Protein AF-0000000080182209 (afdb_homodimer)

Organism: NCBI:txid722731

Structure (mmCIF, N/CA/C/O backbone):
data_AF-0000000080182209-model_v1
#
loop_
_entity.id
_entity.type
_entity.pdbx_description
1 polymer 'Diacylglycerol O-acyltransferase'
#
loop_
_atom_site.group_PDB
_atom_site.id
_atom_site.type_symbol
_atom_site.label_atom_id
_atom_site.label_alt_id
_atom_site.label_comp_id
_atom_site.label_asym_id
_atom_site.label_entity_id
_atom_site.label_seq_id
_atom_site.pdbx_PDB_ins_code
_atom_site.Cartn_x
_atom_site.Cartn_y
_atom_site.Cartn_z
_atom_site.occupancy
_atom_site.B_iso_or_equiv
_atom_site.auth_seq_id
_atom_site.auth_comp_id
_atom_site.auth_asym_id
_atom_site.auth_atom_id
_atom_site.pdbx_PDB_model_num
ATOM 1 N N . MET A 1 1 ? 25.125 -2.615 15.914 1 66.31 1 MET A N 1
ATOM 2 C CA . MET A 1 1 ? 23.703 -2.389 16.188 1 66.31 1 MET A CA 1
ATOM 3 C C . MET A 1 1 ? 23.516 -1.229 17.156 1 66.31 1 MET A C 1
ATOM 5 O O . MET A 1 1 ? 24.297 -1.068 18.094 1 66.31 1 MET A O 1
ATOM 9 N N . LYS A 1 2 ? 22.812 -0.223 16.797 1 83.38 2 LYS A N 1
ATOM 10 C CA . LYS A 1 2 ? 22.5 0.915 17.672 1 83.38 2 LYS A CA 1
ATOM 11 C C . LYS A 1 2 ? 21.141 0.753 18.328 1 83.38 2 LYS A C 1
ATOM 13 O O . LYS A 1 2 ? 20.188 0.312 17.703 1 83.38 2 LYS A O 1
ATOM 18 N N . PRO A 1 3 ? 21.156 1.028 19.609 1 89.5 3 PRO A N 1
ATOM 19 C CA . PRO A 1 3 ? 19.891 0.916 20.312 1 89.5 3 PRO A CA 1
ATOM 20 C C . PRO A 1 3 ? 18.844 1.921 19.812 1 89.5 3 PRO A C 1
ATOM 22 O O . PRO A 1 3 ? 19.203 3.037 19.422 1 89.5 3 PRO A O 1
ATOM 25 N N . ILE A 1 4 ? 17.641 1.468 19.828 1 88.69 4 ILE A N 1
ATOM 26 C CA . ILE A 1 4 ? 16.531 2.346 19.484 1 88.69 4 ILE A CA 1
ATOM 27 C C . ILE A 1 4 ? 16.109 3.16 20.719 1 88.69 4 ILE A C 1
ATOM 29 O O . ILE A 1 4 ? 15.922 2.607 21.797 1 88.69 4 ILE A O 1
ATOM 33 N N . SER A 1 5 ? 16.047 4.492 20.531 1 86.12 5 SER A N 1
ATOM 34 C CA . SER A 1 5 ? 15.625 5.344 21.641 1 86.12 5 SER A CA 1
ATOM 35 C C . SER A 1 5 ? 14.203 5.02 22.078 1 86.12 5 SER A C 1
ATOM 37 O O . SER A 1 5 ? 13.398 4.523 21.281 1 86.12 5 SER A O 1
ATOM 39 N N . PRO A 1 6 ? 13.922 5.27 23.281 1 81.19 6 PRO A N 1
ATOM 40 C CA . PRO A 1 6 ? 12.57 5 23.766 1 81.19 6 PRO A CA 1
ATOM 41 C C . PRO A 1 6 ? 11.492 5.73 22.969 1 81.19 6 PRO A C 1
ATOM 43 O O . PRO A 1 6 ? 10.43 5.168 22.703 1 81.19 6 PRO A O 1
ATOM 46 N N . THR A 1 7 ? 11.734 6.945 22.562 1 78.81 7 THR A N 1
ATOM 47 C CA . THR A 1 7 ? 10.766 7.707 21.781 1 78.81 7 THR A CA 1
ATOM 48 C C . THR A 1 7 ? 10.562 7.059 20.406 1 78.81 7 THR A C 1
ATOM 50 O O . THR A 1 7 ? 9.422 6.926 19.953 1 78.81 7 THR A O 1
ATOM 53 N N . ASP A 1 8 ? 11.656 6.676 19.875 1 85.19 8 ASP A N 1
ATOM 54 C CA . ASP A 1 8 ? 11.562 6.004 18.578 1 85.19 8 ASP A CA 1
ATOM 55 C C . ASP A 1 8 ? 10.797 4.688 18.703 1 85.19 8 ASP A C 1
ATOM 57 O O . ASP A 1 8 ? 10.008 4.34 17.828 1 85.19 8 ASP A O 1
ATOM 61 N N . ALA A 1 9 ? 11.023 4.086 19.781 1 86.5 9 ALA A N 1
ATOM 62 C CA . ALA A 1 9 ? 10.383 2.797 20.031 1 86.5 9 ALA A CA 1
ATOM 63 C C . ALA A 1 9 ? 8.867 2.953 20.156 1 86.5 9 ALA A C 1
ATOM 65 O O . ALA A 1 9 ? 8.109 2.064 19.75 1 86.5 9 ALA A O 1
ATOM 66 N N . LEU A 1 10 ? 8.477 4.098 20.656 1 83.25 10 LEU A N 1
ATOM 67 C CA . LEU A 1 10 ? 7.047 4.348 20.812 1 83.25 10 LEU A CA 1
ATOM 68 C C . LEU A 1 10 ? 6.34 4.359 19.469 1 83.25 10 LEU A C 1
ATOM 70 O O . LEU A 1 10 ? 5.223 3.857 19.344 1 83.25 10 LEU A O 1
ATOM 74 N N . PHE A 1 11 ? 6.988 4.926 18.484 1 89.75 11 PHE A N 1
ATOM 75 C CA . PHE A 1 11 ? 6.391 4.977 17.141 1 89.75 11 PHE A CA 1
ATOM 76 C C . PHE A 1 11 ? 6.344 3.588 16.516 1 89.75 11 PHE A C 1
ATOM 78 O O . PHE A 1 11 ? 5.387 3.25 15.82 1 89.75 11 PHE A O 1
ATOM 85 N N . LEU A 1 12 ? 7.348 2.789 16.781 1 91.62 12 LEU A N 1
ATOM 86 C CA . LEU A 1 12 ? 7.379 1.436 16.25 1 91.62 12 LEU A CA 1
ATOM 87 C C . LEU A 1 12 ? 6.324 0.558 16.906 1 91.62 12 LEU A C 1
ATOM 89 O O . LEU A 1 12 ? 5.621 -0.195 16.234 1 91.62 12 LEU A O 1
ATOM 93 N N . ILE A 1 13 ? 6.184 0.746 18.188 1 88.75 13 ILE A N 1
ATOM 94 C CA . ILE A 1 13 ? 5.242 -0.064 18.953 1 88.75 13 ILE A CA 1
ATOM 95 C C . ILE A 1 13 ? 3.816 0.396 18.672 1 88.75 13 ILE A C 1
ATOM 97 O O . ILE A 1 13 ? 2.895 -0.421 18.609 1 88.75 13 ILE A O 1
ATOM 101 N N . GLY A 1 14 ? 3.662 1.661 18.422 1 89.19 14 GLY A N 1
ATOM 102 C CA . GLY A 1 14 ? 2.34 2.225 18.203 1 89.19 14 GLY A CA 1
ATOM 103 C C . GLY A 1 14 ? 1.822 1.998 16.797 1 89.19 14 GLY A C 1
ATOM 104 O O . GLY A 1 14 ? 0.631 2.178 16.531 1 89.19 14 GLY A O 1
ATOM 105 N N . GLU A 1 15 ? 2.66 1.521 15.969 1 93.31 15 GLU A N 1
ATOM 106 C CA . GLU A 1 15 ? 2.268 1.318 14.57 1 93.31 15 GLU A CA 1
ATOM 107 C C . GLU A 1 15 ? 1.44 0.046 14.414 1 93.31 15 GLU A C 1
ATOM 109 O O . GLU A 1 15 ? 1.746 -0.98 15.023 1 93.31 15 GLU A O 1
ATOM 114 N N . SER A 1 16 ? 0.403 0.119 13.711 1 92.5 16 SER A N 1
ATOM 115 C CA . SER A 1 16 ? -0.451 -0.995 13.305 1 92.5 16 SER A CA 1
ATOM 116 C C . SER A 1 16 ? -0.921 -0.84 11.867 1 92.5 16 SER A C 1
ATOM 118 O O . SER A 1 16 ? -0.599 0.15 11.203 1 92.5 16 SER A O 1
ATOM 120 N N . ARG A 1 17 ? -1.575 -1.817 11.398 1 91.44 17 ARG A N 1
ATOM 121 C CA . ARG A 1 17 ? -2.105 -1.777 10.039 1 91.44 17 ARG A CA 1
ATOM 122 C C . ARG A 1 17 ? -3.004 -0.562 9.836 1 91.44 17 ARG A C 1
ATOM 124 O O . ARG A 1 17 ? -3.094 -0.026 8.727 1 91.44 17 ARG A O 1
ATOM 131 N N . GLU A 1 18 ? -3.635 -0.103 10.93 1 92.44 18 GLU A N 1
ATOM 132 C CA . GLU A 1 18 ? -4.551 1.03 10.875 1 92.44 18 GLU A CA 1
ATOM 133 C C . GLU A 1 18 ? -3.822 2.346 11.125 1 92.44 18 GLU A C 1
ATOM 135 O O . GLU A 1 18 ? -4.34 3.42 10.805 1 92.44 18 GLU A O 1
ATOM 140 N N . HIS A 1 19 ? -2.557 2.186 11.695 1 94.38 19 HIS A N 1
ATOM 141 C CA . HIS A 1 19 ? -1.865 3.395 12.133 1 94.38 19 HIS A CA 1
ATOM 142 C C . HIS A 1 19 ? -0.431 3.428 11.617 1 94.38 19 HIS A C 1
ATOM 144 O O . HIS A 1 19 ? 0.517 3.326 12.398 1 94.38 19 HIS A O 1
ATOM 150 N N . PRO A 1 20 ? -0.301 3.617 10.297 1 95.81 20 PRO A N 1
ATOM 151 C CA . PRO A 1 20 ? 1.068 3.879 9.844 1 95.81 20 PRO A CA 1
ATOM 152 C C . PRO A 1 20 ? 1.698 5.082 10.539 1 95.81 20 PRO A C 1
ATOM 154 O O . PRO A 1 20 ? 1.035 6.105 10.734 1 95.81 20 PRO A O 1
ATOM 157 N N . MET A 1 21 ? 2.955 4.965 10.953 1 95.5 21 MET A N 1
ATOM 158 C CA . MET A 1 21 ? 3.602 5.996 11.758 1 95.5 21 MET A CA 1
ATOM 159 C C . MET A 1 21 ? 4.691 6.707 10.969 1 95.5 21 MET A C 1
ATOM 161 O O . MET A 1 21 ? 5.801 6.906 11.461 1 95.5 21 MET A O 1
ATOM 165 N N . HIS A 1 22 ? 4.344 7.016 9.742 1 95.56 22 HIS A N 1
ATOM 166 C CA . HIS A 1 22 ? 5.258 7.809 8.93 1 95.56 22 HIS A CA 1
ATOM 167 C C . HIS A 1 22 ? 4.688 9.195 8.648 1 95.56 22 HIS A C 1
ATOM 169 O O . HIS A 1 22 ? 3.467 9.367 8.617 1 95.56 22 HIS A O 1
ATOM 175 N N . ALA A 1 23 ? 5.555 10.141 8.531 1 92.75 23 ALA A N 1
ATOM 176 C CA . ALA A 1 23 ? 5.227 11.461 7.996 1 92.75 23 ALA A CA 1
ATOM 177 C C . ALA A 1 23 ? 5.578 11.555 6.516 1 92.75 23 ALA A C 1
ATOM 179 O O . ALA A 1 23 ? 6.531 10.922 6.055 1 92.75 23 ALA A O 1
ATOM 180 N N . GLY A 1 24 ? 4.746 12.273 5.836 1 94.75 24 GLY A N 1
ATOM 181 C CA . GLY A 1 24 ? 5 12.398 4.41 1 94.75 24 GLY A CA 1
ATOM 182 C C . GLY A 1 24 ? 4.945 13.836 3.922 1 94.75 24 GLY A C 1
ATOM 183 O O . GLY A 1 24 ? 4.742 14.758 4.715 1 94.75 24 GLY A O 1
ATOM 184 N N . SER A 1 25 ? 5.305 14.023 2.77 1 95.94 25 SER A N 1
ATOM 185 C CA . SER A 1 25 ? 5.199 15.305 2.07 1 95.94 25 SER A CA 1
ATOM 186 C C . SER A 1 25 ? 4.852 15.102 0.6 1 95.94 25 SER A C 1
ATOM 188 O O . SER A 1 25 ? 5.262 14.117 -0.012 1 95.94 25 SER A O 1
ATOM 190 N N . LEU A 1 26 ? 4.016 15.938 0.12 1 97.56 26 LEU A N 1
ATOM 191 C CA . LEU A 1 26 ? 3.711 16.031 -1.303 1 97.56 26 LEU A CA 1
ATOM 192 C C . LEU A 1 26 ? 4.223 17.344 -1.887 1 97.56 26 LEU A C 1
ATOM 194 O O . LEU A 1 26 ? 3.789 18.422 -1.477 1 97.56 26 LEU A O 1
ATOM 198 N N . GLN A 1 27 ? 5.152 17.234 -2.795 1 97.31 27 GLN A N 1
ATOM 199 C CA . GLN A 1 27 ? 5.75 18.422 -3.416 1 97.31 27 GLN A CA 1
ATOM 200 C C . GLN A 1 27 ? 5.418 18.484 -4.902 1 97.31 27 GLN A C 1
ATOM 202 O O . GLN A 1 27 ? 5.414 17.453 -5.59 1 97.31 27 GLN A O 1
ATOM 207 N N . LEU A 1 28 ? 5.059 19.625 -5.328 1 97.94 28 LEU A N 1
ATOM 208 C CA . LEU A 1 28 ? 4.762 19.875 -6.738 1 97.94 28 LEU A CA 1
ATOM 209 C C . LEU A 1 28 ? 5.867 20.688 -7.391 1 97.94 28 LEU A C 1
ATOM 211 O O . LEU A 1 28 ? 6.258 21.734 -6.871 1 97.94 28 LEU A O 1
ATOM 215 N N . PHE A 1 29 ? 6.34 20.203 -8.531 1 98 29 PHE A N 1
ATOM 216 C CA . PHE A 1 29 ? 7.426 20.875 -9.242 1 98 29 PHE A CA 1
ATOM 217 C C . PHE A 1 29 ? 6.992 21.281 -10.648 1 98 29 PHE A C 1
ATOM 219 O O . PHE A 1 29 ? 6.266 20.547 -11.312 1 98 29 PHE A O 1
ATOM 226 N N . ARG A 1 30 ? 7.406 22.391 -11.039 1 97.94 30 ARG A N 1
ATOM 227 C CA . ARG A 1 30 ? 7.301 22.828 -12.422 1 97.94 30 ARG A CA 1
ATOM 228 C C . ARG A 1 30 ? 8.633 22.672 -13.148 1 97.94 30 ARG A C 1
ATOM 230 O O . ARG A 1 30 ? 9.617 23.328 -12.789 1 97.94 30 ARG A O 1
ATOM 237 N N . PRO A 1 31 ? 8.664 21.812 -14.133 1 97.44 31 PRO A N 1
ATOM 238 C CA . PRO A 1 31 ? 9.922 21.656 -14.859 1 97.44 31 PRO A CA 1
ATOM 239 C C . PRO A 1 31 ? 10.398 22.953 -15.516 1 97.44 31 PRO A C 1
ATOM 241 O O . PRO A 1 31 ? 9.602 23.859 -15.75 1 97.44 31 PRO A O 1
ATOM 244 N N . PRO A 1 32 ? 11.703 22.969 -15.766 1 96.25 32 PRO A N 1
ATOM 245 C CA . PRO A 1 32 ? 12.195 24.141 -16.516 1 96.25 32 PRO A CA 1
ATOM 246 C C . PRO A 1 32 ? 11.555 24.266 -17.891 1 96.25 32 PRO A C 1
ATOM 248 O O . PRO A 1 32 ? 11.07 23.281 -18.453 1 96.25 32 PRO A O 1
ATOM 251 N N . GLU A 1 33 ? 11.578 25.453 -18.391 1 92.12 33 GLU A N 1
ATOM 252 C CA . GLU A 1 33 ? 10.938 25.734 -19.672 1 92.12 33 GLU A CA 1
ATOM 253 C C . GLU A 1 33 ? 11.547 24.906 -20.797 1 92.12 33 GLU A C 1
ATOM 255 O O . GLU A 1 33 ? 10.859 24.516 -21.75 1 92.12 33 GLU A O 1
ATOM 260 N N . ASP A 1 34 ? 12.773 24.609 -20.688 1 92.44 34 ASP A N 1
ATOM 261 C CA . ASP A 1 34 ? 13.477 23.891 -21.75 1 92.44 34 ASP A CA 1
ATOM 262 C C . ASP A 1 34 ? 13.5 22.391 -21.469 1 92.44 34 ASP A C 1
ATOM 264 O O . ASP A 1 34 ? 14.234 21.641 -22.125 1 92.44 34 ASP A O 1
ATOM 268 N N . ALA A 1 35 ? 12.758 21.984 -20.469 1 93.38 35 ALA A N 1
ATOM 269 C CA . ALA A 1 35 ? 12.742 20.578 -20.094 1 93.38 35 ALA A CA 1
ATOM 270 C C . ALA A 1 35 ? 12.164 19.719 -21.219 1 93.38 35 ALA A C 1
ATOM 272 O O . ALA A 1 35 ? 11.148 20.078 -21.828 1 93.38 35 ALA A O 1
ATOM 273 N N . GLY A 1 36 ? 12.812 18.656 -21.625 1 91.12 36 GLY A N 1
ATOM 274 C CA . GLY A 1 36 ? 12.297 17.703 -22.609 1 91.12 36 GLY A CA 1
ATOM 275 C C . GLY A 1 36 ? 11.211 16.797 -22.047 1 91.12 36 GLY A C 1
ATOM 276 O O . GLY A 1 36 ? 10.914 16.844 -20.859 1 91.12 36 GLY A O 1
ATOM 277 N N . PRO A 1 37 ? 10.625 16.031 -22.891 1 89.38 37 PRO A N 1
ATOM 278 C CA . PRO A 1 37 ? 9.516 15.156 -22.5 1 89.38 37 PRO A CA 1
ATOM 279 C C . PRO A 1 37 ? 9.938 14.047 -21.531 1 89.38 37 PRO A C 1
ATOM 281 O O . PRO A 1 37 ? 9.094 13.438 -20.875 1 89.38 37 PRO A O 1
ATOM 284 N N . HIS A 1 38 ? 11.242 13.859 -21.391 1 94.5 38 HIS A N 1
ATOM 285 C CA . HIS A 1 38 ? 11.734 12.766 -20.562 1 94.5 38 HIS A CA 1
ATOM 286 C C . HIS A 1 38 ? 12.359 13.281 -19.281 1 94.5 38 HIS A C 1
ATOM 288 O O . HIS A 1 38 ? 13.141 12.57 -18.641 1 94.5 38 HIS A O 1
ATOM 294 N N . PHE A 1 39 ? 12.023 14.516 -18.906 1 96.19 39 PHE A N 1
ATOM 295 C CA . PHE A 1 39 ? 12.664 15.188 -17.781 1 96.19 39 PHE A CA 1
ATOM 296 C C . PHE A 1 39 ? 12.492 14.375 -16.5 1 96.19 39 PHE A C 1
ATOM 298 O O . PHE A 1 39 ? 13.453 14.172 -15.766 1 96.19 39 PHE A O 1
ATOM 305 N N . VAL A 1 40 ? 11.281 13.914 -16.219 1 96.62 40 VAL A N 1
ATOM 306 C CA . VAL A 1 40 ? 11 13.203 -14.984 1 96.62 40 VAL A CA 1
ATOM 307 C C . VAL A 1 40 ? 11.703 11.852 -14.984 1 96.62 40 VAL A C 1
ATOM 309 O O . VAL A 1 40 ? 12.289 11.445 -13.977 1 96.62 40 VAL A O 1
ATOM 312 N N . CYS A 1 41 ? 11.656 11.125 -16.109 1 95.69 41 CYS A N 1
ATOM 313 C CA . CYS A 1 41 ? 12.336 9.844 -16.234 1 95.69 41 CYS A CA 1
ATOM 314 C C . CYS A 1 41 ? 13.844 10.008 -16.031 1 95.69 41 CYS A C 1
ATOM 316 O O . CYS A 1 41 ? 14.469 9.203 -15.336 1 95.69 41 CYS A O 1
ATOM 318 N N . GLU A 1 42 ? 14.375 11.039 -16.609 1 96.25 42 GLU A N 1
ATOM 319 C CA . GLU A 1 42 ? 15.797 11.32 -16.469 1 96.25 42 GLU A CA 1
ATOM 320 C C . GLU A 1 42 ? 16.156 11.672 -15.023 1 96.25 42 GLU A C 1
ATOM 322 O O . GLU A 1 42 ? 17.219 11.289 -14.531 1 96.25 42 GLU A O 1
ATOM 327 N N . SER A 1 43 ? 15.289 12.453 -14.414 1 96.94 43 SER A N 1
ATOM 328 C CA . SER A 1 43 ? 15.492 12.805 -13.016 1 96.94 43 SER A CA 1
ATOM 329 C C . SER A 1 43 ? 15.508 11.562 -12.133 1 96.94 43 SER A C 1
ATOM 331 O O . SER A 1 43 ? 16.344 11.438 -11.242 1 96.94 43 SER A O 1
ATOM 333 N N . TYR A 1 44 ? 14.594 10.68 -12.375 1 96.88 44 TYR A N 1
ATOM 334 C CA . TYR A 1 44 ? 14.523 9.414 -11.656 1 96.88 44 TYR A CA 1
ATOM 335 C C . TYR A 1 44 ? 15.82 8.625 -11.797 1 96.88 44 TYR A C 1
ATOM 337 O O . TYR A 1 44 ? 16.375 8.164 -10.797 1 96.88 44 TYR A O 1
ATOM 345 N N . GLN A 1 45 ? 16.281 8.461 -13.016 1 96.69 45 GLN A N 1
ATOM 346 C CA . GLN A 1 45 ? 17.5 7.715 -13.273 1 96.69 45 GLN A CA 1
ATOM 347 C C . GLN A 1 45 ? 18.703 8.367 -12.578 1 96.69 45 GLN A C 1
ATOM 349 O O . GLN A 1 45 ? 19.547 7.672 -12.023 1 96.69 45 GLN A O 1
ATOM 354 N N . ALA A 1 46 ? 18.688 9.695 -12.625 1 97.06 46 ALA A N 1
ATOM 355 C CA . ALA A 1 46 ? 19.766 10.43 -11.969 1 97.06 46 ALA A CA 1
ATOM 356 C C . ALA A 1 46 ? 19.75 10.195 -10.461 1 97.06 46 ALA A C 1
ATOM 358 O O . ALA A 1 46 ? 20.812 10.078 -9.836 1 97.06 46 ALA A O 1
ATOM 359 N N . MET A 1 47 ? 18.625 10.195 -9.844 1 97.19 47 MET A N 1
ATOM 360 C CA . MET A 1 47 ? 18.5 9.93 -8.406 1 97.19 47 MET A CA 1
ATOM 361 C C . MET A 1 47 ? 19.047 8.555 -8.062 1 97.19 47 MET A C 1
ATOM 363 O O . MET A 1 47 ? 19.75 8.398 -7.062 1 97.19 47 MET A O 1
ATOM 367 N N . LEU A 1 48 ? 18.797 7.539 -8.938 1 96.94 48 LEU A N 1
ATOM 368 C CA . LEU A 1 48 ? 19.188 6.16 -8.672 1 96.94 48 LEU A CA 1
ATOM 369 C C . LEU A 1 48 ? 20.703 6.004 -8.75 1 96.94 48 LEU A C 1
ATOM 371 O O . LEU A 1 48 ? 21.25 5.027 -8.242 1 96.94 48 LEU A O 1
ATOM 375 N N . GLU A 1 49 ? 21.359 6.934 -9.352 1 97 49 GLU A N 1
ATOM 376 C CA . GLU A 1 49 ? 22.812 6.883 -9.484 1 97 49 GLU A CA 1
ATOM 377 C C . GLU A 1 49 ? 23.5 7.285 -8.188 1 97 49 GLU A C 1
ATOM 379 O O . GLU A 1 49 ? 24.703 7.047 -8.016 1 97 49 GLU A O 1
ATOM 384 N N . HIS A 1 50 ? 22.75 7.863 -7.281 1 96.56 50 HIS A N 1
ATOM 385 C CA . HIS A 1 50 ? 23.312 8.242 -5.988 1 96.56 50 HIS A CA 1
ATOM 386 C C . HIS A 1 50 ? 23.234 7.078 -5 1 96.56 50 HIS A C 1
ATOM 388 O O . HIS A 1 50 ? 22.344 7.031 -4.152 1 96.56 50 HIS A O 1
ATOM 394 N N . THR A 1 51 ? 24.234 6.27 -4.992 1 95.5 51 THR A N 1
ATOM 395 C CA . THR A 1 51 ? 24.188 4.996 -4.285 1 95.5 51 THR A CA 1
ATOM 396 C C . THR A 1 51 ? 24.828 5.113 -2.906 1 95.5 51 THR A C 1
ATOM 398 O O . THR A 1 51 ? 24.859 4.148 -2.141 1 95.5 51 THR A O 1
ATOM 401 N N . ASP A 1 52 ? 25.406 6.285 -2.615 1 94.75 52 ASP A N 1
ATOM 402 C CA . ASP A 1 52 ? 25.984 6.496 -1.289 1 94.75 52 ASP A CA 1
ATOM 403 C C . ASP A 1 52 ? 24.922 7.02 -0.314 1 94.75 52 ASP A C 1
ATOM 405 O O . ASP A 1 52 ? 24.547 8.195 -0.364 1 94.75 52 ASP A O 1
ATOM 409 N N . LEU A 1 53 ? 24.484 6.188 0.561 1 96.19 53 LEU A N 1
ATOM 410 C CA . LEU A 1 53 ? 23.422 6.543 1.491 1 96.19 53 LEU A CA 1
ATOM 411 C C . LEU A 1 53 ? 23.984 6.824 2.881 1 96.19 53 LEU A C 1
ATOM 413 O O . LEU A 1 53 ? 24.891 6.121 3.348 1 96.19 53 LEU A O 1
ATOM 417 N N . GLN A 1 54 ? 23.422 7.832 3.508 1 94.25 54 GLN A N 1
ATOM 418 C CA . GLN A 1 54 ? 23.703 8.094 4.914 1 94.25 54 GLN A CA 1
ATOM 419 C C . GLN A 1 54 ? 23.141 6.984 5.805 1 94.25 54 GLN A C 1
ATOM 421 O O . GLN A 1 54 ? 22.172 6.324 5.438 1 94.25 54 GLN A O 1
ATOM 426 N N . PRO A 1 55 ? 23.719 6.762 6.949 1 92.69 55 PRO A N 1
ATOM 427 C CA . PRO A 1 55 ? 23.312 5.684 7.844 1 92.69 55 PRO A CA 1
ATOM 428 C C . PRO A 1 55 ? 21.812 5.734 8.18 1 92.69 55 PRO A C 1
ATOM 430 O O . PRO A 1 55 ? 21.156 4.691 8.266 1 92.69 55 PRO A O 1
ATOM 433 N N . THR A 1 56 ? 21.281 6.938 8.328 1 92.62 56 THR A N 1
ATOM 434 C CA . THR A 1 56 ? 19.875 7.109 8.68 1 92.62 56 THR A CA 1
ATOM 435 C C . THR A 1 56 ? 18.969 6.445 7.645 1 92.62 56 THR A C 1
ATOM 437 O O . THR A 1 56 ? 17.922 5.898 7.988 1 92.62 56 THR A O 1
ATOM 440 N N . PHE A 1 57 ? 19.438 6.379 6.398 1 95.88 57 PHE A N 1
ATOM 441 C CA . PHE A 1 57 ? 18.625 5.867 5.301 1 95.88 57 PHE A CA 1
ATOM 442 C C . PHE A 1 57 ? 18.875 4.379 5.086 1 95.88 57 PHE A C 1
ATOM 444 O O . PHE A 1 57 ? 18.438 3.807 4.094 1 95.88 57 PHE A O 1
ATOM 451 N N . ARG A 1 58 ? 19.594 3.77 6.039 1 96.56 58 ARG A N 1
ATOM 452 C CA . ARG A 1 58 ? 19.891 2.344 5.973 1 96.56 58 ARG A CA 1
ATOM 453 C C . ARG A 1 58 ? 19.234 1.59 7.125 1 96.56 58 ARG A C 1
ATOM 455 O O . ARG A 1 58 ? 19.297 0.36 7.184 1 96.56 58 ARG A O 1
ATOM 462 N N . LYS A 1 59 ? 18.562 2.301 7.93 1 94.69 59 LYS A N 1
ATOM 463 C CA . LYS A 1 59 ? 18.125 1.753 9.211 1 94.69 59 LYS A CA 1
ATOM 464 C C . LYS A 1 59 ? 16.75 1.114 9.102 1 94.69 59 LYS A C 1
ATOM 466 O O . LYS A 1 59 ? 15.867 1.638 8.414 1 94.69 59 LYS A O 1
ATOM 471 N N . HIS A 1 60 ? 16.562 -0.013 9.719 1 93.38 60 HIS A N 1
ATOM 472 C CA . HIS A 1 60 ? 15.289 -0.67 10.008 1 93.38 60 HIS A CA 1
ATOM 473 C C . HIS A 1 60 ? 15.367 -1.47 11.305 1 93.38 60 HIS A C 1
ATOM 475 O O . HIS A 1 60 ? 16.453 -1.798 11.773 1 93.38 60 HIS A O 1
ATOM 481 N N . PRO A 1 61 ? 14.203 -1.68 11.961 1 92.38 61 PRO A N 1
ATOM 482 C CA . PRO A 1 61 ? 14.281 -2.439 13.211 1 92.38 61 PRO A CA 1
ATOM 483 C C . PRO A 1 61 ? 14.805 -3.859 13.008 1 92.38 61 PRO A C 1
ATOM 485 O O . PRO A 1 61 ? 14.477 -4.508 12.016 1 92.38 61 PRO A O 1
ATOM 488 N N . ALA A 1 62 ? 15.648 -4.293 13.914 1 89.12 62 ALA A N 1
ATOM 489 C CA . ALA A 1 62 ? 16.188 -5.656 13.859 1 89.12 62 ALA A CA 1
ATOM 490 C C . ALA A 1 62 ? 15.164 -6.66 14.391 1 89.12 62 ALA A C 1
ATOM 492 O O . ALA A 1 62 ? 14.359 -6.332 15.266 1 89.12 62 ALA A O 1
ATOM 493 N N . PHE A 1 63 ? 15.203 -7.754 13.695 1 80 63 PHE A N 1
ATOM 494 C CA . PHE A 1 63 ? 14.375 -8.867 14.148 1 80 63 PHE A CA 1
ATOM 495 C C . PHE A 1 63 ? 15.234 -9.961 14.766 1 80 63 PHE A C 1
ATOM 497 O O . PHE A 1 63 ? 15.945 -10.68 14.055 1 80 63 PHE A O 1
ATOM 504 N N . ILE A 1 64 ? 15.359 -9.969 16.031 1 73.19 64 ILE A N 1
ATOM 505 C CA . ILE A 1 64 ? 16.141 -10.984 16.719 1 73.19 64 ILE A CA 1
ATOM 506 C C . ILE A 1 64 ? 15.219 -11.961 17.438 1 73.19 64 ILE A C 1
ATOM 508 O O . ILE A 1 64 ? 14.742 -11.688 18.547 1 73.19 64 ILE A O 1
ATOM 512 N N . GLY A 1 65 ? 15.062 -13.07 16.812 1 62.28 65 GLY A N 1
ATOM 513 C CA . GLY A 1 65 ? 14.094 -13.992 17.375 1 62.28 65 GLY A CA 1
ATOM 514 C C . GLY A 1 65 ? 12.703 -13.391 17.5 1 62.28 65 GLY A C 1
ATOM 515 O O . GLY A 1 65 ? 12.156 -12.883 16.516 1 62.28 65 GLY A O 1
ATOM 516 N N . GLY A 1 66 ? 12.242 -13.328 18.641 1 60.25 66 GLY A N 1
ATOM 517 C CA . GLY A 1 66 ? 10.938 -12.766 18.938 1 60.25 66 GLY A CA 1
ATOM 518 C C . GLY A 1 66 ? 10.984 -11.305 19.328 1 60.25 66 GLY A C 1
ATOM 519 O O . GLY A 1 66 ? 9.953 -10.633 19.375 1 60.25 66 GLY A O 1
ATOM 520 N N . LEU A 1 67 ? 12.188 -10.844 19.438 1 68.31 67 LEU A N 1
ATOM 521 C CA . LEU A 1 67 ? 12.328 -9.469 19.922 1 68.31 67 LEU A CA 1
ATOM 522 C C . LEU A 1 67 ? 12.5 -8.508 18.75 1 68.31 67 LEU A C 1
ATOM 524 O O . LEU A 1 67 ? 13.359 -8.727 17.875 1 68.31 67 LEU A O 1
ATOM 528 N N . THR A 1 68 ? 11.602 -7.625 18.734 1 75.44 68 THR A N 1
ATOM 529 C CA . THR A 1 68 ? 11.688 -6.605 17.688 1 75.44 68 THR A CA 1
ATOM 530 C C . THR A 1 68 ? 11.664 -5.207 18.297 1 75.44 68 THR A C 1
ATOM 532 O O . THR A 1 68 ? 11.422 -5.047 19.5 1 75.44 68 THR A O 1
ATOM 535 N N . ASN A 1 69 ? 12.258 -4.223 17.766 1 77.69 69 ASN A N 1
ATOM 536 C CA . ASN A 1 69 ? 12.164 -2.801 18.078 1 77.69 69 ASN A CA 1
ATOM 537 C C . ASN A 1 69 ? 13.117 -2.402 19.203 1 77.69 69 ASN A C 1
ATOM 539 O O . ASN A 1 69 ? 12.82 -1.507 19.984 1 77.69 69 ASN A O 1
ATOM 543 N N . VAL A 1 70 ? 14.211 -3.15 19.344 1 84.62 70 VAL A N 1
ATOM 544 C CA . VAL A 1 70 ? 15.156 -2.844 20.406 1 84.62 70 VAL A CA 1
ATOM 545 C C . VAL A 1 70 ? 16.438 -2.264 19.812 1 84.62 70 VAL A C 1
ATOM 547 O O . VAL A 1 70 ? 17.062 -1.388 20.406 1 84.62 70 VAL A O 1
ATOM 550 N N . VAL A 1 71 ? 16.781 -2.766 18.734 1 90.69 71 VAL A N 1
ATOM 551 C CA . VAL A 1 71 ? 18.016 -2.309 18.109 1 90.69 71 VAL A CA 1
ATOM 552 C C . VAL A 1 71 ? 17.781 -2.09 16.609 1 90.69 71 VAL A C 1
ATOM 554 O O . VAL A 1 71 ? 16.891 -2.709 16.016 1 90.69 71 VAL A O 1
ATOM 557 N N . TRP A 1 72 ? 18.562 -1.146 16.094 1 92.56 72 TRP A N 1
ATOM 558 C CA . TRP A 1 72 ? 18.516 -0.889 14.664 1 92.56 72 TRP A CA 1
ATOM 559 C C . TRP A 1 72 ? 19.391 -1.881 13.906 1 92.56 72 TRP A C 1
ATOM 561 O O . TRP A 1 72 ? 20.469 -2.24 14.367 1 92.56 72 TRP A O 1
ATOM 571 N N . SER A 1 73 ? 18.906 -2.334 12.828 1 92.44 73 SER A N 1
ATOM 572 C CA . SER A 1 73 ? 19.703 -3.002 11.812 1 92.44 73 SER A CA 1
ATOM 573 C C . SER A 1 73 ? 20.094 -2.041 10.688 1 92.44 73 SER A C 1
ATOM 575 O O . SER A 1 73 ? 19.281 -1.201 10.281 1 92.44 73 SER A O 1
ATOM 577 N N . ILE A 1 74 ? 21.344 -2.135 10.242 1 93.69 74 ILE A N 1
ATOM 578 C CA . ILE A 1 74 ? 21.828 -1.289 9.156 1 93.69 74 ILE A CA 1
ATOM 579 C C . ILE A 1 74 ? 21.969 -2.115 7.883 1 93.69 74 ILE A C 1
ATOM 581 O O . ILE A 1 74 ? 22.75 -3.07 7.836 1 93.69 74 ILE A O 1
ATOM 585 N N . GLU A 1 75 ? 21.281 -1.739 6.898 1 94 75 GLU A N 1
ATOM 586 C CA . GLU A 1 75 ? 21.312 -2.445 5.621 1 94 75 GLU A CA 1
ATOM 587 C C . GLU A 1 75 ? 22.562 -2.086 4.828 1 94 75 GLU A C 1
ATOM 589 O O . GLU A 1 75 ? 22.828 -0.908 4.578 1 94 75 GLU A O 1
ATOM 594 N N . LYS A 1 76 ? 23.266 -3.08 4.445 1 91.88 76 LYS A N 1
ATOM 595 C CA . LYS A 1 76 ? 24.5 -2.85 3.699 1 91.88 76 LYS A CA 1
ATOM 596 C C . LYS A 1 76 ? 24.203 -2.502 2.244 1 91.88 76 LYS A C 1
ATOM 598 O O . LYS A 1 76 ? 24.812 -1.586 1.684 1 91.88 76 LYS A O 1
ATOM 603 N N . ASP A 1 77 ? 23.281 -3.205 1.72 1 91.94 77 ASP A N 1
ATOM 604 C CA . ASP A 1 77 ? 22.906 -2.996 0.323 1 91.94 77 ASP A CA 1
ATOM 605 C C . ASP A 1 77 ? 21.453 -2.553 0.201 1 91.94 77 ASP A C 1
ATOM 607 O O . ASP A 1 77 ? 20.547 -3.385 0.202 1 91.94 77 ASP A O 1
ATOM 611 N N . VAL A 1 78 ? 21.312 -1.277 0.008 1 95.62 78 VAL A N 1
ATOM 612 C CA . VAL A 1 78 ? 19.969 -0.724 -0.12 1 95.62 78 VAL A CA 1
ATOM 613 C C . VAL A 1 78 ? 19.531 -0.751 -1.584 1 95.62 78 VAL A C 1
ATOM 615 O O . VAL A 1 78 ? 20.234 -0.223 -2.453 1 95.62 78 VAL A O 1
ATOM 618 N N . GLU A 1 79 ? 18.469 -1.466 -1.89 1 94.69 79 GLU A N 1
ATOM 619 C CA . GLU A 1 79 ? 17.891 -1.463 -3.229 1 94.69 79 GLU A CA 1
ATOM 620 C C . GLU A 1 79 ? 17.141 -0.161 -3.502 1 94.69 79 GLU A C 1
ATOM 622 O O . GLU A 1 79 ? 15.938 -0.063 -3.244 1 94.69 79 GLU A O 1
ATOM 627 N N . LEU A 1 80 ? 17.766 0.743 -4.141 1 96.38 80 LEU A N 1
ATOM 628 C CA . LEU A 1 80 ? 17.219 2.082 -4.316 1 96.38 80 LEU A CA 1
ATOM 629 C C . LEU A 1 80 ? 15.93 2.039 -5.145 1 96.38 80 LEU A C 1
ATOM 631 O O . LEU A 1 80 ? 15.016 2.834 -4.918 1 96.38 80 LEU A O 1
ATOM 635 N N . ASP A 1 81 ? 15.883 1.103 -6.039 1 92.94 81 ASP A N 1
ATOM 636 C CA . ASP A 1 81 ? 14.711 1.051 -6.91 1 92.94 81 ASP A CA 1
ATOM 637 C C . ASP A 1 81 ? 13.492 0.523 -6.16 1 92.94 81 ASP A C 1
ATOM 639 O O . ASP A 1 81 ? 12.367 0.574 -6.672 1 92.94 81 ASP A O 1
ATOM 643 N N . TYR A 1 82 ? 13.703 -0.051 -5.023 1 94.56 82 TYR A N 1
ATOM 644 C CA . TYR A 1 82 ? 12.578 -0.377 -4.148 1 94.56 82 TYR A CA 1
ATOM 645 C C . TYR A 1 82 ? 12.078 0.863 -3.418 1 94.56 82 TYR A C 1
ATOM 647 O O . TYR A 1 82 ? 10.883 0.99 -3.145 1 94.56 82 TYR A O 1
ATOM 655 N N . HIS A 1 83 ? 12.945 1.785 -3.076 1 97.25 83 HIS A N 1
ATOM 656 C CA . HIS A 1 83 ? 12.648 2.926 -2.221 1 97.25 83 HIS A CA 1
ATOM 657 C C . HIS A 1 83 ? 12.289 4.156 -3.049 1 97.25 83 HIS A C 1
ATOM 659 O O . HIS A 1 83 ? 11.523 5.012 -2.596 1 97.25 83 HIS A O 1
ATOM 665 N N . VAL A 1 84 ? 12.922 4.281 -4.184 1 97.56 84 VAL A N 1
ATOM 666 C CA . VAL A 1 84 ? 12.641 5.359 -5.121 1 97.56 84 VAL A CA 1
ATOM 667 C C . VAL A 1 84 ? 11.859 4.816 -6.316 1 97.56 84 VAL A C 1
ATOM 669 O O . VAL A 1 84 ? 12.391 4.027 -7.102 1 97.56 84 VAL A O 1
ATOM 672 N N . ARG A 1 85 ? 10.664 5.316 -6.395 1 96.75 85 ARG A N 1
ATOM 673 C CA . ARG A 1 85 ? 9.766 4.738 -7.387 1 96.75 85 ARG A CA 1
ATOM 674 C C . ARG A 1 85 ? 9.211 5.812 -8.32 1 96.75 85 ARG A C 1
ATOM 676 O O . ARG A 1 85 ? 9.227 6.996 -7.98 1 96.75 85 ARG A O 1
ATOM 683 N N . ARG A 1 86 ? 8.797 5.367 -9.477 1 96.12 86 ARG A N 1
ATOM 684 C CA . ARG A 1 86 ? 8.094 6.23 -10.422 1 96.12 86 ARG A CA 1
ATOM 685 C C . ARG A 1 86 ? 6.633 5.812 -10.555 1 96.12 86 ARG A C 1
ATOM 687 O O . ARG A 1 86 ? 6.324 4.621 -10.594 1 96.12 86 ARG A O 1
ATOM 694 N N . SER A 1 87 ? 5.805 6.762 -10.539 1 96.06 87 SER A N 1
ATOM 695 C CA . SER A 1 87 ? 4.371 6.59 -10.75 1 96.06 87 SER A CA 1
ATOM 696 C C . SER A 1 87 ? 3.844 7.574 -11.789 1 96.06 87 SER A C 1
ATOM 698 O O . SER A 1 87 ? 4.527 8.531 -12.148 1 96.06 87 SER A O 1
ATOM 700 N N . ALA A 1 88 ? 2.732 7.254 -12.344 1 97.06 88 ALA A N 1
ATOM 701 C CA . ALA A 1 88 ? 2.053 8.156 -13.273 1 97.06 88 ALA A CA 1
ATOM 702 C C . ALA A 1 88 ? 0.555 8.211 -12.984 1 97.06 88 ALA A C 1
ATOM 704 O O . ALA A 1 88 ? -0.005 7.281 -12.398 1 97.06 88 ALA A O 1
ATOM 705 N N . LEU A 1 89 ? -0.007 9.32 -13.32 1 97.19 89 LEU A N 1
ATOM 706 C CA . LEU A 1 89 ? -1.449 9.484 -13.18 1 97.19 89 LEU A CA 1
ATOM 707 C C . LEU A 1 89 ? -2.168 9.102 -14.469 1 97.19 89 LEU A C 1
ATOM 709 O O . LEU A 1 89 ? -1.683 9.383 -15.562 1 97.19 89 LEU A O 1
ATOM 713 N N . PRO A 1 90 ? -3.232 8.344 -14.312 1 94.44 90 PRO A N 1
ATOM 714 C CA . PRO A 1 90 ? -4.039 8.117 -15.516 1 94.44 90 PRO A CA 1
ATOM 715 C C . PRO A 1 90 ? -4.625 9.406 -16.078 1 94.44 90 PRO A C 1
ATOM 717 O O . PRO A 1 90 ? -4.695 10.422 -15.375 1 94.44 90 PRO A O 1
ATOM 720 N N . GLU A 1 91 ? -4.953 9.359 -17.344 1 90.88 91 GLU A N 1
ATOM 721 C CA . GLU A 1 91 ? -5.613 10.516 -17.938 1 90.88 91 GLU A CA 1
ATOM 722 C C . GLU A 1 91 ? -6.902 10.859 -17.188 1 90.88 91 GLU A C 1
ATOM 724 O O . GLU A 1 91 ? -7.621 9.961 -16.75 1 90.88 91 GLU A O 1
ATOM 729 N N . PRO A 1 92 ? -7.184 12.141 -16.969 1 92.31 92 PRO A N 1
ATOM 730 C CA . PRO A 1 92 ? -6.496 13.289 -17.562 1 92.31 92 PRO A CA 1
ATOM 731 C C . PRO A 1 92 ? -5.383 13.836 -16.672 1 92.31 92 PRO A C 1
ATOM 733 O O . PRO A 1 92 ? -4.695 14.789 -17.047 1 92.31 92 PRO A O 1
ATOM 736 N N . GLY A 1 93 ? -5.207 13.234 -15.562 1 95.12 93 GLY A N 1
ATOM 737 C CA . GLY A 1 93 ? -4.098 13.633 -14.711 1 95.12 93 GLY A CA 1
ATOM 738 C C . GLY A 1 93 ? -4.355 14.93 -13.969 1 95.12 93 GLY A C 1
ATOM 739 O O . GLY A 1 93 ? -3.525 15.844 -14 1 95.12 93 GLY A O 1
ATOM 740 N N . ARG A 1 94 ? -5.566 15.141 -13.391 1 95.56 94 ARG A N 1
ATOM 741 C CA . ARG A 1 94 ? -5.938 16.312 -12.609 1 95.56 94 ARG A CA 1
ATOM 742 C C . ARG A 1 94 ? -5.27 16.297 -11.234 1 95.56 94 ARG A C 1
ATOM 744 O O . ARG A 1 94 ? -4.809 15.242 -10.781 1 95.56 94 ARG A O 1
ATOM 751 N N . VAL A 1 95 ? -5.223 17.375 -10.539 1 96.44 95 VAL A N 1
ATOM 752 C CA . VAL A 1 95 ? -4.668 17.484 -9.195 1 96.44 95 VAL A CA 1
ATOM 753 C C . VAL A 1 95 ? -5.414 16.531 -8.258 1 96.44 95 VAL A C 1
ATOM 755 O O . VAL A 1 95 ? -4.812 15.922 -7.371 1 96.44 95 VAL A O 1
ATOM 758 N N . ARG A 1 96 ? -6.703 16.391 -8.453 1 94.81 96 ARG A N 1
ATOM 759 C CA . ARG A 1 96 ? -7.488 15.484 -7.617 1 94.81 96 ARG A CA 1
ATOM 760 C C . ARG A 1 96 ? -6.988 14.055 -7.742 1 94.81 96 ARG A C 1
ATOM 762 O O . ARG A 1 96 ? -6.984 13.305 -6.766 1 94.81 96 ARG A O 1
ATOM 769 N N . ASP A 1 97 ? -6.586 13.617 -8.961 1 95.81 97 ASP A N 1
ATOM 770 C CA . ASP A 1 97 ? -6.031 12.281 -9.172 1 95.81 97 ASP A CA 1
ATOM 771 C C . ASP A 1 97 ? -4.719 12.109 -8.406 1 95.81 97 ASP A C 1
ATOM 773 O O . ASP A 1 97 ? -4.445 11.031 -7.879 1 95.81 97 ASP A O 1
ATOM 777 N N . LEU A 1 98 ? -3.93 13.172 -8.391 1 98 98 LEU A N 1
ATOM 778 C CA . LEU A 1 98 ? -2.684 13.156 -7.633 1 98 98 LEU A CA 1
ATOM 779 C C . LEU A 1 98 ? -2.957 13 -6.141 1 98 98 LEU A C 1
ATOM 781 O O . LEU A 1 98 ? -2.289 12.219 -5.465 1 98 98 LEU A O 1
ATOM 785 N N . LEU A 1 99 ? -3.941 13.734 -5.645 1 97.94 99 LEU A N 1
ATOM 786 C CA . LEU A 1 99 ? -4.27 13.68 -4.223 1 97.94 99 LEU A CA 1
ATOM 787 C C . LEU A 1 99 ? -4.844 12.312 -3.855 1 97.94 99 LEU A C 1
ATOM 789 O O . LEU A 1 99 ? -4.617 11.82 -2.748 1 97.94 99 LEU A O 1
ATOM 793 N N . GLU A 1 100 ? -5.559 11.703 -4.734 1 96.19 100 GLU A N 1
ATOM 794 C CA . GLU A 1 100 ? -6.043 10.344 -4.523 1 96.19 100 GLU A CA 1
ATOM 795 C C . GLU A 1 100 ? -4.887 9.352 -4.434 1 96.19 100 GLU A C 1
ATOM 797 O O . GLU A 1 100 ? -4.879 8.469 -3.57 1 96.19 100 GLU A O 1
ATOM 802 N N . LEU A 1 101 ? -3.938 9.477 -5.352 1 97.19 101 LEU A N 1
ATOM 803 C CA . LEU A 1 101 ? -2.756 8.617 -5.293 1 97.19 101 LEU A CA 1
ATOM 804 C C . LEU A 1 101 ? -1.996 8.836 -3.986 1 97.19 101 LEU A C 1
ATOM 806 O O . LEU A 1 101 ? -1.584 7.867 -3.34 1 97.19 101 LEU A O 1
ATOM 810 N N . ALA A 1 102 ? -1.829 10.086 -3.604 1 98.12 102 ALA A N 1
ATOM 811 C CA . ALA A 1 102 ? -1.146 10.398 -2.352 1 98.12 102 ALA A CA 1
ATOM 812 C C . ALA A 1 102 ? -1.861 9.766 -1.162 1 98.12 102 ALA A C 1
ATOM 814 O O . ALA A 1 102 ? -1.218 9.305 -0.219 1 98.12 102 ALA A O 1
ATOM 815 N N . SER A 1 103 ? -3.203 9.789 -1.197 1 97.75 103 SER A N 1
ATOM 816 C CA . SER A 1 103 ? -3.99 9.164 -0.14 1 97.75 103 SER A CA 1
ATOM 817 C C . SER A 1 103 ? -3.664 7.676 -0.012 1 97.75 103 SER A C 1
ATOM 819 O O . SER A 1 103 ? -3.473 7.172 1.096 1 97.75 103 SER A O 1
ATOM 821 N N . ARG A 1 104 ? -3.557 7.023 -1.15 1 96 104 ARG A N 1
ATOM 822 C CA . ARG A 1 104 ? -3.26 5.594 -1.166 1 96 104 ARG A CA 1
ATOM 823 C C . ARG A 1 104 ? -1.851 5.324 -0.649 1 96 104 ARG A C 1
ATOM 825 O O . ARG A 1 104 ? -1.649 4.43 0.177 1 96 104 ARG A O 1
ATOM 832 N N . LEU A 1 105 ? -0.927 6.082 -1.144 1 97.06 105 LEU A N 1
ATOM 833 C CA . LEU A 1 105 ? 0.467 5.902 -0.756 1 97.06 105 LEU A CA 1
ATOM 834 C C . LEU A 1 105 ? 0.66 6.188 0.73 1 97.06 105 LEU A C 1
ATOM 836 O O . LEU A 1 105 ? 1.408 5.48 1.409 1 97.06 105 LEU A O 1
ATOM 840 N N . HIS A 1 106 ? -0.032 7.195 1.216 1 97.56 106 HIS A N 1
ATOM 841 C CA . HIS A 1 106 ? 0.137 7.613 2.602 1 97.56 106 HIS A CA 1
ATOM 842 C C . HIS A 1 106 ? -0.481 6.605 3.562 1 97.56 106 HIS A C 1
ATOM 844 O O . HIS A 1 106 ? -0.067 6.508 4.723 1 97.56 106 HIS A O 1
ATOM 850 N N . GLY A 1 107 ? -1.431 5.895 3.123 1 96 107 GLY A N 1
ATOM 851 C CA . GLY A 1 107 ? -2.086 4.914 3.971 1 96 107 GLY A CA 1
ATOM 852 C C . GLY A 1 107 ? -1.352 3.586 4.023 1 96 107 GLY A C 1
ATOM 853 O O . GLY A 1 107 ? -1.647 2.742 4.871 1 96 107 GLY A O 1
ATOM 854 N N . GLY A 1 108 ? -0.381 3.398 3.18 1 95.31 108 GLY A N 1
ATOM 855 C CA . GLY A 1 108 ? 0.346 2.141 3.107 1 95.31 108 GLY A CA 1
ATOM 856 C C . GLY A 1 108 ? 1.505 2.064 4.082 1 95.31 108 GLY A C 1
ATOM 857 O O . GLY A 1 108 ? 2.219 3.049 4.285 1 95.31 108 GLY A O 1
ATOM 858 N N . LEU A 1 109 ? 1.719 0.874 4.695 1 96.56 109 LEU A N 1
ATOM 859 C CA . LEU A 1 109 ? 2.797 0.654 5.652 1 96.56 109 LEU A CA 1
ATOM 860 C C . LEU A 1 109 ? 4.145 0.559 4.945 1 96.56 109 LEU A C 1
ATOM 862 O O . LEU A 1 109 ? 4.215 0.123 3.793 1 96.56 109 LEU A O 1
ATOM 866 N N . LEU A 1 110 ? 5.16 0.994 5.625 1 96.5 110 LEU A N 1
ATOM 867 C CA . LEU A 1 110 ? 6.527 0.688 5.215 1 96.5 110 LEU A CA 1
ATOM 868 C C . LEU A 1 110 ? 6.93 -0.714 5.66 1 96.5 110 LEU A C 1
ATOM 870 O O . LEU A 1 110 ? 6.492 -1.184 6.715 1 96.5 110 LEU A O 1
ATOM 874 N N . ASP A 1 111 ? 7.727 -1.408 4.84 1 94.38 111 ASP A N 1
ATOM 875 C CA . ASP A 1 111 ? 8.25 -2.729 5.176 1 94.38 111 ASP A CA 1
ATOM 876 C C . ASP A 1 111 ? 9.328 -2.633 6.254 1 94.38 111 ASP A C 1
ATOM 878 O O . ASP A 1 111 ? 10.406 -2.076 6.016 1 94.38 111 ASP A O 1
ATOM 882 N N . ARG A 1 112 ? 9.125 -3.23 7.398 1 93.44 112 ARG A N 1
ATOM 883 C CA . ARG A 1 112 ? 10.031 -3.102 8.539 1 93.44 112 ARG A CA 1
ATOM 884 C C . ARG A 1 112 ? 11.297 -3.92 8.328 1 93.44 112 ARG A C 1
ATOM 886 O O . ARG A 1 112 ? 12.234 -3.836 9.125 1 93.44 112 ARG A O 1
ATOM 893 N N . HIS A 1 113 ? 11.352 -4.66 7.262 1 92.94 113 HIS A N 1
ATOM 894 C CA . HIS A 1 113 ? 12.539 -5.445 6.945 1 92.94 113 HIS A CA 1
ATOM 895 C C . HIS A 1 113 ? 13.453 -4.695 5.984 1 92.94 113 HIS A C 1
ATOM 897 O O . HIS A 1 113 ? 14.445 -5.254 5.496 1 92.94 113 HIS A O 1
ATOM 903 N N . ARG A 1 114 ? 13.078 -3.523 5.723 1 94.81 114 ARG A N 1
ATOM 904 C CA . ARG A 1 114 ? 13.844 -2.623 4.875 1 94.81 114 ARG A CA 1
ATOM 905 C C . ARG A 1 114 ? 13.93 -1.229 5.484 1 94.81 114 ARG A C 1
ATOM 907 O O . ARG A 1 114 ? 13.172 -0.901 6.402 1 94.81 114 ARG A O 1
ATOM 914 N N . PRO A 1 115 ? 14.93 -0.435 4.953 1 96.56 115 PRO A N 1
ATOM 915 C CA . PRO A 1 115 ? 14.992 0.928 5.484 1 96.56 115 PRO A CA 1
ATOM 916 C C . PRO A 1 115 ? 13.656 1.654 5.418 1 96.56 115 PRO A C 1
ATOM 918 O O . PRO A 1 115 ? 12.914 1.494 4.445 1 96.56 115 PRO A O 1
ATOM 921 N N . LEU A 1 116 ? 13.359 2.514 6.352 1 96.81 116 LEU A N 1
ATOM 922 C CA . LEU A 1 116 ? 11.992 2.947 6.609 1 96.81 116 LEU A CA 1
ATOM 923 C C . LEU A 1 116 ? 11.703 4.277 5.922 1 96.81 116 LEU A C 1
ATOM 925 O O . LEU A 1 116 ? 11.266 5.23 6.566 1 96.81 116 LEU A O 1
ATOM 929 N N . TRP A 1 117 ? 11.844 4.305 4.641 1 96.62 117 TRP A N 1
ATOM 930 C CA . TRP A 1 117 ? 11.531 5.48 3.842 1 96.62 117 TRP A CA 1
ATOM 931 C C . TRP A 1 117 ? 11.148 5.086 2.418 1 96.62 117 TRP A C 1
ATOM 933 O O . TRP A 1 117 ? 11.43 3.971 1.979 1 96.62 117 TRP A O 1
ATOM 943 N N . GLU A 1 118 ? 10.461 5.941 1.76 1 97.19 118 GLU A N 1
ATOM 944 C CA . GLU A 1 118 ? 10 5.727 0.389 1 97.19 118 GLU A CA 1
ATOM 945 C C . GLU A 1 118 ? 9.789 7.055 -0.333 1 97.19 118 GLU A C 1
ATOM 947 O O . GLU A 1 118 ? 9.32 8.023 0.267 1 97.19 118 GLU A O 1
ATOM 952 N N . ILE A 1 119 ? 10.148 7.125 -1.593 1 97.12 119 ILE A N 1
ATOM 953 C CA . ILE A 1 119 ? 9.984 8.312 -2.428 1 97.12 119 ILE A CA 1
ATOM 954 C C . ILE A 1 119 ? 9.305 7.922 -3.742 1 97.12 119 ILE A C 1
ATOM 956 O O . ILE A 1 119 ? 9.664 6.918 -4.359 1 97.12 119 ILE A O 1
ATOM 960 N N . HIS A 1 120 ? 8.328 8.641 -4.195 1 97.62 120 HIS A N 1
ATOM 961 C CA . HIS A 1 120 ? 7.645 8.438 -5.469 1 97.62 120 HIS A CA 1
ATOM 962 C C . HIS A 1 120 ? 7.727 9.695 -6.336 1 97.62 120 HIS A C 1
ATOM 964 O O . HIS A 1 120 ? 7.273 10.766 -5.93 1 97.62 120 HIS A O 1
ATOM 970 N N . LEU A 1 121 ? 8.336 9.578 -7.484 1 97.75 121 LEU A N 1
ATOM 971 C CA . LEU A 1 121 ? 8.188 10.594 -8.523 1 97.75 121 LEU A CA 1
ATOM 972 C C . LEU A 1 121 ? 6.93 10.336 -9.359 1 97.75 121 LEU A C 1
ATOM 974 O O . LEU A 1 121 ? 6.805 9.281 -9.984 1 97.75 121 LEU A O 1
ATOM 978 N N . VAL A 1 122 ? 6.016 11.273 -9.344 1 98 122 VAL A N 1
ATOM 979 C CA . VAL A 1 122 ? 4.723 11.078 -9.992 1 98 122 VAL A CA 1
ATOM 980 C C . VAL A 1 122 ? 4.602 12 -11.203 1 98 122 VAL A C 1
ATOM 982 O O . VAL A 1 122 ? 4.633 13.227 -11.062 1 98 122 VAL A O 1
ATOM 985 N N . GLU A 1 123 ? 4.449 11.461 -12.375 1 97.31 123 GLU A N 1
ATOM 986 C CA . GLU A 1 123 ? 4.285 12.227 -13.609 1 97.31 123 GLU A CA 1
ATOM 987 C C . GLU A 1 123 ? 2.855 12.133 -14.133 1 97.31 123 GLU A C 1
ATOM 989 O O . GLU A 1 123 ? 2.027 11.414 -13.562 1 97.31 123 GLU A O 1
ATOM 994 N N . GLY A 1 124 ? 2.543 12.953 -15.109 1 95 124 GLY A N 1
ATOM 995 C CA . GLY A 1 124 ? 1.28 12.797 -15.812 1 95 124 GLY A CA 1
ATOM 996 C C . GLY A 1 124 ? 0.259 13.859 -15.461 1 95 124 GLY A C 1
ATOM 997 O O . GLY A 1 124 ? -0.893 13.789 -15.891 1 95 124 GLY A O 1
ATOM 998 N N . LEU A 1 125 ? 0.657 14.852 -14.664 1 97 125 LEU A N 1
ATOM 999 C CA . LEU A 1 125 ? -0.264 15.961 -14.414 1 97 125 LEU A CA 1
ATOM 1000 C C . LEU A 1 125 ? -0.572 16.703 -15.703 1 97 125 LEU A C 1
ATOM 1002 O O . LEU A 1 125 ? 0.32 16.938 -16.531 1 97 125 LEU A O 1
ATOM 1006 N N . GLN A 1 126 ? -1.773 17.078 -15.898 1 95.56 126 GLN A N 1
ATOM 1007 C CA . GLN A 1 126 ? -2.24 17.703 -17.141 1 95.56 126 GLN A CA 1
ATOM 1008 C C . GLN A 1 126 ? -1.554 19.031 -17.375 1 95.56 126 GLN A C 1
ATOM 1010 O O . GLN A 1 126 ? -1.373 19.453 -18.531 1 95.56 126 GLN A O 1
ATOM 1015 N N . ASP A 1 127 ? -1.159 19.719 -16.391 1 95.25 127 ASP A N 1
ATOM 1016 C CA . ASP A 1 127 ? -0.58 21.047 -16.531 1 95.25 127 ASP A CA 1
ATOM 1017 C C . ASP A 1 127 ? 0.937 20.969 -16.688 1 95.25 127 ASP A C 1
ATOM 1019 O O . ASP A 1 127 ? 1.624 22 -16.641 1 95.25 127 ASP A O 1
ATOM 1023 N N . GLY A 1 128 ? 1.49 19.781 -16.766 1 94.69 128 GLY A N 1
ATOM 1024 C CA . GLY A 1 128 ? 2.9 19.609 -17.062 1 94.69 128 GLY A CA 1
ATOM 1025 C C . GLY A 1 128 ? 3.768 19.5 -15.828 1 94.69 128 GLY A C 1
ATOM 1026 O O . GLY A 1 128 ? 4.93 19.094 -15.914 1 94.69 128 GLY A O 1
ATOM 1027 N N . ARG A 1 129 ? 3.227 19.75 -14.68 1 97.5 129 ARG A N 1
ATOM 1028 C CA . ARG A 1 129 ? 3.969 19.594 -13.43 1 97.5 129 ARG A CA 1
ATOM 1029 C C . ARG A 1 129 ? 4.164 18.125 -13.086 1 97.5 129 ARG A C 1
ATOM 1031 O O . ARG A 1 129 ? 3.551 17.25 -13.695 1 97.5 129 ARG A O 1
ATOM 1038 N N . TYR A 1 130 ? 5.105 17.828 -12.273 1 98 130 TYR A N 1
ATOM 1039 C CA . TYR A 1 130 ? 5.262 16.516 -11.656 1 98 130 TYR A CA 1
ATOM 1040 C C . TYR A 1 130 ? 5.352 16.641 -10.133 1 98 130 TYR A C 1
ATOM 1042 O O . TYR A 1 130 ? 5.535 17.734 -9.602 1 98 130 TYR A O 1
ATOM 1050 N N . ALA A 1 131 ? 5.105 15.539 -9.445 1 98.5 131 ALA A N 1
ATOM 1051 C CA . ALA A 1 131 ? 5.059 15.57 -7.988 1 98.5 131 ALA A CA 1
ATOM 1052 C C . ALA A 1 131 ? 6.09 14.625 -7.383 1 98.5 131 ALA A C 1
ATOM 1054 O O . ALA A 1 131 ? 6.566 13.703 -8.055 1 98.5 131 ALA A O 1
ATOM 1055 N N . LEU A 1 132 ? 6.504 14.945 -6.277 1 97.69 132 LEU A N 1
ATOM 1056 C CA . LEU A 1 132 ? 7.316 14.094 -5.414 1 97.69 132 LEU A CA 1
ATOM 1057 C C . LEU A 1 132 ? 6.59 13.797 -4.105 1 97.69 132 LEU A C 1
ATOM 1059 O O . LEU A 1 132 ? 6.266 14.711 -3.346 1 97.69 132 LEU A O 1
ATOM 1063 N N . TYR A 1 133 ? 6.188 12.562 -3.922 1 97.62 133 TYR A N 1
ATOM 1064 C CA . TYR A 1 133 ? 5.68 12.125 -2.627 1 97.62 133 TYR A CA 1
ATOM 1065 C C . TYR A 1 133 ? 6.766 11.398 -1.835 1 97.62 133 TYR A C 1
ATOM 1067 O O . TYR A 1 133 ? 7.387 10.461 -2.338 1 97.62 133 TYR A O 1
ATOM 1075 N N . THR A 1 134 ? 7.016 11.82 -0.569 1 96.69 134 THR A N 1
ATOM 1076 C CA . THR A 1 134 ? 8.008 11.203 0.304 1 96.69 134 THR A CA 1
ATOM 1077 C C . THR A 1 134 ? 7.379 10.812 1.64 1 96.69 134 THR A C 1
ATOM 1079 O O . THR A 1 134 ? 6.523 11.531 2.164 1 96.69 134 THR A O 1
ATOM 1082 N N . LYS A 1 135 ? 7.754 9.719 2.164 1 96.19 135 LYS A N 1
ATOM 1083 C CA . LYS A 1 135 ? 7.375 9.406 3.537 1 96.19 135 LYS A CA 1
ATOM 1084 C C . LYS A 1 135 ? 8.531 8.742 4.285 1 96.19 135 LYS A C 1
ATOM 1086 O O . LYS A 1 135 ? 9.297 7.977 3.699 1 96.19 135 LYS A O 1
ATOM 1091 N N . PHE A 1 136 ? 8.688 9.109 5.559 1 95.25 136 PHE A N 1
ATOM 1092 C CA . PHE A 1 136 ? 9.664 8.602 6.512 1 95.25 136 PHE A CA 1
ATOM 1093 C C . PHE A 1 136 ? 8.984 8.148 7.797 1 95.25 136 PHE A C 1
ATOM 1095 O O . PHE A 1 136 ? 8.078 8.82 8.297 1 95.25 136 PHE A O 1
ATOM 1102 N N . HIS A 1 137 ? 9.414 6.984 8.188 1 96.19 137 HIS A N 1
ATOM 1103 C CA . HIS A 1 137 ? 8.898 6.562 9.484 1 96.19 137 HIS A CA 1
ATOM 1104 C C . HIS A 1 137 ? 9.336 7.523 10.594 1 96.19 137 HIS A C 1
ATOM 1106 O O . HIS A 1 137 ? 10.484 7.973 10.617 1 96.19 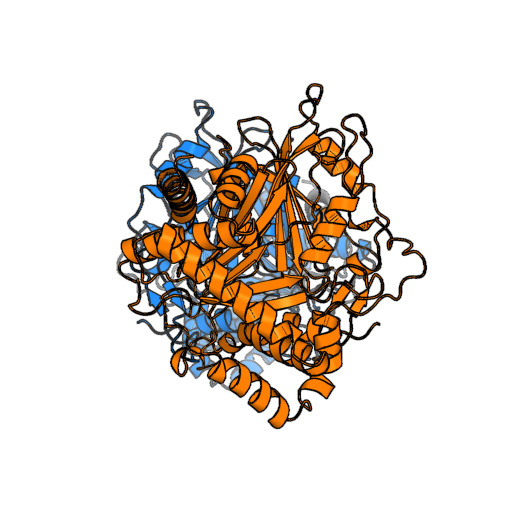137 HIS A O 1
ATOM 1112 N N . HIS A 1 138 ? 8.508 7.762 11.461 1 91.81 138 HIS A N 1
ATOM 1113 C CA . HIS A 1 138 ? 8.75 8.75 12.5 1 91.81 138 HIS A CA 1
ATOM 1114 C C . HIS A 1 138 ? 9.852 8.305 13.445 1 91.81 138 HIS A C 1
ATOM 1116 O O . HIS A 1 138 ? 10.406 9.109 14.195 1 91.81 138 HIS A O 1
ATOM 1122 N N . SER A 1 139 ? 10.18 7.059 13.453 1 91.06 139 SER A N 1
ATOM 1123 C CA . SER A 1 139 ? 11.289 6.574 14.266 1 91.06 139 SER A CA 1
ATOM 1124 C C . SER A 1 139 ? 12.633 6.926 13.625 1 91.06 139 SER A C 1
ATOM 1126 O O . SER A 1 139 ? 13.672 6.863 14.281 1 91.06 139 SER A O 1
ATOM 1128 N N . LEU A 1 140 ? 12.641 7.234 12.336 1 90 140 LEU A N 1
ATOM 1129 C CA . LEU A 1 140 ? 13.867 7.625 11.656 1 90 140 LEU A CA 1
ATOM 1130 C C . LEU A 1 140 ? 14.148 9.109 11.867 1 90 140 LEU A C 1
ATOM 1132 O O . LEU A 1 140 ? 15.305 9.5 12.086 1 90 140 LEU A O 1
ATOM 1136 N N . MET A 1 141 ? 13.125 9.836 11.719 1 85.06 141 MET A N 1
ATOM 1137 C CA . MET A 1 141 ? 13.25 11.281 11.852 1 85.06 141 MET A CA 1
ATOM 1138 C C . MET A 1 141 ? 11.883 11.93 12.062 1 85.06 141 MET A C 1
ATOM 1140 O O . MET A 1 141 ? 10.867 11.398 11.602 1 85.06 141 MET A O 1
ATOM 1144 N N . ASP A 1 142 ? 11.93 13.023 12.703 1 77.88 142 ASP A N 1
ATOM 1145 C CA . ASP A 1 142 ? 10.68 13.742 12.898 1 77.88 142 ASP A CA 1
ATOM 1146 C C . ASP A 1 142 ? 10.344 14.602 11.68 1 77.88 142 ASP A C 1
ATOM 1148 O O . ASP A 1 142 ? 11.156 14.719 10.758 1 77.88 142 ASP A O 1
ATOM 1152 N N . GLY A 1 143 ? 9.188 15.07 11.625 1 76.5 143 GLY A N 1
ATOM 1153 C CA . GLY A 1 143 ? 8.688 15.812 10.477 1 76.5 143 GLY A CA 1
ATOM 1154 C C . GLY A 1 143 ? 9.531 17.031 10.141 1 76.5 143 GLY A C 1
ATOM 1155 O O . GLY A 1 143 ? 9.812 17.297 8.969 1 76.5 143 GLY A O 1
ATOM 1156 N N . MET A 1 144 ? 9.969 17.75 11.156 1 74.81 144 MET A N 1
ATOM 1157 C CA . MET A 1 144 ? 10.758 18.969 10.93 1 74.81 144 MET A CA 1
ATOM 1158 C C . MET A 1 144 ? 12.133 18.625 10.375 1 74.81 144 MET A C 1
ATOM 1160 O O . MET A 1 144 ? 12.625 19.281 9.453 1 74.81 144 MET A O 1
ATOM 1164 N N . SER A 1 145 ? 12.688 17.609 10.922 1 77.88 145 SER A N 1
ATOM 1165 C CA . SER A 1 145 ? 13.984 17.156 10.43 1 77.88 145 SER A CA 1
ATOM 1166 C C . SER A 1 145 ? 13.891 16.688 8.984 1 77.88 145 SER A C 1
ATOM 1168 O O . SER A 1 145 ? 14.797 16.938 8.18 1 77.88 145 SER A O 1
ATOM 1170 N N . ALA A 1 146 ? 12.859 16.016 8.758 1 82.38 146 ALA A N 1
ATOM 1171 C CA . ALA A 1 146 ? 12.648 15.539 7.391 1 82.38 146 ALA A CA 1
ATOM 1172 C C . ALA A 1 146 ? 12.508 16.703 6.414 1 82.38 146 ALA A C 1
ATOM 1174 O O . ALA A 1 146 ? 13.07 16.672 5.316 1 82.38 146 ALA A O 1
ATOM 1175 N N . MET A 1 147 ? 11.812 17.688 6.832 1 80.75 147 MET A N 1
ATOM 1176 C CA . MET A 1 147 ? 11.609 18.875 5.992 1 80.75 147 MET A CA 1
ATOM 1177 C C . MET A 1 147 ? 12.922 19.609 5.766 1 80.75 147 MET A C 1
ATOM 1179 O O . MET A 1 147 ? 13.211 20.047 4.648 1 80.75 147 MET A O 1
ATOM 1183 N N . ARG A 1 148 ? 13.68 19.734 6.805 1 81.31 148 ARG A N 1
ATOM 1184 C CA . ARG A 1 148 ? 14.977 20.406 6.691 1 81.31 148 ARG A CA 1
ATOM 1185 C C . ARG A 1 148 ? 15.906 19.641 5.75 1 81.31 148 ARG A C 1
ATOM 1187 O O . ARG A 1 148 ? 16.609 20.25 4.941 1 81.31 148 ARG A O 1
ATOM 1194 N N . LEU A 1 149 ? 15.852 18.406 5.961 1 84.81 149 LEU A N 1
ATOM 1195 C CA . LEU A 1 149 ? 16.672 17.578 5.098 1 84.81 149 LEU A CA 1
ATOM 1196 C C . LEU A 1 149 ? 16.25 17.703 3.639 1 84.81 149 LEU A C 1
ATOM 1198 O O . LEU A 1 149 ? 17.094 17.812 2.748 1 84.81 149 LEU A O 1
ATOM 1202 N N . ALA A 1 150 ? 15.016 17.672 3.365 1 83.62 150 ALA A N 1
ATOM 1203 C CA . ALA A 1 150 ? 14.508 17.844 2.01 1 83.62 150 ALA A CA 1
ATOM 1204 C C . ALA A 1 150 ? 14.922 19.203 1.437 1 83.62 150 ALA A C 1
ATOM 1206 O O . ALA A 1 150 ? 15.305 19.297 0.267 1 83.62 150 ALA A O 1
ATOM 1207 N N . HIS A 1 151 ? 14.914 20.172 2.234 1 84.38 151 HIS A N 1
ATOM 1208 C CA . HIS A 1 151 ? 15.258 21.516 1.794 1 84.38 151 HIS A CA 1
ATOM 1209 C C . HIS A 1 151 ? 16.734 21.625 1.425 1 84.38 151 HIS A C 1
ATOM 1211 O O . HIS A 1 151 ? 17.109 22.391 0.543 1 84.38 151 HIS A O 1
ATOM 1217 N N . ARG A 1 152 ? 17.484 20.859 2.129 1 89.06 152 ARG A N 1
ATOM 1218 C CA . ARG A 1 152 ? 18.922 20.859 1.818 1 89.06 152 ARG A CA 1
ATOM 1219 C C . ARG A 1 152 ? 19.172 20.312 0.417 1 89.06 152 ARG A C 1
ATOM 1221 O O . ARG A 1 152 ? 20.203 20.594 -0.188 1 89.06 152 ARG A O 1
ATOM 1228 N N . ALA A 1 153 ? 18.25 19.562 -0.031 1 93.38 153 ALA A N 1
ATOM 1229 C CA . ALA A 1 153 ? 18.391 19.016 -1.376 1 93.38 153 ALA A CA 1
ATOM 1230 C C . ALA A 1 153 ? 18 20.047 -2.434 1 93.38 153 ALA A C 1
ATOM 1232 O O . ALA A 1 153 ? 18.25 19.844 -3.623 1 93.38 153 ALA A O 1
ATOM 1233 N N . PHE A 1 154 ? 17.406 21.109 -2.021 1 93.94 154 PHE A N 1
ATOM 1234 C CA . PHE A 1 154 ? 16.938 22.141 -2.941 1 93.94 154 PHE A CA 1
ATOM 1235 C C . PHE A 1 154 ? 17.922 23.312 -2.994 1 93.94 154 PHE A C 1
ATOM 1237 O O . PHE A 1 154 ? 18.891 23.344 -2.232 1 93.94 154 PHE A O 1
ATOM 1244 N N . THR A 1 155 ? 17.703 24.188 -3.943 1 94.31 155 THR A N 1
ATOM 1245 C CA . THR A 1 155 ? 18.547 25.375 -4.121 1 94.31 155 THR A CA 1
ATOM 1246 C C . THR A 1 155 ? 17.688 26.594 -4.449 1 94.31 155 THR A C 1
ATOM 1248 O O . THR A 1 155 ? 16.531 26.469 -4.852 1 94.31 155 THR A O 1
ATOM 1251 N N . THR A 1 156 ? 18.234 27.766 -4.188 1 94.5 156 THR A N 1
ATOM 1252 C CA . THR A 1 156 ? 17.562 29 -4.562 1 94.5 156 THR A CA 1
ATOM 1253 C C . THR A 1 156 ? 17.969 29.438 -5.969 1 94.5 156 THR A C 1
ATOM 1255 O O . THR A 1 156 ? 17.422 30.391 -6.516 1 94.5 156 THR A O 1
ATOM 1258 N N . ASP A 1 157 ? 18.938 28.672 -6.57 1 95.69 157 ASP A N 1
ATOM 1259 C CA . ASP A 1 157 ? 19.422 28.969 -7.906 1 95.69 157 ASP A CA 1
ATOM 1260 C C . ASP A 1 157 ? 18.625 28.234 -8.977 1 95.69 157 ASP A C 1
ATOM 1262 O O . ASP A 1 157 ? 18.734 27.016 -9.117 1 95.69 157 ASP A O 1
ATOM 1266 N N . PRO A 1 158 ? 17.859 28.953 -9.805 1 95.25 158 PRO A N 1
ATOM 1267 C CA . PRO A 1 158 ? 17.031 28.312 -10.82 1 95.25 158 PRO A CA 1
ATOM 1268 C C . PRO A 1 158 ? 17.844 27.672 -11.945 1 95.25 158 PRO A C 1
ATOM 1270 O O . PRO A 1 158 ? 17.312 26.906 -12.742 1 95.25 158 PRO A O 1
ATOM 1273 N N . THR A 1 159 ? 19.125 28 -12.023 1 95.38 159 THR A N 1
ATOM 1274 C CA . THR A 1 159 ? 19.953 27.5 -13.117 1 95.38 159 THR A CA 1
ATOM 1275 C C . THR A 1 159 ? 20.75 26.281 -12.664 1 95.38 159 THR A C 1
ATOM 1277 O O . THR A 1 159 ? 21.422 25.641 -13.477 1 95.38 159 THR A O 1
ATOM 1280 N N . ASP A 1 160 ? 20.672 25.969 -11.344 1 95.38 160 ASP A N 1
ATOM 1281 C CA . ASP A 1 160 ? 21.359 24.812 -10.797 1 95.38 160 ASP A CA 1
ATOM 1282 C C . ASP A 1 160 ? 20.688 23.516 -11.227 1 95.38 160 ASP A C 1
ATOM 1284 O O . ASP A 1 160 ? 19.578 23.203 -10.789 1 95.38 160 ASP A O 1
ATOM 1288 N N . ASP A 1 161 ? 21.328 22.703 -12.031 1 93.25 161 ASP A N 1
ATOM 1289 C CA . ASP A 1 161 ? 20.766 21.469 -12.547 1 93.25 161 ASP A CA 1
ATOM 1290 C C . ASP A 1 161 ? 21.344 20.25 -11.828 1 93.25 161 ASP A C 1
ATOM 1292 O O . ASP A 1 161 ? 21.203 19.125 -12.281 1 93.25 161 ASP A O 1
ATOM 1296 N N . GLU A 1 162 ? 22.016 20.516 -10.719 1 94.12 162 GLU A N 1
ATOM 1297 C CA . GLU A 1 162 ? 22.594 19.422 -9.938 1 94.12 162 GLU A CA 1
ATOM 1298 C C . GLU A 1 162 ? 21.516 18.609 -9.227 1 94.12 162 GLU A C 1
ATOM 1300 O O . GLU A 1 162 ? 20.562 19.172 -8.688 1 94.12 162 GLU A O 1
ATOM 1305 N N . VAL A 1 163 ? 21.703 17.297 -9.297 1 95.19 163 VAL A N 1
ATOM 1306 C CA . VAL A 1 163 ? 20.781 16.406 -8.609 1 95.19 163 VAL A CA 1
ATOM 1307 C C . VAL A 1 163 ? 21.281 16.109 -7.199 1 95.19 163 VAL A C 1
ATOM 1309 O O . VAL A 1 163 ? 22.375 15.547 -7.027 1 95.19 163 VAL A O 1
ATOM 1312 N N . ARG A 1 164 ? 20.578 16.625 -6.234 1 95.12 164 ARG A N 1
ATOM 1313 C CA . ARG A 1 164 ? 20.844 16.344 -4.828 1 95.12 164 ARG A CA 1
ATOM 1314 C C . ARG A 1 164 ? 19.719 15.523 -4.211 1 95.12 164 ARG A C 1
ATOM 1316 O O . ARG A 1 164 ? 18.547 15.82 -4.414 1 95.12 164 ARG A O 1
ATOM 1323 N N . VAL A 1 165 ? 20.109 14.445 -3.578 1 96.06 165 VAL A N 1
ATOM 1324 C CA . VAL A 1 165 ? 19.125 13.547 -2.984 1 96.06 165 VAL A CA 1
ATOM 1325 C C . VAL A 1 165 ? 19.297 13.523 -1.467 1 96.06 165 VAL A C 1
ATOM 1327 O O . VAL A 1 165 ? 20.422 13.562 -0.966 1 96.06 165 VAL A O 1
ATOM 1330 N N . PRO A 1 166 ? 18.219 13.5 -0.717 1 93.25 166 PRO A N 1
ATOM 1331 C CA . PRO A 1 166 ? 18.281 13.609 0.742 1 93.25 166 PRO A CA 1
ATOM 1332 C C . PRO A 1 166 ? 19.094 12.484 1.384 1 93.25 166 PRO A C 1
ATOM 1334 O O . PRO A 1 166 ? 19.75 12.688 2.41 1 93.25 166 PRO A O 1
ATOM 1337 N N . TRP A 1 167 ? 19.109 11.281 0.786 1 95.06 167 TRP A N 1
ATOM 1338 C CA . TRP A 1 167 ? 19.734 10.141 1.452 1 95.06 167 TRP A CA 1
ATOM 1339 C C . TRP A 1 167 ? 21.25 10.188 1.318 1 95.06 167 TRP A C 1
ATOM 1341 O O . TRP A 1 167 ? 21.953 9.398 1.953 1 95.06 167 TRP A O 1
ATOM 1351 N N . SER A 1 168 ? 21.797 11.141 0.501 1 94.31 168 SER A N 1
ATOM 1352 C CA . SER A 1 168 ? 23.234 11.242 0.321 1 94.31 168 SER A CA 1
ATOM 1353 C C . SER A 1 168 ? 23.797 12.461 1.041 1 94.31 168 SER A C 1
ATOM 1355 O O . SER A 1 168 ? 25.016 12.672 1.059 1 94.31 168 SER A O 1
ATOM 1357 N N . LEU A 1 169 ? 22.891 13.258 1.621 1 89.25 169 LEU A N 1
ATOM 1358 C CA . LEU A 1 169 ? 23.328 14.484 2.27 1 89.25 169 LEU A CA 1
ATOM 1359 C C . LEU A 1 169 ? 23.812 14.211 3.689 1 89.25 169 LEU A C 1
ATOM 1361 O O . LEU A 1 169 ? 23.078 13.664 4.508 1 89.25 169 LEU A O 1
ATOM 1365 N N . GLY A 1 170 ? 25.094 14.383 3.912 1 75.06 170 GLY A N 1
ATOM 1366 C CA . GLY A 1 170 ? 25.703 14.156 5.219 1 75.06 170 GLY A CA 1
ATOM 1367 C C . GLY A 1 170 ? 25.188 15.117 6.277 1 75.06 170 GLY A C 1
ATOM 1368 O O . GLY A 1 170 ? 24.438 16.047 5.973 1 75.06 170 GLY A O 1
ATOM 1369 N N . PRO A 1 171 ? 25.516 14.672 7.488 1 64.94 171 PRO A N 1
ATOM 1370 C CA . PRO A 1 171 ? 25.109 15.562 8.578 1 64.94 171 PRO A CA 1
ATOM 1371 C C . PRO A 1 171 ? 25.656 16.984 8.414 1 64.94 171 PRO A C 1
ATOM 1373 O O . PRO A 1 171 ? 26.703 17.172 7.797 1 64.94 171 PRO A O 1
ATOM 1376 N N . HIS A 1 172 ? 24.859 17.875 8.445 1 57.16 172 HIS A N 1
ATOM 1377 C CA . HIS A 1 172 ? 25.344 19.25 8.453 1 57.16 172 HIS A CA 1
ATOM 1378 C C . HIS A 1 172 ? 26.562 19.391 9.367 1 57.16 172 HIS A C 1
ATOM 1380 O O . HIS A 1 172 ? 26.562 18.891 10.492 1 57.16 172 HIS A O 1
ATOM 1386 N N . LYS A 1 173 ? 27.812 19.531 8.797 1 45.53 173 LYS A N 1
ATOM 1387 C CA . LYS A 1 173 ? 28.844 20.016 9.711 1 45.53 173 LYS A CA 1
ATOM 1388 C C . LYS A 1 173 ? 28.312 21.109 10.617 1 45.53 173 LYS A C 1
ATOM 1390 O O . LYS A 1 173 ? 28.125 22.25 10.18 1 45.53 173 LYS A O 1
ATOM 1395 N N . ARG A 1 174 ? 27.422 20.891 11.461 1 43.03 174 ARG A N 1
ATOM 1396 C CA . ARG A 1 174 ? 27.25 21.969 12.422 1 43.03 174 ARG A CA 1
ATOM 1397 C C . ARG A 1 174 ? 28.594 22.516 12.875 1 43.03 174 ARG A C 1
ATOM 1399 O O . ARG A 1 174 ? 29.516 21.75 13.18 1 43.03 174 ARG A O 1
ATOM 1406 N N . ALA A 1 175 ? 28.969 23.656 12.734 1 36.22 175 ALA A N 1
ATOM 1407 C CA . ALA A 1 175 ? 29.859 24.312 13.672 1 36.22 175 ALA A CA 1
ATOM 1408 C C . ALA A 1 175 ? 29.703 23.734 15.078 1 36.22 175 ALA A C 1
ATOM 1410 O O . ALA A 1 175 ? 28.688 23.094 15.383 1 36.22 175 ALA A O 1
ATOM 1411 N N . GLY A 1 176 ? 30.469 24.156 16.203 1 31.94 176 GLY A N 1
ATOM 1412 C CA . GLY A 1 176 ? 30.609 23.891 17.625 1 31.94 176 GLY A CA 1
ATOM 1413 C C . GLY A 1 176 ? 29.297 23.562 18.312 1 31.94 176 GLY A C 1
ATOM 1414 O O . GLY A 1 176 ? 29.203 23.578 19.531 1 31.94 176 GLY A O 1
ATOM 1415 N N . HIS A 1 177 ? 28.125 23.969 17.828 1 31.67 177 HIS A N 1
ATOM 1416 C CA . HIS A 1 177 ? 27.047 24.047 18.797 1 31.67 177 HIS A CA 1
ATOM 1417 C C . HIS A 1 177 ? 26.516 22.656 19.141 1 31.67 177 HIS A C 1
ATOM 1419 O O . HIS A 1 177 ? 26.516 21.766 18.281 1 31.67 177 HIS A O 1
ATOM 1425 N N . GLY A 1 178 ? 26.547 22.141 20.25 1 32.47 178 GLY A N 1
ATOM 1426 C CA . GLY A 1 178 ? 26.141 20.953 20.969 1 32.47 178 GLY A CA 1
ATOM 1427 C C . GLY A 1 178 ? 24.875 20.312 20.422 1 32.47 178 GLY A C 1
ATOM 1428 O O . GLY A 1 178 ? 23.906 21.016 20.125 1 32.47 178 GLY A O 1
ATOM 1429 N N . ARG A 1 179 ? 24.891 19.344 19.812 1 41.31 179 ARG A N 1
ATOM 1430 C CA . ARG A 1 179 ? 23.828 18.406 19.406 1 41.31 179 ARG A CA 1
ATOM 1431 C C . ARG A 1 179 ? 22.75 18.328 20.484 1 41.31 179 ARG A C 1
ATOM 1433 O O . ARG A 1 179 ? 22.875 17.562 21.438 1 41.31 179 ARG A O 1
ATOM 1440 N N . ARG A 1 180 ? 22.031 19.375 20.859 1 35.66 180 ARG A N 1
ATOM 1441 C CA . ARG A 1 180 ? 21.062 19.031 21.891 1 35.66 180 ARG A CA 1
ATOM 1442 C C . ARG A 1 180 ? 19.922 18.203 21.328 1 35.66 180 ARG A C 1
ATOM 1444 O O . ARG A 1 180 ? 19.453 18.469 20.219 1 35.66 180 ARG A O 1
ATOM 1451 N N . PRO A 1 181 ? 19.531 17.094 21.812 1 40.31 181 PRO A N 1
ATOM 1452 C CA . PRO A 1 181 ? 18.547 16.078 21.422 1 40.31 181 PRO A CA 1
ATOM 1453 C C . PRO A 1 181 ? 17.156 16.656 21.172 1 40.31 181 PRO A C 1
ATOM 1455 O O . PRO A 1 181 ? 16.75 17.609 21.844 1 40.31 181 PRO A O 1
ATOM 1458 N N . ALA A 1 182 ? 16.641 16.625 19.938 1 44.09 182 ALA A N 1
ATOM 1459 C CA . ALA A 1 182 ? 15.266 16.953 19.562 1 44.09 182 ALA A CA 1
ATOM 1460 C C . ALA A 1 182 ? 14.289 16.625 20.688 1 44.09 182 ALA A C 1
ATOM 1462 O O . ALA A 1 182 ? 14.516 15.672 21.453 1 44.09 182 ALA A O 1
ATOM 1463 N N . LEU A 1 183 ? 13.406 17.531 21 1 41.19 183 LEU A N 1
ATOM 1464 C CA . LEU A 1 183 ? 12.453 17.359 22.078 1 41.19 183 LEU A CA 1
ATOM 1465 C C . LEU A 1 183 ? 11.945 15.922 22.156 1 41.19 183 LEU A C 1
ATOM 1467 O O . LEU A 1 183 ? 11.836 15.352 23.234 1 41.19 183 LEU A O 1
ATOM 1471 N N . LEU A 1 184 ? 11.57 15.367 20.953 1 46.06 184 LEU A N 1
ATOM 1472 C CA . LEU A 1 184 ? 11.086 13.992 21.047 1 46.06 184 LEU A CA 1
ATOM 1473 C C . LEU A 1 184 ? 12.164 13.07 21.594 1 46.06 184 LEU A C 1
ATOM 1475 O O . LEU A 1 184 ? 11.867 12.156 22.375 1 46.06 184 LEU A O 1
ATOM 1479 N N . ALA A 1 185 ? 13.391 13.344 21.188 1 46.22 185 ALA A N 1
ATOM 1480 C CA . ALA A 1 185 ? 14.523 12.602 21.734 1 46.22 185 ALA A CA 1
ATOM 1481 C C . ALA A 1 185 ? 14.742 12.945 23.219 1 46.22 185 ALA A C 1
ATOM 1483 O O . ALA A 1 185 ? 15.094 12.078 24.016 1 46.22 185 ALA A O 1
ATOM 1484 N N . GLN A 1 186 ? 14.625 14.211 23.531 1 43.84 186 GLN A N 1
ATOM 1485 C CA . GLN A 1 186 ? 14.734 14.617 24.938 1 43.84 186 GLN A CA 1
ATOM 1486 C C . GLN A 1 186 ? 13.617 14.008 25.766 1 43.84 186 GLN A C 1
ATOM 1488 O O . GLN A 1 186 ? 13.836 13.617 26.922 1 43.84 186 GLN A O 1
ATOM 1493 N N . LEU A 1 187 ? 12.484 14.031 25.109 1 46.34 187 LEU A N 1
ATOM 1494 C CA . LEU A 1 187 ? 11.359 13.406 25.797 1 46.34 187 LEU A CA 1
ATOM 1495 C C . LEU A 1 187 ? 11.586 11.906 25.953 1 46.34 187 LEU A C 1
ATOM 1497 O O . LEU A 1 187 ? 11.172 11.32 26.953 1 46.34 187 LEU A O 1
ATOM 1501 N N . GLY A 1 188 ? 12.133 11.367 24.891 1 44.84 188 GLY A N 1
ATOM 1502 C CA . GLY A 1 188 ? 12.469 9.953 25 1 44.84 188 GLY A CA 1
ATOM 1503 C C . GLY A 1 188 ? 13.516 9.664 26.062 1 44.84 188 GLY A C 1
ATOM 1504 O O . GLY A 1 188 ? 13.461 8.633 26.734 1 44.84 188 GLY A O 1
ATOM 1505 N N . LYS A 1 189 ? 14.539 10.531 26.078 1 43.47 189 LYS A N 1
ATOM 1506 C CA . LYS A 1 189 ? 15.555 10.336 27.109 1 43.47 189 LYS A CA 1
ATOM 1507 C C . LYS A 1 189 ? 14.977 10.555 28.5 1 43.47 189 LYS A C 1
ATOM 1509 O O . LYS A 1 189 ? 15.422 9.938 29.469 1 43.47 189 LYS A O 1
ATOM 1514 N N . SER A 1 190 ? 14.062 11.547 28.531 1 38.97 190 SER A N 1
ATOM 1515 C CA . SER A 1 190 ? 13.5 11.875 29.844 1 38.97 190 SER A CA 1
ATOM 1516 C C . SER A 1 190 ? 12.32 10.969 30.172 1 38.97 190 SER A C 1
ATOM 1518 O O . SER A 1 190 ? 11.773 11.047 31.281 1 38.97 190 SER A O 1
ATOM 1520 N N . ALA A 1 191 ? 11.789 10.352 29.234 1 39.09 191 ALA A N 1
ATOM 1521 C CA . ALA A 1 191 ? 10.656 9.492 29.547 1 39.09 191 ALA A CA 1
ATOM 1522 C C . ALA A 1 191 ? 11.016 8.484 30.641 1 39.09 191 ALA A C 1
ATOM 1524 O O . ALA A 1 191 ? 10.164 8.094 31.438 1 39.09 191 ALA A O 1
ATOM 1525 N N . GLY A 1 192 ? 12.188 7.852 30.531 1 36.66 192 GLY A N 1
ATOM 1526 C CA . GLY A 1 192 ? 12.477 7.074 31.719 1 36.66 192 GLY A CA 1
ATOM 1527 C C . GLY A 1 192 ? 12.43 7.898 33 1 36.66 192 GLY A C 1
ATOM 1528 O O . GLY A 1 192 ? 11.969 7.422 34.031 1 36.66 192 GLY A O 1
ATOM 1529 N N . SER A 1 193 ? 13.211 8.953 32.969 1 36.34 193 SER A N 1
ATOM 1530 C CA . SER A 1 193 ? 13.289 9.766 34.188 1 36.34 193 SER A CA 1
ATOM 1531 C C . SER A 1 193 ? 12.047 10.633 34.344 1 36.34 193 SER A C 1
ATOM 1533 O O . SER A 1 193 ? 11.734 11.078 35.438 1 36.34 193 SER A O 1
ATOM 1535 N N . THR A 1 194 ? 11.492 11.094 33.281 1 39.16 194 THR A N 1
ATOM 1536 C CA . THR A 1 194 ? 10.344 11.984 33.375 1 39.16 194 THR A CA 1
ATOM 1537 C C . THR A 1 194 ? 9.102 11.211 33.812 1 39.16 194 THR A C 1
ATOM 1539 O O . THR A 1 194 ? 8.078 11.805 34.156 1 39.16 194 THR A O 1
ATOM 1542 N N . LEU A 1 195 ? 8.984 9.938 33.5 1 40.16 195 LEU A N 1
ATOM 1543 C CA . LEU A 1 195 ? 7.953 9.227 34.25 1 40.16 195 LEU A CA 1
ATOM 1544 C C . LEU A 1 195 ? 8.109 9.469 35.75 1 40.16 195 LEU A C 1
ATOM 1546 O O . LEU A 1 195 ? 7.145 9.328 36.5 1 40.16 195 LEU A O 1
ATOM 1550 N N . ALA A 1 196 ? 9.375 9.523 36.188 1 36.75 196 ALA A N 1
ATOM 1551 C CA . ALA A 1 196 ? 9.602 9.898 37.594 1 36.75 196 ALA A CA 1
ATOM 1552 C C . ALA A 1 196 ? 9.273 11.375 37.812 1 36.75 196 ALA A C 1
ATOM 1554 O O . ALA A 1 196 ? 9.438 11.883 38.938 1 36.75 196 ALA A O 1
ATOM 1555 N N . LEU A 1 197 ? 9.469 12.141 36.938 1 42.59 197 LEU A N 1
ATOM 1556 C CA . LEU A 1 197 ? 9.148 13.531 37.219 1 42.59 197 LEU A CA 1
ATOM 1557 C C . LEU A 1 197 ? 7.738 13.664 37.781 1 42.59 197 LEU A C 1
ATOM 1559 O O . LEU A 1 197 ? 6.793 13.109 37.219 1 42.59 197 LEU A O 1
ATOM 1563 N N . ALA A 1 198 ? 7.52 13.844 39.094 1 46.66 198 ALA A N 1
ATOM 1564 C CA . ALA A 1 198 ? 6.637 13.766 40.25 1 46.66 198 ALA A CA 1
ATOM 1565 C C . ALA A 1 198 ? 5.266 14.352 39.938 1 46.66 198 ALA A C 1
ATOM 1567 O O . ALA A 1 198 ? 5.16 15.391 39.281 1 46.66 198 ALA A O 1
ATOM 1568 N N . PRO A 1 199 ? 4.219 13.555 40.156 1 50.84 199 PRO A N 1
ATOM 1569 C CA . PRO A 1 199 ? 2.836 14.008 40.312 1 50.84 199 PRO A CA 1
ATOM 1570 C C . PRO A 1 199 ? 2.74 15.469 40.75 1 50.84 199 PRO A C 1
ATOM 1572 O O . PRO A 1 199 ? 1.824 16.188 40.344 1 50.84 199 PRO A O 1
ATOM 1575 N N . SER A 1 200 ? 3.777 15.828 41.469 1 51.5 200 SER A N 1
ATOM 1576 C CA . SER A 1 200 ? 3.664 17.156 42.062 1 51.5 200 SER A CA 1
ATOM 1577 C C . SER A 1 200 ? 3.859 18.25 41 1 51.5 200 SER A C 1
ATOM 1579 O O . SER A 1 200 ? 3.17 19.266 41 1 51.5 200 SER A O 1
ATOM 1581 N N . THR A 1 201 ? 4.746 17.938 40.031 1 53.22 201 THR A N 1
ATOM 1582 C CA . THR A 1 201 ? 5.023 18.969 39.031 1 53.22 201 THR A CA 1
ATOM 1583 C C . THR A 1 201 ? 3.879 19.078 38.031 1 53.22 201 THR A C 1
ATOM 1585 O O . THR A 1 201 ? 3.49 20.172 37.625 1 53.22 201 THR A O 1
ATOM 1588 N N . LEU A 1 202 ? 3.381 18.016 37.688 1 60.06 202 LEU A N 1
ATOM 1589 C CA . LEU A 1 202 ? 2.229 18.047 36.781 1 60.06 202 LEU A CA 1
ATOM 1590 C C . LEU A 1 202 ? 1.032 18.703 37.469 1 60.06 202 LEU A C 1
ATOM 1592 O O . LEU A 1 202 ? 0.263 19.422 36.844 1 60.06 202 LEU A O 1
ATOM 1596 N N . ARG A 1 203 ? 0.973 18.469 38.75 1 59.44 203 ARG A N 1
ATOM 1597 C CA . ARG A 1 203 ? -0.104 19.078 39.5 1 59.44 203 ARG A CA 1
ATOM 1598 C C . ARG A 1 203 ? 0.064 20.594 39.562 1 59.44 203 ARG A C 1
ATOM 1600 O O . ARG A 1 203 ? -0.916 21.344 39.469 1 59.44 203 ARG A O 1
ATOM 1607 N N . LEU A 1 204 ? 1.303 20.938 39.688 1 53.88 204 LEU A N 1
ATOM 1608 C CA . LEU A 1 204 ? 1.559 22.375 39.75 1 53.88 204 LEU A CA 1
ATOM 1609 C C . LEU A 1 204 ? 1.312 23.031 38.406 1 53.88 204 LEU A C 1
ATOM 1611 O O . LEU A 1 204 ? 0.733 24.109 38.312 1 53.88 204 LEU A O 1
ATOM 1615 N N . ALA A 1 205 ? 1.707 22.375 37.344 1 58.91 205 ALA A N 1
ATOM 1616 C CA . ALA A 1 205 ? 1.462 22.906 36.031 1 58.91 205 ALA A CA 1
ATOM 1617 C C . ALA A 1 205 ? -0.033 22.953 35.719 1 58.91 205 ALA A C 1
ATOM 1619 O O . ALA A 1 205 ? -0.527 23.953 35.188 1 58.91 205 ALA A O 1
ATOM 1620 N N . ARG A 1 206 ? -0.657 21.969 36.188 1 63.12 206 ARG A N 1
ATOM 1621 C CA . ARG A 1 206 ? -2.105 21.953 36 1 63.12 206 ARG A CA 1
ATOM 1622 C C . ARG A 1 206 ? -2.768 23.062 36.812 1 63.12 206 ARG A C 1
ATOM 1624 O O . ARG A 1 206 ? -3.703 23.719 36.344 1 63.12 206 ARG A O 1
ATOM 1631 N N . ALA A 1 207 ? -2.318 23.172 37.969 1 58.66 207 ALA A N 1
ATOM 1632 C CA . ALA A 1 207 ? -2.869 24.203 38.844 1 58.66 207 ALA A CA 1
ATOM 1633 C C . ALA A 1 207 ? -2.65 25.594 38.25 1 58.66 207 ALA A C 1
ATOM 1635 O O . ALA A 1 207 ? -3.543 26.438 38.312 1 58.66 207 ALA A O 1
ATOM 1636 N N . ALA A 1 208 ? -1.498 25.672 37.688 1 57.47 208 ALA A N 1
ATOM 1637 C CA . ALA A 1 208 ? -1.201 26.969 37.062 1 57.47 208 ALA A CA 1
ATOM 1638 C C . ALA A 1 208 ? -2.084 27.219 35.844 1 57.47 208 ALA A C 1
ATOM 1640 O O . ALA A 1 208 ? -2.576 28.328 35.656 1 57.47 208 ALA A O 1
ATOM 1641 N N . LEU A 1 209 ? -2.281 26.156 35.219 1 60.25 209 LEU A N 1
ATOM 1642 C CA . LEU A 1 209 ? -3.146 26.297 34.062 1 60.25 209 LEU A CA 1
ATOM 1643 C C . LEU A 1 209 ? -4.59 26.547 34.469 1 60.25 209 LEU A C 1
ATOM 1645 O O . LEU A 1 209 ? -5.281 27.375 33.875 1 60.25 209 LEU A O 1
ATOM 1649 N N . LEU A 1 210 ? -4.949 25.859 35.531 1 56.66 210 LEU A N 1
ATOM 1650 C CA . LEU A 1 210 ? -6.301 26.016 36.031 1 56.66 210 LEU A CA 1
ATOM 1651 C C . LEU A 1 210 ? -6.512 27.438 36.562 1 56.66 210 LEU A C 1
ATOM 1653 O O . LEU A 1 210 ? -7.562 28.031 36.344 1 56.66 210 LEU A O 1
ATOM 1657 N N . GLU A 1 211 ? -5.602 27.812 37.281 1 54.69 211 GLU A N 1
ATOM 1658 C CA . GLU A 1 211 ? -5.699 29.156 37.844 1 54.69 211 GLU A CA 1
ATOM 1659 C C . GLU A 1 211 ? -5.84 30.219 36.781 1 54.69 211 GLU A C 1
ATOM 1661 O O . GLU A 1 211 ? -6.543 31.219 36.969 1 54.69 211 GLU A O 1
ATOM 1666 N N . GLN A 1 212 ? -5.246 29.781 35.75 1 54.72 212 GLN A N 1
ATOM 1667 C CA . GLN A 1 212 ? -5.277 30.797 34.688 1 54.72 212 GLN A CA 1
ATOM 1668 C C . GLN A 1 212 ? -6.379 30.5 33.688 1 54.72 212 GLN A C 1
ATOM 1670 O O . GLN A 1 212 ? -6.477 31.188 32.656 1 54.72 212 GLN A O 1
ATOM 1675 N N . GLN A 1 213 ? -7.262 29.547 34.094 1 49.34 213 GLN A N 1
ATOM 1676 C CA . GLN A 1 213 ? -8.406 29.188 33.25 1 49.34 213 GLN A CA 1
ATOM 1677 C C . GLN A 1 213 ? -7.969 28.859 31.828 1 49.34 213 GLN A C 1
ATOM 1679 O O . GLN A 1 213 ? -8.633 29.25 30.875 1 49.34 213 GLN A O 1
ATOM 1684 N N . LEU A 1 214 ? -6.789 28.344 31.875 1 55.97 214 LEU A N 1
ATOM 1685 C CA . LEU A 1 214 ? -6.246 28.047 30.562 1 55.97 214 LEU A CA 1
ATOM 1686 C C . LEU A 1 214 ? -6.656 26.641 30.109 1 55.97 214 LEU A C 1
ATOM 1688 O O . LEU A 1 214 ? -7.207 25.875 30.906 1 55.97 214 LEU A O 1
ATOM 1692 N N . THR A 1 215 ? -6.562 26.422 28.828 1 56.78 215 THR A N 1
ATOM 1693 C CA . THR A 1 215 ? -7.043 25.203 28.203 1 56.78 215 THR A CA 1
ATOM 1694 C C . THR A 1 215 ? -6.312 23.984 28.781 1 56.78 215 THR A C 1
ATOM 1696 O O . THR A 1 215 ? -5.082 23.906 28.719 1 56.78 215 THR A O 1
ATOM 1699 N N . LEU A 1 216 ? -7.082 23.25 29.625 1 61.81 216 LEU A N 1
ATOM 1700 C CA . LEU A 1 216 ? -6.586 22.031 30.266 1 61.81 216 LEU A CA 1
ATOM 1701 C C . LEU A 1 216 ? -6.738 20.828 29.344 1 61.81 216 LEU A C 1
ATOM 1703 O O . LEU A 1 216 ? -7.707 20.734 28.594 1 61.81 216 LEU A O 1
ATOM 1707 N N . PRO A 1 217 ? -5.645 20.031 29.422 1 68.38 217 PRO A N 1
ATOM 1708 C CA . PRO A 1 217 ? -5.828 18.797 28.656 1 68.38 217 PRO A CA 1
ATOM 1709 C C . PRO A 1 217 ? -6.98 17.938 29.188 1 68.38 217 PRO A C 1
ATOM 1711 O O . PRO A 1 217 ? -7.395 18.094 30.344 1 68.38 217 PRO A O 1
ATOM 1714 N N . PHE A 1 218 ? -7.617 17.234 28.391 1 71 218 PHE A N 1
ATOM 1715 C CA . PHE A 1 218 ? -8.617 16.234 28.703 1 71 218 PHE A CA 1
ATOM 1716 C C . PHE A 1 218 ? -9.969 16.891 28.969 1 71 218 PHE A C 1
ATOM 1718 O O . PHE A 1 218 ? -10.742 16.406 29.812 1 71 218 PHE A O 1
ATOM 1725 N N . ARG A 1 219 ? -10.18 18.016 28.375 1 79.62 219 ARG A N 1
ATOM 1726 C CA . ARG A 1 219 ? -11.477 18.672 28.531 1 79.62 219 ARG A CA 1
ATOM 1727 C C . ARG A 1 219 ? -12.094 18.969 27.172 1 79.62 219 ARG A C 1
ATOM 1729 O O . ARG A 1 219 ? -13.125 19.656 27.094 1 79.62 219 ARG A O 1
ATOM 1736 N N . ALA A 1 220 ? -11.461 18.484 26.203 1 91.12 220 ALA A N 1
ATOM 1737 C CA . ALA A 1 220 ? -11.992 18.719 24.859 1 91.12 220 ALA A CA 1
ATOM 1738 C C . ALA A 1 220 ? -13.266 17.906 24.641 1 91.12 220 ALA A C 1
ATOM 1740 O O . ALA A 1 220 ? -13.398 16.797 25.156 1 91.12 220 ALA A O 1
ATOM 1741 N N . PRO A 1 221 ? -14.195 18.484 23.938 1 94.25 221 PRO A N 1
ATOM 1742 C CA . PRO A 1 221 ? -15.406 17.719 23.641 1 94.25 221 PRO A CA 1
ATOM 1743 C C . PRO A 1 221 ? -15.141 16.516 22.75 1 94.25 221 PRO A C 1
ATOM 1745 O O . PRO A 1 221 ? -14.203 16.531 21.953 1 94.25 221 PRO A O 1
ATOM 1748 N N . ARG A 1 222 ? -15.992 15.531 22.938 1 93.31 222 ARG A N 1
ATOM 1749 C CA . ARG A 1 222 ? -15.938 14.398 22.016 1 93.31 222 ARG A CA 1
ATOM 1750 C C . ARG A 1 222 ? -16.531 14.758 20.656 1 93.31 222 ARG A C 1
ATOM 1752 O O . ARG A 1 222 ? -17.609 15.359 20.594 1 93.31 222 ARG A O 1
ATOM 1759 N N . THR A 1 223 ? -15.844 14.5 19.641 1 95.62 223 THR A N 1
ATOM 1760 C CA . THR A 1 223 ? -16.312 14.758 18.281 1 95.62 223 THR A CA 1
ATOM 1761 C C . THR A 1 223 ? -16.016 13.57 17.359 1 95.62 223 THR A C 1
ATOM 1763 O O . THR A 1 223 ? -15.398 12.594 17.797 1 95.62 223 THR A O 1
ATOM 1766 N N . MET A 1 224 ? -16.453 13.688 16.141 1 96.69 224 MET A N 1
ATOM 1767 C CA . MET A 1 224 ? -16.219 12.664 15.125 1 96.69 224 MET A CA 1
ATOM 1768 C C . MET A 1 224 ? -14.727 12.539 14.828 1 96.69 224 MET A C 1
ATOM 1770 O O . MET A 1 224 ? -14.297 11.57 14.188 1 96.69 224 MET A O 1
ATOM 1774 N N . PHE A 1 225 ? -13.906 13.484 15.312 1 97.25 225 PHE A N 1
ATOM 1775 C CA . PHE A 1 225 ? -12.469 13.453 15.086 1 97.25 225 PHE A CA 1
ATOM 1776 C C . PHE A 1 225 ? -11.766 12.602 16.141 1 97.25 225 PHE A C 1
ATOM 1778 O O . PHE A 1 225 ? -10.586 12.273 15.992 1 97.25 225 PHE A O 1
ATOM 1785 N N . ASN A 1 226 ? -12.391 12.227 17.203 1 95.62 226 ASN A N 1
ATOM 1786 C CA . ASN A 1 226 ? -11.789 11.547 18.344 1 95.62 226 ASN A CA 1
ATOM 1787 C C . ASN A 1 226 ? -12.344 10.133 18.516 1 95.62 226 ASN A C 1
ATOM 1789 O O . ASN A 1 226 ? -12.781 9.766 19.609 1 95.62 226 ASN A O 1
ATOM 1793 N N . VAL A 1 227 ? -12.281 9.359 17.422 1 93.75 227 VAL A N 1
ATOM 1794 C CA . VAL A 1 227 ? -12.797 7.992 17.359 1 93.75 227 VAL A CA 1
ATOM 1795 C C . VAL A 1 227 ? -11.703 7.043 16.891 1 93.75 227 VAL A C 1
ATOM 1797 O O . VAL A 1 227 ? -10.617 7.48 16.5 1 93.75 227 VAL A O 1
ATOM 1800 N N . ARG A 1 228 ? -12.023 5.77 16.984 1 92 228 ARG A N 1
ATOM 1801 C CA . ARG A 1 228 ? -11.148 4.785 16.359 1 92 228 ARG A CA 1
ATOM 1802 C C . ARG A 1 228 ? -11.195 4.902 14.844 1 92 228 ARG A C 1
ATOM 1804 O O . ARG A 1 228 ? -12.266 5.137 14.266 1 92 228 ARG A O 1
ATOM 1811 N N . ILE A 1 229 ? -10.055 4.699 14.227 1 93.81 229 ILE A N 1
ATOM 1812 C CA . ILE A 1 229 ? -10.039 4.926 12.789 1 93.81 229 ILE A CA 1
ATOM 1813 C C . ILE A 1 229 ? -9.555 3.666 12.07 1 93.81 229 ILE A C 1
ATOM 1815 O O . ILE A 1 229 ? -8.984 2.77 12.695 1 93.81 229 ILE A O 1
ATOM 1819 N N . GLY A 1 230 ? -9.852 3.543 10.758 1 91.94 230 GLY A N 1
ATOM 1820 C CA . GLY A 1 230 ? -9.328 2.486 9.906 1 91.94 230 GLY A CA 1
ATOM 1821 C C . GLY A 1 230 ? -8.016 2.852 9.242 1 91.94 230 GLY A C 1
ATOM 1822 O O . GLY A 1 230 ? -7.32 3.771 9.68 1 91.94 230 GLY A O 1
ATOM 1823 N N . GLY A 1 231 ? -7.727 2.102 8.195 1 92.38 231 GLY A N 1
ATOM 1824 C CA . GLY A 1 231 ? -6.43 2.271 7.562 1 92.38 231 GLY A CA 1
ATOM 1825 C C . GLY A 1 231 ? -6.465 3.188 6.355 1 92.38 231 GLY A C 1
ATOM 1826 O O . GLY A 1 231 ? -5.43 3.703 5.926 1 92.38 231 GLY A O 1
ATOM 1827 N N . ALA A 1 232 ? -7.621 3.438 5.816 1 95.88 232 ALA A N 1
ATOM 1828 C CA . ALA A 1 232 ? -7.738 4.242 4.605 1 95.88 232 ALA A CA 1
ATOM 1829 C C . ALA A 1 232 ? -7.594 5.73 4.918 1 95.88 232 ALA A C 1
ATOM 1831 O O . ALA A 1 232 ? -8.109 6.215 5.926 1 95.88 232 ALA A O 1
ATOM 1832 N N . ARG A 1 233 ? -6.855 6.457 4.074 1 97.94 233 ARG A N 1
ATOM 1833 C CA . ARG A 1 233 ? -6.594 7.879 4.266 1 97.94 233 ARG A CA 1
ATOM 1834 C C . ARG A 1 233 ? -7.164 8.703 3.119 1 97.94 233 ARG A C 1
ATOM 1836 O O . ARG A 1 233 ? -7.359 8.188 2.016 1 97.94 233 ARG A O 1
ATOM 1843 N N . ARG A 1 234 ? -7.473 9.883 3.43 1 97.75 234 ARG A N 1
ATOM 1844 C CA . ARG A 1 234 ? -7.75 10.93 2.451 1 97.75 234 ARG A CA 1
ATOM 1845 C C . ARG A 1 234 ? -6.828 12.133 2.656 1 97.75 234 ARG A C 1
ATOM 1847 O O . ARG A 1 234 ? -6.621 12.57 3.787 1 97.75 234 ARG A O 1
ATOM 1854 N N . VAL A 1 235 ? -6.242 12.578 1.577 1 98.38 235 VAL A N 1
ATOM 1855 C CA . VAL A 1 235 ? -5.324 13.711 1.585 1 98.38 235 VAL A CA 1
ATOM 1856 C C . VAL A 1 235 ? -5.945 14.883 0.827 1 98.38 235 VAL A C 1
ATOM 1858 O O . VAL A 1 235 ? -6.566 14.688 -0.22 1 98.38 235 VAL A O 1
ATOM 1861 N N . ALA A 1 236 ? -5.867 16.047 1.359 1 98.56 236 ALA A N 1
ATOM 1862 C CA . ALA A 1 236 ? -6.199 17.312 0.7 1 98.56 236 ALA A CA 1
ATOM 1863 C C . ALA A 1 236 ? -5.082 18.328 0.883 1 98.56 236 ALA A C 1
ATOM 1865 O O . ALA A 1 236 ? -4.402 18.344 1.91 1 98.56 236 ALA A O 1
ATOM 1866 N N . ALA A 1 237 ? -4.891 19.125 -0.107 1 98.56 237 ALA A N 1
ATOM 1867 C CA . ALA A 1 237 ? -3.793 20.094 -0.068 1 98.56 237 ALA A CA 1
ATOM 1868 C C . ALA A 1 237 ? -4.113 21.328 -0.91 1 98.56 237 ALA A C 1
ATOM 1870 O O . ALA A 1 237 ? -4.734 21.219 -1.97 1 98.56 237 ALA A O 1
ATOM 1871 N N . GLN A 1 238 ? -3.699 22.422 -0.414 1 98.06 238 GLN A N 1
ATOM 1872 C CA . GLN A 1 238 ? -3.902 23.656 -1.151 1 98.06 238 GLN A CA 1
ATOM 1873 C C . GLN A 1 238 ? -2.996 24.766 -0.621 1 98.06 238 GLN A C 1
ATOM 1875 O O . GLN A 1 238 ? -2.564 24.719 0.533 1 98.06 238 GLN A O 1
ATOM 1880 N N . SER A 1 239 ? -2.676 25.719 -1.47 1 97.62 239 SER A N 1
ATOM 1881 C CA . SER A 1 239 ? -1.836 26.859 -1.133 1 97.62 239 SER A CA 1
ATOM 1882 C C . SER A 1 239 ? -2.658 28.141 -1.043 1 97.62 239 SER A C 1
ATOM 1884 O O . SER A 1 239 ? -3.605 28.328 -1.808 1 97.62 239 SER A O 1
ATOM 1886 N N . TRP A 1 240 ? -2.311 28.969 -0.119 1 98 240 TRP A N 1
ATOM 1887 C CA . TRP A 1 240 ? -2.85 30.312 -0.019 1 98 240 TRP A CA 1
ATOM 1888 C C . TRP A 1 240 ? -1.727 31.344 0.028 1 98 240 TRP A C 1
ATOM 1890 O O . TRP A 1 240 ? -0.669 31.094 0.611 1 98 240 TRP A O 1
ATOM 1900 N N . SER A 1 241 ? -2 32.531 -0.527 1 96.62 241 SER A N 1
ATOM 1901 C CA . SER A 1 241 ? -1.013 33.594 -0.568 1 96.62 241 SER A CA 1
ATOM 1902 C C . SER A 1 241 ? -0.671 34.094 0.835 1 96.62 241 SER A C 1
ATOM 1904 O O . SER A 1 241 ? -1.566 34.406 1.627 1 96.62 241 SER A O 1
ATOM 1906 N N . LEU A 1 242 ? 0.625 34.188 1.084 1 94.88 242 LEU A N 1
ATOM 1907 C CA . LEU A 1 242 ? 1.092 34.688 2.367 1 94.88 242 LEU A CA 1
ATOM 1908 C C . LEU A 1 242 ? 0.726 36.156 2.533 1 94.88 242 LEU A C 1
ATOM 1910 O O . LEU A 1 242 ? 0.49 36.625 3.65 1 94.88 242 LEU A O 1
ATOM 1914 N N . ASP A 1 243 ? 0.598 36.844 1.438 1 95.62 243 ASP A N 1
ATOM 1915 C CA . ASP A 1 243 ? 0.24 38.25 1.467 1 95.62 243 ASP A CA 1
ATOM 1916 C C . ASP A 1 243 ? -1.159 38.469 2.045 1 95.62 243 ASP A C 1
ATOM 1918 O O . ASP A 1 243 ? -1.395 39.406 2.803 1 95.62 243 ASP A O 1
ATOM 1922 N N . ARG A 1 244 ? -2.053 37.594 1.642 1 97.5 244 ARG A N 1
ATOM 1923 C CA . ARG A 1 244 ? -3.406 37.656 2.18 1 97.5 244 ARG A CA 1
ATOM 1924 C C . ARG A 1 244 ? -3.406 37.469 3.691 1 97.5 244 ARG A C 1
ATOM 1926 O O . ARG A 1 244 ? -4.09 38.188 4.422 1 97.5 244 ARG A O 1
ATOM 1933 N N . ILE A 1 245 ? -2.604 36.562 4.148 1 97.12 245 ILE A N 1
ATOM 1934 C CA . ILE A 1 245 ? -2.514 36.219 5.57 1 97.12 245 ILE A CA 1
ATOM 1935 C C . ILE A 1 245 ? -1.862 37.406 6.316 1 97.12 245 ILE A C 1
ATOM 1937 O O . ILE A 1 245 ? -2.348 37.812 7.371 1 97.12 245 ILE A O 1
ATOM 1941 N N . LYS A 1 246 ? -0.818 37.969 5.809 1 96.12 246 LYS A N 1
ATOM 1942 C CA . LYS A 1 246 ? -0.088 39.062 6.438 1 96.12 246 LYS A CA 1
ATOM 1943 C C . LYS A 1 246 ? -0.959 40.312 6.547 1 96.12 246 LYS A C 1
ATOM 1945 O O . LYS A 1 246 ? -0.84 41.062 7.508 1 96.12 246 LYS A O 1
ATOM 1950 N N . ALA A 1 247 ? -1.735 40.5 5.559 1 97.88 247 ALA A N 1
ATOM 1951 C CA . ALA A 1 247 ? -2.652 41.625 5.617 1 97.88 247 ALA A CA 1
ATOM 1952 C C . ALA A 1 247 ? -3.553 41.562 6.848 1 97.88 247 ALA A C 1
ATOM 1954 O O . ALA A 1 247 ? -3.803 42.562 7.516 1 97.88 247 ALA A O 1
ATOM 1955 N N . ILE A 1 248 ? -4.016 40.406 7.148 1 98.06 248 ILE A N 1
ATOM 1956 C CA . ILE A 1 248 ? -4.863 40.188 8.32 1 98.06 248 ILE A CA 1
ATOM 1957 C C . ILE A 1 248 ? -4.039 40.375 9.594 1 98.06 248 ILE A C 1
ATOM 1959 O O . ILE A 1 248 ? -4.504 40.969 10.562 1 98.06 248 ILE A O 1
ATOM 1963 N N . THR A 1 249 ? -2.824 39.812 9.609 1 97.56 249 THR A N 1
ATOM 1964 C CA . THR A 1 249 ? -1.945 39.938 10.773 1 97.56 249 THR A CA 1
ATOM 1965 C C . THR A 1 249 ? -1.724 41.406 11.125 1 97.56 249 THR A C 1
ATOM 1967 O O . THR A 1 249 ? -1.733 41.75 12.305 1 97.56 249 THR A O 1
ATOM 1970 N N . LYS A 1 250 ? -1.564 42.219 10.148 1 97.31 250 LYS A N 1
ATOM 1971 C CA . LYS A 1 250 ? -1.325 43.625 10.359 1 97.31 250 LYS A CA 1
ATOM 1972 C C . LYS A 1 250 ? -2.584 44.344 10.859 1 97.31 250 LYS A C 1
ATOM 1974 O O . LYS A 1 250 ? -2.521 45.156 11.789 1 97.31 250 LYS A O 1
ATOM 1979 N N . ALA A 1 251 ? -3.611 44 10.266 1 97.5 251 ALA A N 1
ATOM 1980 C CA . ALA A 1 251 ? -4.867 44.688 10.594 1 97.5 251 ALA A CA 1
ATOM 1981 C C . ALA A 1 251 ? -5.352 44.312 11.984 1 97.5 251 ALA A C 1
ATOM 1983 O O . ALA A 1 251 ? -5.902 45.125 12.711 1 97.5 251 ALA A O 1
ATOM 1984 N N . ALA A 1 252 ? -5.188 43.062 12.375 1 97.19 252 ALA A N 1
ATOM 1985 C CA . ALA A 1 252 ? -5.73 42.531 13.625 1 97.19 252 ALA A CA 1
ATOM 1986 C C . ALA A 1 252 ? -4.664 42.5 14.719 1 97.19 252 ALA A C 1
ATOM 1988 O O . ALA A 1 252 ? -4.969 42.25 15.891 1 97.19 252 ALA A O 1
ATOM 1989 N N . ASP A 1 253 ? -3.424 42.781 14.43 1 96.69 253 ASP A N 1
ATOM 1990 C CA . ASP A 1 253 ? -2.285 42.719 15.344 1 96.69 253 ASP A CA 1
ATOM 1991 C C . ASP A 1 253 ? -2.131 41.344 15.961 1 96.69 253 ASP A C 1
ATOM 1993 O O . ASP A 1 253 ? -2.115 41.188 17.188 1 96.69 253 ASP A O 1
ATOM 1997 N N . VAL A 1 254 ? -2.096 40.344 15.125 1 97.12 254 VAL A N 1
ATOM 1998 C CA . VAL A 1 254 ? -1.908 38.969 15.516 1 97.12 254 VAL A CA 1
ATOM 1999 C C . VAL A 1 254 ? -0.787 38.344 14.688 1 97.12 254 VAL A C 1
ATOM 2001 O O . VAL A 1 254 ? -0.205 39 13.82 1 97.12 254 VAL A O 1
ATOM 2004 N N . THR A 1 255 ? -0.404 37.094 14.992 1 94.44 255 THR A N 1
ATOM 2005 C CA . THR A 1 255 ? 0.678 36.406 14.273 1 94.44 255 THR A CA 1
ATOM 2006 C C . THR A 1 255 ? 0.133 35.625 13.094 1 94.44 255 THR A C 1
ATOM 2008 O O . THR A 1 255 ? -1.074 35.375 13 1 94.44 255 THR A O 1
ATOM 2011 N N . VAL A 1 256 ? 0.987 35.156 12.188 1 94.44 256 VAL A N 1
ATOM 2012 C CA . VAL A 1 256 ? 0.626 34.312 11.07 1 94.44 256 VAL A CA 1
ATOM 2013 C C . VAL A 1 256 ? -0.005 33 11.586 1 94.44 256 VAL A C 1
ATOM 2015 O O . VAL A 1 256 ? -1.005 32.531 11.047 1 94.44 256 VAL A O 1
ATOM 2018 N N . ASN A 1 257 ? 0.56 32.5 12.641 1 93.88 257 ASN A N 1
ATOM 2019 C CA . ASN A 1 257 ? 0.038 31.266 13.219 1 93.88 257 ASN A CA 1
ATOM 2020 C C . ASN A 1 257 ? -1.382 31.438 13.75 1 93.88 257 ASN A C 1
ATOM 2022 O O . ASN A 1 257 ? -2.209 30.531 13.648 1 93.88 257 ASN A O 1
ATOM 2026 N N . ASP A 1 258 ? -1.638 32.594 14.344 1 96.62 258 ASP A N 1
ATOM 2027 C CA . ASP A 1 258 ? -2.988 32.875 14.82 1 96.62 258 ASP A CA 1
ATOM 2028 C C . ASP A 1 258 ? -3.994 32.844 13.672 1 96.62 258 ASP A C 1
ATOM 2030 O O . ASP A 1 258 ? -5.102 32.312 13.828 1 96.62 258 ASP A O 1
ATOM 2034 N N . VAL A 1 259 ? -3.576 33.406 12.562 1 97.94 259 VAL A N 1
ATOM 2035 C CA . VAL A 1 259 ? -4.465 33.438 11.406 1 97.94 259 VAL A CA 1
ATOM 2036 C C . VAL A 1 259 ? -4.672 32.031 10.867 1 97.94 259 VAL A C 1
ATOM 2038 O O . VAL A 1 259 ? -5.789 31.656 10.492 1 97.94 259 VAL A O 1
ATOM 2041 N N . VAL A 1 260 ? -3.613 31.219 10.844 1 97.75 260 VAL A N 1
ATOM 2042 C CA . VAL A 1 260 ? -3.707 29.844 10.406 1 97.75 260 VAL A CA 1
ATOM 2043 C C . VAL A 1 260 ? -4.691 29.078 11.297 1 97.75 260 VAL A C 1
ATOM 2045 O O . VAL A 1 260 ? -5.543 28.328 10.797 1 97.75 260 VAL A O 1
ATOM 2048 N N . LEU A 1 261 ? -4.59 29.266 12.562 1 98.12 261 LEU A N 1
ATOM 2049 C CA . LEU A 1 261 ? -5.488 28.625 13.516 1 98.12 261 LEU A CA 1
ATOM 2050 C C . LEU A 1 261 ? -6.922 29.109 13.32 1 98.12 261 LEU A C 1
ATOM 2052 O O . LEU A 1 261 ? -7.863 28.312 13.398 1 98.12 261 LEU A O 1
ATOM 2056 N N . ALA A 1 262 ? -7.07 30.359 13.094 1 98.69 262 ALA A N 1
ATOM 2057 C CA . ALA A 1 262 ? -8.406 30.922 12.883 1 98.69 262 ALA A CA 1
ATOM 2058 C C . ALA A 1 262 ? -9.023 30.391 11.602 1 98.69 262 ALA A C 1
ATOM 2060 O O . ALA A 1 262 ? -10.219 30.094 11.555 1 98.69 262 ALA A O 1
ATOM 2061 N N . MET A 1 263 ? -8.219 30.344 10.516 1 98.69 263 MET A N 1
ATOM 2062 C CA . MET A 1 263 ? -8.672 29.719 9.273 1 98.69 263 MET A CA 1
ATOM 2063 C C . MET A 1 263 ? -9.156 28.297 9.523 1 98.69 263 MET A C 1
ATOM 2065 O O . MET A 1 263 ? -10.234 27.922 9.062 1 98.69 263 MET A O 1
ATOM 2069 N N . SER A 1 264 ? -8.344 27.562 10.219 1 98.81 264 SER A N 1
ATOM 2070 C CA . SER A 1 264 ? -8.664 26.172 10.516 1 98.81 264 SER A CA 1
ATOM 2071 C C . SER A 1 264 ? -9.922 26.062 11.375 1 98.81 264 SER A C 1
ATOM 2073 O O . SER A 1 264 ? -10.766 25.188 11.141 1 98.81 264 SER A O 1
ATOM 2075 N N . SER A 1 265 ? -9.992 26.953 12.359 1 98.75 265 SER A N 1
ATOM 2076 C CA . SER A 1 265 ? -11.156 26.984 13.234 1 98.75 265 SER A CA 1
ATOM 2077 C C . SER A 1 265 ? -12.445 27.203 12.445 1 98.75 265 SER A C 1
ATOM 2079 O O . SER A 1 265 ? -13.422 26.469 12.633 1 98.75 265 SER A O 1
ATOM 2081 N N . GLY A 1 266 ? -12.445 28.188 11.586 1 98.75 266 GLY A N 1
ATOM 2082 C CA . GLY A 1 266 ? -13.609 28.438 10.758 1 98.75 266 GLY A CA 1
ATOM 2083 C C . GLY A 1 266 ? -13.953 27.266 9.844 1 98.75 266 GLY A C 1
ATOM 2084 O O . GLY A 1 266 ? -15.133 26.922 9.688 1 98.75 266 GLY A O 1
ATOM 2085 N N . ALA A 1 267 ? -12.969 26.719 9.258 1 98.88 267 ALA A N 1
ATOM 2086 C CA . ALA A 1 267 ? -13.172 25.594 8.352 1 98.88 267 ALA A CA 1
ATOM 2087 C C . ALA A 1 267 ? -13.742 24.391 9.094 1 98.88 267 ALA A C 1
ATOM 2089 O O . ALA A 1 267 ? -14.68 23.75 8.617 1 98.88 267 ALA A O 1
ATOM 2090 N N . LEU A 1 268 ? -13.164 24.078 10.258 1 98.81 268 LEU A N 1
ATOM 2091 C CA . LEU A 1 268 ? -13.609 22.938 11.055 1 98.81 268 LEU A CA 1
ATOM 2092 C C . LEU A 1 268 ? -15.047 23.125 11.523 1 98.81 268 LEU A C 1
ATOM 2094 O O . LEU A 1 268 ? -15.844 22.188 11.5 1 98.81 268 LEU A O 1
ATOM 2098 N N . ARG A 1 269 ? -15.328 24.312 11.984 1 98.69 269 ARG A N 1
ATOM 2099 C CA . ARG A 1 269 ? -16.688 24.625 12.398 1 98.69 269 ARG A CA 1
ATOM 2100 C C . ARG A 1 269 ? -17.672 24.375 11.258 1 98.69 269 ARG A C 1
ATOM 2102 O O . ARG A 1 269 ? -18.672 23.688 11.43 1 98.69 269 ARG A O 1
ATOM 2109 N N . ALA A 1 270 ? -17.391 24.969 10.109 1 98.75 270 ALA A N 1
ATOM 2110 C CA . ALA A 1 270 ? -18.281 24.828 8.961 1 98.75 270 ALA A CA 1
ATOM 2111 C C . ALA A 1 270 ? -18.453 23.359 8.57 1 98.75 270 ALA A C 1
ATOM 2113 O O . ALA A 1 270 ? -19.562 22.922 8.273 1 98.75 270 ALA A O 1
ATOM 2114 N N . TYR A 1 271 ? -17.375 22.656 8.562 1 98.62 271 TYR A N 1
ATOM 2115 C CA . TYR A 1 271 ? -17.422 21.25 8.219 1 98.62 271 TYR A CA 1
ATOM 2116 C C . TYR A 1 271 ? -18.281 20.469 9.203 1 98.62 271 TYR A C 1
ATOM 2118 O O . TYR A 1 271 ? -19.094 19.641 8.805 1 98.62 271 TYR A O 1
ATOM 2126 N N . LEU A 1 272 ? -18.062 20.672 10.484 1 98.62 272 LEU A N 1
ATOM 2127 C CA . LEU A 1 272 ? -18.828 19.969 11.516 1 98.62 272 LEU A CA 1
ATOM 2128 C C . LEU A 1 272 ? -20.297 20.328 11.453 1 98.62 272 LEU A C 1
ATOM 2130 O O . LEU A 1 272 ? -21.156 19.469 11.711 1 98.62 272 LEU A O 1
ATOM 2134 N N . VAL A 1 273 ? -20.594 21.547 11.102 1 98.44 273 VAL A N 1
ATOM 2135 C CA . VAL A 1 273 ? -21.984 21.953 10.922 1 98.44 273 VAL A CA 1
ATOM 2136 C C . VAL A 1 273 ? -22.609 21.156 9.773 1 98.44 273 VAL A C 1
ATOM 2138 O O . VAL A 1 273 ? -23.719 20.641 9.906 1 98.44 273 VAL A O 1
ATOM 2141 N N . GLU A 1 274 ? -21.875 21.062 8.695 1 97.88 274 GLU A N 1
ATOM 2142 C CA . GLU A 1 274 ? -22.344 20.297 7.539 1 97.88 274 GLU A CA 1
ATOM 2143 C C . GLU A 1 274 ? -22.594 18.844 7.902 1 97.88 274 GLU A C 1
ATOM 2145 O O . GLU A 1 274 ? -23.484 18.203 7.348 1 97.88 274 GLU A O 1
ATOM 2150 N N . GLN A 1 275 ? -21.828 18.359 8.812 1 97.44 275 GLN A N 1
ATOM 2151 C CA . GLN A 1 275 ? -21.938 16.969 9.219 1 97.44 275 GLN A CA 1
ATOM 2152 C C . GLN A 1 275 ? -22.922 16.797 10.367 1 97.44 275 GLN A C 1
ATOM 2154 O O . GLN A 1 275 ? -23.078 15.703 10.906 1 97.44 275 GLN A O 1
ATOM 2159 N N . ASN A 1 276 ? -23.562 17.828 10.797 1 97.69 276 ASN A N 1
ATOM 2160 C CA . ASN A 1 276 ? -24.438 17.828 11.969 1 97.69 276 ASN A CA 1
ATOM 2161 C C . ASN A 1 276 ? -23.75 17.234 13.188 1 97.69 276 ASN A C 1
ATOM 2163 O O . ASN A 1 276 ? -24.312 16.406 13.898 1 97.69 276 ASN A O 1
ATOM 2167 N N . ALA A 1 277 ? -22.484 17.719 13.359 1 97.94 277 ALA A N 1
ATOM 2168 C CA . ALA A 1 277 ? -21.672 17.109 14.398 1 97.94 277 ALA A CA 1
ATOM 2169 C C . ALA A 1 277 ? -20.922 18.172 15.211 1 97.94 277 ALA A C 1
ATOM 2171 O O . ALA A 1 277 ? -19.984 17.844 15.945 1 97.94 277 ALA A O 1
ATOM 2172 N N . LEU A 1 278 ? -21.266 19.453 15.117 1 98.12 278 LEU A N 1
ATOM 2173 C CA . LEU A 1 278 ? -20.609 20.516 15.875 1 98.12 278 LEU A CA 1
ATOM 2174 C C . LEU A 1 278 ? -21.016 20.438 17.344 1 98.12 278 LEU A C 1
ATOM 2176 O O . LEU A 1 278 ? -22.188 20.547 17.688 1 98.12 278 LEU A O 1
ATOM 2180 N N . PRO A 1 279 ? -20.062 20.266 18.188 1 97.19 279 PRO A N 1
ATOM 2181 C CA . PRO A 1 279 ? -20.391 20.266 19.625 1 97.19 279 PRO A CA 1
ATOM 2182 C C . PRO A 1 279 ? -20.688 21.672 20.156 1 97.19 279 PRO A C 1
ATOM 2184 O O . PRO A 1 279 ? -20.359 22.656 19.5 1 97.19 279 PRO A O 1
ATOM 2187 N N . SER A 1 280 ? -21.281 21.656 21.359 1 96.5 280 SER A N 1
ATOM 2188 C CA . SER A 1 280 ? -21.578 22.938 22 1 96.5 280 SER A CA 1
ATOM 2189 C C . SER A 1 280 ? -20.297 23.594 22.531 1 96.5 280 SER A C 1
ATOM 2191 O O . SER A 1 280 ? -20.172 24.828 22.484 1 96.5 280 SER A O 1
ATOM 2193 N N . ASP A 1 281 ? -19.359 22.781 22.984 1 96.38 281 ASP A N 1
ATOM 2194 C CA . ASP A 1 281 ? -18.094 23.281 23.484 1 96.38 281 ASP A CA 1
ATOM 2195 C C . ASP A 1 281 ? -17.094 23.484 22.344 1 96.38 281 ASP A C 1
ATOM 2197 O O . ASP A 1 281 ? -17.156 22.781 21.328 1 96.38 281 ASP A O 1
ATOM 2201 N N . PRO A 1 282 ? -16.203 24.453 22.484 1 97 282 PRO A N 1
ATOM 2202 C CA . PRO A 1 282 ? -15.203 24.672 21.438 1 97 282 PRO A CA 1
ATOM 2203 C C . PRO A 1 282 ? -14.203 23.516 21.328 1 97 282 PRO A C 1
ATOM 2205 O O . PRO A 1 282 ? -13.844 22.922 22.328 1 97 282 PRO A O 1
ATOM 2208 N N . LEU A 1 283 ? -13.773 23.344 20.109 1 97.62 283 LEU A N 1
ATOM 2209 C CA . LEU A 1 283 ? -12.703 22.391 19.891 1 97.62 283 LEU A CA 1
ATOM 2210 C C . LEU A 1 283 ? -11.391 22.875 20.5 1 97.62 283 LEU A C 1
ATOM 2212 O O . LEU A 1 283 ? -11.18 24.078 20.641 1 97.62 283 LEU A O 1
ATOM 2216 N N . THR A 1 284 ? -10.562 21.938 20.875 1 96.44 284 THR A N 1
ATOM 2217 C CA . THR A 1 284 ? -9.211 22.188 21.375 1 96.44 284 THR A CA 1
ATOM 2218 C C . THR A 1 284 ? -8.172 21.609 20.422 1 96.44 284 THR A C 1
ATOM 2220 O O . THR A 1 284 ? -8.242 20.453 20.047 1 96.44 284 THR A O 1
ATOM 2223 N N . ALA A 1 285 ? -7.207 22.438 20.031 1 96.38 285 ALA A N 1
ATOM 2224 C CA . ALA A 1 285 ? -6.109 21.984 19.172 1 96.38 285 ALA A CA 1
ATOM 2225 C C . ALA A 1 285 ? -4.809 21.875 19.969 1 96.38 285 ALA A C 1
ATOM 2227 O O . ALA A 1 285 ? -4.543 22.688 20.859 1 96.38 285 ALA A O 1
ATOM 2228 N N . MET A 1 286 ? -4.086 20.828 19.703 1 93.44 286 MET A N 1
ATOM 2229 C CA . MET A 1 286 ? -2.688 20.797 20.125 1 93.44 286 MET A CA 1
ATOM 2230 C C . MET A 1 286 ? -1.785 21.422 19.062 1 93.44 286 MET A C 1
ATOM 2232 O O . MET A 1 286 ? -1.854 21.047 17.891 1 93.44 286 MET A O 1
ATOM 2236 N N . VAL A 1 287 ? -1.005 22.312 19.422 1 91.31 287 VAL A N 1
ATOM 2237 C CA . VAL A 1 287 ? -0.173 23.094 18.516 1 91.31 287 VAL A CA 1
ATOM 2238 C C . VAL A 1 287 ? 1.295 22.969 18.906 1 91.31 287 VAL A C 1
ATOM 2240 O O . VAL A 1 287 ? 1.752 23.625 19.844 1 91.31 287 VAL A O 1
ATOM 2243 N N . PRO A 1 288 ? 1.998 22.234 18.047 1 83.69 288 PRO A N 1
ATOM 2244 C CA . PRO A 1 288 ? 3.438 22.203 18.312 1 83.69 288 PRO A CA 1
ATOM 2245 C C . PRO A 1 288 ? 4.109 23.547 18.062 1 83.69 288 PRO A C 1
ATOM 2247 O O . PRO A 1 288 ? 3.779 24.234 17.094 1 83.69 288 PRO A O 1
ATOM 2250 N N . VAL A 1 289 ? 4.969 24.031 19.047 1 72.12 289 VAL A N 1
ATOM 2251 C CA . VAL A 1 289 ? 5.59 25.344 18.938 1 72.12 289 VAL A CA 1
ATOM 2252 C C . VAL A 1 289 ? 7.102 25.219 19.109 1 72.12 289 VAL A C 1
ATOM 2254 O O . VAL A 1 289 ? 7.574 24.406 19.906 1 72.12 289 VAL A O 1
ATOM 2257 N N . ASN A 1 290 ? 7.75 25.922 18.203 1 63.88 290 ASN A N 1
ATOM 2258 C CA . ASN A 1 290 ? 9.195 26.016 18.375 1 63.88 290 ASN A CA 1
ATOM 2259 C C . ASN A 1 290 ? 9.562 26.891 19.578 1 63.88 290 ASN A C 1
ATOM 2261 O O . ASN A 1 290 ? 9.164 28.047 19.656 1 63.88 290 ASN A O 1
ATOM 2265 N N . LEU A 1 291 ? 10.055 26.391 20.688 1 60.19 291 LEU A N 1
ATOM 2266 C CA . LEU A 1 291 ? 10.383 27.125 21.906 1 60.19 291 LEU A CA 1
ATOM 2267 C C . LEU A 1 291 ? 11.75 27.797 21.797 1 60.19 291 LEU A C 1
ATOM 2269 O O . LEU A 1 291 ? 12.328 28.219 22.797 1 60.19 291 LEU A O 1
ATOM 2273 N N . ARG A 1 292 ? 12.188 28.078 20.609 1 53.16 292 ARG A N 1
ATOM 2274 C CA . ARG A 1 292 ? 13.484 28.75 20.562 1 53.16 292 ARG A CA 1
ATOM 2275 C C . ARG A 1 292 ? 13.391 30.172 21.109 1 53.16 292 ARG A C 1
ATOM 2277 O O . ARG A 1 292 ? 12.555 30.969 20.656 1 53.16 292 ARG A O 1
ATOM 2284 N N . LYS A 1 293 ? 13.891 30.406 22.406 1 47.38 293 LYS A N 1
ATOM 2285 C CA . LYS A 1 293 ? 14.07 31.797 22.828 1 47.38 293 LYS A CA 1
ATOM 2286 C C . LYS A 1 293 ? 14.961 32.562 21.844 1 47.38 293 LYS A C 1
ATOM 2288 O O . LYS A 1 293 ? 15.93 32 21.328 1 47.38 293 LYS A O 1
ATOM 2293 N N . GLU A 1 294 ? 14.57 33.688 21.469 1 43.91 294 GLU A N 1
ATOM 2294 C CA . GLU A 1 294 ? 15.414 34.625 20.719 1 43.91 294 GLU A CA 1
ATOM 2295 C C . GLU A 1 294 ? 16.75 34.844 21.438 1 43.91 294 GLU A C 1
ATOM 2297 O O . GLU A 1 294 ? 16.781 35.125 22.625 1 43.91 294 GLU A O 1
ATOM 2302 N N . GLY A 1 295 ? 17.938 34.469 20.797 1 44.41 295 GLY A N 1
ATOM 2303 C CA . GLY A 1 295 ? 19.297 34.688 21.25 1 44.41 295 GLY A CA 1
ATOM 2304 C C . GLY A 1 295 ? 19.969 33.438 21.797 1 44.41 295 GLY A C 1
ATOM 2305 O O . GLY A 1 295 ? 21.172 33.438 22.062 1 44.41 295 GLY A O 1
ATOM 2306 N N . ASP A 1 296 ? 19.281 32.688 22.406 1 44.59 296 ASP A N 1
ATOM 2307 C CA . ASP A 1 296 ? 19.938 31.484 22.938 1 44.59 296 ASP A CA 1
ATOM 2308 C C . ASP A 1 296 ? 20.156 30.453 21.828 1 44.59 296 ASP A C 1
ATOM 2310 O O . ASP A 1 296 ? 19.203 29.812 21.375 1 44.59 296 ASP A O 1
ATOM 2314 N N . GLU A 1 297 ? 21.234 30.688 21.109 1 41.31 297 GLU A N 1
ATOM 2315 C CA . GLU A 1 297 ? 21.688 29.828 20.031 1 41.31 297 GLU A CA 1
ATOM 2316 C C . GLU A 1 297 ? 21.812 28.375 20.5 1 41.31 297 GLU A C 1
ATOM 2318 O O . GLU A 1 297 ? 21.922 27.469 19.672 1 41.31 297 GLU A O 1
ATOM 2323 N N . ARG A 1 298 ? 22.203 28.406 21.766 1 45.84 298 ARG A N 1
ATOM 2324 C CA . ARG A 1 298 ? 22.516 27.078 22.281 1 45.84 298 ARG A CA 1
ATOM 2325 C C . ARG A 1 298 ? 21.266 26.234 22.422 1 45.84 298 ARG A C 1
ATOM 2327 O O . ARG A 1 298 ? 21.344 25.047 22.75 1 45.84 298 ARG A O 1
ATOM 2334 N N . SER A 1 299 ? 20.156 26.891 22.422 1 39.59 299 SER A N 1
ATOM 2335 C CA . SER A 1 299 ? 18.938 26.172 22.766 1 39.59 299 SER A CA 1
ATOM 2336 C C . SER A 1 299 ? 18.453 25.328 21.594 1 39.59 299 SER A C 1
ATOM 2338 O O . SER A 1 299 ? 18.234 25.828 20.484 1 39.59 299 SER A O 1
ATOM 2340 N N . GLY A 1 300 ? 18.875 24.25 21.391 1 40.84 300 GLY A N 1
ATOM 2341 C CA . GLY A 1 300 ? 18.406 23.203 20.484 1 40.84 300 GLY A CA 1
ATOM 2342 C C . GLY A 1 300 ? 16.938 23.312 20.156 1 40.84 300 GLY A C 1
ATOM 2343 O O . GLY A 1 300 ? 16.203 24.094 20.766 1 40.84 300 GLY A O 1
ATOM 2344 N N . ASN A 1 301 ? 16.5 23.016 18.969 1 46.84 301 ASN A N 1
ATOM 2345 C CA . ASN A 1 301 ? 15.148 22.969 18.438 1 46.84 301 ASN A CA 1
ATOM 2346 C C . ASN A 1 301 ? 14.18 22.344 19.453 1 46.84 301 ASN A C 1
ATOM 2348 O O . ASN A 1 301 ? 13.961 21.141 19.453 1 46.84 301 ASN A O 1
ATOM 2352 N N . ASN A 1 302 ? 14.008 23.016 20.578 1 55.81 302 ASN A N 1
ATOM 2353 C CA . ASN A 1 302 ? 13.047 22.547 21.562 1 55.81 302 ASN A CA 1
ATOM 2354 C C . ASN A 1 302 ? 11.609 22.781 21.109 1 55.81 302 ASN A C 1
ATOM 2356 O O . ASN A 1 302 ? 11.266 23.891 20.688 1 55.81 302 ASN A O 1
ATOM 2360 N N . VAL A 1 303 ? 10.93 21.703 20.594 1 61.66 303 VAL A N 1
ATOM 2361 C CA . VAL A 1 303 ? 9.531 21.797 20.188 1 61.66 303 VAL A CA 1
ATOM 2362 C C . VAL A 1 303 ? 8.625 21.562 21.406 1 61.66 303 VAL A C 1
ATOM 2364 O O . VAL A 1 303 ? 8.844 20.625 22.172 1 61.66 303 VAL A O 1
ATOM 2367 N N . GLY A 1 304 ? 7.945 22.609 21.766 1 73.62 304 GLY A N 1
ATOM 2368 C CA . GLY A 1 304 ? 6.895 22.438 22.766 1 73.62 304 GLY A CA 1
ATOM 2369 C C . GLY A 1 304 ? 5.523 22.234 22.141 1 73.62 304 GLY A C 1
ATOM 2370 O O . GLY A 1 304 ? 5.387 22.188 20.922 1 73.62 304 GLY A O 1
ATOM 2371 N N . ALA A 1 305 ? 4.543 21.812 23 1 83.06 305 ALA A N 1
ATOM 2372 C CA . ALA A 1 305 ? 3.166 21.625 22.547 1 83.06 305 ALA A CA 1
ATOM 2373 C C . ALA A 1 305 ? 2.191 22.422 23.406 1 83.06 305 ALA A C 1
ATOM 2375 O O . ALA A 1 305 ? 2.232 22.328 24.641 1 83.06 305 ALA A O 1
ATOM 2376 N N . PHE A 1 306 ? 1.427 23.266 22.75 1 85.62 306 PHE A N 1
ATOM 2377 C CA . PHE A 1 306 ? 0.399 24.062 23.422 1 85.62 306 PHE A CA 1
ATOM 2378 C C . PHE A 1 306 ? -0.992 23.547 23.078 1 85.62 306 PHE A C 1
ATOM 2380 O O . PHE A 1 306 ? -1.196 22.953 22.016 1 85.62 306 PHE A O 1
ATOM 2387 N N . LEU A 1 307 ? -1.869 23.766 24.078 1 90.88 307 LEU A N 1
ATOM 2388 C CA . LEU A 1 307 ? -3.283 23.594 23.766 1 90.88 307 LEU A CA 1
ATOM 2389 C C . LEU A 1 307 ? -3.938 24.938 23.453 1 90.88 307 LEU A C 1
ATOM 2391 O O . LEU A 1 307 ? -3.645 25.938 24.109 1 90.88 307 LEU A O 1
ATOM 2395 N N . CYS A 1 308 ? -4.73 24.922 22.438 1 94 308 CYS A N 1
ATOM 2396 C CA . CYS A 1 308 ? -5.371 26.141 21.984 1 94 308 CYS A CA 1
ATOM 2397 C C . CYS A 1 308 ? -6.879 25.969 21.891 1 94 308 CYS A C 1
ATOM 2399 O O . CYS A 1 308 ? -7.355 25.016 21.281 1 94 308 CYS A O 1
ATOM 2401 N N . ASN A 1 309 ? -7.574 26.828 22.516 1 96.25 309 ASN A N 1
ATOM 2402 C CA . ASN A 1 309 ? -9.016 26.938 22.297 1 96.25 309 ASN A CA 1
ATOM 2403 C C . ASN A 1 309 ? -9.336 27.484 20.906 1 96.25 309 ASN A C 1
ATOM 2405 O O . ASN A 1 309 ? -9.039 28.641 20.609 1 96.25 309 ASN A O 1
ATOM 2409 N N . LEU A 1 310 ? -10.117 26.719 20.094 1 97.81 310 LEU A N 1
ATOM 2410 C CA . LEU A 1 310 ? -10.367 27.125 18.703 1 97.81 310 LEU A CA 1
ATOM 2411 C C . LEU A 1 310 ? -11.656 27.938 18.609 1 97.81 310 LEU A C 1
ATOM 2413 O O . LEU A 1 310 ? -12.008 28.422 17.531 1 97.81 310 LEU A O 1
ATOM 2417 N N . ALA A 1 311 ? -12.352 28.047 19.688 1 98.12 311 ALA A N 1
ATOM 2418 C CA . ALA A 1 311 ? -13.539 28.891 19.797 1 98.12 311 ALA A CA 1
ATOM 2419 C C . ALA A 1 311 ? -14.547 28.547 18.703 1 98.12 311 ALA A C 1
ATOM 2421 O O . ALA A 1 311 ? -15.18 29.453 18.125 1 98.12 311 ALA A O 1
ATOM 2422 N N . THR A 1 312 ? -14.664 27.281 18.344 1 98.31 312 THR A N 1
ATOM 2423 C CA . THR A 1 312 ? -15.539 26.844 17.266 1 98.31 312 THR A CA 1
ATOM 2424 C C . THR A 1 312 ? -17.016 27 17.656 1 98.31 312 THR A C 1
ATOM 2426 O O . THR A 1 312 ? -17.906 26.875 16.828 1 98.31 312 THR A O 1
ATOM 2429 N N . ASP A 1 313 ? -17.297 27.25 18.906 1 97.31 313 ASP A N 1
ATOM 2430 C CA . ASP A 1 313 ? -18.656 27.469 19.375 1 97.31 313 ASP A CA 1
ATOM 2431 C C . ASP A 1 313 ? -19.188 28.828 18.906 1 97.31 313 ASP A C 1
ATOM 2433 O O . ASP A 1 313 ? -20.391 29.078 18.922 1 97.31 313 ASP A O 1
ATOM 2437 N N . LEU A 1 314 ? -18.297 29.656 18.5 1 97.88 314 LEU A N 1
ATOM 2438 C CA . LEU A 1 314 ? -18.672 31 18.078 1 97.88 314 LEU A CA 1
ATOM 2439 C C . LEU A 1 314 ? -18.781 31.078 16.562 1 97.88 314 LEU A C 1
ATOM 2441 O O . LEU A 1 314 ? -17.938 30.547 15.844 1 97.88 314 LEU A O 1
ATOM 2445 N N . ASP A 1 315 ? -19.703 31.828 16.016 1 96.38 315 ASP A N 1
ATOM 2446 C CA . ASP A 1 315 ? -19.922 31.969 14.578 1 96.38 315 ASP A CA 1
ATOM 2447 C C . ASP A 1 315 ? -19.141 33.156 14.031 1 96.38 315 ASP A C 1
ATOM 2449 O O . ASP A 1 315 ? -18.781 33.188 12.844 1 96.38 315 ASP A O 1
ATOM 2453 N N . ASP A 1 316 ? -18.828 34.094 14.867 1 97.69 316 ASP A N 1
ATOM 2454 C CA . ASP A 1 316 ? -18.188 35.312 14.438 1 97.69 316 ASP A CA 1
ATOM 2455 C C . ASP A 1 316 ? -16.688 35.125 14.25 1 97.69 316 ASP A C 1
ATOM 2457 O O . ASP A 1 316 ? -15.969 34.844 15.211 1 97.69 316 ASP A O 1
ATOM 2461 N N . PRO A 1 317 ? -16.219 35.406 13.047 1 98.19 317 PRO A N 1
ATOM 2462 C CA . PRO A 1 317 ? -14.797 35.156 12.773 1 98.19 317 PRO A CA 1
ATOM 2463 C C . PRO A 1 317 ? -13.867 36.062 13.57 1 98.19 317 PRO A C 1
ATOM 2465 O O . PRO A 1 317 ? -12.781 35.625 13.977 1 98.19 317 PRO A O 1
ATOM 2468 N N . ALA A 1 318 ? -14.234 37.281 13.812 1 97.56 318 ALA A N 1
ATOM 2469 C CA . ALA A 1 318 ? -13.391 38.188 14.562 1 97.56 318 ALA A CA 1
ATOM 2470 C C . ALA A 1 318 ? -13.258 37.781 16.016 1 97.56 318 ALA A C 1
ATOM 2472 O O . ALA A 1 318 ? -12.172 37.812 16.594 1 97.56 318 ALA A O 1
ATOM 2473 N N . GLN A 1 319 ? -14.391 37.406 16.578 1 98.06 319 GLN A N 1
ATOM 2474 C CA . GLN A 1 319 ? -14.375 36.906 17.969 1 98.06 319 GLN A CA 1
ATOM 2475 C C . GLN A 1 319 ? -13.539 35.656 18.094 1 98.06 319 GLN A C 1
ATOM 2477 O O . GLN A 1 319 ? -12.805 35.469 19.062 1 98.06 319 GLN A O 1
ATOM 2482 N N . ARG A 1 320 ? -13.672 34.75 17.141 1 98.25 320 ARG A N 1
ATOM 2483 C CA . ARG A 1 320 ? -12.883 33.5 17.156 1 98.25 320 ARG A CA 1
ATOM 2484 C C . ARG A 1 320 ? -11.391 33.812 17.109 1 98.25 320 ARG A C 1
ATOM 2486 O O . ARG A 1 320 ? -10.609 33.25 17.875 1 98.25 320 ARG A O 1
ATOM 2493 N N . LEU A 1 321 ? -11.016 34.719 16.172 1 98.5 321 LEU A N 1
ATOM 2494 C CA . LEU A 1 321 ? -9.609 35.094 16.047 1 98.5 321 LEU A CA 1
ATOM 2495 C C . LEU A 1 321 ? -9.086 35.656 17.344 1 98.5 321 LEU A C 1
ATOM 2497 O O . LEU A 1 321 ? -7.969 35.344 17.766 1 98.5 321 LEU A O 1
ATOM 2501 N N . ASP A 1 322 ? -9.867 36.5 17.984 1 97.75 322 ASP A N 1
ATOM 2502 C CA . ASP A 1 322 ? -9.469 37.125 19.234 1 97.75 322 ASP A CA 1
ATOM 2503 C C . ASP A 1 322 ? -9.242 36.094 20.328 1 97.75 322 ASP A C 1
ATOM 2505 O O . ASP A 1 322 ? -8.25 36.156 21.062 1 97.75 322 ASP A O 1
ATOM 2509 N N . ILE A 1 323 ? -10.148 35.156 20.438 1 97.5 323 ILE A N 1
ATOM 2510 C CA . ILE A 1 323 ? -10.055 34.156 21.469 1 97.5 323 ILE A CA 1
ATOM 2511 C C . ILE A 1 323 ? -8.867 33.219 21.188 1 97.5 323 ILE A C 1
ATOM 2513 O O . ILE A 1 323 ? -8.133 32.844 22.094 1 97.5 323 ILE A O 1
ATOM 2517 N N . ILE A 1 324 ? -8.68 32.875 19.969 1 97.44 324 ILE A N 1
ATOM 2518 C CA . ILE A 1 324 ? -7.574 32 19.578 1 97.44 324 ILE A CA 1
ATOM 2519 C C . ILE A 1 324 ? -6.246 32.688 19.891 1 97.44 324 ILE A C 1
ATOM 2521 O O . ILE A 1 324 ? -5.371 32.094 20.516 1 97.44 324 ILE A O 1
ATOM 2525 N N . SER A 1 325 ? -6.113 33.938 19.469 1 96.62 325 SER A N 1
ATOM 2526 C CA . SER A 1 325 ? -4.895 34.688 19.719 1 96.62 325 SER A CA 1
ATOM 2527 C C . SER A 1 325 ? -4.621 34.812 21.219 1 96.62 325 SER A C 1
ATOM 2529 O O . SER A 1 325 ? -3.482 34.656 21.672 1 96.62 325 SER A O 1
ATOM 2531 N N . SER A 1 326 ? -5.668 35.094 21.984 1 95.06 326 SER A N 1
ATOM 2532 C CA . SER A 1 326 ? -5.523 35.219 23.438 1 95.06 326 SER A CA 1
ATOM 2533 C C . SER A 1 326 ? -5.145 33.906 24.062 1 95.06 326 SER A C 1
ATOM 2535 O O . SER A 1 326 ? -4.332 33.844 24.984 1 95.06 326 SER A O 1
ATOM 2537 N N . SER A 1 327 ? -5.762 32.875 23.562 1 92.56 327 SER A N 1
ATOM 2538 C CA . SER A 1 327 ? -5.473 31.547 24.078 1 92.56 327 SER A CA 1
ATOM 2539 C C . SER A 1 327 ? -3.996 31.203 23.906 1 92.56 327 SER A C 1
ATOM 2541 O O . SER A 1 327 ? -3.359 30.719 24.844 1 92.56 327 SER A O 1
ATOM 2543 N N . ILE A 1 328 ? -3.486 31.469 22.75 1 90.19 328 ILE A N 1
ATOM 2544 C CA . ILE A 1 328 ? -2.09 31.172 22.453 1 90.19 328 ILE A CA 1
ATOM 2545 C C . ILE A 1 328 ? -1.183 32.062 23.297 1 90.19 328 ILE A C 1
ATOM 2547 O O . ILE A 1 328 ? -0.209 31.609 23.891 1 90.19 328 ILE A O 1
ATOM 2551 N N . ARG A 1 329 ? -1.455 33.312 23.344 1 88.69 329 ARG A N 1
ATOM 2552 C CA . ARG A 1 329 ? -0.656 34.281 24.094 1 88.69 329 ARG A CA 1
ATOM 2553 C C . ARG A 1 329 ? -0.605 33.938 25.578 1 88.69 329 ARG A C 1
ATOM 2555 O O . ARG A 1 329 ? 0.467 33.938 26.188 1 88.69 329 ARG A O 1
ATOM 2562 N N . ASP A 1 330 ? -1.754 33.625 26.125 1 87.31 330 ASP A N 1
ATOM 2563 C CA . ASP A 1 330 ? -1.839 33.281 27.547 1 87.31 330 ASP A CA 1
ATOM 2564 C C . ASP A 1 330 ? -1.075 32 27.844 1 87.31 330 ASP A C 1
ATOM 2566 O O . ASP A 1 330 ? -0.379 31.906 28.859 1 87.31 330 ASP A O 1
ATOM 2570 N N . THR A 1 331 ? -1.322 31.078 27.016 1 84.25 331 THR A N 1
ATOM 2571 C CA . THR A 1 331 ? -0.631 29.797 27.203 1 84.25 331 THR A CA 1
ATOM 2572 C C . THR A 1 331 ? 0.88 29.984 27.109 1 84.25 331 THR A C 1
ATOM 2574 O O . THR A 1 331 ? 1.636 29.391 27.875 1 84.25 331 THR A O 1
ATOM 2577 N N . LYS A 1 332 ? 1.32 30.75 26.141 1 81.81 332 LYS A N 1
ATOM 2578 C CA . LYS A 1 332 ? 2.742 31.031 25.953 1 81.81 332 LYS A CA 1
ATOM 2579 C C . LYS A 1 332 ? 3.322 31.734 27.188 1 81.81 332 LYS A C 1
ATOM 2581 O O . LYS A 1 332 ? 4.43 31.422 27.625 1 81.81 332 LYS A O 1
ATOM 2586 N N . GLU A 1 333 ? 2.59 32.656 27.719 1 82.25 333 GLU A N 1
ATOM 2587 C CA . GLU A 1 333 ? 3.037 33.406 28.891 1 82.25 333 GLU A CA 1
ATOM 2588 C C . GLU A 1 333 ? 3.221 32.5 30.094 1 82.25 333 GLU A C 1
ATOM 2590 O O . GLU A 1 333 ? 4.215 32.594 30.812 1 82.25 333 GLU A O 1
ATOM 2595 N N . VAL A 1 334 ? 2.277 31.672 30.281 1 78.69 334 VAL A N 1
ATOM 2596 C CA . VAL A 1 334 ? 2.35 30.75 31.406 1 78.69 334 VAL A CA 1
ATOM 2597 C C . VAL A 1 334 ? 3.5 29.766 31.203 1 78.69 334 VAL A C 1
ATOM 2599 O O . VAL A 1 334 ? 4.246 29.453 32.125 1 78.69 334 VAL A O 1
ATOM 2602 N N . PHE A 1 335 ? 3.576 29.312 30.031 1 78.19 335 PHE A N 1
ATOM 2603 C CA . PHE A 1 335 ? 4.602 28.328 29.688 1 78.19 335 PHE A CA 1
ATOM 2604 C C . PHE A 1 335 ? 5.992 28.875 29.969 1 78.19 335 PHE A C 1
ATOM 2606 O O . PHE A 1 335 ? 6.844 28.172 30.531 1 78.19 335 PHE A O 1
ATOM 2613 N N . TRP A 1 336 ? 6.184 30.141 29.672 1 80 336 TRP A N 1
ATOM 2614 C CA . TRP A 1 336 ? 7.512 30.734 29.797 1 80 336 TRP A CA 1
ATOM 2615 C C . TRP A 1 336 ? 7.812 31.062 31.266 1 80 336 TRP A C 1
ATOM 2617 O O . TRP A 1 336 ? 8.969 31.297 31.625 1 80 336 TRP A O 1
ATOM 2627 N N . GLN A 1 337 ? 6.789 31.078 32.031 1 80.06 337 GLN A N 1
ATOM 2628 C CA . GLN A 1 337 ? 6.996 31.312 33.469 1 80.06 337 GLN A CA 1
ATOM 2629 C C . GLN A 1 337 ? 7.383 30.031 34.188 1 80.06 337 GLN A C 1
ATOM 2631 O O . GLN A 1 337 ? 7.895 30.078 35.312 1 80.06 337 GLN A O 1
ATOM 2636 N N . LEU A 1 338 ? 7.219 28.969 33.5 1 77.88 338 LEU A N 1
ATOM 2637 C CA . LEU A 1 338 ? 7.539 27.688 34.125 1 77.88 338 LEU A CA 1
ATOM 2638 C C . LEU A 1 338 ? 9.031 27.391 34.031 1 77.88 338 LEU A C 1
ATOM 2640 O O . LEU A 1 338 ? 9.68 27.766 33.031 1 77.88 338 LEU A O 1
ATOM 2644 N N . PRO A 1 339 ? 9.516 26.703 35.094 1 78.81 339 PRO A N 1
ATOM 2645 C CA . PRO A 1 339 ? 10.883 26.188 34.938 1 78.81 339 PRO A CA 1
ATOM 2646 C C . PRO A 1 339 ? 11.031 25.25 33.75 1 78.81 339 PRO A C 1
ATOM 2648 O O . PRO A 1 339 ? 10.062 24.609 33.344 1 78.81 339 PRO A O 1
ATOM 2651 N N . PRO A 1 340 ? 12.211 25.172 33.219 1 75.25 340 PRO A N 1
ATOM 2652 C CA . PRO A 1 340 ? 12.453 24.359 32.031 1 75.25 340 PRO A CA 1
ATOM 2653 C C . PRO A 1 340 ? 11.969 22.922 32.188 1 75.25 340 PRO A C 1
ATOM 2655 O O . PRO A 1 340 ? 11.406 22.344 31.266 1 75.25 340 PRO A O 1
ATOM 2658 N N . THR A 1 341 ? 12.211 22.375 33.312 1 75.88 341 THR A N 1
ATOM 2659 C CA . THR A 1 341 ? 11.789 21 33.531 1 75.88 341 THR A CA 1
ATOM 2660 C C . THR A 1 341 ? 10.273 20.875 33.469 1 75.88 341 THR A C 1
ATOM 2662 O O . THR A 1 341 ? 9.75 19.859 32.969 1 75.88 341 THR A O 1
ATOM 2665 N N . GLN A 1 342 ? 9.656 21.859 33.938 1 76.19 342 GLN A N 1
ATOM 2666 C CA . GLN A 1 342 ? 8.195 21.844 33.875 1 76.19 342 GLN A CA 1
ATOM 2667 C C . GLN A 1 342 ? 7.684 22.141 32.469 1 76.19 342 GLN A C 1
ATOM 2669 O O . GLN A 1 342 ? 6.617 21.656 32.094 1 76.19 342 GLN A O 1
ATOM 2674 N N . GLN A 1 343 ? 8.406 22.953 31.797 1 77.56 343 GLN A N 1
ATOM 2675 C CA . GLN A 1 343 ? 8.078 23.172 30.391 1 77.56 343 GLN A CA 1
ATOM 2676 C C . GLN A 1 343 ? 8.125 21.875 29.594 1 77.56 343 GLN A C 1
ATOM 2678 O O . GLN A 1 343 ? 7.207 21.562 28.844 1 77.56 343 GLN A O 1
ATOM 2683 N N . LEU A 1 344 ? 9.125 21.156 29.844 1 73.75 344 LEU A N 1
ATOM 2684 C CA . LEU A 1 344 ? 9.312 19.875 29.156 1 73.75 344 LEU A CA 1
ATOM 2685 C C . LEU A 1 344 ? 8.227 18.891 29.562 1 73.75 344 LEU A C 1
ATOM 2687 O O . LEU A 1 344 ? 7.695 18.172 28.719 1 73.75 344 LEU A O 1
ATOM 2691 N N . ALA A 1 345 ? 7.906 18.859 30.766 1 76.12 345 ALA A N 1
ATOM 2692 C CA . ALA A 1 345 ? 6.898 17.938 31.266 1 76.12 345 ALA A CA 1
ATOM 2693 C C . ALA A 1 345 ? 5.527 18.234 30.672 1 76.12 345 ALA A C 1
ATOM 2695 O O . ALA A 1 345 ? 4.797 17.312 30.281 1 76.12 345 ALA A O 1
ATOM 2696 N N . LEU A 1 346 ? 5.211 19.5 30.719 1 78.19 346 LEU A N 1
ATOM 2697 C CA . LEU A 1 346 ? 3.93 19.906 30.156 1 78.19 346 LEU A CA 1
ATOM 2698 C C . LEU A 1 346 ? 3.867 19.562 28.656 1 78.19 346 LEU A C 1
ATOM 2700 O O . LEU A 1 346 ? 2.842 19.078 28.172 1 78.19 346 LEU A O 1
ATOM 2704 N N . SER A 1 347 ? 4.914 19.828 27.984 1 79.62 347 SER A N 1
ATOM 2705 C CA . SER A 1 347 ? 4.977 19.5 26.562 1 79.62 347 SER A CA 1
ATOM 2706 C C . SER A 1 347 ? 4.855 18 26.344 1 79.62 347 SER A C 1
ATOM 2708 O O . SER A 1 347 ? 4.141 17.562 25.438 1 79.62 347 SER A O 1
ATOM 2710 N N . ALA A 1 348 ? 5.492 17.266 27.094 1 77 348 ALA A N 1
ATOM 2711 C CA . ALA A 1 348 ? 5.453 15.812 26.984 1 77 348 ALA A CA 1
ATOM 2712 C C . ALA A 1 348 ? 4.043 15.281 27.234 1 77 348 ALA A C 1
ATOM 2714 O O . ALA A 1 348 ? 3.604 14.344 26.562 1 77 348 ALA A O 1
ATOM 2715 N N . LEU A 1 349 ? 3.445 15.891 28.141 1 78.56 349 LEU A N 1
ATOM 2716 C CA . LEU A 1 349 ? 2.08 15.484 28.453 1 78.56 349 LEU A CA 1
ATOM 2717 C C . LEU A 1 349 ? 1.148 15.766 27.281 1 78.56 349 LEU A C 1
ATOM 2719 O O . LEU A 1 349 ? 0.322 14.922 26.922 1 78.56 349 LEU A O 1
ATOM 2723 N N . ASN A 1 350 ? 1.302 16.906 26.766 1 80.94 350 ASN A N 1
ATOM 2724 C CA . ASN A 1 350 ? 0.463 17.281 25.625 1 80.94 350 ASN A CA 1
ATOM 2725 C C . ASN A 1 350 ? 0.745 16.391 24.422 1 80.94 350 ASN A C 1
ATOM 2727 O O . ASN A 1 350 ? -0.183 15.891 23.781 1 80.94 350 ASN A O 1
ATOM 2731 N N . ILE A 1 351 ? 1.958 16.188 24.172 1 77.75 351 ILE A N 1
ATOM 2732 C CA . ILE A 1 351 ? 2.332 15.359 23.047 1 77.75 351 ILE A CA 1
ATOM 2733 C C . ILE A 1 351 ? 1.925 13.906 23.312 1 77.75 351 ILE A C 1
ATOM 2735 O O . ILE A 1 351 ? 1.441 13.219 22.406 1 77.75 351 ILE A O 1
ATOM 2739 N N . GLY A 1 352 ? 2.145 13.477 24.516 1 79.88 352 GLY A N 1
ATOM 2740 C CA . GLY A 1 352 ? 1.765 12.133 24.906 1 79.88 352 GLY A CA 1
ATOM 2741 C C . GLY A 1 352 ? 0.285 11.852 24.719 1 79.88 352 GLY A C 1
ATOM 2742 O O . GLY A 1 352 ? -0.115 10.711 24.5 1 79.88 352 GLY A O 1
ATOM 2743 N N . GLY A 1 353 ? -0.477 12.906 24.828 1 80 353 GLY A N 1
ATOM 2744 C CA . GLY A 1 353 ? -1.91 12.781 24.625 1 80 353 GLY A CA 1
ATOM 2745 C C . GLY A 1 353 ? -2.264 12.203 23.266 1 80 353 GLY A C 1
ATOM 2746 O O . GLY A 1 353 ? -3.348 11.641 23.094 1 80 353 GLY A O 1
ATOM 2747 N N . LEU A 1 354 ? -1.393 12.266 22.344 1 80.44 354 LEU A N 1
ATOM 2748 C CA . LEU A 1 354 ? -1.597 11.734 21 1 80.44 354 LEU A CA 1
ATOM 2749 C C . LEU A 1 354 ? -1.779 10.219 21.031 1 80.44 354 LEU A C 1
ATOM 2751 O O . LEU A 1 354 ? -2.457 9.656 20.172 1 80.44 354 LEU A O 1
ATOM 2755 N N . PHE A 1 355 ? -1.206 9.586 22.125 1 82.38 355 PHE A N 1
ATOM 2756 C CA . PHE A 1 355 ? -1.126 8.133 22.094 1 82.38 355 PHE A CA 1
ATOM 2757 C C . PHE A 1 355 ? -2.156 7.516 23.031 1 82.38 355 PHE A C 1
ATOM 2759 O O . PHE A 1 355 ? -2.266 6.293 23.125 1 82.38 355 PHE A O 1
ATOM 2766 N N . PHE A 1 356 ? -2.914 8.352 23.688 1 84 356 PHE A N 1
ATOM 2767 C CA . PHE A 1 356 ? -3.902 7.82 24.609 1 84 356 PHE A CA 1
ATOM 2768 C C . PHE A 1 356 ? -4.996 7.07 23.875 1 84 356 PHE A C 1
ATOM 2770 O O . PHE A 1 356 ? -5.543 6.09 24.375 1 84 356 PHE A O 1
ATOM 2777 N N . GLY A 1 357 ? -5.215 7.543 22.719 1 81.81 357 GLY A N 1
ATOM 2778 C CA . GLY A 1 357 ? -6.23 6.875 21.922 1 81.81 357 GLY A CA 1
ATOM 2779 C C . GLY A 1 357 ? -5.863 5.445 21.562 1 81.81 357 GLY A C 1
ATOM 2780 O O . GLY A 1 357 ? -6.73 4.648 21.203 1 81.81 357 GLY A O 1
ATOM 2781 N N . LEU A 1 358 ? -4.621 5.152 21.594 1 83.25 358 LEU A N 1
ATOM 2782 C CA . LEU A 1 358 ? -4.16 3.814 21.25 1 83.25 358 LEU A CA 1
ATOM 2783 C C . LEU A 1 358 ? -4.371 2.848 22.406 1 83.25 358 LEU A C 1
ATOM 2785 O O . LEU A 1 358 ? -4.281 1.631 22.234 1 83.25 358 LEU A O 1
ATOM 2789 N N . ILE A 1 359 ? -4.66 3.445 23.578 1 83 359 ILE A N 1
ATOM 2790 C CA . ILE A 1 359 ? -4.957 2.615 24.734 1 83 359 ILE A CA 1
ATOM 2791 C C . ILE A 1 359 ? -6.367 2.049 24.625 1 83 359 ILE A C 1
ATOM 2793 O O . ILE A 1 359 ? -7.336 2.801 24.5 1 83 359 ILE A O 1
ATOM 2797 N N . PRO A 1 360 ? -6.465 0.703 24.688 1 81.5 360 PRO A N 1
ATOM 2798 C CA . PRO A 1 360 ? -7.789 0.096 24.547 1 81.5 360 PRO A CA 1
ATOM 2799 C C . PRO A 1 360 ? -8.805 0.652 25.547 1 81.5 360 PRO A C 1
ATOM 2801 O O . PRO A 1 360 ? -8.516 0.735 26.734 1 81.5 360 PRO A O 1
ATOM 2804 N N . GLY A 1 361 ? -9.945 1.109 25.047 1 82.56 361 GLY A N 1
ATOM 2805 C CA . GLY A 1 361 ? -11.047 1.55 25.891 1 82.56 361 GLY A CA 1
ATOM 2806 C C . GLY A 1 361 ? -10.977 3.023 26.234 1 82.56 361 GLY A C 1
ATOM 2807 O O . GLY A 1 361 ? -11.953 3.6 26.719 1 82.56 361 GLY A O 1
ATOM 2808 N N . TYR A 1 362 ? -9.898 3.662 26 1 84.38 362 TYR A N 1
ATOM 2809 C CA . TYR A 1 362 ? -9.734 5.055 26.391 1 84.38 362 TYR A CA 1
ATOM 2810 C C . TYR A 1 362 ? -10.758 5.949 25.703 1 84.38 362 TYR A C 1
ATOM 2812 O O . TYR A 1 362 ? -11.398 6.781 26.344 1 84.38 362 TYR A O 1
ATOM 2820 N N . LEU A 1 363 ? -10.914 5.77 24.484 1 84 363 LEU A N 1
ATOM 2821 C CA . LEU A 1 363 ? -11.734 6.664 23.688 1 84 363 LEU A CA 1
ATOM 2822 C C . LEU A 1 363 ? -13.195 6.59 24.109 1 84 363 LEU A C 1
ATOM 2824 O O . LEU A 1 363 ? -13.961 7.535 23.891 1 84 363 LEU A O 1
ATOM 2828 N N . SER A 1 364 ? -13.523 5.473 24.656 1 81.56 364 SER A N 1
ATOM 2829 C CA . SER A 1 364 ? -14.898 5.328 25.141 1 81.56 364 SER A CA 1
ATOM 2830 C C . SER A 1 364 ? -15.031 5.824 26.562 1 81.56 364 SER A C 1
ATOM 2832 O O . SER A 1 364 ? -16.125 6.195 27 1 81.56 364 SER A O 1
ATOM 2834 N N . ALA A 1 365 ? -14.008 5.938 27.281 1 81.88 365 ALA A N 1
ATOM 2835 C CA . ALA A 1 365 ? -14.094 6.117 28.719 1 81.88 365 ALA A CA 1
ATOM 2836 C C . ALA A 1 365 ? -13.773 7.559 29.125 1 81.88 365 ALA A C 1
ATOM 2838 O O . ALA A 1 365 ? -14.18 8.016 30.188 1 81.88 365 ALA A O 1
ATOM 2839 N N . ALA A 1 366 ? -13.07 8.227 28.297 1 83.44 366 ALA A N 1
ATOM 2840 C CA . ALA A 1 366 ? -12.578 9.531 28.734 1 83.44 366 ALA A CA 1
ATOM 2841 C C . ALA A 1 366 ? -12.68 10.562 27.609 1 83.44 366 ALA A C 1
ATOM 2843 O O . ALA A 1 366 ? -12.781 10.203 26.438 1 83.44 366 ALA A O 1
ATOM 2844 N N . ALA A 1 367 ? -12.68 11.797 28.109 1 86.44 367 ALA A N 1
ATOM 2845 C CA . ALA A 1 367 ? -12.609 12.891 27.141 1 86.44 367 ALA A CA 1
ATOM 2846 C C . ALA A 1 367 ? -11.25 12.945 26.469 1 86.44 367 ALA A C 1
ATOM 2848 O O . ALA A 1 367 ? -10.227 12.641 27.078 1 86.44 367 ALA A O 1
ATOM 2849 N N . PRO A 1 368 ? -11.305 13.328 25.188 1 90.44 368 PRO A N 1
ATOM 2850 C CA . PRO A 1 368 ? -10 13.43 24.531 1 90.44 368 PRO A CA 1
ATOM 2851 C C . PRO A 1 368 ? -9.148 14.57 25.078 1 90.44 368 PRO A C 1
ATOM 2853 O O . PRO A 1 368 ? -9.68 15.594 25.5 1 90.44 368 PRO A O 1
ATOM 2856 N N . PRO A 1 369 ? -7.859 14.367 25.094 1 88.88 369 PRO A N 1
ATOM 2857 C CA . PRO A 1 369 ? -6.992 15.469 25.531 1 88.88 369 PRO A CA 1
ATOM 2858 C C . PRO A 1 369 ? -7.117 16.703 24.641 1 88.88 369 PRO A C 1
ATOM 2860 O O . PRO A 1 369 ? -7.027 17.828 25.125 1 88.88 369 PRO A O 1
ATOM 2863 N N . PHE A 1 370 ? -7.324 16.531 23.453 1 93.5 370 PHE A N 1
ATOM 2864 C CA . PHE A 1 370 ? -7.59 17.531 22.438 1 93.5 370 PHE A CA 1
ATOM 2865 C C . PHE A 1 370 ? -8.258 16.922 21.219 1 93.5 370 PHE A C 1
ATOM 2867 O O . PHE A 1 370 ? -8.391 15.695 21.141 1 93.5 370 PHE A O 1
ATOM 2874 N N . ASN A 1 371 ? -8.688 17.797 20.328 1 96.38 371 ASN A N 1
ATOM 2875 C CA . ASN A 1 371 ? -9.508 17.281 19.234 1 96.38 371 ASN A CA 1
ATOM 2876 C C . ASN A 1 371 ? -8.68 17.078 17.953 1 96.38 371 ASN A C 1
ATOM 2878 O O . ASN A 1 371 ? -8.992 16.219 17.141 1 96.38 371 ASN A O 1
ATOM 2882 N N . ILE A 1 372 ? -7.695 17.906 17.797 1 96.69 372 ILE A N 1
ATOM 2883 C CA . ILE A 1 372 ? -6.984 17.922 16.531 1 96.69 372 ILE A CA 1
ATOM 2884 C C . ILE A 1 372 ? -5.586 18.516 16.719 1 96.69 372 ILE A C 1
ATOM 2886 O O . ILE A 1 372 ? -5.371 19.328 17.625 1 96.69 372 ILE A O 1
ATOM 2890 N N . VAL A 1 373 ? -4.676 18.016 15.914 1 95.38 373 VAL A N 1
ATOM 2891 C CA . VAL A 1 373 ? -3.34 18.609 15.859 1 95.38 373 VAL A CA 1
ATOM 2892 C C . VAL A 1 373 ? -3.246 19.547 14.664 1 95.38 373 VAL A C 1
ATOM 2894 O O . VAL A 1 373 ? -3.562 19.172 13.539 1 95.38 373 VAL A O 1
ATOM 2897 N N . ILE A 1 374 ? -2.852 20.75 14.891 1 96.5 374 ILE A N 1
ATOM 2898 C CA . ILE A 1 374 ? -2.561 21.734 13.852 1 96.5 374 ILE A CA 1
ATOM 2899 C C . ILE A 1 374 ? -1.121 22.234 14 1 96.5 374 ILE A C 1
ATOM 2901 O O . ILE A 1 374 ? -0.773 22.875 14.992 1 96.5 374 ILE A O 1
ATOM 2905 N N . SER A 1 375 ? -0.334 21.938 12.969 1 92.12 375 SER A N 1
ATOM 2906 C CA . SER A 1 375 ? 1.092 22.234 13.062 1 92.12 375 SER A CA 1
ATOM 2907 C C . SER A 1 375 ? 1.527 23.188 11.953 1 92.12 375 SER A C 1
ATOM 2909 O O . SER A 1 375 ? 1.103 23.062 10.805 1 92.12 375 SER A O 1
ATOM 2911 N N . ASN A 1 376 ? 2.238 24.156 12.367 1 88.62 376 ASN A N 1
ATOM 2912 C CA . ASN A 1 376 ? 2.943 25.016 11.43 1 88.62 376 ASN A CA 1
ATOM 2913 C C . ASN A 1 376 ? 4.445 24.75 11.438 1 88.62 376 ASN A C 1
ATOM 2915 O O . ASN A 1 376 ? 5.152 25.172 12.359 1 88.62 376 ASN A O 1
ATOM 2919 N N . VAL A 1 377 ? 4.906 24.094 10.383 1 81.88 377 VAL A N 1
ATOM 2920 C CA . VAL A 1 377 ? 6.297 23.656 10.336 1 81.88 377 VAL A CA 1
ATOM 2921 C C . VAL A 1 377 ? 7.082 24.531 9.359 1 81.88 377 VAL A C 1
ATOM 2923 O O . VAL A 1 377 ? 7.984 24.047 8.672 1 81.88 377 VAL A O 1
ATOM 2926 N N . SER A 1 378 ? 6.734 25.719 9.289 1 79.06 378 SER A N 1
ATOM 2927 C CA . SER A 1 378 ? 7.398 26.625 8.367 1 79.06 378 SER A CA 1
ATOM 2928 C C . SER A 1 378 ? 8.836 26.891 8.789 1 79.06 378 SER A C 1
ATOM 2930 O O . SER A 1 378 ? 9.109 27.078 9.977 1 79.06 378 SER A O 1
ATOM 2932 N N . ALA A 1 379 ? 9.781 26.656 7.789 1 64.12 379 ALA A N 1
ATOM 2933 C CA . ALA A 1 379 ? 11.203 26.875 8.062 1 64.12 379 ALA A CA 1
ATOM 2934 C C . ALA A 1 379 ? 11.602 28.312 7.77 1 64.12 379 ALA A C 1
ATOM 2936 O O . ALA A 1 379 ? 12.781 28.672 7.848 1 64.12 379 ALA A O 1
ATOM 2937 N N . GLY A 1 380 ? 10.805 29.188 7.512 1 61.97 380 GLY A N 1
ATOM 2938 C CA . GLY A 1 380 ? 11.086 30.609 7.43 1 61.97 380 GLY A CA 1
ATOM 2939 C C . GLY A 1 380 ? 11.695 31.016 6.098 1 61.97 380 GLY A C 1
ATOM 2940 O O . GLY A 1 380 ? 12.164 32.156 5.945 1 61.97 380 GLY A O 1
ATOM 2941 N N . ARG A 1 381 ? 11.805 30.172 5.105 1 68 381 ARG A N 1
ATOM 2942 C CA . ARG A 1 381 ? 12.406 30.594 3.844 1 68 381 ARG A CA 1
ATOM 2943 C C . ARG A 1 381 ? 11.375 31.234 2.926 1 68 381 ARG A C 1
ATOM 2945 O O . ARG A 1 381 ? 10.32 30.656 2.668 1 68 381 ARG A O 1
ATOM 2952 N N . SER A 1 382 ? 11.773 32.344 2.58 1 80.31 382 SER A N 1
ATOM 2953 C CA . SER A 1 382 ? 10.828 33.094 1.758 1 80.31 382 SER A CA 1
ATOM 2954 C C . SER A 1 382 ? 11.203 33.031 0.281 1 80.31 382 SER A C 1
ATOM 2956 O O . SER A 1 382 ? 10.406 33.406 -0.586 1 80.31 382 SER A O 1
ATOM 2958 N N . GLU A 1 383 ? 12.273 32.5 -0.022 1 90.25 383 GLU A N 1
ATOM 2959 C CA . GLU A 1 383 ? 12.703 32.438 -1.415 1 90.25 383 GLU A CA 1
ATOM 2960 C C . GLU A 1 383 ? 12.172 31.172 -2.102 1 90.25 383 GLU A C 1
ATOM 2962 O O . GLU A 1 383 ? 12.047 30.109 -1.472 1 90.25 383 GLU A O 1
ATOM 2967 N N . PRO A 1 384 ? 11.93 31.375 -3.389 1 94.31 384 PRO A N 1
ATOM 2968 C CA . PRO A 1 384 ? 11.57 30.172 -4.145 1 94.31 384 PRO A CA 1
ATOM 2969 C C . PRO A 1 384 ? 12.68 29.125 -4.16 1 94.31 384 PRO A C 1
ATOM 2971 O O . PRO A 1 384 ? 13.859 29.469 -4.223 1 94.31 384 PRO A O 1
ATOM 2974 N N . LEU A 1 385 ? 12.32 27.906 -4.125 1 95.31 385 LEU A N 1
ATOM 2975 C CA . LEU A 1 385 ? 13.273 26.797 -4.133 1 95.31 385 LEU A CA 1
ATOM 2976 C C . LEU A 1 385 ? 13.172 26 -5.434 1 95.31 385 LEU A C 1
ATOM 2978 O O . LEU A 1 385 ? 12.109 25.969 -6.066 1 95.31 385 LEU A O 1
ATOM 2982 N N . TYR A 1 386 ? 14.289 25.438 -5.812 1 96.38 386 TYR A N 1
ATOM 2983 C CA . TYR A 1 386 ? 14.398 24.688 -7.055 1 96.38 386 TYR A CA 1
ATOM 2984 C C . TYR A 1 386 ? 15.102 23.344 -6.824 1 96.38 386 TYR A C 1
ATOM 2986 O O . TYR A 1 386 ? 15.906 23.219 -5.902 1 96.38 386 TYR A O 1
ATOM 2994 N N . TRP A 1 387 ? 14.75 22.359 -7.586 1 96.69 387 TRP A N 1
ATOM 2995 C CA . TRP A 1 387 ? 15.438 21.078 -7.684 1 96.69 387 TRP A CA 1
ATOM 2996 C C . TRP A 1 387 ? 15.719 20.719 -9.141 1 96.69 387 TRP A C 1
ATOM 2998 O O . TRP A 1 387 ? 14.789 20.469 -9.906 1 96.69 387 TRP A O 1
ATOM 3008 N N . ARG A 1 388 ? 16.953 20.656 -9.539 1 96.19 388 ARG A N 1
ATOM 3009 C CA . ARG A 1 388 ? 17.359 20.391 -10.914 1 96.19 388 ARG A CA 1
ATOM 3010 C C . ARG A 1 388 ? 16.688 21.375 -11.875 1 96.19 388 ARG A C 1
ATOM 3012 O O . ARG A 1 388 ? 16.109 20.969 -12.883 1 96.19 388 ARG A O 1
ATOM 3019 N N . GLY A 1 389 ? 16.656 22.578 -11.43 1 96.38 389 GLY A N 1
ATOM 3020 C CA . GLY A 1 389 ? 16.094 23.641 -12.25 1 96.38 389 GLY A CA 1
ATOM 3021 C C . GLY A 1 389 ? 14.578 23.719 -12.172 1 96.38 389 GLY A C 1
ATOM 3022 O O . GLY A 1 389 ? 13.977 24.688 -12.633 1 96.38 389 GLY A O 1
ATOM 3023 N N . ALA A 1 390 ? 13.914 22.719 -11.664 1 97.88 390 ALA A N 1
ATOM 3024 C CA . ALA A 1 390 ? 12.461 22.719 -11.531 1 97.88 390 ALA A CA 1
ATOM 3025 C C . ALA A 1 390 ? 12.023 23.516 -10.305 1 97.88 390 ALA A C 1
ATOM 3027 O O . ALA A 1 390 ? 12.57 23.344 -9.211 1 97.88 390 ALA A O 1
ATOM 3028 N N . ARG A 1 391 ? 11.102 24.344 -10.445 1 97.31 391 ARG A N 1
ATOM 3029 C CA . ARG A 1 391 ? 10.641 25.203 -9.367 1 97.31 391 ARG A CA 1
ATOM 3030 C C . ARG A 1 391 ? 9.672 24.469 -8.445 1 97.31 391 ARG A C 1
ATOM 3032 O O . ARG A 1 391 ? 8.812 23.719 -8.914 1 97.31 391 ARG A O 1
ATOM 3039 N N . LEU A 1 392 ? 9.883 24.625 -7.152 1 96.88 392 LEU A N 1
ATOM 3040 C CA . LEU A 1 392 ? 8.945 24.078 -6.176 1 96.88 392 LEU A CA 1
ATOM 3041 C C . LEU A 1 392 ? 7.68 24.938 -6.102 1 96.88 392 LEU A C 1
ATOM 3043 O O . LEU A 1 392 ? 7.668 25.969 -5.438 1 96.88 392 LEU A O 1
ATOM 3047 N N . ASP A 1 393 ? 6.586 24.406 -6.68 1 96.75 393 ASP A N 1
ATOM 3048 C CA . ASP A 1 393 ? 5.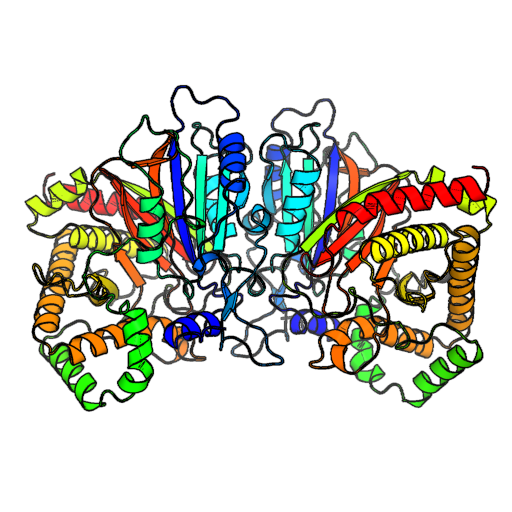332 25.156 -6.746 1 96.75 393 ASP A CA 1
ATOM 3049 C C . ASP A 1 393 ? 4.488 24.922 -5.492 1 96.75 393 ASP A C 1
ATOM 3051 O O . ASP A 1 393 ? 3.666 25.766 -5.129 1 96.75 393 ASP A O 1
ATOM 3055 N N . GLY A 1 394 ? 4.641 23.828 -4.93 1 96.25 394 GLY A N 1
ATOM 3056 C CA . GLY A 1 394 ? 3.902 23.469 -3.73 1 96.25 394 GLY A CA 1
ATOM 3057 C C . GLY A 1 394 ? 4.664 22.516 -2.826 1 96.25 394 GLY A C 1
ATOM 3058 O O . GLY A 1 394 ? 5.375 21.625 -3.307 1 96.25 394 GLY A O 1
ATOM 3059 N N . ASN A 1 395 ? 4.582 22.672 -1.562 1 95.75 395 ASN A N 1
ATOM 3060 C CA . ASN A 1 395 ? 5.164 21.828 -0.521 1 95.75 395 ASN A CA 1
ATOM 3061 C C . ASN A 1 395 ? 4.148 21.516 0.577 1 95.75 395 ASN A C 1
ATOM 3063 O O . ASN A 1 395 ? 4.004 22.281 1.529 1 95.75 395 ASN A O 1
ATOM 3067 N N . TYR A 1 396 ? 3.537 20.359 0.509 1 96.88 396 TYR A N 1
ATOM 3068 C CA . TYR A 1 396 ? 2.42 20.031 1.385 1 96.88 396 TYR A CA 1
ATOM 3069 C C . TYR A 1 396 ? 2.807 18.938 2.371 1 96.88 396 TYR A C 1
ATOM 3071 O O . TYR A 1 396 ? 2.939 17.766 1.994 1 96.88 396 TYR A O 1
ATOM 3079 N N . PRO A 1 397 ? 2.984 19.328 3.637 1 95.81 397 PRO A N 1
ATOM 3080 C CA . PRO A 1 397 ? 3.289 18.297 4.637 1 95.81 397 PRO A CA 1
ATOM 3081 C C . PRO A 1 397 ? 2.098 17.391 4.938 1 95.81 397 PRO A C 1
ATOM 3083 O O . PRO A 1 397 ? 0.956 17.859 4.977 1 95.81 397 PRO A O 1
ATOM 3086 N N . LEU A 1 398 ? 2.314 16.141 5.059 1 96.62 398 LEU A N 1
ATOM 3087 C CA . LEU A 1 398 ? 1.301 15.148 5.383 1 96.62 398 LEU A CA 1
ATOM 3088 C C . LEU A 1 398 ? 1.653 14.414 6.672 1 96.62 398 LEU A C 1
ATOM 3090 O O . LEU A 1 398 ? 2.65 13.695 6.727 1 96.62 398 LEU A O 1
ATOM 3094 N N . SER A 1 399 ? 0.837 14.578 7.641 1 94.81 399 SER A N 1
ATOM 3095 C CA . SER A 1 399 ? 1.129 14.023 8.961 1 94.81 399 SER A CA 1
ATOM 3096 C C . SER A 1 399 ? 0.283 12.789 9.242 1 94.81 399 SER A C 1
ATOM 3098 O O . SER A 1 399 ? -0.327 12.227 8.336 1 94.81 399 SER A O 1
ATOM 3100 N N . ILE A 1 400 ? 0.311 12.312 10.508 1 94 400 ILE A N 1
ATOM 3101 C CA . ILE A 1 400 ? -0.197 11 10.883 1 94 400 ILE A CA 1
ATOM 3102 C C . ILE A 1 400 ? -1.564 11.148 11.547 1 94 400 ILE A C 1
ATOM 3104 O O . ILE A 1 400 ? -1.711 11.883 12.523 1 94 400 ILE A O 1
ATOM 3108 N N . PRO A 1 401 ? -2.59 10.492 11.031 1 94.88 401 PRO A N 1
ATOM 3109 C CA . PRO A 1 401 ? -3.801 10.25 11.82 1 94.88 401 PRO A CA 1
ATOM 3110 C C . PRO A 1 401 ? -3.678 9.023 12.719 1 94.88 401 PRO A C 1
ATOM 3112 O O . PRO A 1 401 ? -3.023 8.039 12.352 1 94.88 401 PRO A O 1
ATOM 3115 N N . LEU A 1 402 ? -4.273 9.062 13.883 1 93.69 402 LEU A N 1
ATOM 3116 C CA . LEU A 1 402 ? -4.316 7.945 14.82 1 93.69 402 LEU A CA 1
ATOM 3117 C C . LEU A 1 402 ? -5.664 7.879 15.531 1 93.69 402 LEU A C 1
ATOM 3119 O O . LEU A 1 402 ? -6.504 8.766 15.359 1 93.69 402 LEU A O 1
ATOM 3123 N N . ASP A 1 403 ? -5.832 6.766 16.297 1 93.62 403 ASP A N 1
ATOM 3124 C CA . ASP A 1 403 ? -7.031 6.691 17.125 1 93.62 403 ASP A CA 1
ATOM 3125 C C . ASP A 1 403 ? -7.156 7.926 18.016 1 93.62 403 ASP A C 1
ATOM 3127 O O . ASP A 1 403 ? -6.203 8.297 18.703 1 93.62 403 ASP A O 1
ATOM 3131 N N . GLY A 1 404 ? -8.273 8.555 17.938 1 94.38 404 GLY A N 1
ATOM 3132 C CA . GLY A 1 404 ? -8.523 9.758 18.719 1 94.38 404 GLY A CA 1
ATOM 3133 C C . GLY A 1 404 ? -8.141 11.031 18 1 94.38 404 GLY A C 1
ATOM 3134 O O . GLY A 1 404 ? -8.422 12.133 18.469 1 94.38 404 GLY A O 1
ATOM 3135 N N . GLN A 1 405 ? -7.488 10.891 16.891 1 95.81 405 GLN A N 1
ATOM 3136 C CA . GLN A 1 405 ? -7.066 12 16.047 1 95.81 405 GLN A CA 1
ATOM 3137 C C . GLN A 1 405 ? -7.285 11.688 14.57 1 95.81 405 GLN A C 1
ATOM 3139 O O . GLN A 1 405 ? -6.324 11.477 13.828 1 95.81 405 GLN A O 1
ATOM 3144 N N . ALA A 1 406 ? -8.516 11.805 14.133 1 97.38 406 ALA A N 1
ATOM 3145 C CA . ALA A 1 406 ? -8.93 11.297 12.828 1 97.38 406 ALA A CA 1
ATOM 3146 C C . ALA A 1 406 ? -8.508 12.25 11.711 1 97.38 406 ALA A C 1
ATOM 3148 O O . ALA A 1 406 ? -8.578 11.906 10.531 1 97.38 406 ALA A O 1
ATOM 3149 N N . ILE A 1 407 ? -8.055 13.445 12.07 1 98 407 ILE A N 1
ATOM 3150 C CA . ILE A 1 407 ? -7.625 14.414 11.07 1 98 407 ILE A CA 1
ATOM 3151 C C . ILE A 1 407 ? -6.441 15.219 11.602 1 98 407 ILE A C 1
ATOM 3153 O O . ILE A 1 407 ? -6.309 15.406 12.812 1 98 407 ILE A O 1
ATOM 3157 N N . ASN A 1 408 ? -5.578 15.547 10.711 1 97.5 408 ASN A N 1
ATOM 3158 C CA . ASN A 1 408 ? -4.422 16.391 10.984 1 97.5 408 ASN A CA 1
ATOM 3159 C C . ASN A 1 408 ? -4.289 17.516 9.953 1 97.5 408 ASN A C 1
ATOM 3161 O O . ASN A 1 408 ? -4.527 17.297 8.766 1 97.5 408 ASN A O 1
ATOM 3165 N N . ILE A 1 409 ? -3.939 18.688 10.438 1 98.06 409 ILE A N 1
ATOM 3166 C CA . ILE A 1 409 ? -3.646 19.828 9.57 1 98.06 409 ILE A CA 1
ATOM 3167 C C . ILE A 1 409 ? -2.207 20.281 9.789 1 98.06 409 ILE A C 1
ATOM 3169 O O . ILE A 1 409 ? -1.822 20.625 10.914 1 98.06 409 ILE A O 1
ATOM 3173 N N . THR A 1 410 ? -1.444 20.25 8.766 1 96.25 410 THR A N 1
ATOM 3174 C CA . THR A 1 410 ? -0.062 20.703 8.82 1 96.25 410 THR A CA 1
ATOM 3175 C C . THR A 1 410 ? 0.206 21.75 7.738 1 96.25 410 THR A C 1
ATOM 3177 O O . THR A 1 410 ? -0.259 21.609 6.605 1 96.25 410 THR A O 1
ATOM 3180 N N . VAL A 1 411 ? 0.914 22.797 8.164 1 95.25 411 VAL A N 1
ATOM 3181 C CA . VAL A 1 411 ? 1.15 23.922 7.27 1 95.25 411 VAL A CA 1
ATOM 3182 C C . VAL A 1 411 ? 2.646 24.219 7.195 1 95.25 411 VAL A C 1
ATOM 3184 O O . VAL A 1 411 ? 3.369 24.047 8.18 1 95.25 411 VAL A O 1
ATOM 3187 N N . THR A 1 412 ? 3.078 24.578 6.023 1 92.5 412 THR A N 1
ATOM 3188 C CA . THR A 1 412 ? 4.438 25.078 5.84 1 92.5 412 THR A CA 1
ATOM 3189 C C . THR A 1 412 ? 4.461 26.219 4.836 1 92.5 412 THR A C 1
ATOM 3191 O O . THR A 1 412 ? 3.525 26.375 4.051 1 92.5 412 THR A O 1
ATOM 3194 N N . ASN A 1 413 ? 5.434 27 4.988 1 91.19 413 ASN A N 1
ATOM 3195 C CA . ASN A 1 413 ? 5.586 28.062 4.004 1 91.19 413 ASN A CA 1
ATOM 3196 C C . ASN A 1 413 ? 6.371 27.594 2.783 1 91.19 413 ASN A C 1
ATOM 3198 O O . ASN A 1 413 ? 7.25 26.75 2.898 1 91.19 413 ASN A O 1
ATOM 3202 N N . ASN A 1 414 ? 6.078 28.094 1.659 1 92.94 414 ASN A N 1
ATOM 3203 C CA . ASN A 1 414 ? 6.746 27.922 0.372 1 92.94 414 ASN A CA 1
ATOM 3204 C C . ASN A 1 414 ? 6.766 29.219 -0.429 1 92.94 414 ASN A C 1
ATOM 3206 O O . ASN A 1 414 ? 5.793 29.547 -1.115 1 92.94 414 ASN A O 1
ATOM 3210 N N . ALA A 1 415 ? 7.938 29.906 -0.311 1 92.69 415 ALA A N 1
ATOM 3211 C CA . ALA A 1 415 ? 8.047 31.25 -0.905 1 92.69 415 ALA A CA 1
ATOM 3212 C C . ALA A 1 415 ? 6.918 32.156 -0.43 1 92.69 415 ALA A C 1
ATOM 3214 O O . ALA A 1 415 ? 6.766 32.375 0.771 1 92.69 415 ALA A O 1
ATOM 3215 N N . ASP A 1 416 ? 6.023 32.531 -1.323 1 93.19 416 ASP A N 1
ATOM 3216 C CA . ASP A 1 416 ? 5 33.5 -0.984 1 93.19 416 ASP A CA 1
ATOM 3217 C C . ASP A 1 416 ? 3.67 32.844 -0.667 1 93.19 416 ASP A C 1
ATOM 3219 O O . ASP A 1 416 ? 2.619 33.469 -0.688 1 93.19 416 ASP A O 1
ATOM 3223 N N . ASN A 1 417 ? 3.793 31.547 -0.362 1 95.75 417 ASN A N 1
ATOM 3224 C CA . ASN A 1 417 ? 2.562 30.812 -0.089 1 95.75 417 ASN A CA 1
ATOM 3225 C C . ASN A 1 417 ? 2.641 30.062 1.238 1 95.75 417 ASN A C 1
ATOM 3227 O O . ASN A 1 417 ? 3.732 29.797 1.735 1 95.75 417 ASN A O 1
ATOM 3231 N N . LEU A 1 418 ? 1.511 29.891 1.865 1 96.19 418 LEU A N 1
ATOM 3232 C CA . LEU A 1 418 ? 1.329 28.875 2.893 1 96.19 418 LEU A CA 1
ATOM 3233 C C . LEU A 1 418 ? 0.69 27.625 2.307 1 96.19 418 LEU A C 1
ATOM 3235 O O . LEU A 1 418 ? -0.378 27.688 1.696 1 96.19 418 LEU A O 1
ATOM 3239 N N . ASP A 1 419 ? 1.369 26.562 2.447 1 96.81 419 ASP A N 1
ATOM 3240 C CA . ASP A 1 419 ? 0.896 25.281 1.911 1 96.81 419 ASP A CA 1
ATOM 3241 C C . ASP A 1 419 ? 0.291 24.422 3.014 1 96.81 419 ASP A C 1
ATOM 3243 O O . ASP A 1 419 ? 0.983 24.031 3.957 1 96.81 419 ASP A O 1
ATOM 3247 N N . PHE A 1 420 ? -1.034 24.141 2.869 1 98.19 420 PHE A N 1
ATOM 3248 C CA . PHE A 1 420 ? -1.775 23.328 3.826 1 98.19 420 PHE A CA 1
ATOM 3249 C C . PHE A 1 420 ? -1.824 21.875 3.377 1 98.19 420 PHE A C 1
ATOM 3251 O O . PHE A 1 420 ? -2.18 21.578 2.232 1 98.19 420 PHE A O 1
ATOM 3258 N N . GLY A 1 421 ? -1.411 20.953 4.195 1 98.25 421 GLY A N 1
ATOM 3259 C CA . GLY A 1 421 ? -1.645 19.531 4.031 1 98.25 421 GLY A CA 1
ATOM 3260 C C . GLY A 1 421 ? -2.582 18.953 5.074 1 98.25 421 GLY A C 1
ATOM 3261 O O . GLY A 1 421 ? -2.332 19.078 6.277 1 98.25 421 GLY A O 1
ATOM 3262 N N . LEU A 1 422 ? -3.68 18.406 4.633 1 98.75 422 LEU A N 1
ATOM 3263 C CA . LEU A 1 422 ? -4.645 17.75 5.504 1 98.75 422 LEU A CA 1
ATOM 3264 C C . LEU A 1 422 ? -4.641 16.234 5.27 1 98.75 422 LEU A C 1
ATOM 3266 O O . LEU A 1 422 ? -4.609 15.781 4.125 1 98.75 422 LEU A O 1
ATOM 3270 N N . VAL A 1 423 ? -4.578 15.477 6.293 1 98.62 423 VAL A N 1
ATOM 3271 C CA . VAL A 1 423 ? -4.719 14.023 6.227 1 98.62 423 VAL A CA 1
ATOM 3272 C C . VAL A 1 423 ? -5.809 13.562 7.191 1 98.62 423 VAL A C 1
ATOM 3274 O O . VAL A 1 423 ? -5.82 13.961 8.359 1 98.62 423 VAL A O 1
ATOM 3277 N N . GLY A 1 424 ? -6.73 12.797 6.723 1 98.5 424 GLY A N 1
ATOM 3278 C CA . GLY A 1 424 ? -7.781 12.273 7.578 1 98.5 424 GLY A CA 1
ATOM 3279 C C . GLY A 1 424 ? -8.133 10.828 7.277 1 98.5 424 GLY A C 1
ATOM 3280 O O . GLY A 1 424 ? -7.781 10.312 6.215 1 98.5 424 GLY A O 1
ATOM 3281 N N . CYS A 1 425 ? -8.727 10.227 8.281 1 97.5 425 CYS A N 1
ATOM 3282 C CA . CYS A 1 425 ? -9.312 8.914 8.062 1 97.5 425 CYS A CA 1
ATOM 3283 C C . CYS A 1 425 ? -10.477 8.992 7.074 1 97.5 425 CYS A C 1
ATOM 3285 O O . CYS A 1 425 ? -11.414 9.766 7.273 1 97.5 425 CYS A O 1
ATOM 3287 N N . ARG A 1 426 ? -10.398 8.188 6.074 1 95.5 426 ARG A N 1
ATOM 3288 C CA . ARG A 1 426 ? -11.383 8.25 5 1 95.5 426 ARG A CA 1
ATOM 3289 C C . ARG A 1 426 ? -12.789 7.996 5.531 1 95.5 426 ARG A C 1
ATOM 3291 O O . ARG A 1 426 ? -13.75 8.633 5.09 1 95.5 426 ARG A O 1
ATOM 3298 N N . ARG A 1 427 ? -12.93 7.125 6.457 1 92.62 427 ARG A N 1
ATOM 3299 C CA . ARG A 1 427 ? -14.234 6.719 6.965 1 92.62 427 ARG A CA 1
ATOM 3300 C C . ARG A 1 427 ? -14.773 7.738 7.965 1 92.62 427 ARG A C 1
ATOM 3302 O O . ARG A 1 427 ? -15.938 8.141 7.883 1 92.62 427 ARG A O 1
ATOM 3309 N N . SER A 1 428 ? -13.945 8.211 8.844 1 95.31 428 SER A N 1
ATOM 3310 C CA . SER A 1 428 ? -14.375 9.039 9.969 1 95.31 428 SER A CA 1
ATOM 3311 C C . SER A 1 428 ? -14.492 10.5 9.562 1 95.31 428 SER A C 1
ATOM 3313 O O . SER A 1 428 ? -15.211 11.273 10.195 1 95.31 428 SER A O 1
ATOM 3315 N N . VAL A 1 429 ? -13.766 10.875 8.547 1 97.56 429 VAL A N 1
ATOM 3316 C CA . VAL A 1 429 ? -13.812 12.242 8.047 1 97.56 429 VAL A CA 1
ATOM 3317 C C . VAL A 1 429 ? -14.227 12.242 6.578 1 97.56 429 VAL A C 1
ATOM 3319 O O . VAL A 1 429 ? -13.43 12.578 5.699 1 97.56 429 VAL A O 1
ATOM 3322 N N . PRO A 1 430 ? -15.508 12.039 6.34 1 95.38 430 PRO A N 1
ATOM 3323 C CA . PRO A 1 430 ? -15.969 11.969 4.953 1 95.38 430 PRO A CA 1
ATOM 3324 C C . PRO A 1 430 ? -15.82 13.297 4.215 1 95.38 430 PRO A C 1
ATOM 3326 O O . PRO A 1 430 ? -15.953 14.367 4.82 1 95.38 430 PRO A O 1
ATOM 3329 N N . HIS A 1 431 ? -15.531 13.281 2.957 1 95.38 431 HIS A N 1
ATOM 3330 C CA . HIS A 1 431 ? -15.422 14.445 2.084 1 95.38 431 HIS A CA 1
ATOM 3331 C C . HIS A 1 431 ? -14.445 15.477 2.654 1 95.38 431 HIS A C 1
ATOM 3333 O O . HIS A 1 431 ? -14.766 16.656 2.734 1 95.38 431 HIS A O 1
ATOM 3339 N N . LEU A 1 432 ? -13.32 14.992 3.078 1 97.44 432 LEU A N 1
ATOM 3340 C CA . LEU A 1 432 ? -12.297 15.812 3.707 1 97.44 432 LEU A CA 1
ATOM 3341 C C . LEU A 1 432 ? -11.922 16.984 2.812 1 97.44 432 LEU A C 1
ATOM 3343 O O . LEU A 1 432 ? -11.602 18.078 3.305 1 97.44 432 LEU A O 1
ATOM 3347 N N . GLN A 1 433 ? -12.023 16.859 1.49 1 96.19 433 GLN A N 1
ATOM 3348 C CA . GLN A 1 433 ? -11.617 17.891 0.542 1 96.19 433 GLN A CA 1
ATOM 3349 C C . GLN A 1 433 ? -12.477 19.156 0.697 1 96.19 433 GLN A C 1
ATOM 3351 O O . GLN A 1 433 ? -12.055 20.25 0.309 1 96.19 433 GLN A O 1
ATOM 3356 N N . ARG A 1 434 ? -13.609 19.016 1.269 1 97.62 434 ARG A N 1
ATOM 3357 C CA . ARG A 1 434 ? -14.492 20.156 1.48 1 97.62 434 ARG A CA 1
ATOM 3358 C C . ARG A 1 434 ? -13.867 21.156 2.453 1 97.62 434 ARG A C 1
ATOM 3360 O O . ARG A 1 434 ? -14.172 22.359 2.406 1 97.62 434 ARG A O 1
ATOM 3367 N N . LEU A 1 435 ? -13.016 20.688 3.285 1 98.62 435 LEU A N 1
ATOM 3368 C CA . LEU A 1 435 ? -12.344 21.562 4.242 1 98.62 435 LEU A CA 1
ATOM 3369 C C . LEU A 1 435 ? -11.508 22.609 3.523 1 98.62 435 LEU A C 1
ATOM 3371 O O . LEU A 1 435 ? -11.305 23.719 4.047 1 98.62 435 LEU A O 1
ATOM 3375 N N . LEU A 1 436 ? -11.062 22.312 2.342 1 98.5 436 LEU A N 1
ATOM 3376 C CA . LEU A 1 436 ? -10.297 23.297 1.586 1 98.5 436 LEU A CA 1
ATOM 3377 C C . LEU A 1 436 ? -11.164 24.484 1.219 1 98.5 436 LEU A C 1
ATOM 3379 O O . LEU A 1 436 ? -10.727 25.641 1.351 1 98.5 436 LEU A O 1
ATOM 3383 N N . GLY A 1 437 ? -12.367 24.172 0.754 1 98.5 437 GLY A N 1
ATOM 3384 C CA . GLY A 1 437 ? -13.305 25.25 0.493 1 98.5 437 GLY A CA 1
ATOM 3385 C C . GLY A 1 437 ? -13.648 26.047 1.731 1 98.5 437 GLY A C 1
ATOM 3386 O O . GLY A 1 437 ? -13.734 27.281 1.672 1 98.5 437 GLY A O 1
ATOM 3387 N N . HIS A 1 438 ? -13.789 25.375 2.781 1 98.75 438 HIS A N 1
ATOM 3388 C CA . HIS A 1 438 ? -14.102 26.047 4.035 1 98.75 438 HIS A CA 1
ATOM 3389 C C . HIS A 1 438 ? -12.93 26.891 4.52 1 98.75 438 HIS A C 1
ATOM 3391 O O . HIS A 1 438 ? -13.125 27.938 5.129 1 98.75 438 HIS A O 1
ATOM 3397 N N . LEU A 1 439 ? -11.688 26.422 4.332 1 98.81 439 LEU A N 1
ATOM 3398 C CA . LEU A 1 439 ? -10.508 27.219 4.66 1 98.81 439 LEU A CA 1
ATOM 3399 C C . LEU A 1 439 ? -10.5 28.516 3.865 1 98.81 439 LEU A C 1
ATOM 3401 O O . LEU A 1 439 ? -10.227 29.594 4.418 1 98.81 439 LEU A O 1
ATOM 3405 N N . GLU A 1 440 ? -10.812 28.422 2.623 1 98.75 440 GLU A N 1
ATOM 3406 C CA . GLU A 1 440 ? -10.906 29.609 1.78 1 98.75 440 GLU A CA 1
ATOM 3407 C C . GLU A 1 440 ? -11.984 30.562 2.281 1 98.75 440 GLU A C 1
ATOM 3409 O O . GLU A 1 440 ? -11.758 31.766 2.377 1 98.75 440 GLU A O 1
ATOM 3414 N N . THR A 1 441 ? -13.117 30 2.574 1 98.69 441 THR A N 1
ATOM 3415 C CA . THR A 1 441 ? -14.227 30.812 3.076 1 98.69 441 THR A CA 1
ATOM 3416 C C . THR A 1 441 ? -13.852 31.484 4.395 1 98.69 441 THR A C 1
ATOM 3418 O O . THR A 1 441 ? -14.156 32.656 4.609 1 98.69 441 THR A O 1
ATOM 3421 N N . SER A 1 442 ? -13.227 30.734 5.234 1 98.69 442 SER A N 1
ATOM 3422 C CA . SER A 1 442 ? -12.797 31.281 6.52 1 98.69 442 SER A CA 1
ATOM 3423 C C . SER A 1 442 ? -11.828 32.438 6.332 1 98.69 442 SER A C 1
ATOM 3425 O O . SER A 1 442 ? -11.906 33.438 7.043 1 98.69 442 SER A O 1
ATOM 3427 N N . LEU A 1 443 ? -10.875 32.312 5.445 1 98.69 443 LEU A N 1
ATOM 3428 C CA . LEU A 1 443 ? -9.938 33.375 5.145 1 98.69 443 LEU A CA 1
ATOM 3429 C C . LEU A 1 443 ? -10.672 34.625 4.625 1 98.69 443 LEU A C 1
ATOM 3431 O O . LEU A 1 443 ? -10.406 35.719 5.066 1 98.69 443 LEU A O 1
ATOM 3435 N N . LYS A 1 444 ? -11.602 34.406 3.74 1 98.56 444 LYS A N 1
ATOM 3436 C CA . LYS A 1 444 ? -12.383 35.5 3.184 1 98.56 444 LYS A CA 1
ATOM 3437 C C . LYS A 1 444 ? -13.188 36.219 4.27 1 98.56 444 LYS A C 1
ATOM 3439 O O . LYS A 1 444 ? -13.336 37.438 4.246 1 98.56 444 LYS A O 1
ATOM 3444 N N . ASP A 1 445 ? -13.75 35.438 5.113 1 98.56 445 ASP A N 1
ATOM 3445 C CA . ASP A 1 445 ? -14.5 36.031 6.223 1 98.56 445 ASP A CA 1
ATOM 3446 C C . ASP A 1 445 ? -13.625 36.969 7.055 1 98.56 445 ASP A C 1
ATOM 3448 O O . ASP A 1 445 ? -14.062 38.031 7.453 1 98.56 445 ASP A O 1
ATOM 3452 N N . LEU A 1 446 ? -12.438 36.5 7.359 1 98.44 446 LEU A N 1
ATOM 3453 C CA . LEU A 1 446 ? -11.508 37.344 8.117 1 98.44 446 LEU A CA 1
ATOM 3454 C C . LEU A 1 446 ? -11.141 38.594 7.336 1 98.44 446 LEU A C 1
ATOM 3456 O O . LEU A 1 446 ? -11.047 39.688 7.91 1 98.44 446 LEU A O 1
ATOM 3460 N N . GLU A 1 447 ? -10.938 38.438 6.047 1 98.38 447 GLU A N 1
ATOM 3461 C CA . GLU A 1 447 ? -10.625 39.594 5.199 1 98.38 447 GLU A CA 1
ATOM 3462 C C . GLU A 1 447 ? -11.766 40.625 5.215 1 98.38 447 GLU A C 1
ATOM 3464 O O . GLU A 1 447 ? -11.523 41.812 5.262 1 98.38 447 GLU A O 1
ATOM 3469 N N . ARG A 1 448 ? -12.938 40.156 5.188 1 97.81 448 ARG A N 1
ATOM 3470 C CA . ARG A 1 448 ? -14.102 41.031 5.199 1 97.81 448 ARG A CA 1
ATOM 3471 C C . ARG A 1 448 ? -14.211 41.781 6.523 1 97.81 448 ARG A C 1
ATOM 3473 O O . ARG A 1 448 ? -14.492 42.969 6.543 1 97.81 448 ARG A O 1
ATOM 3480 N N . VAL A 1 449 ? -14.039 41.094 7.609 1 97.19 449 VAL A N 1
ATOM 3481 C CA . VAL A 1 449 ? -14.141 41.656 8.945 1 97.19 449 VAL A CA 1
ATOM 3482 C C . VAL A 1 449 ? -13.141 42.812 9.102 1 97.19 449 VAL A C 1
ATOM 3484 O O . VAL A 1 449 ? -13.43 43.812 9.758 1 97.19 449 VAL A O 1
ATOM 3487 N N . TYR A 1 450 ? -12.016 42.688 8.516 1 95.56 450 TYR A N 1
ATOM 3488 C CA . TYR A 1 450 ? -10.953 43.656 8.727 1 95.56 450 TYR A CA 1
ATOM 3489 C C . TYR A 1 450 ? -10.797 44.562 7.516 1 95.56 450 TYR A C 1
ATOM 3491 O O . TYR A 1 450 ? -9.797 45.281 7.383 1 95.56 450 TYR A O 1
ATOM 3499 N N . ASP A 1 451 ? -11.711 44.562 6.566 1 93.75 451 ASP A N 1
ATOM 3500 C CA . ASP A 1 451 ? -11.828 45.438 5.406 1 93.75 451 ASP A CA 1
ATOM 3501 C C . ASP A 1 451 ? -10.586 45.344 4.531 1 93.75 451 ASP A C 1
ATOM 3503 O O . ASP A 1 451 ? -9.977 46.375 4.207 1 93.75 451 ASP A O 1
ATOM 3507 N N . ILE A 1 452 ? -10.133 44.156 4.359 1 90.94 452 ILE A N 1
ATOM 3508 C CA . ILE A 1 452 ? -9.008 43.844 3.48 1 90.94 452 ILE A CA 1
ATOM 3509 C C . ILE A 1 452 ? -9.523 43.406 2.107 1 90.94 452 ILE A C 1
ATOM 3511 O O . ILE A 1 452 ? -10.461 42.625 2.01 1 90.94 452 ILE A O 1
ATOM 3515 N N . MET B 1 1 ? -25.484 -10.375 11.031 1 66.25 1 MET B N 1
ATOM 3516 C CA . MET B 1 1 ? -24.078 -10.758 11.086 1 66.25 1 MET B CA 1
ATOM 3517 C C . MET B 1 1 ? -23.906 -12.25 10.844 1 66.25 1 MET B C 1
ATOM 3519 O O . MET B 1 1 ? -24.734 -13.055 11.273 1 66.25 1 MET B O 1
ATOM 3523 N N . LYS B 1 2 ? -23.156 -12.633 9.883 1 83.38 2 LYS B N 1
ATOM 3524 C CA . LYS B 1 2 ? -22.875 -14.031 9.594 1 83.38 2 LYS B CA 1
ATOM 3525 C C . LYS B 1 2 ? -21.547 -14.461 10.211 1 83.38 2 LYS B C 1
ATOM 3527 O O . LYS B 1 2 ? -20.562 -13.711 10.18 1 83.38 2 LYS B O 1
ATOM 3532 N N . PRO B 1 3 ? -21.609 -15.617 10.82 1 89.5 3 PRO B N 1
ATOM 3533 C CA . PRO B 1 3 ? -20.359 -16.109 11.422 1 89.5 3 PRO B CA 1
ATOM 3534 C C . PRO B 1 3 ? -19.281 -16.406 10.383 1 89.5 3 PRO B C 1
ATOM 3536 O O . PRO B 1 3 ? -19.594 -16.828 9.266 1 89.5 3 PRO B O 1
ATOM 3539 N N . ILE B 1 4 ? -18.094 -16.141 10.797 1 88.69 4 ILE B N 1
ATOM 3540 C CA . ILE B 1 4 ? -16.953 -16.469 9.961 1 88.69 4 ILE B CA 1
ATOM 3541 C C . ILE B 1 4 ? -16.578 -17.938 10.156 1 88.69 4 ILE B C 1
ATOM 3543 O O . ILE B 1 4 ? -16.438 -18.406 11.289 1 88.69 4 ILE B O 1
ATOM 3547 N N . SER B 1 5 ? -16.469 -18.656 9.023 1 85.94 5 SER B N 1
ATOM 3548 C CA . SER B 1 5 ? -16.094 -20.047 9.117 1 85.94 5 SER B CA 1
ATOM 3549 C C . SER B 1 5 ? -14.695 -20.203 9.711 1 85.94 5 SER B C 1
ATOM 3551 O O . SER B 1 5 ? -13.867 -19.297 9.609 1 85.94 5 SER B O 1
ATOM 3553 N N . PRO B 1 6 ? -14.453 -21.297 10.312 1 81.19 6 PRO B N 1
ATOM 3554 C CA . PRO B 1 6 ? -13.125 -21.531 10.891 1 81.19 6 PRO B CA 1
ATOM 3555 C C . PRO B 1 6 ? -12.008 -21.422 9.859 1 81.19 6 PRO B C 1
ATOM 3557 O O . PRO B 1 6 ? -10.938 -20.875 10.156 1 81.19 6 PRO B O 1
ATOM 3560 N N . THR B 1 7 ? -12.211 -21.891 8.656 1 78.69 7 THR B N 1
ATOM 3561 C CA . THR B 1 7 ? -11.203 -21.797 7.609 1 78.69 7 THR B CA 1
ATOM 3562 C C . THR B 1 7 ? -10.945 -20.344 7.227 1 78.69 7 THR B C 1
ATOM 3564 O O . THR B 1 7 ? -9.789 -19.938 7.078 1 78.69 7 THR B O 1
ATOM 3567 N N . ASP B 1 8 ? -12.023 -19.656 7.117 1 85 8 ASP B N 1
ATOM 3568 C CA . ASP B 1 8 ? -11.883 -18.25 6.793 1 85 8 ASP B CA 1
ATOM 3569 C C . ASP B 1 8 ? -11.148 -17.5 7.906 1 85 8 ASP B C 1
ATOM 3571 O O . ASP B 1 8 ? -10.32 -16.625 7.633 1 85 8 ASP B O 1
ATOM 3575 N N . ALA B 1 9 ? -11.438 -17.938 9.062 1 86.38 9 ALA B N 1
ATOM 3576 C CA . ALA B 1 9 ? -10.828 -17.297 10.219 1 86.38 9 ALA B CA 1
ATOM 3577 C C . ALA B 1 9 ? -9.32 -17.516 10.242 1 86.38 9 ALA B C 1
ATOM 3579 O O . ALA B 1 9 ? -8.562 -16.656 10.695 1 86.38 9 ALA B O 1
ATOM 3580 N N . LEU B 1 10 ? -8.93 -18.656 9.711 1 83.19 10 LEU B N 1
ATOM 3581 C CA . LEU B 1 10 ? -7.504 -18.969 9.68 1 83.19 10 LEU B CA 1
ATOM 3582 C C . LEU B 1 10 ? -6.738 -17.969 8.828 1 83.19 10 LEU B C 1
ATOM 3584 O O . LEU B 1 10 ? -5.625 -17.562 9.18 1 83.19 10 LEU B O 1
ATOM 3588 N N . PHE B 1 11 ? -7.328 -17.562 7.73 1 89.56 11 PHE B N 1
ATOM 3589 C CA . PHE B 1 11 ? -6.676 -16.594 6.855 1 89.56 11 PHE B CA 1
ATOM 3590 C C . PHE B 1 11 ? -6.629 -15.219 7.504 1 89.56 11 PHE B C 1
ATOM 3592 O O . PHE B 1 11 ? -5.648 -14.492 7.352 1 89.56 11 PHE B O 1
ATOM 3599 N N . LEU B 1 12 ? -7.656 -14.891 8.242 1 91.81 12 LEU B N 1
ATOM 3600 C CA . LEU B 1 12 ? -7.695 -13.594 8.914 1 91.81 12 LEU B CA 1
ATOM 3601 C C . LEU B 1 12 ? -6.688 -13.555 10.062 1 91.81 12 LEU B C 1
ATOM 3603 O O . LEU B 1 12 ? -5.965 -12.562 10.219 1 91.81 12 LEU B O 1
ATOM 3607 N N . ILE B 1 13 ? -6.602 -14.641 10.758 1 88.69 13 ILE B N 1
ATOM 3608 C CA . ILE B 1 13 ? -5.711 -14.711 11.914 1 88.69 13 ILE B CA 1
ATOM 3609 C C . ILE B 1 13 ? -4.266 -14.828 11.438 1 88.69 13 ILE B C 1
ATOM 3611 O O . ILE B 1 13 ? -3.357 -14.266 12.062 1 88.69 13 ILE B O 1
ATOM 3615 N N . GLY B 1 14 ? -4.082 -15.461 10.32 1 89.06 14 GLY B N 1
ATOM 3616 C CA . GLY B 1 14 ? -2.74 -15.688 9.805 1 89.06 14 GLY B CA 1
ATOM 3617 C C . GLY B 1 14 ? -2.164 -14.484 9.086 1 89.06 14 GLY B C 1
ATOM 3618 O O . GLY B 1 14 ? -0.959 -14.422 8.828 1 89.06 14 GLY B O 1
ATOM 3619 N N . GLU B 1 15 ? -2.973 -13.523 8.875 1 93.25 15 GLU B N 1
ATOM 3620 C CA . GLU B 1 15 ? -2.523 -12.344 8.141 1 93.25 15 GLU B CA 1
ATOM 3621 C C . GLU B 1 15 ? -1.713 -11.414 9.039 1 93.25 15 GLU B C 1
ATOM 3623 O O . GLU B 1 15 ? -2.061 -11.203 10.203 1 93.25 15 GLU B O 1
ATOM 3628 N N . SER B 1 16 ? -0.642 -10.938 8.578 1 92.44 16 SER B N 1
ATOM 3629 C CA . SER B 1 16 ? 0.207 -9.93 9.203 1 92.44 16 SER B CA 1
ATOM 3630 C C . SER B 1 16 ? 0.738 -8.938 8.164 1 92.44 16 SER B C 1
ATOM 3632 O O . SER B 1 16 ? 0.46 -9.07 6.973 1 92.44 16 SER B O 1
ATOM 3634 N N . ARG B 1 17 ? 1.383 -7.961 8.625 1 91.25 17 ARG B N 1
ATOM 3635 C CA . ARG B 1 17 ? 1.967 -6.961 7.734 1 91.25 17 ARG B CA 1
ATOM 3636 C C . ARG B 1 17 ? 2.9 -7.613 6.719 1 91.25 17 ARG B C 1
ATOM 3638 O O . ARG B 1 17 ? 3.045 -7.121 5.598 1 91.25 17 ARG B O 1
ATOM 3645 N N . GLU B 1 18 ? 3.49 -8.75 7.105 1 92.25 18 GLU B N 1
ATOM 3646 C CA . GLU B 1 18 ? 4.434 -9.461 6.242 1 92.25 18 GLU B CA 1
ATOM 3647 C C . GLU B 1 18 ? 3.721 -10.492 5.375 1 92.25 18 GLU B C 1
ATOM 3649 O O . GLU B 1 18 ? 4.273 -10.953 4.375 1 92.25 18 GLU B O 1
ATOM 3654 N N . HIS B 1 19 ? 2.438 -10.805 5.812 1 94.31 19 HIS B N 1
ATOM 3655 C CA . HIS B 1 19 ? 1.755 -11.906 5.152 1 94.31 19 HIS B CA 1
ATOM 3656 C C . HIS B 1 19 ? 0.344 -11.516 4.73 1 94.31 19 HIS B C 1
ATOM 3658 O O . HIS B 1 19 ? -0.637 -12.023 5.277 1 94.31 19 HIS B O 1
ATOM 3664 N N . PRO B 1 20 ? 0.277 -10.625 3.725 1 95.75 20 PRO B N 1
ATOM 3665 C CA . PRO B 1 20 ? -1.067 -10.43 3.178 1 95.75 20 PRO B CA 1
ATOM 3666 C C . PRO B 1 20 ? -1.702 -11.727 2.691 1 95.75 20 PRO B C 1
ATOM 3668 O O . PRO B 1 20 ? -1.024 -12.562 2.08 1 95.75 20 PRO B O 1
ATOM 3671 N N . MET B 1 21 ? -2.979 -11.938 2.986 1 95.5 21 MET B N 1
ATOM 3672 C CA . MET B 1 21 ? -3.643 -13.211 2.705 1 95.5 21 MET B CA 1
ATOM 3673 C C . MET B 1 21 ? -4.68 -13.047 1.601 1 95.5 21 MET B C 1
ATOM 3675 O O . MET B 1 21 ? -5.805 -13.531 1.727 1 95.5 21 MET B O 1
ATOM 3679 N N . HIS B 1 22 ? -4.277 -12.328 0.597 1 95.5 22 HIS B N 1
ATOM 3680 C CA . HIS B 1 22 ? -5.141 -12.203 -0.572 1 95.5 22 HIS B CA 1
ATOM 3681 C C . HIS B 1 22 ? -4.527 -12.891 -1.786 1 95.5 22 HIS B C 1
ATOM 3683 O O . HIS B 1 22 ? -3.303 -12.992 -1.892 1 95.5 22 HIS B O 1
ATOM 3689 N N . ALA B 1 23 ? -5.367 -13.406 -2.623 1 92.75 23 ALA B N 1
ATOM 3690 C CA . ALA B 1 23 ? -4.984 -13.859 -3.957 1 92.75 23 ALA B CA 1
ATOM 3691 C C . ALA B 1 23 ? -5.277 -12.789 -5.004 1 92.75 23 ALA B C 1
ATOM 3693 O O . ALA B 1 23 ? -6.219 -12.008 -4.855 1 92.75 23 ALA B O 1
ATOM 3694 N N . GLY B 1 24 ? -4.414 -12.75 -5.957 1 94.69 24 GLY B N 1
ATOM 3695 C CA . GLY B 1 24 ? -4.609 -11.742 -6.988 1 94.69 24 GLY B CA 1
ATOM 3696 C C . GLY B 1 24 ? -4.5 -12.305 -8.391 1 94.69 24 GLY B C 1
ATOM 3697 O O . GLY B 1 24 ? -4.312 -13.508 -8.578 1 94.69 24 GLY B O 1
ATOM 3698 N N . SER B 1 25 ? -4.801 -11.539 -9.305 1 95.88 25 SER B N 1
ATOM 3699 C CA . SER B 1 25 ? -4.641 -11.836 -10.719 1 95.88 25 SER B CA 1
ATOM 3700 C C . SER B 1 25 ? -4.23 -10.594 -11.508 1 95.88 25 SER B C 1
ATOM 3702 O O . SER B 1 25 ? -4.633 -9.477 -11.164 1 95.88 25 SER B O 1
ATOM 3704 N N . LEU B 1 26 ? -3.373 -10.789 -12.406 1 97.5 26 LEU B N 1
ATOM 3705 C CA . LEU B 1 26 ? -3.008 -9.773 -13.391 1 97.5 26 LEU B CA 1
ATOM 3706 C C . LEU B 1 26 ? -3.471 -10.172 -14.781 1 97.5 26 LEU B C 1
ATOM 3708 O O . LEU B 1 26 ? -3.035 -11.195 -15.32 1 97.5 26 LEU B O 1
ATOM 3712 N N . GLN B 1 27 ? -4.355 -9.398 -15.344 1 97.31 27 GLN B N 1
ATOM 3713 C CA . GLN B 1 27 ? -4.906 -9.68 -16.672 1 97.31 27 GLN B CA 1
ATOM 3714 C C . GLN B 1 27 ? -4.508 -8.602 -17.672 1 97.31 27 GLN B C 1
ATOM 3716 O O . GLN B 1 27 ? -4.492 -7.414 -17.328 1 97.31 27 GLN B O 1
ATOM 3721 N N . LEU B 1 28 ? -4.105 -9.031 -18.797 1 97.94 28 LEU B N 1
ATOM 3722 C CA . LEU B 1 28 ? -3.744 -8.125 -19.875 1 97.94 28 LEU B CA 1
ATOM 3723 C C . LEU B 1 28 ? -4.801 -8.141 -20.969 1 97.94 28 LEU B C 1
ATOM 3725 O O . LEU B 1 28 ? -5.195 -9.203 -21.453 1 97.94 28 LEU B O 1
ATOM 3729 N N . PHE B 1 29 ? -5.238 -6.941 -21.375 1 98 29 PHE B N 1
ATOM 3730 C CA . PHE B 1 29 ? -6.277 -6.82 -22.375 1 98 29 PHE B CA 1
ATOM 3731 C C . PHE B 1 29 ? -5.781 -6.02 -23.578 1 98 29 PHE B C 1
ATOM 3733 O O . PHE B 1 29 ? -5.043 -5.043 -23.422 1 98 29 PHE B O 1
ATOM 3740 N N . ARG B 1 30 ? -6.16 -6.434 -24.688 1 97.94 30 ARG B N 1
ATOM 3741 C CA . ARG B 1 30 ? -5.988 -5.66 -25.922 1 97.94 30 ARG B CA 1
ATOM 3742 C C . ARG B 1 30 ? -7.297 -4.988 -26.328 1 97.94 30 ARG B C 1
ATOM 3744 O O . ARG B 1 30 ? -8.281 -5.668 -26.641 1 97.94 30 ARG B O 1
ATOM 3751 N N . PRO B 1 31 ? -7.301 -3.678 -26.297 1 97.44 31 PRO B N 1
ATOM 3752 C CA . PRO B 1 31 ? -8.539 -2.996 -26.703 1 97.44 31 PRO B CA 1
ATOM 3753 C C . PRO B 1 31 ? -8.961 -3.328 -28.125 1 97.44 31 PRO B C 1
ATOM 3755 O O . PRO B 1 31 ? -8.125 -3.752 -28.938 1 97.44 31 PRO B O 1
ATOM 3758 N N . PRO B 1 32 ? -10.25 -3.131 -28.375 1 96.19 32 PRO B N 1
ATOM 3759 C CA . PRO B 1 32 ? -10.688 -3.312 -29.75 1 96.19 32 PRO B CA 1
ATOM 3760 C C . PRO B 1 32 ? -9.984 -2.363 -30.719 1 96.19 32 PRO B C 1
ATOM 3762 O O . PRO B 1 32 ? -9.492 -1.309 -30.312 1 96.19 32 PRO B O 1
ATOM 3765 N N . GLU B 1 33 ? -9.953 -2.75 -31.953 1 92.06 33 GLU B N 1
ATOM 3766 C CA . GLU B 1 33 ? -9.258 -1.974 -32.969 1 92.06 33 GLU B CA 1
ATOM 3767 C C . GLU B 1 33 ? -9.844 -0.571 -33.094 1 92.06 33 GLU B C 1
ATOM 3769 O O . GLU B 1 33 ? -9.117 0.386 -33.375 1 92.06 33 GLU B O 1
ATOM 3774 N N . ASP B 1 34 ? -11.086 -0.438 -32.844 1 92.38 34 ASP B N 1
ATOM 3775 C CA . ASP B 1 34 ? -11.75 0.848 -33.031 1 92.38 34 ASP B CA 1
ATOM 3776 C C . ASP B 1 34 ? -11.828 1.608 -31.703 1 92.38 34 ASP B C 1
ATOM 3778 O O . ASP B 1 34 ? -12.547 2.609 -31.594 1 92.38 34 ASP B O 1
ATOM 3782 N N . ALA B 1 35 ? -11.133 1.091 -30.703 1 93.44 35 ALA B N 1
ATOM 3783 C CA . ALA B 1 35 ? -11.164 1.728 -29.391 1 93.44 35 ALA B CA 1
ATOM 3784 C C . ALA B 1 35 ? -10.562 3.129 -29.453 1 93.44 35 ALA B C 1
ATOM 3786 O O . ALA B 1 35 ? -9.523 3.34 -30.078 1 93.44 35 ALA B O 1
ATOM 3787 N N . GLY B 1 36 ? -11.211 4.148 -28.922 1 90.94 36 GLY B N 1
ATOM 3788 C CA . GLY B 1 36 ? -10.68 5.496 -28.812 1 90.94 36 GLY B CA 1
ATOM 3789 C C . GLY B 1 36 ? -9.641 5.641 -27.719 1 90.94 36 GLY B C 1
ATOM 3790 O O . GLY B 1 36 ? -9.391 4.699 -26.969 1 90.94 36 GLY B O 1
ATOM 3791 N N . PRO B 1 37 ? -9.039 6.777 -27.641 1 89.19 37 PRO B N 1
ATOM 3792 C CA . PRO B 1 37 ? -7.961 7.027 -26.688 1 89.19 37 PRO B CA 1
ATOM 3793 C C . PRO B 1 37 ? -8.445 7.012 -25.234 1 89.19 37 PRO B C 1
ATOM 3795 O O . PRO B 1 37 ? -7.641 6.895 -24.312 1 89.19 37 PRO B O 1
ATOM 3798 N N . HIS B 1 38 ? -9.758 7.047 -25.062 1 94.44 38 HIS B N 1
ATOM 3799 C CA . HIS B 1 38 ? -10.305 7.141 -23.719 1 94.44 38 HIS B CA 1
ATOM 3800 C C . HIS B 1 38 ? -10.977 5.836 -23.297 1 94.44 38 HIS B C 1
ATOM 3802 O O . HIS B 1 38 ? -11.797 5.82 -22.391 1 94.44 38 HIS B O 1
ATOM 3808 N N . PHE B 1 39 ? -10.625 4.754 -24 1 96.19 39 PHE B N 1
ATOM 3809 C CA . PHE B 1 39 ? -11.297 3.471 -23.812 1 96.19 39 PHE B CA 1
ATOM 3810 C C . PHE B 1 39 ? -11.195 3.025 -22.359 1 96.19 39 PHE B C 1
ATOM 3812 O O . PHE B 1 39 ? -12.195 2.611 -21.766 1 96.19 39 PHE B O 1
ATOM 3819 N N . VAL B 1 40 ? -10 3.094 -21.766 1 96.69 40 VAL B N 1
ATOM 3820 C CA . VAL B 1 40 ? -9.781 2.605 -20.406 1 96.69 40 VAL B CA 1
ATOM 3821 C C . VAL B 1 40 ? -10.516 3.5 -19.406 1 96.69 40 VAL B C 1
ATOM 3823 O O . VAL B 1 40 ? -11.156 3.008 -18.484 1 96.69 40 VAL B O 1
ATOM 3826 N N . CYS B 1 41 ? -10.43 4.82 -19.594 1 95.75 41 CYS B N 1
ATOM 3827 C CA . CYS B 1 41 ? -11.133 5.77 -18.734 1 95.75 41 CYS B CA 1
ATOM 3828 C C . CYS B 1 41 ? -12.641 5.535 -18.781 1 95.75 41 CYS B C 1
ATOM 3830 O O . CYS B 1 41 ? -13.305 5.543 -17.75 1 95.75 41 CYS B O 1
ATOM 3832 N N . GLU B 1 42 ? -13.125 5.301 -19.953 1 96.25 42 GLU B N 1
ATOM 3833 C CA . GLU B 1 42 ? -14.547 5.035 -20.141 1 96.25 42 GLU B CA 1
ATOM 3834 C C . GLU B 1 42 ? -14.953 3.719 -19.484 1 96.25 42 GLU B C 1
ATOM 3836 O O . GLU B 1 42 ? -16.047 3.607 -18.922 1 96.25 42 GLU B O 1
ATOM 3841 N N . SER B 1 43 ? -14.102 2.734 -19.656 1 96.94 43 SER B N 1
ATOM 3842 C CA . SER B 1 43 ? -14.352 1.444 -19.016 1 96.94 43 SER B CA 1
ATOM 3843 C C . SER B 1 43 ? -14.422 1.58 -17.5 1 96.94 43 SER B C 1
ATOM 3845 O O . SER B 1 43 ? -15.305 0.999 -16.875 1 96.94 43 SER B O 1
ATOM 3847 N N . TYR B 1 44 ? -13.523 2.322 -16.953 1 96.94 44 TYR B N 1
ATOM 3848 C CA . TYR B 1 44 ? -13.5 2.596 -15.523 1 96.94 44 TYR B CA 1
ATOM 3849 C C . TYR B 1 44 ? -14.812 3.236 -15.07 1 96.94 44 TYR B C 1
ATOM 3851 O O . TYR B 1 44 ? -15.422 2.793 -14.094 1 96.94 44 TYR B O 1
ATOM 3859 N N . GLN B 1 45 ? -15.227 4.281 -15.75 1 96.75 45 GLN B N 1
ATOM 3860 C CA . GLN B 1 45 ? -16.453 4.98 -15.406 1 96.75 45 GLN B CA 1
ATOM 3861 C C . GLN B 1 45 ? -17.672 4.055 -15.508 1 96.75 45 GLN B C 1
ATOM 3863 O O . GLN B 1 45 ? -18.562 4.094 -14.656 1 96.75 45 GLN B O 1
ATOM 3868 N N . ALA B 1 46 ? -17.625 3.223 -16.547 1 97.06 46 ALA B N 1
ATOM 3869 C CA . ALA B 1 46 ? -18.703 2.268 -16.719 1 97.06 46 ALA B CA 1
ATOM 3870 C C . ALA B 1 46 ? -18.766 1.273 -15.562 1 97.06 46 ALA B C 1
ATOM 3872 O O . ALA B 1 46 ? -19.859 0.896 -15.117 1 97.06 46 ALA B O 1
ATOM 3873 N N . MET B 1 47 ? -17.656 0.785 -15.117 1 97.19 47 MET B N 1
ATOM 3874 C CA . MET B 1 47 ? -17.594 -0.133 -13.984 1 97.19 47 MET B CA 1
ATOM 3875 C C . MET B 1 47 ? -18.203 0.506 -12.734 1 97.19 47 MET B C 1
ATOM 3877 O O . MET B 1 47 ? -18.953 -0.141 -12 1 97.19 47 MET B O 1
ATOM 3881 N N . LEU B 1 48 ? -17.906 1.828 -12.516 1 96.94 48 LEU B N 1
ATOM 3882 C CA . LEU B 1 48 ? -18.344 2.529 -11.32 1 96.94 48 LEU B CA 1
ATOM 3883 C C . LEU B 1 48 ? -19.859 2.709 -11.312 1 96.94 48 LEU B C 1
ATOM 3885 O O . LEU B 1 48 ? -20.453 2.965 -10.266 1 96.94 48 LEU B O 1
ATOM 3889 N N . GLU B 1 49 ? -20.484 2.572 -12.438 1 97 49 GLU B N 1
ATOM 3890 C CA . GLU B 1 49 ? -21.938 2.73 -12.547 1 97 49 GLU B CA 1
ATOM 3891 C C . GLU B 1 49 ? -22.656 1.493 -12.031 1 97 49 GLU B C 1
ATOM 3893 O O . GLU B 1 49 ? -23.875 1.536 -11.789 1 97 49 GLU B O 1
ATOM 3898 N N . HIS B 1 50 ? -21.938 0.421 -11.859 1 96.56 50 HIS B N 1
ATOM 3899 C CA . HIS B 1 50 ? -22.547 -0.796 -11.328 1 96.56 50 HIS B CA 1
ATOM 3900 C C . HIS B 1 50 ? -22.531 -0.794 -9.805 1 96.56 50 HIS B C 1
ATOM 3902 O O . HIS B 1 50 ? -21.688 -1.428 -9.18 1 96.56 50 HIS B O 1
ATOM 3908 N N . THR B 1 51 ? -23.547 -0.247 -9.219 1 95.5 51 THR B N 1
ATOM 3909 C CA . THR B 1 51 ? -23.547 0.038 -7.789 1 95.5 51 THR B CA 1
ATOM 3910 C C . THR B 1 51 ? -24.25 -1.076 -7.016 1 95.5 51 THR B C 1
ATOM 3912 O O . THR B 1 51 ? -24.312 -1.032 -5.785 1 95.5 51 THR B O 1
ATOM 3915 N N . ASP B 1 52 ? -24.797 -2.043 -7.746 1 94.69 52 ASP B N 1
ATOM 3916 C CA . ASP B 1 52 ? -25.422 -3.178 -7.07 1 94.69 52 ASP B CA 1
ATOM 3917 C C . ASP B 1 52 ? -24.406 -4.277 -6.793 1 94.69 52 ASP B C 1
ATOM 3919 O O . ASP B 1 52 ? -24 -5.008 -7.703 1 94.69 52 ASP B O 1
ATOM 3923 N N . LEU B 1 53 ? -24.031 -4.418 -5.586 1 96.19 53 LEU B N 1
ATOM 3924 C CA . LEU B 1 53 ? -23 -5.379 -5.207 1 96.19 53 LEU B CA 1
ATOM 3925 C C . LEU B 1 53 ? -23.609 -6.605 -4.543 1 96.19 53 LEU B C 1
ATOM 3927 O O . LEU B 1 53 ? -24.531 -6.484 -3.742 1 96.19 53 LEU B O 1
ATOM 3931 N N . GLN B 1 54 ? -23.062 -7.742 -4.879 1 94.12 54 GLN B N 1
ATOM 3932 C CA . GLN B 1 54 ? -23.391 -8.977 -4.18 1 94.12 54 GLN B CA 1
ATOM 3933 C C . GLN B 1 54 ? -22.891 -8.945 -2.738 1 94.12 54 GLN B C 1
ATOM 3935 O O . GLN B 1 54 ? -21.922 -8.258 -2.43 1 94.12 54 GLN B O 1
ATOM 3940 N N . PRO B 1 55 ? -23.531 -9.664 -1.847 1 92.62 55 PRO B N 1
ATOM 3941 C CA . PRO B 1 55 ? -23.172 -9.656 -0.426 1 92.62 55 PRO B CA 1
ATOM 3942 C C . PRO B 1 55 ? -21.703 -9.977 -0.185 1 92.62 55 PRO B C 1
ATOM 3944 O O . PRO B 1 55 ? -21.062 -9.375 0.688 1 92.62 55 PRO B O 1
ATOM 3947 N N . THR B 1 56 ? -21.141 -10.883 -0.983 1 92.5 56 THR B N 1
ATOM 3948 C CA . THR B 1 56 ? -19.75 -11.289 -0.827 1 92.5 56 THR B CA 1
ATOM 3949 C C . THR B 1 56 ? -18.828 -10.086 -0.954 1 92.5 56 THR B C 1
ATOM 3951 O O . THR B 1 56 ? -17.797 -10.016 -0.273 1 92.5 56 THR B O 1
ATOM 3954 N N . PHE B 1 57 ? -19.234 -9.086 -1.733 1 95.81 57 PHE B N 1
ATOM 3955 C CA . PHE B 1 57 ? -18.391 -7.934 -2.021 1 95.81 57 PHE B CA 1
ATOM 3956 C C . PHE B 1 57 ? -18.656 -6.801 -1.039 1 95.81 57 PHE B C 1
ATOM 3958 O O . PHE B 1 57 ? -18.188 -5.68 -1.229 1 95.81 57 PHE B O 1
ATOM 3965 N N . ARG B 1 58 ? -19.422 -7.113 0.02 1 96.56 58 ARG B N 1
ATOM 3966 C CA . ARG B 1 58 ? -19.75 -6.129 1.049 1 96.56 58 ARG B CA 1
ATOM 3967 C C . ARG B 1 58 ? -19.156 -6.531 2.395 1 96.56 58 ARG B C 1
ATOM 3969 O O . ARG B 1 58 ? -19.234 -5.773 3.365 1 96.56 58 ARG B O 1
ATOM 3976 N N . LYS B 1 59 ? -18.484 -7.617 2.404 1 94.69 59 LYS B N 1
ATOM 3977 C CA . LYS B 1 59 ? -18.125 -8.242 3.672 1 94.69 59 LYS B CA 1
ATOM 3978 C C . LYS B 1 59 ? -16.75 -7.77 4.145 1 94.69 59 LYS B C 1
ATOM 3980 O O . LYS B 1 59 ? -15.836 -7.602 3.336 1 94.69 59 LYS B O 1
ATOM 3985 N N . HIS B 1 60 ? -16.625 -7.508 5.402 1 93.5 60 HIS B N 1
ATOM 3986 C CA . HIS B 1 60 ? -15.375 -7.328 6.141 1 93.5 60 HIS B CA 1
ATOM 3987 C C . HIS B 1 60 ? -15.523 -7.793 7.586 1 93.5 60 HIS B C 1
ATOM 3989 O O . HIS B 1 60 ? -16.641 -7.918 8.094 1 93.5 60 HIS B O 1
ATOM 3995 N N . PRO B 1 61 ? -14.398 -8.18 8.227 1 92.44 61 PRO B N 1
ATOM 3996 C CA . PRO B 1 61 ? -14.539 -8.633 9.609 1 92.44 61 PRO B CA 1
ATOM 3997 C C . PRO B 1 61 ? -15.086 -7.551 10.539 1 92.44 61 PRO B C 1
ATOM 3999 O O . PRO B 1 61 ? -14.734 -6.379 10.398 1 92.44 61 PRO B O 1
ATOM 4002 N N . ALA B 1 62 ? -15.969 -7.93 11.43 1 89.25 62 ALA B N 1
ATOM 4003 C CA . ALA B 1 62 ? -16.516 -6.996 12.406 1 89.25 62 ALA B CA 1
ATOM 4004 C C . ALA B 1 62 ? -15.547 -6.762 13.555 1 89.25 62 ALA B C 1
ATOM 4006 O O . ALA B 1 62 ? -14.766 -7.648 13.906 1 89.25 62 ALA B O 1
ATOM 4007 N N . PHE B 1 63 ? -15.578 -5.523 13.969 1 79.81 63 PHE B N 1
ATOM 4008 C CA . PHE B 1 63 ? -14.797 -5.148 15.141 1 79.81 63 PHE B CA 1
ATOM 4009 C C . PHE B 1 63 ? -15.711 -4.871 16.328 1 79.81 63 PHE B C 1
ATOM 4011 O O . PHE B 1 63 ? -16.391 -3.846 16.375 1 79.81 63 PHE B O 1
ATOM 4018 N N . ILE B 1 64 ? -15.883 -5.824 17.172 1 73.69 64 ILE B N 1
ATOM 4019 C CA . ILE B 1 64 ? -16.719 -5.672 18.359 1 73.69 64 ILE B CA 1
ATOM 4020 C C . ILE B 1 64 ? -15.852 -5.59 19.609 1 73.69 64 ILE B C 1
ATOM 4022 O O . ILE B 1 64 ? -15.43 -6.617 20.141 1 73.69 64 ILE B O 1
ATOM 4026 N N . GLY B 1 65 ? -15.68 -4.387 20.031 1 62.56 65 GLY B N 1
ATOM 4027 C CA . GLY B 1 65 ? -14.758 -4.23 21.141 1 62.56 65 GLY B CA 1
ATOM 4028 C C . GLY B 1 65 ? -13.367 -4.746 20.828 1 62.56 65 GLY B C 1
ATOM 4029 O O . GLY B 1 65 ? -12.758 -4.359 19.828 1 62.56 65 GLY B O 1
ATOM 4030 N N . GLY B 1 66 ? -12.977 -5.664 21.562 1 61.25 66 GLY B N 1
ATOM 4031 C CA . GLY B 1 66 ? -11.68 -6.297 21.406 1 61.25 66 GLY B CA 1
ATOM 4032 C C . GLY B 1 66 ? -11.719 -7.551 20.562 1 61.25 66 GLY B C 1
ATOM 4033 O O . GLY B 1 66 ? -10.68 -8.062 20.141 1 61.25 66 GLY B O 1
ATOM 4034 N N . LEU B 1 67 ? -12.93 -7.922 20.219 1 69.06 67 LEU B N 1
ATOM 4035 C CA . LEU B 1 67 ? -13.062 -9.172 19.469 1 69.06 67 LEU B CA 1
ATOM 4036 C C . LEU B 1 67 ? -13.156 -8.906 17.969 1 69.06 67 LEU B C 1
ATOM 4038 O O . LEU B 1 67 ? -13.961 -8.078 17.531 1 69.06 67 LEU B O 1
ATOM 4042 N N . THR B 1 68 ? -12.25 -9.508 17.328 1 75.56 68 THR B N 1
ATOM 4043 C CA . THR B 1 68 ? -12.273 -9.375 15.867 1 75.56 68 THR B CA 1
ATOM 4044 C C . THR B 1 68 ? -12.234 -10.75 15.203 1 75.56 68 THR B C 1
ATOM 4046 O O . THR B 1 68 ? -11.984 -11.766 15.867 1 75.56 68 THR B O 1
ATOM 4049 N N . ASN B 1 69 ? -12.766 -10.969 14.062 1 78.38 69 ASN B N 1
ATOM 4050 C CA . ASN B 1 69 ? -12.648 -12.125 13.188 1 78.38 69 ASN B CA 1
ATOM 4051 C C . ASN B 1 69 ? -13.641 -13.227 13.57 1 78.38 69 ASN B C 1
ATOM 4053 O O . ASN B 1 69 ? -13.352 -14.414 13.422 1 78.38 69 ASN B O 1
ATOM 4057 N N . VAL B 1 70 ? -14.742 -12.836 14.141 1 84.5 70 VAL B N 1
ATOM 4058 C CA . VAL B 1 70 ? -15.727 -13.828 14.555 1 84.5 70 VAL B CA 1
ATOM 4059 C C . VAL B 1 70 ? -16.969 -13.727 13.672 1 84.5 70 VAL B C 1
ATOM 4061 O O . VAL B 1 70 ? -17.609 -14.742 13.359 1 84.5 70 VAL B O 1
ATOM 4064 N N . VAL B 1 71 ? -17.266 -12.57 13.328 1 90.56 71 VAL B N 1
ATOM 4065 C CA . VAL B 1 71 ? -18.469 -12.359 12.516 1 90.56 71 VAL B CA 1
ATOM 4066 C C . VAL B 1 71 ? -18.156 -11.375 11.391 1 90.56 71 VAL B C 1
ATOM 4068 O O . VAL B 1 71 ? -17.25 -10.539 11.516 1 90.56 71 VAL B O 1
ATOM 4071 N N . TRP B 1 72 ? -18.906 -11.586 10.312 1 92.62 72 TRP B N 1
ATOM 4072 C CA . TRP B 1 72 ? -18.797 -10.664 9.188 1 92.62 72 TRP B CA 1
ATOM 4073 C C . TRP B 1 72 ? -19.656 -9.422 9.414 1 92.62 72 TRP B C 1
ATOM 4075 O O . TRP B 1 72 ? -20.766 -9.523 9.938 1 92.62 72 TRP B O 1
ATOM 4085 N N . SER B 1 73 ? -19.125 -8.312 9.086 1 92.5 73 SER B N 1
ATOM 4086 C CA . SER B 1 73 ? -19.906 -7.094 8.906 1 92.5 73 SER B CA 1
ATOM 4087 C C . SER B 1 73 ? -20.219 -6.855 7.43 1 92.5 73 SER B C 1
ATOM 4089 O O . SER B 1 73 ? -19.391 -7.105 6.562 1 92.5 73 SER B O 1
ATOM 4091 N N . ILE B 1 74 ? -21.469 -6.441 7.156 1 93.69 74 ILE B N 1
ATOM 4092 C CA . ILE B 1 74 ? -21.891 -6.16 5.789 1 93.69 74 ILE B CA 1
ATOM 4093 C C . ILE B 1 74 ? -21.984 -4.648 5.582 1 93.69 74 ILE B C 1
ATOM 4095 O O . ILE B 1 74 ? -22.797 -3.979 6.238 1 93.69 74 ILE B O 1
ATOM 4099 N N . GLU B 1 75 ? -21.25 -4.152 4.691 1 94 75 GLU B N 1
ATOM 4100 C CA . GLU B 1 75 ? -21.25 -2.723 4.398 1 94 75 GLU B CA 1
ATOM 4101 C C . GLU B 1 75 ? -22.453 -2.33 3.555 1 94 75 GLU B C 1
ATOM 4103 O O . GLU B 1 75 ? -22.688 -2.906 2.49 1 94 75 GLU B O 1
ATOM 4108 N N . LYS B 1 76 ? -23.156 -1.377 4.035 1 91.81 76 LYS B N 1
ATOM 4109 C CA . LYS B 1 76 ? -24.359 -0.936 3.322 1 91.81 76 LYS B CA 1
ATOM 4110 C C . LYS B 1 76 ? -23.984 -0.063 2.125 1 91.81 76 LYS B C 1
ATOM 4112 O O . LYS B 1 76 ? -24.547 -0.224 1.038 1 91.81 76 LYS B O 1
ATOM 4117 N N . ASP B 1 77 ? -23.062 0.785 2.354 1 91.94 77 ASP B N 1
ATOM 4118 C CA . ASP B 1 77 ? -22.625 1.703 1.306 1 91.94 77 ASP B CA 1
ATOM 4119 C C . ASP B 1 77 ? -21.156 1.479 0.954 1 91.94 77 ASP B C 1
ATOM 4121 O O . ASP B 1 77 ? -20.266 1.998 1.628 1 91.94 77 ASP B O 1
ATOM 4125 N N . VAL B 1 78 ? -20.984 0.788 -0.137 1 95.62 78 VAL B N 1
ATOM 4126 C CA . VAL B 1 78 ? -19.625 0.502 -0.581 1 95.62 78 VAL B CA 1
ATOM 4127 C C . VAL B 1 78 ? -19.125 1.625 -1.49 1 95.62 78 VAL B C 1
ATOM 4129 O O . VAL B 1 78 ? -19.781 1.953 -2.49 1 95.62 78 VAL B O 1
ATOM 4132 N N . GLU B 1 79 ? -18.062 2.309 -1.089 1 94.69 79 GLU B N 1
ATOM 4133 C CA . GLU B 1 79 ? -17.422 3.312 -1.932 1 94.69 79 GLU B CA 1
ATOM 4134 C C . GLU B 1 79 ? -16.641 2.66 -3.068 1 94.69 79 GLU B C 1
ATOM 4136 O O . GLU B 1 79 ? -15.453 2.381 -2.928 1 94.69 79 GLU B O 1
ATOM 4141 N N . LEU B 1 80 ? -17.234 2.572 -4.199 1 96.44 80 LEU B N 1
ATOM 4142 C CA . LEU B 1 80 ? -16.656 1.827 -5.309 1 96.44 80 LEU B CA 1
ATOM 4143 C C . LEU B 1 80 ? -15.336 2.459 -5.754 1 96.44 80 LEU B C 1
ATOM 4145 O O . LEU B 1 80 ? -14.414 1.754 -6.176 1 96.44 80 LEU B O 1
ATOM 4149 N N . ASP B 1 81 ? -15.258 3.742 -5.629 1 92.94 81 ASP B N 1
ATOM 4150 C CA . ASP B 1 81 ? -14.055 4.414 -6.105 1 92.94 81 ASP B CA 1
ATOM 4151 C C . ASP B 1 81 ? -12.883 4.164 -5.164 1 92.94 81 ASP B C 1
ATOM 4153 O O . ASP B 1 81 ? -11.734 4.5 -5.488 1 92.94 81 ASP B O 1
ATOM 4157 N N . TYR B 1 82 ? -13.156 3.68 -3.988 1 94.56 82 TYR B N 1
ATOM 4158 C CA . TYR B 1 82 ? -12.078 3.205 -3.125 1 94.56 82 TYR B CA 1
ATOM 4159 C C . TYR B 1 82 ? -11.586 1.835 -3.572 1 94.56 82 TYR B C 1
ATOM 4161 O O . TYR B 1 82 ? -10.398 1.521 -3.438 1 94.56 82 TYR B O 1
ATOM 4169 N N . HIS B 1 83 ? -12.445 0.989 -4.102 1 97.25 83 HIS B N 1
ATOM 4170 C CA . HIS B 1 83 ? -12.156 -0.408 -4.402 1 97.25 83 HIS B CA 1
ATOM 4171 C C . HIS B 1 83 ? -11.734 -0.581 -5.859 1 97.25 83 HIS B C 1
ATOM 4173 O O . HIS B 1 83 ? -10.977 -1.494 -6.188 1 97.25 83 HIS B O 1
ATOM 4179 N N . VAL B 1 84 ? -12.32 0.211 -6.715 1 97.56 84 VAL B N 1
ATOM 4180 C CA . VAL B 1 84 ? -11.977 0.216 -8.133 1 97.56 84 VAL B CA 1
ATOM 4181 C C . VAL B 1 84 ? -11.164 1.466 -8.461 1 97.56 84 VAL B C 1
ATOM 4183 O O . VAL B 1 84 ? -11.68 2.586 -8.391 1 97.56 84 VAL B O 1
ATOM 4186 N N . ARG B 1 85 ? -9.961 1.182 -8.844 1 96.75 85 ARG B N 1
ATOM 4187 C CA . ARG B 1 85 ? -9.031 2.297 -9.008 1 96.75 85 ARG B CA 1
ATOM 4188 C C . ARG B 1 85 ? -8.414 2.297 -10.406 1 96.75 85 ARG B C 1
ATOM 4190 O O . ARG B 1 85 ? -8.422 1.272 -11.094 1 96.75 85 ARG B O 1
ATOM 4197 N N . ARG B 1 86 ? -7.957 3.457 -10.797 1 96.19 86 ARG B N 1
ATOM 4198 C CA . ARG B 1 86 ? -7.195 3.596 -12.031 1 96.19 86 ARG B CA 1
ATOM 4199 C C . ARG B 1 86 ? -5.738 3.943 -11.742 1 96.19 86 ARG B C 1
ATOM 4201 O O . ARG B 1 86 ? -5.453 4.742 -10.852 1 96.19 86 ARG B O 1
ATOM 4208 N N . SER B 1 87 ? -4.891 3.299 -12.422 1 96.06 87 SER B N 1
ATOM 4209 C CA . SER B 1 87 ? -3.455 3.545 -12.367 1 96.06 87 SER B CA 1
ATOM 4210 C C . SER B 1 87 ? -2.865 3.688 -13.766 1 96.06 87 SER B C 1
ATOM 4212 O O . SER B 1 87 ? -3.514 3.344 -14.758 1 96.06 87 SER B O 1
ATOM 4214 N N . ALA B 1 88 ? -1.749 4.305 -13.836 1 97.06 88 ALA B N 1
ATOM 4215 C CA . ALA B 1 88 ? -1.011 4.418 -15.094 1 97.06 88 ALA B CA 1
ATOM 4216 C C . ALA B 1 88 ? 0.473 4.129 -14.883 1 97.06 88 ALA B C 1
ATOM 4218 O O . ALA B 1 88 ? 0.989 4.273 -13.773 1 97.06 88 ALA B O 1
ATOM 4219 N N . LEU B 1 89 ? 1.081 3.65 -15.922 1 97.25 89 LEU B N 1
ATOM 4220 C CA . LEU B 1 89 ? 2.518 3.404 -15.898 1 97.25 89 LEU B CA 1
ATOM 4221 C C . LEU B 1 89 ? 3.287 4.621 -16.406 1 97.25 89 LEU B C 1
ATOM 4223 O O . LEU B 1 89 ? 2.855 5.281 -17.344 1 97.25 89 LEU B O 1
ATOM 4227 N N . PRO B 1 90 ? 4.32 4.973 -15.672 1 94.56 90 PRO B N 1
ATOM 4228 C CA . PRO B 1 90 ? 5.176 6.02 -16.234 1 94.56 90 PRO B CA 1
ATOM 4229 C C . PRO B 1 90 ? 5.816 5.602 -17.562 1 94.56 90 PRO B C 1
ATOM 4231 O O . PRO B 1 90 ? 5.871 4.41 -17.875 1 94.56 90 PRO B O 1
ATOM 4234 N N . GLU B 1 91 ? 6.203 6.598 -18.312 1 90.88 91 GLU B N 1
ATOM 4235 C CA . GLU B 1 91 ? 6.91 6.281 -19.547 1 90.88 91 GLU B CA 1
ATOM 4236 C C . GLU B 1 91 ? 8.18 5.473 -19.281 1 90.88 91 GLU B C 1
ATOM 4238 O O . GLU B 1 91 ? 8.859 5.703 -18.281 1 90.88 91 GLU B O 1
ATOM 4243 N N . PRO B 1 92 ? 8.469 4.457 -20.109 1 92.31 92 PRO B N 1
ATOM 4244 C CA . PRO B 1 92 ? 7.824 4.18 -21.406 1 92.31 92 PRO B CA 1
ATOM 4245 C C . PRO B 1 92 ? 6.684 3.174 -21.281 1 92.31 92 PRO B C 1
ATOM 4247 O O . PRO B 1 92 ? 6.027 2.859 -22.281 1 92.31 92 PRO B O 1
ATOM 4250 N N . GLY B 1 93 ? 6.453 2.732 -20.109 1 95.25 93 GLY B N 1
ATOM 4251 C CA . GLY B 1 93 ? 5.32 1.844 -19.906 1 95.25 93 GLY B CA 1
ATOM 4252 C C . GLY B 1 93 ? 5.57 0.434 -20.406 1 95.25 93 GLY B C 1
ATOM 4253 O O . GLY B 1 93 ? 4.758 -0.116 -21.156 1 95.25 93 GLY B O 1
ATOM 4254 N N . ARG B 1 94 ? 6.754 -0.171 -20.141 1 95.56 94 ARG B N 1
ATOM 4255 C CA . ARG B 1 94 ? 7.113 -1.535 -20.516 1 95.56 94 ARG B CA 1
ATOM 4256 C C . ARG B 1 94 ? 6.387 -2.551 -19.641 1 95.56 94 ARG B C 1
ATOM 4258 O O . ARG B 1 94 ? 5.887 -2.207 -18.562 1 95.56 94 ARG B O 1
ATOM 4265 N N . VAL B 1 95 ? 6.324 -3.787 -20.016 1 96.5 95 VAL B N 1
ATOM 4266 C CA . VAL B 1 95 ? 5.719 -4.867 -19.25 1 96.5 95 VAL B CA 1
ATOM 4267 C C . VAL B 1 95 ? 6.406 -4.98 -17.891 1 96.5 95 VAL B C 1
ATOM 4269 O O . VAL B 1 95 ? 5.754 -5.246 -16.875 1 96.5 95 VAL B O 1
ATOM 4272 N N . ARG B 1 96 ? 7.699 -4.754 -17.859 1 94.88 96 ARG B N 1
ATOM 4273 C CA . ARG B 1 96 ? 8.438 -4.82 -16.594 1 94.88 96 ARG B CA 1
ATOM 4274 C C . ARG B 1 96 ? 7.91 -3.785 -15.602 1 94.88 96 ARG B C 1
ATOM 4276 O O . ARG B 1 96 ? 7.852 -4.047 -14.398 1 94.88 96 ARG B O 1
ATOM 4283 N N . ASP B 1 97 ? 7.543 -2.576 -16.078 1 95.81 97 ASP B N 1
ATOM 4284 C CA . ASP B 1 97 ? 6.973 -1.541 -15.227 1 95.81 97 ASP B CA 1
ATOM 4285 C C . ASP B 1 97 ? 5.629 -1.981 -14.648 1 95.81 97 ASP B C 1
ATOM 4287 O O . ASP B 1 97 ? 5.309 -1.678 -13.5 1 95.81 97 ASP B O 1
ATOM 4291 N N . LEU B 1 98 ? 4.867 -2.67 -15.484 1 98 98 LEU B N 1
ATOM 4292 C CA . LEU B 1 98 ? 3.592 -3.217 -15.039 1 98 98 LEU B CA 1
ATOM 4293 C C . LEU B 1 98 ? 3.801 -4.254 -13.938 1 98 98 LEU B C 1
ATOM 4295 O O . LEU B 1 98 ? 3.088 -4.25 -12.93 1 98 98 LEU B O 1
ATOM 4299 N N . LEU B 1 99 ? 4.773 -5.129 -14.133 1 97.94 99 LEU B N 1
ATOM 4300 C CA . LEU B 1 99 ? 5.043 -6.176 -13.156 1 97.94 99 LEU B CA 1
ATOM 4301 C C . LEU B 1 99 ? 5.57 -5.582 -11.852 1 97.94 99 LEU B C 1
ATOM 4303 O O . LEU B 1 99 ? 5.289 -6.102 -10.766 1 97.94 99 LEU B O 1
ATOM 4307 N N . GLU B 1 100 ? 6.312 -4.523 -11.93 1 96.25 100 GLU B N 1
ATOM 4308 C CA . GLU B 1 100 ? 6.762 -3.812 -10.734 1 96.25 100 GLU B CA 1
ATOM 4309 C C . GLU B 1 100 ? 5.582 -3.217 -9.977 1 96.25 100 GLU B C 1
ATOM 4311 O O . GLU B 1 100 ? 5.523 -3.303 -8.742 1 96.25 100 GLU B O 1
ATOM 4316 N N . LEU B 1 101 ? 4.672 -2.586 -10.703 1 97.19 101 LEU B N 1
ATOM 4317 C CA . LEU B 1 101 ? 3.475 -2.055 -10.062 1 97.19 101 LEU B CA 1
ATOM 4318 C C . LEU B 1 101 ? 2.666 -3.172 -9.414 1 97.19 101 LEU B C 1
ATOM 4320 O O . LEU B 1 101 ? 2.207 -3.031 -8.273 1 97.19 101 LEU B O 1
ATOM 4324 N N . ALA B 1 102 ? 2.51 -4.27 -10.125 1 98.12 102 ALA B N 1
ATOM 4325 C CA . ALA B 1 102 ? 1.78 -5.414 -9.586 1 98.12 102 ALA B CA 1
ATOM 4326 C C . ALA B 1 102 ? 2.434 -5.922 -8.305 1 98.12 102 ALA B C 1
ATOM 4328 O O . ALA B 1 102 ? 1.741 -6.324 -7.363 1 98.12 102 ALA B O 1
ATOM 4329 N N . SER B 1 103 ? 3.777 -5.938 -8.281 1 97.75 103 SER B N 1
ATOM 4330 C CA . SER B 1 103 ? 4.508 -6.348 -7.086 1 97.75 103 SER B CA 1
ATOM 4331 C C . SER B 1 103 ? 4.145 -5.477 -5.887 1 97.75 103 SER B C 1
ATOM 4333 O O . SER B 1 103 ? 3.898 -5.988 -4.793 1 97.75 103 SER B O 1
ATOM 4335 N N . ARG B 1 104 ? 4.07 -4.18 -6.133 1 96.06 104 ARG B N 1
ATOM 4336 C CA . ARG B 1 104 ? 3.748 -3.234 -5.07 1 96.06 104 ARG B CA 1
ATOM 4337 C C . ARG B 1 104 ? 2.314 -3.424 -4.586 1 96.06 104 ARG B C 1
ATOM 4339 O O . ARG B 1 104 ? 2.061 -3.473 -3.379 1 96.06 104 ARG B O 1
ATOM 4346 N N . LEU B 1 105 ? 1.428 -3.521 -5.523 1 97.12 105 LEU B N 1
ATOM 4347 C CA . LEU B 1 105 ? 0.014 -3.674 -5.191 1 97.12 105 LEU B CA 1
ATOM 4348 C C . LEU B 1 105 ? -0.234 -4.984 -4.453 1 97.12 105 LEU B C 1
ATOM 4350 O O . LEU B 1 105 ? -1.021 -5.027 -3.508 1 97.12 105 LEU B O 1
ATOM 4354 N N . HIS B 1 106 ? 0.46 -6.02 -4.871 1 97.56 106 HIS B N 1
ATOM 4355 C CA . HIS B 1 106 ? 0.239 -7.344 -4.301 1 97.56 106 HIS B CA 1
ATOM 4356 C C . HIS B 1 106 ? 0.797 -7.434 -2.887 1 97.56 106 HIS B C 1
ATOM 4358 O O . HIS B 1 106 ? 0.332 -8.242 -2.082 1 97.56 106 HIS B O 1
ATOM 4364 N N . GLY B 1 107 ? 1.747 -6.664 -2.596 1 95.94 107 GLY B N 1
ATOM 4365 C CA . GLY B 1 107 ? 2.348 -6.688 -1.271 1 95.94 107 GLY B CA 1
ATOM 4366 C C . GLY B 1 107 ? 1.583 -5.855 -0.256 1 95.94 107 GLY B C 1
ATOM 4367 O O . GLY B 1 107 ? 1.823 -5.965 0.948 1 95.94 107 GLY B O 1
ATOM 4368 N N . GLY B 1 108 ? 0.642 -5.066 -0.708 1 95.31 108 GLY B N 1
ATOM 4369 C CA . GLY B 1 108 ? -0.107 -4.184 0.174 1 95.31 108 GLY B CA 1
ATOM 4370 C C . GLY B 1 108 ? -1.307 -4.859 0.813 1 95.31 108 GLY B C 1
ATOM 4371 O O . GLY B 1 108 ? -2.01 -5.633 0.163 1 95.31 108 GLY B O 1
ATOM 4372 N N . LEU B 1 109 ? -1.564 -4.551 2.107 1 96.56 109 LEU B N 1
ATOM 4373 C CA . LEU B 1 109 ? -2.688 -5.117 2.848 1 96.56 109 LEU B CA 1
ATOM 4374 C C . LEU B 1 109 ? -4.004 -4.488 2.404 1 96.56 109 LEU B C 1
ATOM 4376 O O . LEU B 1 109 ? -4.031 -3.326 1.991 1 96.56 109 LEU B O 1
ATOM 4380 N N . LEU B 1 110 ? -5.047 -5.27 2.469 1 96.56 110 LEU B N 1
ATOM 4381 C CA . LEU B 1 110 ? -6.402 -4.734 2.373 1 96.56 110 LEU B CA 1
ATOM 4382 C C . LEU B 1 110 ? -6.848 -4.152 3.709 1 96.56 110 LEU B C 1
ATOM 4384 O O . LEU B 1 110 ? -6.457 -4.645 4.77 1 96.56 110 LEU B O 1
ATOM 4388 N N . ASP B 1 111 ? -7.621 -3.057 3.664 1 94.44 111 ASP B N 1
ATOM 4389 C CA . ASP B 1 111 ? -8.18 -2.443 4.863 1 94.44 111 ASP B CA 1
ATOM 4390 C C . ASP B 1 111 ? -9.297 -3.303 5.449 1 94.44 111 ASP B C 1
ATOM 4392 O O . ASP B 1 111 ? -10.352 -3.471 4.828 1 94.44 111 ASP B O 1
ATOM 4396 N N . ARG B 1 112 ? -9.164 -3.809 6.652 1 93.69 112 ARG B N 1
ATOM 4397 C CA . ARG B 1 112 ? -10.109 -4.742 7.262 1 93.69 112 ARG B CA 1
ATOM 4398 C C . ARG B 1 112 ? -11.383 -4.027 7.695 1 93.69 112 ARG B C 1
ATOM 4400 O O . ARG B 1 112 ? -12.359 -4.672 8.102 1 93.69 112 ARG B O 1
ATOM 4407 N N . HIS B 1 113 ? -11.406 -2.734 7.566 1 93.06 113 HIS B N 1
ATOM 4408 C CA . HIS B 1 113 ? -12.594 -1.963 7.91 1 93.06 113 HIS B CA 1
ATOM 4409 C C . HIS B 1 113 ? -13.453 -1.696 6.676 1 93.06 113 HIS B C 1
ATOM 4411 O O . HIS B 1 113 ? -14.43 -0.949 6.746 1 93.06 113 HIS B O 1
ATOM 4417 N N . ARG B 1 114 ? -13.039 -2.258 5.629 1 94.94 114 ARG B N 1
ATOM 4418 C CA . ARG B 1 114 ? -13.75 -2.178 4.359 1 94.94 114 ARG B CA 1
ATOM 4419 C C . ARG B 1 114 ? -13.836 -3.545 3.691 1 94.94 114 ARG B C 1
ATOM 4421 O O . ARG B 1 114 ? -13.109 -4.469 4.062 1 94.94 114 ARG B O 1
ATOM 4428 N N . PRO B 1 115 ? -14.797 -3.637 2.703 1 96.56 115 PRO B N 1
ATOM 4429 C CA . PRO B 1 115 ? -14.859 -4.926 2.008 1 96.56 115 PRO B CA 1
ATOM 4430 C C . PRO B 1 115 ? -13.508 -5.371 1.466 1 96.56 115 PRO B C 1
ATOM 4432 O O . PRO B 1 115 ? -12.719 -4.543 0.993 1 96.56 115 PRO B O 1
ATOM 4435 N N . LEU B 1 116 ? -13.242 -6.656 1.432 1 96.88 116 LEU B N 1
ATOM 4436 C CA . LEU B 1 116 ? -11.875 -7.16 1.328 1 96.88 116 LEU B CA 1
ATOM 4437 C C . LEU B 1 116 ? -11.531 -7.504 -0.117 1 96.88 116 LEU B C 1
ATOM 4439 O O . LEU B 1 116 ? -11.094 -8.617 -0.405 1 96.88 116 LEU B O 1
ATOM 4443 N N . TRP B 1 117 ? -11.617 -6.531 -0.977 1 96.62 117 TRP B N 1
ATOM 4444 C CA . TRP B 1 117 ? -11.25 -6.695 -2.379 1 96.62 117 TRP B CA 1
ATOM 4445 C C . TRP B 1 117 ? -10.812 -5.363 -2.986 1 96.62 117 TRP B C 1
ATOM 4447 O O . TRP B 1 117 ? -11.102 -4.301 -2.436 1 96.62 117 TRP B O 1
ATOM 4457 N N . GLU B 1 118 ? -10.078 -5.434 -4.023 1 97.12 118 GLU B N 1
ATOM 4458 C CA . GLU B 1 118 ? -9.57 -4.262 -4.73 1 97.12 118 GLU B CA 1
ATOM 4459 C C . GLU B 1 118 ? -9.297 -4.578 -6.199 1 97.12 118 GLU B C 1
ATOM 4461 O O . GLU B 1 118 ? -8.844 -5.672 -6.527 1 97.12 118 GLU B O 1
ATOM 4466 N N . ILE B 1 119 ? -9.602 -3.658 -7.082 1 97.12 119 ILE B N 1
ATOM 4467 C CA . ILE B 1 119 ? -9.383 -3.795 -8.516 1 97.12 119 ILE B CA 1
ATOM 4468 C C . ILE B 1 119 ? -8.656 -2.557 -9.047 1 97.12 119 ILE B C 1
ATOM 4470 O O . ILE B 1 119 ? -9.008 -1.429 -8.695 1 97.12 119 ILE B O 1
ATOM 4474 N N . HIS B 1 120 ? -7.645 -2.695 -9.844 1 97.62 120 HIS B N 1
ATOM 4475 C CA . HIS B 1 120 ? -6.918 -1.608 -10.492 1 97.62 120 HIS B CA 1
ATOM 4476 C C . HIS B 1 120 ? -6.934 -1.759 -12.008 1 97.62 120 HIS B C 1
ATOM 4478 O O . HIS B 1 120 ? -6.477 -2.773 -12.539 1 97.62 120 HIS B O 1
ATOM 4484 N N . LEU B 1 121 ? -7.504 -0.805 -12.695 1 97.81 121 LEU B N 1
ATOM 4485 C CA . LEU B 1 121 ? -7.285 -0.672 -14.125 1 97.81 121 LEU B CA 1
ATOM 4486 C C . LEU B 1 121 ? 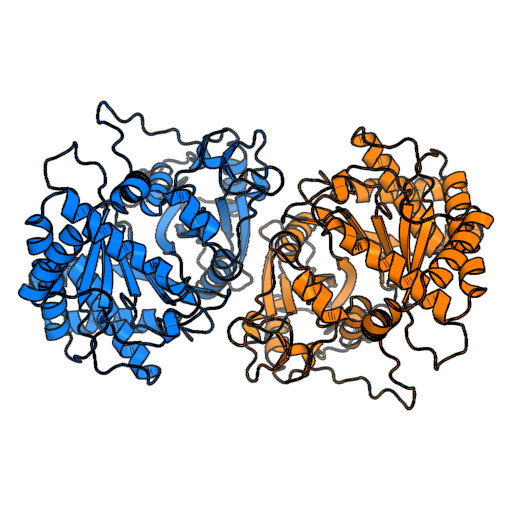-6.004 0.102 -14.414 1 97.81 121 LEU B C 1
ATOM 4488 O O . LEU B 1 121 ? -5.871 1.261 -14.016 1 97.81 121 LEU B O 1
ATOM 4492 N N . VAL B 1 122 ? -5.062 -0.537 -15.094 1 98 122 VAL B N 1
ATOM 4493 C CA . VAL B 1 122 ? -3.748 0.058 -15.297 1 98 122 VAL B CA 1
ATOM 4494 C C . VAL B 1 122 ? -3.557 0.381 -16.781 1 98 122 VAL B C 1
ATOM 4496 O O . VAL B 1 122 ? -3.568 -0.518 -17.625 1 98 122 VAL B O 1
ATOM 4499 N N . GLU B 1 123 ? -3.377 1.623 -17.125 1 97.31 123 GLU B N 1
ATOM 4500 C CA . GLU B 1 123 ? -3.146 2.066 -18.484 1 97.31 123 GLU B CA 1
ATOM 4501 C C . GLU B 1 123 ? -1.696 2.498 -18.703 1 97.31 123 GLU B C 1
ATOM 4503 O O . GLU B 1 123 ? -0.91 2.521 -17.75 1 97.31 123 GLU B O 1
ATOM 4508 N N . GLY B 1 124 ? -1.321 2.688 -19.938 1 95.06 124 GLY B N 1
ATOM 4509 C CA . GLY B 1 124 ? -0.034 3.307 -20.219 1 95.06 124 GLY B CA 1
ATOM 4510 C C . GLY B 1 124 ? 0.994 2.33 -20.766 1 95.06 124 GLY B C 1
ATOM 4511 O O . GLY B 1 124 ? 2.156 2.689 -20.953 1 95.06 124 GLY B O 1
ATOM 4512 N N . LEU B 1 125 ? 0.59 1.085 -21.016 1 97.06 125 LEU B N 1
ATOM 4513 C CA . LEU B 1 125 ? 1.521 0.165 -21.656 1 97.06 125 LEU B CA 1
ATOM 4514 C C . LEU B 1 125 ? 1.897 0.658 -23.062 1 97.06 125 LEU B C 1
ATOM 4516 O O . LEU B 1 125 ? 1.044 1.155 -23.797 1 97.06 125 LEU B O 1
ATOM 4520 N N . GLN B 1 126 ? 3.115 0.542 -23.406 1 95.56 126 GLN B N 1
ATOM 4521 C CA . GLN B 1 126 ? 3.645 1.075 -24.656 1 95.56 126 GLN B CA 1
ATOM 4522 C C . GLN B 1 126 ? 2.992 0.404 -25.859 1 95.56 126 GLN B C 1
ATOM 4524 O O . GLN B 1 126 ? 2.863 1.015 -26.922 1 95.56 126 GLN B O 1
ATOM 4529 N N . ASP B 1 127 ? 2.566 -0.789 -25.75 1 95.25 127 ASP B N 1
ATOM 4530 C CA . ASP B 1 127 ? 2.018 -1.528 -26.891 1 95.25 127 ASP B CA 1
ATOM 4531 C C . ASP B 1 127 ? 0.508 -1.329 -27 1 95.25 127 ASP B C 1
ATOM 4533 O O . ASP B 1 127 ? -0.162 -2.02 -27.766 1 95.25 127 ASP B O 1
ATOM 4537 N N . GLY B 1 128 ? -0.064 -0.488 -26.156 1 94.69 128 GLY B N 1
ATOM 4538 C CA . GLY B 1 128 ? -1.465 -0.116 -26.281 1 94.69 128 GLY B CA 1
ATOM 4539 C C . GLY B 1 128 ? -2.385 -0.968 -25.422 1 94.69 128 GLY B C 1
ATOM 4540 O O . GLY B 1 128 ? -3.549 -0.62 -25.219 1 94.69 128 GLY B O 1
ATOM 4541 N N . ARG B 1 129 ? -1.878 -2.021 -24.859 1 97.5 129 ARG B N 1
ATOM 4542 C CA . ARG B 1 129 ? -2.674 -2.859 -23.969 1 97.5 129 ARG B CA 1
ATOM 4543 C C . ARG B 1 129 ? -2.908 -2.168 -22.625 1 97.5 129 ARG B C 1
ATOM 4545 O O . ARG B 1 129 ? -2.283 -1.147 -22.344 1 97.5 129 ARG B O 1
ATOM 4552 N N . TYR B 1 130 ? -3.896 -2.564 -21.922 1 98 130 TYR B N 1
ATOM 4553 C CA . TYR B 1 130 ? -4.102 -2.184 -20.531 1 98 130 TYR B CA 1
ATOM 4554 C C . TYR B 1 130 ? -4.254 -3.416 -19.641 1 98 130 TYR B C 1
ATOM 4556 O O . TYR B 1 130 ? -4.441 -4.527 -20.141 1 98 130 TYR B O 1
ATOM 4564 N N . ALA B 1 131 ? -4.062 -3.238 -18.344 1 98.5 131 ALA B N 1
ATOM 4565 C CA . ALA B 1 131 ? -4.078 -4.375 -17.438 1 98.5 131 ALA B CA 1
ATOM 4566 C C . ALA B 1 131 ? -5.152 -4.199 -16.359 1 98.5 131 ALA B C 1
ATOM 4568 O O . ALA B 1 131 ? -5.617 -3.082 -16.109 1 98.5 131 ALA B O 1
ATOM 4569 N N . LEU B 1 132 ? -5.613 -5.242 -15.914 1 97.69 132 LEU B N 1
ATOM 4570 C CA . LEU B 1 132 ? -6.477 -5.332 -14.742 1 97.69 132 LEU B CA 1
ATOM 4571 C C . LEU B 1 132 ? -5.812 -6.145 -13.633 1 97.69 132 LEU B C 1
ATOM 4573 O O . LEU B 1 132 ? -5.508 -7.324 -13.828 1 97.69 132 LEU B O 1
ATOM 4577 N N . TYR B 1 133 ? -5.438 -5.492 -12.562 1 97.62 133 TYR B N 1
ATOM 4578 C CA . TYR B 1 133 ? -4.996 -6.199 -11.367 1 97.62 133 TYR B CA 1
ATOM 4579 C C . TYR B 1 133 ? -6.129 -6.309 -10.352 1 97.62 133 TYR B C 1
ATOM 4581 O O . TYR B 1 133 ? -6.746 -5.309 -9.992 1 97.62 133 TYR B O 1
ATOM 4589 N N . THR B 1 134 ? -6.422 -7.543 -9.852 1 96.69 134 THR B N 1
ATOM 4590 C CA . THR B 1 134 ? -7.461 -7.789 -8.859 1 96.69 134 THR B CA 1
ATOM 4591 C C . THR B 1 134 ? -6.902 -8.562 -7.668 1 96.69 134 THR B C 1
ATOM 4593 O O . THR B 1 134 ? -6.051 -9.438 -7.836 1 96.69 134 THR B O 1
ATOM 4596 N N . LYS B 1 135 ? -7.312 -8.25 -6.527 1 96.12 135 LYS B N 1
ATOM 4597 C CA . LYS B 1 135 ? -7 -9.094 -5.379 1 96.12 135 LYS B CA 1
ATOM 4598 C C . LYS B 1 135 ? -8.195 -9.211 -4.441 1 96.12 135 LYS B C 1
ATOM 4600 O O . LYS B 1 135 ? -8.961 -8.258 -4.27 1 96.12 135 LYS B O 1
ATOM 4605 N N . PHE B 1 136 ? -8.398 -10.406 -3.891 1 95.12 136 PHE B N 1
ATOM 4606 C CA . PHE B 1 136 ? -9.43 -10.789 -2.934 1 95.12 136 PHE B CA 1
ATOM 4607 C C . PHE B 1 136 ? -8.812 -11.484 -1.724 1 95.12 136 PHE B C 1
ATOM 4609 O O . PHE B 1 136 ? -7.918 -12.32 -1.871 1 95.12 136 PHE B O 1
ATOM 4616 N N . HIS B 1 137 ? -9.281 -11.023 -0.607 1 96.12 137 HIS B N 1
ATOM 4617 C CA . HIS B 1 137 ? -8.828 -11.75 0.576 1 96.12 137 HIS B CA 1
ATOM 4618 C C . HIS B 1 137 ? -9.289 -13.203 0.543 1 96.12 137 HIS B C 1
ATOM 4620 O O . HIS B 1 137 ? -10.43 -13.492 0.172 1 96.12 137 HIS B O 1
ATOM 4626 N N . HIS B 1 138 ? -8.492 -14.023 0.962 1 91.56 138 HIS B N 1
ATOM 4627 C CA . HIS B 1 138 ? -8.758 -15.453 0.87 1 91.56 138 HIS B CA 1
ATOM 4628 C C . HIS B 1 138 ? -9.914 -15.852 1.776 1 91.56 138 HIS B C 1
ATOM 4630 O O . HIS B 1 138 ? -10.484 -16.938 1.618 1 91.56 138 HIS B O 1
ATOM 4636 N N . SER B 1 139 ? -10.258 -15.062 2.723 1 90.94 139 SER B N 1
ATOM 4637 C CA . SER B 1 139 ? -11.414 -15.336 3.566 1 90.94 139 SER B CA 1
ATOM 4638 C C . SER B 1 139 ? -12.719 -15.055 2.83 1 90.94 139 SER B C 1
ATOM 4640 O O . SER B 1 139 ? -13.789 -15.492 3.256 1 90.94 139 SER B O 1
ATOM 4642 N N . LEU B 1 140 ? -12.664 -14.273 1.764 1 89.88 140 LEU B N 1
ATOM 4643 C CA . LEU B 1 140 ? -13.852 -13.977 0.968 1 89.88 140 LEU B CA 1
ATOM 4644 C C . LEU B 1 140 ? -14.117 -15.094 -0.037 1 89.88 140 LEU B C 1
ATOM 4646 O O . LEU B 1 140 ? -15.266 -15.492 -0.238 1 89.88 140 LEU B O 1
ATOM 4650 N N . MET B 1 141 ? -13.07 -15.477 -0.636 1 84.69 141 MET B N 1
ATOM 4651 C CA . MET B 1 141 ? -13.172 -16.516 -1.658 1 84.69 141 MET B CA 1
ATOM 4652 C C . MET B 1 141 ? -11.805 -17.125 -1.952 1 84.69 141 MET B C 1
ATOM 4654 O O . MET B 1 141 ? -10.781 -16.453 -1.803 1 84.69 141 MET B O 1
ATOM 4658 N N . ASP B 1 142 ? -11.867 -18.328 -2.375 1 77.56 142 ASP B N 1
ATOM 4659 C CA . ASP B 1 142 ? -10.609 -18.969 -2.748 1 77.56 142 ASP B CA 1
ATOM 4660 C C . ASP B 1 142 ? -10.203 -18.609 -4.172 1 77.56 142 ASP B C 1
ATOM 4662 O O . ASP B 1 142 ? -10.977 -17.969 -4.898 1 77.56 142 ASP B O 1
ATOM 4666 N N . GLY B 1 143 ? -9.039 -18.875 -4.508 1 76.19 143 GLY B N 1
ATOM 4667 C CA . GLY B 1 143 ? -8.477 -18.484 -5.793 1 76.19 143 GLY B CA 1
ATOM 4668 C C . GLY B 1 143 ? -9.281 -19.016 -6.973 1 76.19 143 GLY B C 1
ATOM 4669 O O . GLY B 1 143 ? -9.508 -18.281 -7.945 1 76.19 143 GLY B O 1
ATOM 4670 N N . MET B 1 144 ? -9.734 -20.25 -6.898 1 74.69 144 MET B N 1
ATOM 4671 C CA . MET B 1 144 ? -10.484 -20.844 -7.996 1 74.69 144 MET B CA 1
ATOM 4672 C C . MET B 1 144 ? -11.852 -20.172 -8.156 1 74.69 144 MET B C 1
ATOM 4674 O O . MET B 1 144 ? -12.281 -19.891 -9.273 1 74.69 144 MET B O 1
ATOM 4678 N N . SER B 1 145 ? -12.438 -19.938 -7.062 1 77.69 145 SER B N 1
ATOM 4679 C CA . SER B 1 145 ? -13.727 -19.25 -7.094 1 77.69 145 SER B CA 1
ATOM 4680 C C . SER B 1 145 ? -13.586 -17.844 -7.66 1 77.69 145 SER B C 1
ATOM 4682 O O . SER B 1 145 ? -14.445 -17.375 -8.414 1 77.69 145 SER B O 1
ATOM 4684 N N . ALA B 1 146 ? -12.562 -17.25 -7.254 1 82.06 146 ALA B N 1
ATOM 4685 C CA . ALA B 1 146 ? -12.305 -15.906 -7.762 1 82.06 146 ALA B CA 1
ATOM 4686 C C . ALA B 1 146 ? -12.102 -15.922 -9.273 1 82.06 146 ALA B C 1
ATOM 4688 O O . ALA B 1 146 ? -12.617 -15.055 -9.984 1 82.06 146 ALA B O 1
ATOM 4689 N N . MET B 1 147 ? -11.398 -16.891 -9.727 1 80.44 147 MET B N 1
ATOM 4690 C CA . MET B 1 147 ? -11.133 -17.016 -11.156 1 80.44 147 MET B CA 1
ATOM 4691 C C . MET B 1 147 ? -12.422 -17.297 -11.922 1 80.44 147 MET B C 1
ATOM 4693 O O . MET B 1 147 ? -12.656 -16.719 -12.992 1 80.44 147 MET B O 1
ATOM 4697 N N . ARG B 1 148 ? -13.219 -18.156 -11.383 1 81.12 148 ARG B N 1
ATOM 4698 C CA . ARG B 1 148 ? -14.492 -18.484 -12.023 1 81.12 148 ARG B CA 1
ATOM 4699 C C . ARG B 1 148 ? -15.398 -17.266 -12.086 1 81.12 148 ARG B C 1
ATOM 4701 O O . ARG B 1 148 ? -16.062 -17.031 -13.102 1 81.12 148 ARG B O 1
ATOM 4708 N N . LEU B 1 149 ? -15.383 -16.625 -11.008 1 84.44 149 LEU B N 1
ATOM 4709 C CA . LEU B 1 149 ? -16.188 -15.406 -10.961 1 84.44 149 LEU B CA 1
ATOM 4710 C C . LEU B 1 149 ? -15.703 -14.398 -11.992 1 84.44 149 LEU B C 1
ATOM 4712 O O . LEU B 1 149 ? -16.516 -13.781 -12.695 1 84.44 149 LEU B O 1
ATOM 4716 N N . ALA B 1 150 ? -14.461 -14.188 -12.086 1 83.5 150 ALA B N 1
ATOM 4717 C CA . ALA B 1 150 ? -13.891 -13.273 -13.078 1 83.5 150 ALA B CA 1
ATOM 4718 C C . ALA B 1 150 ? -14.258 -13.711 -14.492 1 83.5 150 ALA B C 1
ATOM 4720 O O . ALA B 1 150 ? -14.586 -12.875 -15.344 1 83.5 150 ALA B O 1
ATOM 4721 N N . HIS B 1 151 ? -14.266 -14.945 -14.719 1 84.44 151 HIS B N 1
ATOM 4722 C CA . HIS B 1 151 ? -14.555 -15.477 -16.047 1 84.44 151 HIS B CA 1
ATOM 4723 C C . HIS B 1 151 ? -16.016 -15.234 -16.422 1 84.44 151 HIS B C 1
ATOM 4725 O O . HIS B 1 151 ? -16.344 -15.062 -17.594 1 84.44 151 HIS B O 1
ATOM 4731 N N . ARG B 1 152 ? -16.812 -15.266 -15.422 1 88.94 152 ARG B N 1
ATOM 4732 C CA . ARG B 1 152 ? -18.234 -15 -15.68 1 88.94 152 ARG B CA 1
ATOM 4733 C C . ARG B 1 152 ? -18.438 -13.578 -16.188 1 88.94 152 ARG B C 1
ATOM 4735 O O . ARG B 1 152 ? -19.453 -13.281 -16.828 1 88.94 152 ARG B O 1
ATOM 4742 N N . ALA B 1 153 ? -17.516 -12.773 -15.875 1 93.31 153 ALA B N 1
ATOM 4743 C CA . ALA B 1 153 ? -17.609 -11.391 -16.328 1 93.31 153 ALA B CA 1
ATOM 4744 C C . ALA B 1 153 ? -17.156 -11.258 -17.781 1 93.31 153 ALA B C 1
ATOM 4746 O O . ALA B 1 153 ? -17.359 -10.219 -18.422 1 93.31 153 ALA B O 1
ATOM 4747 N N . PHE B 1 154 ? -16.547 -12.281 -18.297 1 93.94 154 PHE B N 1
ATOM 4748 C CA . PHE B 1 154 ? -16.031 -12.258 -19.656 1 93.94 154 PHE B CA 1
ATOM 4749 C C . PHE B 1 154 ? -16.984 -12.953 -20.625 1 93.94 154 PHE B C 1
ATOM 4751 O O . PHE B 1 154 ? -17.984 -13.539 -20.203 1 93.94 154 PHE B O 1
ATOM 4758 N N . THR B 1 155 ? -16.719 -12.812 -21.906 1 94.31 155 THR B N 1
ATOM 4759 C CA . THR B 1 155 ? -17.516 -13.43 -22.953 1 94.31 155 THR B CA 1
ATOM 4760 C C . THR B 1 155 ? -16.625 -13.992 -24.062 1 94.31 155 THR B C 1
ATOM 4762 O O . THR B 1 155 ? -15.461 -13.625 -24.172 1 94.31 155 THR B O 1
ATOM 4765 N N . THR B 1 156 ? -17.156 -14.93 -24.812 1 94.5 156 THR B N 1
ATOM 4766 C CA . THR B 1 156 ? -16.438 -15.461 -25.969 1 94.5 156 THR B CA 1
ATOM 4767 C C . THR B 1 156 ? -16.781 -14.664 -27.219 1 94.5 156 THR B C 1
ATOM 4769 O O . THR B 1 156 ? -16.188 -14.883 -28.281 1 94.5 156 THR B O 1
ATOM 4772 N N . ASP B 1 157 ? -17.734 -13.68 -27.062 1 95.69 157 ASP B N 1
ATOM 4773 C CA . ASP B 1 157 ? -18.156 -12.852 -28.188 1 95.69 157 ASP B CA 1
ATOM 4774 C C . ASP B 1 157 ? -17.328 -11.586 -28.281 1 95.69 157 ASP B C 1
ATOM 4776 O O . ASP B 1 157 ? -17.453 -10.68 -27.453 1 95.69 157 ASP B O 1
ATOM 4780 N N . PRO B 1 158 ? -16.516 -11.438 -29.328 1 95.25 158 PRO B N 1
ATOM 4781 C CA . PRO B 1 158 ? -15.648 -10.258 -29.453 1 95.25 158 PRO B CA 1
ATOM 4782 C C . PRO B 1 158 ? -16.438 -8.984 -29.734 1 95.25 158 PRO B C 1
ATOM 4784 O O . PRO B 1 158 ? -15.883 -7.883 -29.656 1 95.25 158 PRO B O 1
ATOM 4787 N N . THR B 1 159 ? -17.703 -9.102 -30.094 1 95.44 159 THR B N 1
ATOM 4788 C CA . THR B 1 159 ? -18.484 -7.934 -30.453 1 95.44 159 THR B CA 1
ATOM 4789 C C . THR B 1 159 ? -19.344 -7.473 -29.281 1 95.44 159 THR B C 1
ATOM 4791 O O . THR B 1 159 ? -20 -6.43 -29.344 1 95.44 159 THR B O 1
ATOM 4794 N N . ASP B 1 160 ? -19.312 -8.281 -28.172 1 95.38 160 ASP B N 1
ATOM 4795 C CA . ASP B 1 160 ? -20.047 -7.938 -26.969 1 95.38 160 ASP B CA 1
ATOM 4796 C C . ASP B 1 160 ? -19.391 -6.777 -26.234 1 95.38 160 ASP B C 1
ATOM 4798 O O . ASP B 1 160 ? -18.312 -6.93 -25.672 1 95.38 160 ASP B O 1
ATOM 4802 N N . ASP B 1 161 ? -20.031 -5.617 -26.156 1 93.25 161 ASP B N 1
ATOM 4803 C CA . ASP B 1 161 ? -19.453 -4.434 -25.516 1 93.25 161 ASP B CA 1
ATOM 4804 C C . ASP B 1 161 ? -20.109 -4.184 -24.156 1 93.25 161 ASP B C 1
ATOM 4806 O O . ASP B 1 161 ? -19.953 -3.102 -23.594 1 93.25 161 ASP B O 1
ATOM 4810 N N . GLU B 1 162 ? -20.797 -5.191 -23.672 1 94.12 162 GLU B N 1
ATOM 4811 C CA . GLU B 1 162 ? -21.438 -5.07 -22.359 1 94.12 162 GLU B CA 1
ATOM 4812 C C . GLU B 1 162 ? -20.406 -5.102 -21.234 1 94.12 162 GLU B C 1
ATOM 4814 O O . GLU B 1 162 ? -19.453 -5.887 -21.281 1 94.12 162 GLU B O 1
ATOM 4819 N N . VAL B 1 163 ? -20.609 -4.195 -20.297 1 95.19 163 VAL B N 1
ATOM 4820 C CA . VAL B 1 163 ? -19.734 -4.148 -19.125 1 95.19 163 VAL B CA 1
ATOM 4821 C C . VAL B 1 163 ? -20.312 -5.027 -18.016 1 95.19 163 VAL B C 1
ATOM 4823 O O . VAL B 1 163 ? -21.406 -4.762 -17.516 1 95.19 163 VAL B O 1
ATOM 4826 N N . ARG B 1 164 ? -19.625 -6.098 -17.75 1 95.06 164 ARG B N 1
ATOM 4827 C CA . ARG B 1 164 ? -19.969 -6.98 -16.641 1 95.06 164 ARG B CA 1
ATOM 4828 C C . ARG B 1 164 ? -18.875 -6.938 -15.562 1 95.06 164 ARG B C 1
ATOM 4830 O O . ARG B 1 164 ? -17.688 -6.996 -15.875 1 95.06 164 ARG B O 1
ATOM 4837 N N . VAL B 1 165 ? -19.312 -6.719 -14.359 1 96.06 165 VAL B N 1
ATOM 4838 C CA . VAL B 1 165 ? -18.375 -6.609 -13.25 1 96.06 165 VAL B CA 1
ATOM 4839 C C . VAL B 1 165 ? -18.609 -7.742 -12.258 1 96.06 165 VAL B C 1
ATOM 4841 O O . VAL B 1 165 ? -19.766 -8.133 -12.016 1 96.06 165 VAL B O 1
ATOM 4844 N N . PRO B 1 166 ? -17.578 -8.312 -11.711 1 93.19 166 PRO B N 1
ATOM 4845 C CA . PRO B 1 166 ? -17.703 -9.492 -10.852 1 93.19 166 PRO B CA 1
ATOM 4846 C C . PRO B 1 166 ? -18.562 -9.234 -9.617 1 93.19 166 PRO B C 1
ATOM 4848 O O . PRO B 1 166 ? -19.25 -10.141 -9.141 1 93.19 166 PRO B O 1
ATOM 4851 N N . TRP B 1 167 ? -18.578 -8 -9.094 1 95.06 167 TRP B N 1
ATOM 4852 C CA . TRP B 1 167 ? -19.25 -7.758 -7.816 1 95.06 167 TRP B CA 1
ATOM 4853 C C . TRP B 1 167 ? -20.766 -7.66 -8.008 1 95.06 167 TRP B C 1
ATOM 4855 O O . TRP B 1 167 ? -21.516 -7.621 -7.027 1 95.06 167 TRP B O 1
ATOM 4865 N N . SER B 1 168 ? -21.25 -7.637 -9.273 1 94.31 168 SER B N 1
ATOM 4866 C CA . SER B 1 168 ? -22.688 -7.535 -9.531 1 94.31 168 SER B CA 1
ATOM 4867 C C . SER B 1 168 ? -23.25 -8.859 -10.016 1 94.31 168 SER B C 1
ATOM 4869 O O . SER B 1 168 ? -24.453 -8.984 -10.219 1 94.31 168 SER B O 1
ATOM 4871 N N . LEU B 1 169 ? -22.359 -9.836 -10.219 1 89.12 169 LEU B N 1
ATOM 4872 C CA . LEU B 1 169 ? -22.812 -11.117 -10.75 1 89.12 169 LEU B CA 1
ATOM 4873 C C . LEU B 1 169 ? -23.359 -12.008 -9.641 1 89.12 169 LEU B C 1
ATOM 4875 O O . LEU B 1 169 ? -22.656 -12.281 -8.656 1 89.12 169 LEU B O 1
ATOM 4879 N N . GLY B 1 170 ? -24.641 -12.289 -9.695 1 75 170 GLY B N 1
ATOM 4880 C CA . GLY B 1 170 ? -25.297 -13.125 -8.703 1 75 170 GLY B CA 1
ATOM 4881 C C . GLY B 1 170 ? -24.797 -14.555 -8.703 1 75 170 GLY B C 1
ATOM 4882 O O . GLY B 1 170 ? -24.016 -14.945 -9.57 1 75 170 GLY B O 1
ATOM 4883 N N . PRO B 1 171 ? -25.234 -15.195 -7.633 1 65.06 171 PRO B N 1
ATOM 4884 C CA . PRO B 1 171 ? -24.828 -16.594 -7.578 1 65.06 171 PRO B CA 1
ATOM 4885 C C . PRO B 1 171 ? -25.312 -17.406 -8.781 1 65.06 171 PRO B C 1
ATOM 4887 O O . PRO B 1 171 ? -26.328 -17.047 -9.391 1 65.06 171 PRO B O 1
ATOM 4890 N N . HIS B 1 172 ? -24.547 -18 -9.469 1 54.69 172 HIS B N 1
ATOM 4891 C CA . HIS B 1 172 ? -25.016 -18.891 -10.523 1 54.69 172 HIS B CA 1
ATOM 4892 C C . HIS B 1 172 ? -26.266 -19.641 -10.086 1 54.69 172 HIS B C 1
ATOM 4894 O O . HIS B 1 172 ? -26.328 -20.172 -8.984 1 54.69 172 HIS B O 1
ATOM 4900 N N . LYS B 1 173 ? -27.484 -19.359 -10.609 1 45.03 173 LYS B N 1
ATOM 4901 C CA . LYS B 1 173 ? -28.547 -20.359 -10.43 1 45.03 173 LYS B CA 1
ATOM 4902 C C . LYS B 1 173 ? -28.016 -21.766 -10.648 1 45.03 173 LYS B C 1
ATOM 4904 O O . LYS B 1 173 ? -27.672 -22.141 -11.773 1 45.03 173 LYS B O 1
ATOM 4909 N N . ARG B 1 174 ? -27.188 -22.172 -9.773 1 39.47 174 ARG B N 1
ATOM 4910 C CA . ARG B 1 174 ? -26.891 -23.609 -9.891 1 39.47 174 ARG B CA 1
ATOM 4911 C C . ARG B 1 174 ? -28.141 -24.406 -10.195 1 39.47 174 ARG B C 1
ATOM 4913 O O . ARG B 1 174 ? -29.156 -24.266 -9.508 1 39.47 174 ARG B O 1
ATOM 4920 N N . ALA B 1 175 ? -28.422 -24.875 -11.25 1 35.84 175 ALA B N 1
ATOM 4921 C CA . ALA B 1 175 ? -29.297 -26.047 -11.25 1 35.84 175 ALA B CA 1
ATOM 4922 C C . ALA B 1 175 ? -29.25 -26.766 -9.906 1 35.84 175 ALA B C 1
ATOM 4924 O O . ALA B 1 175 ? -28.312 -26.594 -9.133 1 35.84 175 ALA B O 1
ATOM 4925 N N . GLY B 1 176 ? -30.078 -27.812 -9.586 1 31.89 176 GLY B N 1
ATOM 4926 C CA . GLY B 1 176 ? -30.297 -28.766 -8.508 1 31.89 176 GLY B CA 1
ATOM 4927 C C . GLY B 1 176 ? -29.016 -29.125 -7.762 1 31.89 176 GLY B C 1
ATOM 4928 O O . GLY B 1 176 ? -29 -30.078 -6.992 1 31.89 176 GLY B O 1
ATOM 4929 N N . HIS B 1 177 ? -27.828 -29 -8.328 1 32.12 177 HIS B N 1
ATOM 4930 C CA . HIS B 1 177 ? -26.781 -29.797 -7.719 1 32.12 177 HIS B CA 1
ATOM 4931 C C . HIS B 1 177 ? -26.297 -29.172 -6.41 1 32.12 177 HIS B C 1
ATOM 4933 O O . HIS B 1 177 ? -26.266 -27.953 -6.277 1 32.12 177 HIS B O 1
ATOM 4939 N N . GLY B 1 178 ? -26.344 -29.734 -5.309 1 31.8 178 GLY B N 1
ATOM 4940 C CA . GLY B 1 178 ? -25.969 -29.578 -3.91 1 31.8 178 GLY B CA 1
ATOM 4941 C C . GLY B 1 178 ? -24.688 -28.781 -3.709 1 31.8 178 GLY B C 1
ATOM 4942 O O . GLY B 1 178 ? -23.688 -29.047 -4.367 1 31.8 178 GLY B O 1
ATOM 4943 N N . ARG B 1 179 ? -24.75 -27.625 -3.443 1 38.75 179 ARG B N 1
ATOM 4944 C CA . ARG B 1 179 ? -23.703 -26.734 -2.951 1 38.75 179 ARG B CA 1
ATOM 4945 C C . ARG B 1 179 ? -22.719 -27.484 -2.062 1 38.75 179 ARG B C 1
ATOM 4947 O O . ARG B 1 179 ? -22.938 -27.625 -0.857 1 38.75 179 ARG B O 1
ATOM 4954 N N . ARG B 1 180 ? -21.984 -28.5 -2.426 1 36.81 180 ARG B N 1
ATOM 4955 C CA . ARG B 1 180 ? -21.109 -29.047 -1.395 1 36.81 180 ARG B CA 1
ATOM 4956 C C . ARG B 1 180 ? -19.969 -28.062 -1.073 1 36.81 180 ARG B C 1
ATOM 4958 O O . ARG B 1 180 ? -19.438 -27.422 -1.971 1 36.81 180 ARG B O 1
ATOM 4965 N N . PRO B 1 181 ? -19.688 -27.703 0.162 1 40.25 181 PRO B N 1
ATOM 4966 C CA . PRO B 1 181 ? -18.734 -26.75 0.73 1 40.25 181 PRO B CA 1
ATOM 4967 C C . PRO B 1 181 ? -17.328 -26.938 0.181 1 40.25 181 PRO B C 1
ATOM 4969 O O . PRO B 1 181 ? -16.891 -28.062 -0.076 1 40.25 181 PRO B O 1
ATOM 4972 N N . ALA B 1 182 ? -16.766 -26.016 -0.573 1 43.91 182 ALA B N 1
ATOM 4973 C CA . ALA B 1 182 ? -15.367 -25.969 -0.992 1 43.91 182 ALA B CA 1
ATOM 4974 C C . ALA B 1 182 ? -14.461 -26.625 0.049 1 43.91 182 ALA B C 1
ATOM 4976 O O . ALA B 1 182 ? -14.75 -26.578 1.246 1 43.91 182 ALA B O 1
ATOM 4977 N N . LEU B 1 183 ? -13.547 -27.453 -0.406 1 41.94 183 LEU B N 1
ATOM 4978 C CA . LEU B 1 183 ? -12.656 -28.188 0.473 1 41.94 183 LEU B CA 1
ATOM 4979 C C . LEU B 1 183 ? -12.195 -27.328 1.638 1 41.94 183 LEU B C 1
ATOM 4981 O O . LEU B 1 183 ? -12.156 -27.781 2.783 1 41.94 183 LEU B O 1
ATOM 4985 N N . LEU B 1 184 ? -11.758 -26.078 1.311 1 46.03 184 LEU B N 1
ATOM 4986 C CA . LEU B 1 184 ? -11.312 -25.266 2.438 1 46.03 184 LEU B CA 1
ATOM 4987 C C . LEU B 1 184 ? -12.445 -25.062 3.441 1 46.03 184 LEU B C 1
ATOM 4989 O O . LEU B 1 184 ? -12.211 -25.062 4.652 1 46.03 184 LEU B O 1
ATOM 4993 N N . ALA B 1 185 ? -13.641 -24.938 2.881 1 46.59 185 ALA B N 1
ATOM 4994 C CA . ALA B 1 185 ? -14.812 -24.859 3.748 1 46.59 185 ALA B CA 1
ATOM 4995 C C . ALA B 1 185 ? -15.086 -26.203 4.426 1 46.59 185 ALA B C 1
ATOM 4997 O O . ALA B 1 185 ? -15.492 -26.234 5.59 1 46.59 185 ALA B O 1
ATOM 4998 N N . GLN B 1 186 ? -14.984 -27.25 3.666 1 43.75 186 GLN B N 1
ATOM 4999 C CA . GLN B 1 186 ? -15.148 -28.578 4.25 1 43.75 186 GLN B CA 1
ATOM 5000 C C . GLN B 1 186 ? -14.07 -28.844 5.297 1 43.75 186 GLN B C 1
ATOM 5002 O O . GLN B 1 186 ? -14.344 -29.469 6.328 1 43.75 186 GLN B O 1
ATOM 5007 N N . LEU B 1 187 ? -12.898 -28.375 4.895 1 46.53 187 LEU B N 1
ATOM 5008 C CA . LEU B 1 187 ? -11.82 -28.516 5.863 1 46.53 187 LEU B CA 1
ATOM 5009 C C . LEU B 1 187 ? -12.086 -27.672 7.105 1 46.53 187 LEU B C 1
ATOM 5011 O O . LEU B 1 187 ? -11.734 -28.078 8.219 1 46.53 187 LEU B O 1
ATOM 5015 N N . GLY B 1 188 ? -12.586 -26.5 6.809 1 44.81 188 GLY B N 1
ATOM 5016 C CA . GLY B 1 188 ? -12.977 -25.656 7.934 1 44.81 188 GLY B CA 1
ATOM 5017 C C . GLY B 1 188 ? -14.07 -26.281 8.789 1 44.81 188 GLY B C 1
ATOM 5018 O O . GLY B 1 188 ? -14.07 -26.125 10.008 1 44.81 188 GLY B O 1
ATOM 5019 N N . LYS B 1 189 ? -15.062 -26.828 8.094 1 43.44 189 LYS B N 1
ATOM 5020 C CA . LYS B 1 189 ? -16.109 -27.5 8.852 1 43.44 189 LYS B CA 1
ATOM 5021 C C . LYS B 1 189 ? -15.578 -28.719 9.586 1 43.44 189 LYS B C 1
ATOM 5023 O O . LYS B 1 189 ? -16.062 -29.062 10.664 1 43.44 189 LYS B O 1
ATOM 5028 N N . SER B 1 190 ? -14.633 -29.375 8.867 1 39 190 SER B N 1
ATOM 5029 C CA . SER B 1 190 ? -14.094 -30.594 9.469 1 39 190 SER B CA 1
ATOM 5030 C C . SER B 1 190 ? -12.961 -30.281 10.43 1 39 190 SER B C 1
ATOM 5032 O O . SER B 1 190 ? -12.453 -31.188 11.109 1 39 190 SER B O 1
ATOM 5034 N N . ALA B 1 191 ? -12.375 -29.172 10.297 1 39.34 191 ALA B N 1
ATOM 5035 C CA . ALA B 1 191 ? -11.289 -28.875 11.227 1 39.34 191 ALA B CA 1
ATOM 5036 C C . ALA B 1 191 ? -11.742 -29.047 12.672 1 39.34 191 ALA B C 1
ATOM 5038 O O . ALA B 1 191 ? -10.938 -29.406 13.539 1 39.34 191 ALA B O 1
ATOM 5039 N N . GLY B 1 192 ? -12.922 -28.547 13.016 1 37.12 192 GLY B N 1
ATOM 5040 C CA . GLY B 1 192 ? -13.305 -28.969 14.352 1 37.12 192 GLY B CA 1
ATOM 5041 C C . GLY B 1 192 ? -13.281 -30.469 14.531 1 37.12 192 GLY B C 1
ATOM 5042 O O . GLY B 1 192 ? -12.891 -30.969 15.594 1 37.12 192 GLY B O 1
ATOM 5043 N N . SER B 1 193 ? -13.969 -31.125 13.625 1 36.62 193 SER B N 1
ATOM 5044 C CA . SER B 1 193 ? -14.062 -32.594 13.75 1 36.62 193 SER B CA 1
ATOM 5045 C C . SER B 1 193 ? -12.781 -33.25 13.273 1 36.62 193 SER B C 1
ATOM 5047 O O . SER B 1 193 ? -12.5 -34.406 13.648 1 36.62 193 SER B O 1
ATOM 5049 N N . THR B 1 194 ? -12.148 -32.719 12.305 1 39.69 194 THR B N 1
ATOM 5050 C CA . THR B 1 194 ? -10.953 -33.375 11.773 1 39.69 194 THR B CA 1
ATOM 5051 C C . THR B 1 194 ? -9.789 -33.25 12.75 1 39.69 194 THR B C 1
ATOM 5053 O O . THR B 1 194 ? -8.773 -33.938 12.609 1 39.69 194 THR B O 1
ATOM 5056 N N . LEU B 1 195 ? -9.703 -32.188 13.531 1 40.97 195 LEU B N 1
ATOM 5057 C CA . LEU B 1 195 ? -8.789 -32.375 14.656 1 40.97 195 LEU B CA 1
ATOM 5058 C C . LEU B 1 195 ? -9.078 -33.688 15.383 1 40.97 195 LEU B C 1
ATOM 5060 O O . LEU B 1 195 ? -8.211 -34.188 16.094 1 40.97 195 LEU B O 1
ATOM 5064 N N . ALA B 1 196 ? -10.367 -34.031 15.422 1 38 196 ALA B N 1
ATOM 5065 C CA . ALA B 1 196 ? -10.695 -35.344 15.977 1 38 196 ALA B CA 1
ATOM 5066 C C . ALA B 1 196 ? -10.305 -36.469 15.016 1 38 196 ALA B C 1
ATOM 5068 O O . ALA B 1 196 ? -10.633 -37.625 15.242 1 38 196 ALA B O 1
ATOM 5069 N N . LEU B 1 197 ? -10.227 -36.188 13.797 1 44.16 197 LEU B N 1
ATOM 5070 C CA . LEU B 1 197 ? -9.82 -37.344 13 1 44.16 197 LEU B CA 1
ATOM 5071 C C . LEU B 1 197 ? -8.594 -38 13.609 1 44.16 197 LEU B C 1
ATOM 5073 O O . LEU B 1 197 ? -7.613 -37.344 13.945 1 44.16 197 LEU B O 1
ATOM 5077 N N . ALA B 1 198 ? -8.664 -39.094 14.211 1 48.5 198 ALA B N 1
ATOM 5078 C CA . ALA B 1 198 ? -7.906 -40 15.055 1 48.5 198 ALA B CA 1
ATOM 5079 C C . ALA B 1 198 ? -6.477 -40.156 14.547 1 48.5 198 ALA B C 1
ATOM 5081 O O . ALA B 1 198 ? -6.25 -40.375 13.352 1 48.5 198 ALA B O 1
ATOM 5082 N N . PRO B 1 199 ? -5.492 -39.719 15.344 1 52.5 199 PRO B N 1
ATOM 5083 C CA . PRO B 1 199 ? -4.09 -40.094 15.164 1 52.5 199 PRO B CA 1
ATOM 5084 C C . PRO B 1 199 ? -3.922 -41.375 14.359 1 52.5 199 PRO B C 1
ATOM 5086 O O . PRO B 1 199 ? -2.959 -41.531 13.602 1 52.5 199 PRO B O 1
ATOM 5089 N N . SER B 1 200 ? -4.965 -42.156 14.492 1 54.5 200 SER B N 1
ATOM 5090 C CA . SER B 1 200 ? -4.82 -43.469 13.859 1 54.5 200 SER B CA 1
ATOM 5091 C C . SER B 1 200 ? -4.945 -43.375 12.344 1 54.5 200 SER B C 1
ATOM 5093 O O . SER B 1 200 ? -4.23 -44.062 11.609 1 54.5 200 SER B O 1
ATOM 5095 N N . THR B 1 201 ? -5.773 -42.438 11.898 1 55.25 201 THR B N 1
ATOM 5096 C CA . THR B 1 201 ? -5.992 -42.344 10.453 1 55.25 201 THR B CA 1
ATOM 5097 C C . THR B 1 201 ? -4.805 -41.656 9.773 1 55.25 201 THR B C 1
ATOM 5099 O O . THR B 1 201 ? -4.371 -42.094 8.703 1 55.25 201 THR B O 1
ATOM 5102 N N . LEU B 1 202 ? -4.301 -40.75 10.383 1 62.19 202 LEU B N 1
ATOM 5103 C CA . LEU B 1 202 ? -3.119 -40.094 9.828 1 62.19 202 LEU B CA 1
ATOM 5104 C C . LEU B 1 202 ? -1.93 -41.062 9.812 1 62.19 202 LEU B C 1
ATOM 5106 O O . LEU B 1 202 ? -1.124 -41.031 8.883 1 62.19 202 LEU B O 1
ATOM 5110 N N . ARG B 1 203 ? -1.915 -41.844 10.828 1 61.34 203 ARG B N 1
ATOM 5111 C CA . ARG B 1 203 ? -0.845 -42.844 10.898 1 61.34 203 ARG B CA 1
ATOM 5112 C C . ARG B 1 203 ? -0.971 -43.844 9.781 1 61.34 203 ARG B C 1
ATOM 5114 O O . ARG B 1 203 ? 0.031 -44.281 9.188 1 61.34 203 ARG B O 1
ATOM 5121 N N . LEU B 1 204 ? -2.197 -44.156 9.555 1 55.84 204 LEU B N 1
ATOM 5122 C CA . LEU B 1 204 ? -2.418 -45.156 8.5 1 55.84 204 LEU B CA 1
ATOM 5123 C C . LEU B 1 204 ? -2.107 -44.562 7.133 1 55.84 204 LEU B C 1
ATOM 5125 O O . LEU B 1 204 ? -1.501 -45.219 6.285 1 55.84 204 LEU B O 1
ATOM 5129 N N . ALA B 1 205 ? -2.496 -43.344 6.941 1 60.59 205 ALA B N 1
ATOM 5130 C CA . ALA B 1 205 ? -2.199 -42.688 5.676 1 60.59 205 ALA B CA 1
ATOM 5131 C C . ALA B 1 205 ? -0.694 -42.5 5.488 1 60.59 205 ALA B C 1
ATOM 5133 O O . ALA B 1 205 ? -0.164 -42.75 4.402 1 60.59 205 ALA B O 1
ATOM 5134 N N . ARG B 1 206 ? -0.103 -42.219 6.551 1 64.38 206 ARG B N 1
ATOM 5135 C CA . ARG B 1 206 ? 1.351 -42.094 6.508 1 64.38 206 ARG B CA 1
ATOM 5136 C C . ARG B 1 206 ? 2.014 -43.438 6.223 1 64.38 206 ARG B C 1
ATOM 5138 O O . ARG B 1 206 ? 2.973 -43.5 5.453 1 64.38 206 ARG B O 1
ATOM 5145 N N . ALA B 1 207 ? 1.543 -44.375 6.875 1 60.06 207 ALA B N 1
ATOM 5146 C CA . ALA B 1 207 ? 2.094 -45.719 6.676 1 60.06 207 ALA B CA 1
ATOM 5147 C C . ALA B 1 207 ? 1.925 -46.188 5.227 1 60.06 207 ALA B C 1
ATOM 5149 O O . ALA B 1 207 ? 2.834 -46.781 4.648 1 60.06 207 ALA B O 1
ATOM 5150 N N . ALA B 1 208 ? 0.781 -45.781 4.75 1 58.97 208 ALA B N 1
ATOM 5151 C CA . ALA B 1 208 ? 0.529 -46.156 3.363 1 58.97 208 ALA B CA 1
ATOM 5152 C C . ALA B 1 208 ? 1.46 -45.406 2.414 1 58.97 208 ALA B C 1
ATOM 5154 O O . ALA B 1 208 ? 1.979 -46 1.456 1 58.97 208 ALA B O 1
ATOM 5155 N N . LEU B 1 209 ? 1.659 -44.25 2.82 1 61.91 209 LEU B N 1
ATOM 5156 C CA . LEU B 1 209 ? 2.568 -43.469 1.996 1 61.91 209 LEU B CA 1
ATOM 5157 C C . LEU B 1 209 ? 4 -43.969 2.135 1 61.91 209 LEU B C 1
ATOM 5159 O O . LEU B 1 209 ? 4.73 -44.062 1.145 1 61.91 209 LEU B O 1
ATOM 5163 N N . LEU B 1 210 ? 4.309 -44.312 3.35 1 58.59 210 LEU B N 1
ATOM 5164 C CA . LEU B 1 210 ? 5.648 -44.844 3.619 1 58.59 210 LEU B CA 1
ATOM 5165 C C . LEU B 1 210 ? 5.879 -46.156 2.902 1 58.59 210 LEU B C 1
ATOM 5167 O O . LEU B 1 210 ? 6.953 -46.406 2.344 1 58.59 210 LEU B O 1
ATOM 5171 N N . GLU B 1 211 ? 4.953 -46.938 3.012 1 56.69 211 GLU B N 1
ATOM 5172 C CA . GLU B 1 211 ? 5.062 -48.25 2.381 1 56.69 211 GLU B CA 1
ATOM 5173 C C . GLU B 1 211 ? 5.27 -48.125 0.874 1 56.69 211 GLU B C 1
ATOM 5175 O O . GLU B 1 211 ? 5.992 -48.906 0.271 1 56.69 211 GLU B O 1
ATOM 5180 N N . GLN B 1 212 ? 4.699 -47.031 0.498 1 56.34 212 GLN B N 1
ATOM 5181 C CA . GLN B 1 212 ? 4.789 -46.906 -0.952 1 56.34 212 GLN B CA 1
ATOM 5182 C C . GLN B 1 212 ? 5.922 -45.969 -1.346 1 56.34 212 GLN B C 1
ATOM 5184 O O . GLN B 1 212 ? 6.078 -45.625 -2.521 1 56.34 212 GLN B O 1
ATOM 5189 N N . GLN B 1 213 ? 6.766 -45.656 -0.315 1 50.78 213 GLN B N 1
ATOM 5190 C CA . GLN B 1 213 ? 7.93 -44.812 -0.526 1 50.78 213 GLN B CA 1
ATOM 5191 C C . GLN B 1 213 ? 7.543 -43.5 -1.218 1 50.78 213 GLN B C 1
ATOM 5193 O O . GLN B 1 213 ? 8.25 -43.031 -2.109 1 50.78 213 GLN B O 1
ATOM 5198 N N . LEU B 1 214 ? 6.352 -43.188 -0.845 1 57.16 214 LEU B N 1
ATOM 5199 C CA . LEU B 1 214 ? 5.855 -41.969 -1.488 1 57.16 214 LEU B CA 1
ATOM 5200 C C . LEU B 1 214 ? 6.254 -40.75 -0.696 1 57.16 214 LEU B C 1
ATOM 5202 O O . LEU B 1 214 ? 6.762 -40.844 0.422 1 57.16 214 LEU B O 1
ATOM 5206 N N . THR B 1 215 ? 6.219 -39.625 -1.378 1 57.5 215 THR B N 1
ATOM 5207 C CA . THR B 1 215 ? 6.699 -38.344 -0.822 1 57.5 215 THR B CA 1
ATOM 5208 C C . THR B 1 215 ? 5.922 -38 0.442 1 57.5 215 THR B C 1
ATOM 5210 O O . THR B 1 215 ? 4.695 -37.875 0.415 1 57.5 215 THR B O 1
ATOM 5213 N N . LEU B 1 216 ? 6.656 -38.156 1.587 1 62.41 216 LEU B N 1
ATOM 5214 C CA . LEU B 1 216 ? 6.117 -37.844 2.906 1 62.41 216 LEU B CA 1
ATOM 5215 C C . LEU B 1 216 ? 6.289 -36.375 3.227 1 62.41 216 LEU B C 1
ATOM 5217 O O . LEU B 1 216 ? 7.285 -35.75 2.84 1 62.41 216 LEU B O 1
ATOM 5221 N N . PRO B 1 217 ? 5.16 -35.906 3.842 1 68.38 217 PRO B N 1
ATOM 5222 C CA . PRO B 1 217 ? 5.359 -34.531 4.297 1 68.38 217 PRO B CA 1
ATOM 5223 C C . PRO B 1 217 ? 6.473 -34.406 5.332 1 68.38 217 PRO B C 1
ATOM 5225 O O . PRO B 1 217 ? 6.84 -35.375 5.973 1 68.38 217 PRO B O 1
ATOM 5228 N N . PHE B 1 218 ? 7.125 -33.344 5.383 1 70.94 218 PHE B N 1
ATOM 5229 C CA . PHE B 1 218 ? 8.102 -32.969 6.398 1 70.94 218 PHE B CA 1
ATOM 5230 C C . PHE B 1 218 ? 9.445 -33.625 6.129 1 70.94 218 PHE B C 1
ATOM 5232 O O . PHE B 1 218 ? 10.172 -33.969 7.062 1 70.94 218 PHE B O 1
ATOM 5239 N N . ARG B 1 219 ? 9.695 -33.906 4.887 1 80.12 219 ARG B N 1
ATOM 5240 C CA . ARG B 1 219 ? 11 -34.469 4.539 1 80.12 219 ARG B CA 1
ATOM 5241 C C . ARG B 1 219 ? 11.672 -33.656 3.451 1 80.12 219 ARG B C 1
ATOM 5243 O O . ARG B 1 219 ? 12.711 -34.031 2.916 1 80.12 219 ARG B O 1
ATOM 5250 N N . ALA B 1 220 ? 11.078 -32.594 3.174 1 91.12 220 ALA B N 1
ATOM 5251 C CA . ALA B 1 220 ? 11.672 -31.719 2.152 1 91.12 220 ALA B CA 1
ATOM 5252 C C . ALA B 1 220 ? 12.93 -31.047 2.68 1 91.12 220 ALA B C 1
ATOM 5254 O O . ALA B 1 220 ? 13.016 -30.719 3.865 1 91.12 220 ALA B O 1
ATOM 5255 N N . PRO B 1 221 ? 13.898 -30.906 1.83 1 94.31 221 PRO B N 1
ATOM 5256 C CA . PRO B 1 221 ? 15.109 -30.203 2.27 1 94.31 221 PRO B CA 1
ATOM 5257 C C . PRO B 1 221 ? 1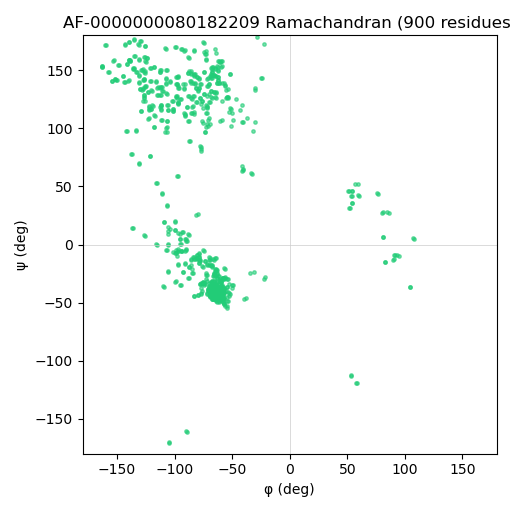4.852 -28.734 2.6 1 94.31 221 PRO B C 1
ATOM 5259 O O . PRO B 1 221 ? 13.945 -28.125 2.037 1 94.31 221 PRO B O 1
ATOM 5262 N N . ARG B 1 222 ? 15.672 -28.266 3.506 1 93.31 222 ARG B N 1
ATOM 5263 C CA . ARG B 1 222 ? 15.633 -26.828 3.775 1 93.31 222 ARG B CA 1
ATOM 5264 C C . ARG B 1 222 ? 16.297 -26.047 2.65 1 93.31 222 ARG B C 1
ATOM 5266 O O . ARG B 1 222 ? 17.391 -26.391 2.197 1 93.31 222 ARG B O 1
ATOM 5273 N N . THR B 1 223 ? 15.633 -25.078 2.148 1 95.62 223 THR B N 1
ATOM 5274 C CA . THR B 1 223 ? 16.156 -24.234 1.092 1 95.62 223 THR B CA 1
ATOM 5275 C C . THR B 1 223 ? 15.875 -22.766 1.392 1 95.62 223 THR B C 1
ATOM 5277 O O . THR B 1 223 ? 15.227 -22.438 2.389 1 95.62 223 THR B O 1
ATOM 5280 N N . MET B 1 224 ? 16.375 -21.906 0.53 1 96.69 224 MET B N 1
ATOM 5281 C CA . MET B 1 224 ? 16.156 -20.469 0.64 1 96.69 224 MET B CA 1
ATOM 5282 C C . MET B 1 224 ? 14.672 -20.125 0.481 1 96.69 224 MET B C 1
ATOM 5284 O O . MET B 1 224 ? 14.25 -19.016 0.784 1 96.69 224 MET B O 1
ATOM 5288 N N . PHE B 1 225 ? 13.859 -21.094 0.037 1 97.25 225 PHE B N 1
ATOM 5289 C CA . PHE B 1 225 ? 12.43 -20.875 -0.151 1 97.25 225 PHE B CA 1
ATOM 5290 C C . PHE B 1 225 ? 11.672 -21.109 1.149 1 97.25 225 PHE B C 1
ATOM 5292 O O . PHE B 1 225 ? 10.484 -20.781 1.256 1 97.25 225 PHE B O 1
ATOM 5299 N N . ASN B 1 226 ? 12.242 -21.688 2.158 1 95.62 226 ASN B N 1
ATOM 5300 C CA . ASN B 1 226 ? 11.578 -22.109 3.389 1 95.62 226 ASN B CA 1
ATOM 5301 C C . ASN B 1 226 ? 12.102 -21.344 4.598 1 95.62 226 ASN B C 1
ATOM 5303 O O . ASN B 1 226 ? 12.484 -21.938 5.602 1 95.62 226 ASN B O 1
ATOM 5307 N N . VAL B 1 227 ? 12.07 -20 4.477 1 93.69 227 VAL B N 1
ATOM 5308 C CA . VAL B 1 227 ? 12.562 -19.078 5.5 1 93.69 227 VAL B CA 1
ATOM 5309 C C . VAL B 1 227 ? 11.469 -18.078 5.867 1 93.69 227 VAL B C 1
ATOM 5311 O O . VAL B 1 227 ? 10.406 -18.047 5.238 1 93.69 227 VAL B O 1
ATOM 5314 N N . ARG B 1 228 ? 11.766 -17.344 6.918 1 91.88 228 ARG B N 1
ATOM 5315 C CA . ARG B 1 228 ? 10.898 -16.203 7.223 1 91.88 228 ARG B CA 1
ATOM 5316 C C . ARG B 1 228 ? 11.008 -15.125 6.152 1 91.88 228 ARG B C 1
ATOM 5318 O O . ARG B 1 228 ? 12.102 -14.859 5.641 1 91.88 228 ARG B O 1
ATOM 5325 N N . ILE B 1 229 ? 9.883 -14.5 5.859 1 93.75 229 ILE B N 1
ATOM 5326 C CA . ILE B 1 229 ? 9.922 -13.547 4.754 1 93.75 229 ILE B CA 1
ATOM 5327 C C . ILE B 1 229 ? 9.445 -12.18 5.23 1 93.75 229 ILE B C 1
ATOM 5329 O O . ILE B 1 229 ? 8.836 -12.062 6.297 1 93.75 229 ILE B O 1
ATOM 5333 N N . GLY B 1 230 ? 9.781 -11.109 4.492 1 91.88 230 GLY B N 1
ATOM 5334 C CA . GLY B 1 230 ? 9.273 -9.766 4.727 1 91.88 230 GLY B CA 1
ATOM 5335 C C . GLY B 1 230 ? 7.996 -9.469 3.961 1 91.88 230 GLY B C 1
ATOM 5336 O O . GLY B 1 230 ? 7.305 -10.391 3.521 1 91.88 230 GLY B O 1
ATOM 5337 N N . GLY B 1 231 ? 7.746 -8.188 3.836 1 92.38 231 GLY B N 1
ATOM 5338 C CA . GLY B 1 231 ? 6.477 -7.793 3.242 1 92.38 231 GLY B CA 1
ATOM 5339 C C . GLY B 1 231 ? 6.586 -7.469 1.764 1 92.38 231 GLY B C 1
ATOM 5340 O O . GLY B 1 231 ? 5.582 -7.457 1.05 1 92.38 231 GLY B O 1
ATOM 5341 N N . ALA B 1 232 ? 7.762 -7.23 1.284 1 95.94 232 ALA B N 1
ATOM 5342 C CA . ALA B 1 232 ? 7.945 -6.832 -0.109 1 95.94 232 ALA B CA 1
ATOM 5343 C C . ALA B 1 232 ? 7.816 -8.031 -1.044 1 95.94 232 ALA B C 1
ATOM 5345 O O . ALA B 1 232 ? 8.305 -9.125 -0.737 1 95.94 232 ALA B O 1
ATOM 5346 N N . ARG B 1 233 ? 7.125 -7.848 -2.176 1 97.94 233 ARG B N 1
ATOM 5347 C CA . ARG B 1 233 ? 6.887 -8.914 -3.145 1 97.94 233 ARG B CA 1
ATOM 5348 C C . ARG B 1 233 ? 7.523 -8.578 -4.488 1 97.94 233 ARG B C 1
ATOM 5350 O O . ARG B 1 233 ? 7.75 -7.41 -4.805 1 97.94 233 ARG B O 1
ATOM 5357 N N . ARG B 1 234 ? 7.848 -9.594 -5.172 1 97.81 234 ARG B N 1
ATOM 5358 C CA . ARG B 1 234 ? 8.188 -9.531 -6.59 1 97.81 234 ARG B CA 1
ATOM 5359 C C . ARG B 1 234 ? 7.281 -10.453 -7.41 1 97.81 234 ARG B C 1
ATOM 5361 O O . ARG B 1 234 ? 7.043 -11.594 -7.023 1 97.81 234 ARG B O 1
ATOM 5368 N N . VAL B 1 235 ? 6.75 -9.906 -8.469 1 98.38 235 VAL B N 1
ATOM 5369 C CA . VAL B 1 235 ? 5.859 -10.633 -9.367 1 98.38 235 VAL B CA 1
ATOM 5370 C C . VAL B 1 235 ? 6.535 -10.828 -10.727 1 98.38 235 VAL B C 1
ATOM 5372 O O . VAL B 1 235 ? 7.191 -9.914 -11.234 1 98.38 235 VAL B O 1
ATOM 5375 N N . ALA B 1 236 ? 6.453 -11.992 -11.266 1 98.56 236 ALA B N 1
ATOM 5376 C CA . ALA B 1 236 ? 6.836 -12.312 -12.633 1 98.56 236 ALA B CA 1
ATOM 5377 C C . ALA B 1 236 ? 5.734 -13.094 -13.344 1 98.56 236 ALA B C 1
ATOM 5379 O O . ALA B 1 236 ? 5.012 -13.867 -12.711 1 98.56 236 ALA B O 1
ATOM 5380 N N . ALA B 1 237 ? 5.598 -12.852 -14.602 1 98.56 237 ALA B N 1
ATOM 5381 C CA . ALA B 1 237 ? 4.52 -13.484 -15.352 1 98.56 237 ALA B CA 1
ATOM 5382 C C . ALA B 1 237 ? 4.898 -13.648 -16.828 1 98.56 237 ALA B C 1
ATOM 5384 O O . ALA B 1 237 ? 5.566 -12.789 -17.391 1 98.56 237 ALA B O 1
ATOM 5385 N N . GLN B 1 238 ? 4.488 -14.734 -17.359 1 98.06 238 GLN B N 1
ATOM 5386 C CA . GLN B 1 238 ? 4.746 -14.984 -18.766 1 98.06 238 GLN B CA 1
ATOM 5387 C C . GLN B 1 238 ? 3.842 -16.094 -19.312 1 98.06 238 GLN B C 1
ATOM 5389 O O . GLN B 1 238 ? 3.361 -16.938 -18.547 1 98.06 238 GLN B O 1
ATOM 5394 N N . SER B 1 239 ? 3.578 -16.062 -20.594 1 97.62 239 SER B N 1
ATOM 5395 C CA . SER B 1 239 ? 2.748 -17.047 -21.281 1 97.62 239 SER B CA 1
ATOM 5396 C C . SER B 1 239 ? 3.588 -17.953 -22.156 1 97.62 239 SER B C 1
ATOM 5398 O O . SER B 1 239 ? 4.57 -17.516 -22.766 1 97.62 239 SER B O 1
ATOM 5400 N N . TRP B 1 240 ? 3.219 -19.188 -22.219 1 98 240 TRP B N 1
ATOM 5401 C CA . TRP B 1 240 ? 3.779 -20.156 -23.156 1 98 240 TRP B CA 1
ATOM 5402 C C . TRP B 1 240 ? 2.676 -20.828 -23.953 1 98 240 TRP B C 1
ATOM 5404 O O . TRP B 1 240 ? 1.59 -21.094 -23.438 1 98 240 TRP B O 1
ATOM 5414 N N . SER B 1 241 ? 2.996 -21.188 -25.203 1 96.62 241 SER B N 1
ATOM 5415 C CA . SER B 1 241 ? 2.035 -21.828 -26.078 1 96.62 241 SER B CA 1
ATOM 5416 C C . SER B 1 241 ? 1.644 -23.219 -25.562 1 96.62 241 SER B C 1
ATOM 5418 O O . SER B 1 241 ? 2.51 -24.031 -25.234 1 96.62 241 SER B O 1
ATOM 5420 N N . LEU B 1 242 ? 0.337 -23.438 -25.516 1 94.88 242 LEU B N 1
ATOM 5421 C CA . LEU B 1 242 ? -0.174 -24.734 -25.094 1 94.88 242 LEU B CA 1
ATOM 5422 C C . LEU B 1 242 ? 0.212 -25.812 -26.094 1 94.88 242 LEU B C 1
ATOM 5424 O O . LEU B 1 242 ? 0.408 -26.969 -25.703 1 94.88 242 LEU B O 1
ATOM 5428 N N . ASP B 1 243 ? 0.399 -25.422 -27.312 1 95.56 243 ASP B N 1
ATOM 5429 C CA . ASP B 1 243 ? 0.784 -26.375 -28.359 1 95.56 243 ASP B CA 1
ATOM 5430 C C . ASP B 1 243 ? 2.164 -26.969 -28.078 1 95.56 243 ASP B C 1
ATOM 5432 O O . ASP B 1 243 ? 2.389 -28.156 -28.297 1 95.56 243 ASP B O 1
ATOM 5436 N N . ARG B 1 244 ? 3.055 -26.109 -27.641 1 97.5 244 ARG B N 1
ATOM 5437 C CA . ARG B 1 244 ? 4.387 -26.594 -27.281 1 97.5 244 ARG B CA 1
ATOM 5438 C C . ARG B 1 244 ? 4.32 -27.609 -26.156 1 97.5 244 ARG B C 1
ATOM 5440 O O . ARG B 1 244 ? 4.988 -28.641 -26.203 1 97.5 244 ARG B O 1
ATOM 5447 N N . ILE B 1 245 ? 3.492 -27.359 -25.203 1 97.12 245 ILE B N 1
ATOM 5448 C CA . ILE B 1 245 ? 3.338 -28.219 -24.047 1 97.12 245 ILE B CA 1
ATOM 5449 C C . ILE B 1 245 ? 2.682 -29.531 -24.469 1 97.12 245 ILE B C 1
ATOM 5451 O O . ILE B 1 245 ? 3.135 -30.625 -24.078 1 97.12 245 ILE B O 1
ATOM 5455 N N . LYS B 1 246 ? 1.662 -29.5 -25.281 1 96.12 246 LYS B N 1
ATOM 5456 C CA . LYS B 1 246 ? 0.93 -30.672 -25.734 1 96.12 246 LYS B CA 1
ATOM 5457 C C . LYS B 1 246 ? 1.82 -31.578 -26.578 1 96.12 246 LYS B C 1
ATOM 5459 O O . LYS B 1 246 ? 1.682 -32.812 -26.547 1 96.12 246 LYS B O 1
ATOM 5464 N N . ALA B 1 247 ? 2.65 -30.969 -27.328 1 97.88 247 ALA B N 1
ATOM 5465 C CA . ALA B 1 247 ? 3.588 -31.766 -28.125 1 97.88 247 ALA B CA 1
ATOM 5466 C C . ALA B 1 247 ? 4.434 -32.656 -27.219 1 97.88 247 ALA B C 1
ATOM 5468 O O . ALA B 1 247 ? 4.676 -33.844 -27.547 1 97.88 247 ALA B O 1
ATOM 5469 N N . ILE B 1 248 ? 4.863 -32.156 -26.125 1 98.06 248 ILE B N 1
ATOM 5470 C CA . ILE B 1 248 ? 5.656 -32.938 -25.172 1 98.06 248 ILE B CA 1
ATOM 5471 C C . ILE B 1 248 ? 4.785 -34 -24.531 1 98.06 248 ILE B C 1
ATOM 5473 O O . ILE B 1 248 ? 5.223 -35.125 -24.344 1 98.06 248 ILE B O 1
ATOM 5477 N N . THR B 1 249 ? 3.562 -33.625 -24.125 1 97.5 249 THR B N 1
ATOM 5478 C CA . THR B 1 249 ? 2.639 -34.562 -23.516 1 97.5 249 THR B CA 1
ATOM 5479 C C . THR B 1 249 ? 2.436 -35.781 -24.406 1 97.5 249 THR B C 1
ATOM 5481 O O . THR B 1 249 ? 2.406 -36.906 -23.922 1 97.5 249 THR B O 1
ATOM 5484 N N . LYS B 1 250 ? 2.33 -35.562 -25.672 1 97.31 250 LYS B N 1
ATOM 5485 C CA . LYS B 1 250 ? 2.113 -36.656 -26.625 1 97.31 250 LYS B CA 1
ATOM 5486 C C . LYS B 1 250 ? 3.367 -37.5 -26.797 1 97.31 250 LYS B C 1
ATOM 5488 O O . LYS B 1 250 ? 3.287 -38.75 -26.797 1 97.31 250 LYS B O 1
ATOM 5493 N N . ALA B 1 251 ? 4.414 -36.875 -26.875 1 97.56 251 ALA B N 1
ATOM 5494 C CA . ALA B 1 251 ? 5.672 -37.562 -27.125 1 97.56 251 ALA B CA 1
ATOM 5495 C C . ALA B 1 251 ? 6.094 -38.375 -25.906 1 97.56 251 ALA B C 1
ATOM 5497 O O . ALA B 1 251 ? 6.637 -39.469 -26.047 1 97.56 251 ALA B O 1
ATOM 5498 N N . ALA B 1 252 ? 5.887 -37.875 -24.719 1 97.19 252 ALA B N 1
ATOM 5499 C CA . ALA B 1 252 ? 6.367 -38.5 -23.484 1 97.19 252 ALA B CA 1
ATOM 5500 C C . ALA B 1 252 ? 5.258 -39.312 -22.812 1 97.19 252 ALA B C 1
ATOM 5502 O O . ALA B 1 252 ? 5.508 -40.031 -21.844 1 97.19 252 ALA B O 1
ATOM 5503 N N . ASP B 1 253 ? 4.031 -39.219 -23.25 1 96.69 253 ASP B N 1
ATOM 5504 C CA . ASP B 1 253 ? 2.857 -39.875 -22.672 1 96.69 253 ASP B CA 1
ATOM 5505 C C . ASP B 1 253 ? 2.654 -39.438 -21.219 1 96.69 253 ASP B C 1
ATOM 5507 O O . ASP B 1 253 ? 2.586 -40.281 -20.312 1 96.69 253 ASP B O 1
ATOM 5511 N N . VAL B 1 254 ? 2.621 -38.156 -21.016 1 97.12 254 VAL B N 1
ATOM 5512 C CA . VAL B 1 254 ? 2.391 -37.562 -19.703 1 97.12 254 VAL B CA 1
ATOM 5513 C C . VAL B 1 254 ? 1.292 -36.5 -19.812 1 97.12 254 VAL B C 1
ATOM 5515 O O . VAL B 1 254 ? 0.763 -36.25 -20.906 1 97.12 254 VAL B O 1
ATOM 5518 N N . THR B 1 255 ? 0.872 -35.906 -18.688 1 94.44 255 THR B N 1
ATOM 5519 C CA . THR B 1 255 ? -0.193 -34.906 -18.672 1 94.44 255 THR B CA 1
ATOM 5520 C C . THR B 1 255 ? 0.382 -33.5 -18.812 1 94.44 255 THR B C 1
ATOM 5522 O O . THR B 1 255 ? 1.587 -33.312 -18.641 1 94.44 255 THR B O 1
ATOM 5525 N N . VAL B 1 256 ? -0.448 -32.5 -19.094 1 94.44 256 VAL B N 1
ATOM 5526 C CA . VAL B 1 256 ? -0.061 -31.109 -19.156 1 94.44 256 VAL B CA 1
ATOM 5527 C C . VAL B 1 256 ? 0.522 -30.672 -17.812 1 94.44 256 VAL B C 1
ATOM 5529 O O . VAL B 1 256 ? 1.533 -29.969 -17.766 1 94.44 256 VAL B O 1
ATOM 5532 N N . ASN B 1 257 ? -0.09 -31.125 -16.75 1 93.88 257 ASN B N 1
ATOM 5533 C CA . ASN B 1 257 ? 0.382 -30.781 -15.414 1 93.88 257 ASN B CA 1
ATOM 5534 C C . ASN B 1 257 ? 1.783 -31.328 -15.148 1 93.88 257 ASN B C 1
ATOM 5536 O O . ASN B 1 257 ? 2.596 -30.672 -14.492 1 93.88 257 ASN B O 1
ATOM 5540 N N . ASP B 1 258 ? 2.039 -32.531 -15.633 1 96.69 258 ASP B N 1
ATOM 5541 C CA . ASP B 1 258 ? 3.375 -33.094 -15.484 1 96.69 258 ASP B CA 1
ATOM 5542 C C . ASP B 1 258 ? 4.422 -32.219 -16.156 1 96.69 258 ASP B C 1
ATOM 5544 O O . ASP B 1 258 ? 5.512 -32.031 -15.617 1 96.69 258 ASP B O 1
ATOM 5548 N N . VAL B 1 259 ? 4.062 -31.734 -17.312 1 97.94 259 VAL B N 1
ATOM 5549 C CA . VAL B 1 259 ? 4.996 -30.891 -18.062 1 97.94 259 VAL B CA 1
ATOM 5550 C C . VAL B 1 259 ? 5.195 -29.562 -17.328 1 97.94 259 VAL B C 1
ATOM 5552 O O . VAL B 1 259 ? 6.316 -29.062 -17.234 1 97.94 259 VAL B O 1
ATOM 5555 N N . VAL B 1 260 ? 4.121 -29.016 -16.781 1 97.69 260 VAL B N 1
ATOM 5556 C CA . VAL B 1 260 ? 4.207 -27.781 -16 1 97.69 260 VAL B CA 1
ATOM 5557 C C . VAL B 1 260 ? 5.137 -27.984 -14.805 1 97.69 260 VAL B C 1
ATOM 5559 O O . VAL B 1 260 ? 5.988 -27.141 -14.531 1 97.69 260 VAL B O 1
ATOM 5562 N N . LEU B 1 261 ? 4.992 -29.078 -14.141 1 98.12 261 LEU B N 1
ATOM 5563 C CA . LEU B 1 261 ? 5.84 -29.375 -12.992 1 98.12 261 LEU B CA 1
ATOM 5564 C C . LEU B 1 261 ? 7.289 -29.578 -13.422 1 98.12 261 LEU B C 1
ATOM 5566 O O . LEU B 1 261 ? 8.211 -29.141 -12.734 1 98.12 261 LEU B O 1
ATOM 5570 N N . ALA B 1 262 ? 7.469 -30.219 -14.523 1 98.69 262 ALA B N 1
ATOM 5571 C CA . ALA B 1 262 ? 8.82 -30.453 -15.031 1 98.69 262 ALA B CA 1
ATOM 5572 C C . ALA B 1 262 ? 9.484 -29.141 -15.43 1 98.69 262 ALA B C 1
ATOM 5574 O O . ALA B 1 262 ? 10.672 -28.922 -15.18 1 98.69 262 ALA B O 1
ATOM 5575 N N . MET B 1 263 ? 8.719 -28.266 -16.125 1 98.69 263 MET B N 1
ATOM 5576 C CA . MET B 1 263 ? 9.211 -26.922 -16.438 1 98.69 263 MET B CA 1
ATOM 5577 C C . MET B 1 263 ? 9.656 -26.203 -15.172 1 98.69 263 MET B C 1
ATOM 5579 O O . MET B 1 263 ? 10.75 -25.625 -15.133 1 98.69 263 MET B O 1
ATOM 5583 N N . SER B 1 264 ? 8.805 -26.25 -14.195 1 98.81 264 SER B N 1
ATOM 5584 C CA . SER B 1 264 ? 9.078 -25.578 -12.93 1 98.81 264 SER B CA 1
ATOM 5585 C C . SER B 1 264 ? 10.297 -26.172 -12.242 1 98.81 264 SER B C 1
ATOM 5587 O O . SER B 1 264 ? 11.133 -25.453 -11.695 1 98.81 264 SER B O 1
ATOM 5589 N N . SER B 1 265 ? 10.352 -27.5 -12.281 1 98.75 265 SER B N 1
ATOM 5590 C CA . SER B 1 265 ? 11.477 -28.219 -11.688 1 98.75 265 SER B CA 1
ATOM 5591 C C . SER B 1 265 ? 12.797 -27.781 -12.312 1 98.75 265 SER B C 1
ATOM 5593 O O . SER B 1 265 ? 13.75 -27.469 -11.594 1 98.75 265 SER B O 1
ATOM 5595 N N . GLY B 1 266 ? 12.852 -27.766 -13.617 1 98.75 266 GLY B N 1
ATOM 5596 C CA . GLY B 1 266 ? 14.055 -27.312 -14.297 1 98.75 266 GLY B CA 1
ATOM 5597 C C . GLY B 1 266 ? 14.422 -25.875 -13.984 1 98.75 266 GLY B C 1
ATOM 5598 O O . GLY B 1 266 ? 15.594 -25.547 -13.773 1 98.75 266 GLY B O 1
ATOM 5599 N N . ALA B 1 267 ? 13.445 -25.047 -13.992 1 98.88 267 ALA B N 1
ATOM 5600 C CA . ALA B 1 267 ? 13.664 -23.625 -13.711 1 98.88 267 ALA B CA 1
ATOM 5601 C C . ALA B 1 267 ? 14.172 -23.422 -12.289 1 98.88 267 ALA B C 1
ATOM 5603 O O . ALA B 1 267 ? 15.125 -22.672 -12.062 1 98.88 267 ALA B O 1
ATOM 5604 N N . LEU B 1 268 ? 13.539 -24.109 -11.312 1 98.81 268 LEU B N 1
ATOM 5605 C CA . LEU B 1 268 ? 13.93 -23.984 -9.914 1 98.81 268 LEU B CA 1
ATOM 5606 C C . LEU B 1 268 ? 15.352 -24.484 -9.695 1 98.81 268 LEU B C 1
ATOM 5608 O O . LEU B 1 268 ? 16.125 -23.875 -8.969 1 98.81 268 LEU B O 1
ATOM 5612 N N . ARG B 1 269 ? 15.633 -25.609 -10.297 1 98.69 269 ARG B N 1
ATOM 5613 C CA . ARG B 1 269 ? 16.984 -26.141 -10.195 1 98.69 269 ARG B CA 1
ATOM 5614 C C . ARG B 1 269 ? 18.016 -25.141 -10.711 1 98.69 269 ARG B C 1
ATOM 5616 O O . ARG B 1 269 ? 19 -24.828 -10.031 1 98.69 269 ARG B O 1
ATOM 5623 N N . ALA B 1 270 ? 17.781 -24.641 -11.914 1 98.69 270 ALA B N 1
ATOM 5624 C CA . ALA B 1 270 ? 18.719 -23.688 -12.516 1 98.69 270 ALA B CA 1
ATOM 5625 C C . ALA B 1 270 ? 18.875 -22.453 -11.641 1 98.69 270 ALA B C 1
ATOM 5627 O O . ALA B 1 270 ? 19.984 -21.953 -11.445 1 98.69 270 ALA B O 1
ATOM 5628 N N . TYR B 1 271 ? 17.797 -21.969 -11.164 1 98.69 271 TYR B N 1
ATOM 5629 C CA . TYR B 1 271 ? 17.812 -20.781 -10.305 1 98.69 271 TYR B CA 1
ATOM 5630 C C . TYR B 1 271 ? 18.609 -21.047 -9.031 1 98.69 271 TYR B C 1
ATOM 5632 O O . TYR B 1 271 ? 19.422 -20.219 -8.625 1 98.69 271 TYR B O 1
ATOM 5640 N N . LEU B 1 272 ? 18.359 -22.156 -8.375 1 98.62 272 LEU B N 1
ATOM 5641 C CA . LEU B 1 272 ? 19.047 -22.5 -7.141 1 98.62 272 LEU B CA 1
ATOM 5642 C C . LEU B 1 272 ? 20.547 -22.703 -7.391 1 98.62 272 LEU B C 1
ATOM 5644 O O . LEU B 1 272 ? 21.375 -22.359 -6.547 1 98.62 272 LEU B O 1
ATOM 5648 N N . VAL B 1 273 ? 20.875 -23.25 -8.539 1 98.44 273 VAL B N 1
ATOM 5649 C CA . VAL B 1 273 ? 22.281 -23.391 -8.906 1 98.44 273 VAL B CA 1
ATOM 5650 C C . VAL B 1 273 ? 22.922 -22.016 -9.0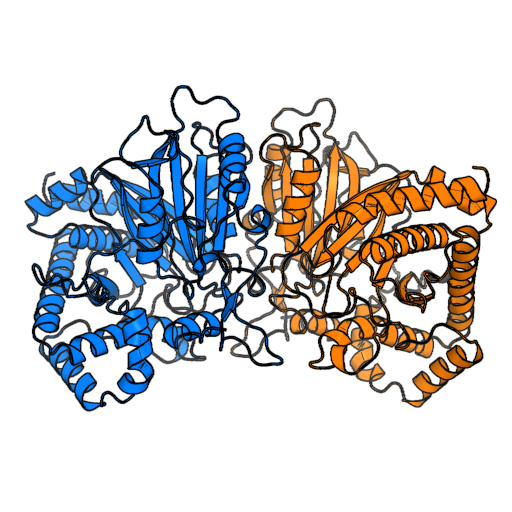16 1 98.44 273 VAL B C 1
ATOM 5652 O O . VAL B 1 273 ? 24.016 -21.797 -8.492 1 98.44 273 VAL B O 1
ATOM 5655 N N . GLU B 1 274 ? 22.234 -21.109 -9.672 1 97.81 274 GLU B N 1
ATOM 5656 C CA . GLU B 1 274 ? 22.734 -19.75 -9.82 1 97.81 274 GLU B CA 1
ATOM 5657 C C . GLU B 1 274 ? 22.938 -19.078 -8.461 1 97.81 274 GLU B C 1
ATOM 5659 O O . GLU B 1 274 ? 23.844 -18.266 -8.305 1 97.81 274 GLU B O 1
ATOM 5664 N N . GLN B 1 275 ? 22.125 -19.438 -7.543 1 97.44 275 GLN B N 1
ATOM 5665 C CA . GLN B 1 275 ? 22.188 -18.859 -6.211 1 97.44 275 GLN B CA 1
ATOM 5666 C C . GLN B 1 275 ? 23.125 -19.641 -5.301 1 97.44 275 GLN B C 1
ATOM 5668 O O . GLN B 1 275 ? 23.234 -19.344 -4.109 1 97.44 275 GLN B O 1
ATOM 5673 N N . ASN B 1 276 ? 23.781 -20.641 -5.773 1 97.69 276 ASN B N 1
ATOM 5674 C CA . ASN B 1 276 ? 24.609 -21.547 -4.977 1 97.69 276 ASN B CA 1
ATOM 5675 C C . ASN B 1 276 ? 23.844 -22.078 -3.771 1 97.69 276 ASN B C 1
ATOM 5677 O O . ASN B 1 276 ? 24.375 -22.094 -2.656 1 97.69 276 ASN B O 1
ATOM 5681 N N . ALA B 1 277 ? 22.609 -22.5 -4.086 1 97.94 277 ALA B N 1
ATOM 5682 C CA . ALA B 1 277 ? 21.734 -22.875 -2.979 1 97.94 277 ALA B CA 1
ATOM 5683 C C . ALA B 1 277 ? 20.969 -24.156 -3.289 1 97.94 277 ALA B C 1
ATOM 5685 O O . ALA B 1 277 ? 20 -24.5 -2.613 1 97.94 277 ALA B O 1
ATOM 5686 N N . LEU B 1 278 ? 21.344 -24.938 -4.32 1 98.12 278 LEU B N 1
ATOM 5687 C CA . LEU B 1 278 ? 20.688 -26.188 -4.656 1 98.12 278 LEU B CA 1
ATOM 5688 C C . LEU B 1 278 ? 21.016 -27.281 -3.635 1 98.12 278 LEU B C 1
ATOM 5690 O O . LEU B 1 278 ? 22.188 -27.625 -3.451 1 98.12 278 LEU B O 1
ATOM 5694 N N . PRO B 1 279 ? 20.016 -27.781 -2.984 1 97.19 279 PRO B N 1
ATOM 5695 C CA . PRO B 1 279 ? 20.297 -28.875 -2.053 1 97.19 279 PRO B CA 1
ATOM 5696 C C . PRO B 1 279 ? 20.609 -30.188 -2.762 1 97.19 279 PRO B C 1
ATOM 5698 O O . PRO B 1 279 ? 20.312 -30.344 -3.953 1 97.19 279 PRO B O 1
ATOM 5701 N N . SER B 1 280 ? 21.141 -31.109 -1.939 1 96.5 280 SER B N 1
ATOM 5702 C CA . SER B 1 280 ? 21.438 -32.438 -2.488 1 96.5 280 SER B CA 1
ATOM 5703 C C . SER B 1 280 ? 20.172 -33.25 -2.695 1 96.5 280 SER B C 1
ATOM 5705 O O . SER B 1 280 ? 20.062 -34 -3.662 1 96.5 280 SER B O 1
ATOM 5707 N N . ASP B 1 281 ? 19.203 -33.031 -1.825 1 96.38 281 ASP B N 1
ATOM 5708 C CA . ASP B 1 281 ? 17.922 -33.75 -1.94 1 96.38 281 ASP B CA 1
ATOM 5709 C C . ASP B 1 281 ? 16.969 -33 -2.863 1 96.38 281 ASP B C 1
ATOM 5711 O O . ASP B 1 281 ? 17.062 -31.766 -2.998 1 96.38 281 ASP B O 1
ATOM 5715 N N . PRO B 1 282 ? 16.094 -33.719 -3.553 1 97 282 PRO B N 1
ATOM 5716 C CA . PRO B 1 282 ? 15.141 -33.031 -4.445 1 97 282 PRO B CA 1
ATOM 5717 C C . PRO B 1 282 ? 14.125 -32.188 -3.688 1 97 282 PRO B C 1
ATOM 5719 O O . PRO B 1 282 ? 13.703 -32.562 -2.588 1 97 282 PRO B O 1
ATOM 5722 N N . LEU B 1 283 ? 13.742 -31.125 -4.363 1 97.62 283 LEU B N 1
ATOM 5723 C CA . LEU B 1 283 ? 12.656 -30.312 -3.82 1 97.62 283 LEU B CA 1
ATOM 5724 C C . LEU B 1 283 ? 11.336 -31.078 -3.85 1 97.62 283 LEU B C 1
ATOM 5726 O O . LEU B 1 283 ? 11.148 -31.969 -4.684 1 97.62 283 LEU B O 1
ATOM 5730 N N . THR B 1 284 ? 10.469 -30.75 -2.922 1 96.44 284 THR B N 1
ATOM 5731 C CA . THR B 1 284 ? 9.109 -31.266 -2.859 1 96.44 284 THR B CA 1
ATOM 5732 C C . THR B 1 284 ? 8.094 -30.156 -3.082 1 96.44 284 THR B C 1
ATOM 5734 O O . THR B 1 284 ? 8.164 -29.109 -2.436 1 96.44 284 THR B O 1
ATOM 5737 N N . ALA B 1 285 ? 7.168 -30.375 -3.998 1 96.38 285 ALA B N 1
ATOM 5738 C CA . ALA B 1 285 ? 6.102 -29.406 -4.25 1 96.38 285 ALA B CA 1
ATOM 5739 C C . ALA B 1 285 ? 4.766 -29.906 -3.709 1 96.38 285 ALA B C 1
ATOM 5741 O O . ALA B 1 285 ? 4.484 -31.109 -3.762 1 96.38 285 ALA B O 1
ATOM 5742 N N . MET B 1 286 ? 4.031 -29.031 -3.113 1 93.44 286 MET B N 1
ATOM 5743 C CA . MET B 1 286 ? 2.617 -29.312 -2.875 1 93.44 286 MET B CA 1
ATOM 5744 C C . MET B 1 286 ? 1.771 -28.875 -4.066 1 93.44 286 MET B C 1
ATOM 5746 O O . MET B 1 286 ? 1.875 -27.734 -4.531 1 93.44 286 MET B O 1
ATOM 5750 N N . VAL B 1 287 ? 0.995 -29.719 -4.559 1 91.31 287 VAL B N 1
ATOM 5751 C CA . VAL B 1 287 ? 0.214 -29.516 -5.773 1 91.31 287 VAL B CA 1
ATOM 5752 C C . VAL B 1 287 ? -1.271 -29.703 -5.477 1 91.31 287 VAL B C 1
ATOM 5754 O O . VAL B 1 287 ? -1.75 -30.828 -5.375 1 91.31 287 VAL B O 1
ATOM 5757 N N . PRO B 1 288 ? -1.957 -28.562 -5.504 1 83.62 288 PRO B N 1
ATOM 5758 C CA . PRO B 1 288 ? -3.406 -28.719 -5.363 1 83.62 288 PRO B CA 1
ATOM 5759 C C . PRO B 1 288 ? -4.043 -29.391 -6.578 1 83.62 288 PRO B C 1
ATOM 5761 O O . PRO B 1 288 ? -3.658 -29.125 -7.715 1 83.62 288 PRO B O 1
ATOM 5764 N N . VAL B 1 289 ? -4.922 -30.438 -6.328 1 71.81 289 VAL B N 1
ATOM 5765 C CA . VAL B 1 289 ? -5.52 -31.203 -7.418 1 71.81 289 VAL B CA 1
ATOM 5766 C C . VAL B 1 289 ? -7.043 -31.203 -7.27 1 71.81 289 VAL B C 1
ATOM 5768 O O . VAL B 1 289 ? -7.562 -31.266 -6.152 1 71.81 289 VAL B O 1
ATOM 5771 N N . ASN B 1 290 ? -7.645 -30.984 -8.43 1 63.44 290 ASN B N 1
ATOM 5772 C CA . ASN B 1 290 ? -9.094 -31.141 -8.438 1 63.44 290 ASN B CA 1
ATOM 5773 C C . ASN B 1 290 ? -9.508 -32.594 -8.32 1 63.44 290 ASN B C 1
ATOM 5775 O O . ASN B 1 290 ? -9.086 -33.438 -9.125 1 63.44 290 ASN B O 1
ATOM 5779 N N . LEU B 1 291 ? -10.031 -33.094 -7.227 1 59.75 291 LEU B N 1
ATOM 5780 C CA . LEU B 1 291 ? -10.406 -34.469 -6.988 1 59.75 291 LEU B CA 1
ATOM 5781 C C . LEU B 1 291 ? -11.758 -34.781 -7.629 1 59.75 291 LEU B C 1
ATOM 5783 O O . LEU B 1 291 ? -12.375 -35.812 -7.324 1 59.75 291 LEU B O 1
ATOM 5787 N N . ARG B 1 292 ? -12.141 -34.094 -8.641 1 52.91 292 ARG B N 1
ATOM 5788 C CA . ARG B 1 292 ? -13.422 -34.469 -9.227 1 52.91 292 ARG B CA 1
ATOM 5789 C C . ARG B 1 292 ? -13.328 -35.781 -9.961 1 52.91 292 ARG B C 1
ATOM 5791 O O . ARG B 1 292 ? -12.461 -35.969 -10.812 1 52.91 292 ARG B O 1
ATOM 5798 N N . LYS B 1 293 ? -13.875 -36.938 -9.336 1 47.06 293 LYS B N 1
ATOM 5799 C CA . LYS B 1 293 ? -14.055 -38.156 -10.133 1 47.06 293 LYS B CA 1
ATOM 5800 C C . LYS B 1 293 ? -14.875 -37.844 -11.383 1 47.06 293 LYS B C 1
ATOM 5802 O O . LYS B 1 293 ? -15.82 -37.062 -11.344 1 47.06 293 LYS B O 1
ATOM 5807 N N . GLU B 1 294 ? -14.438 -38.312 -12.484 1 43.59 294 GLU B N 1
ATOM 5808 C CA . GLU B 1 294 ? -15.234 -38.344 -13.711 1 43.59 294 GLU B CA 1
ATOM 5809 C C . GLU B 1 294 ? -16.594 -38.969 -13.477 1 43.59 294 GLU B C 1
ATOM 5811 O O . GLU B 1 294 ? -16.688 -40.062 -12.906 1 43.59 294 GLU B O 1
ATOM 5816 N N . GLY B 1 295 ? -17.781 -38.219 -13.656 1 44.47 295 GLY B N 1
ATOM 5817 C CA . GLY B 1 295 ? -19.156 -38.656 -13.594 1 44.47 295 GLY B CA 1
ATOM 5818 C C . GLY B 1 295 ? -19.859 -38.25 -12.32 1 44.47 295 GLY B C 1
ATOM 5819 O O . GLY B 1 295 ? -21.078 -38.406 -12.195 1 44.47 295 GLY B O 1
ATOM 5820 N N . ASP B 1 296 ? -19.234 -38.25 -11.305 1 44.41 296 ASP B N 1
ATOM 5821 C CA . ASP B 1 296 ? -19.938 -37.844 -10.094 1 44.41 296 ASP B CA 1
ATOM 5822 C C . ASP B 1 296 ? -20.109 -36.344 -10.031 1 44.41 296 ASP B C 1
ATOM 5824 O O . ASP B 1 296 ? -19.156 -35.594 -9.789 1 44.41 296 ASP B O 1
ATOM 5828 N N . GLU B 1 297 ? -21.109 -35.906 -10.758 1 41.09 297 GLU B N 1
ATOM 5829 C CA . GLU B 1 297 ? -21.531 -34.5 -10.82 1 41.09 297 GLU B CA 1
ATOM 5830 C C . GLU B 1 297 ? -21.703 -33.938 -9.422 1 41.09 297 GLU B C 1
ATOM 5832 O O . GLU B 1 297 ? -21.797 -32.719 -9.266 1 41.09 297 GLU B O 1
ATOM 5837 N N . ARG B 1 298 ? -22.172 -34.906 -8.641 1 45.59 298 ARG B N 1
ATOM 5838 C CA . ARG B 1 298 ? -22.547 -34.438 -7.312 1 45.59 298 ARG B CA 1
ATOM 5839 C C . ARG B 1 298 ? -21.328 -34 -6.512 1 45.59 298 ARG B C 1
ATOM 5841 O O . ARG B 1 298 ? -21.453 -33.5 -5.402 1 45.59 298 ARG B O 1
ATOM 5848 N N . SER B 1 299 ? -20.203 -34.469 -6.953 1 39.62 299 SER B N 1
ATOM 5849 C CA . SER B 1 299 ? -19.016 -34.281 -6.129 1 39.62 299 SER B CA 1
ATOM 5850 C C . SER B 1 299 ? -18.484 -32.875 -6.223 1 39.62 299 SER B C 1
ATOM 5852 O O . SER B 1 299 ? -18.219 -32.375 -7.316 1 39.62 299 SER B O 1
ATOM 5854 N N . GLY B 1 300 ? -18.922 -31.984 -5.551 1 40.75 300 GLY B N 1
ATOM 5855 C CA . GLY B 1 300 ? -18.422 -30.641 -5.328 1 40.75 300 GLY B CA 1
ATOM 5856 C C . GLY B 1 300 ? -16.938 -30.5 -5.559 1 40.75 300 GLY B C 1
ATOM 5857 O O . GLY B 1 300 ? -16.234 -31.5 -5.715 1 40.75 300 GLY B O 1
ATOM 5858 N N . ASN B 1 301 ? -16.438 -29.438 -6.086 1 46.34 301 ASN B N 1
ATOM 5859 C CA . ASN B 1 301 ? -15.055 -29.047 -6.336 1 46.34 301 ASN B CA 1
ATOM 5860 C C . ASN B 1 301 ? -14.148 -29.422 -5.164 1 46.34 301 ASN B C 1
ATOM 5862 O O . ASN B 1 301 ? -13.953 -28.609 -4.246 1 46.34 301 ASN B O 1
ATOM 5866 N N . ASN B 1 302 ? -14.039 -30.703 -4.906 1 55.25 302 ASN B N 1
ATOM 5867 C CA . ASN B 1 302 ? -13.117 -31.156 -3.863 1 55.25 302 ASN B CA 1
ATOM 5868 C C . ASN B 1 302 ? -11.664 -31 -4.293 1 55.25 302 ASN B C 1
ATOM 5870 O O . ASN B 1 302 ? -11.289 -31.406 -5.395 1 55.25 302 ASN B O 1
ATOM 5874 N N . VAL B 1 303 ? -10.977 -29.922 -3.779 1 61.12 303 VAL B N 1
ATOM 5875 C CA . VAL B 1 303 ? -9.562 -29.719 -4.055 1 61.12 303 VAL B CA 1
ATOM 5876 C C . VAL B 1 303 ? -8.711 -30.516 -3.066 1 61.12 303 VAL B C 1
ATOM 5878 O O . VAL B 1 303 ? -8.984 -30.5 -1.863 1 61.12 303 VAL B O 1
ATOM 5881 N N . GLY B 1 304 ? -8.047 -31.469 -3.594 1 73.69 304 GLY B N 1
ATOM 5882 C CA . GLY B 1 304 ? -7.039 -32.156 -2.789 1 73.69 304 GLY B CA 1
ATOM 5883 C C . GLY B 1 304 ? -5.645 -31.578 -2.973 1 73.69 304 GLY B C 1
ATOM 5884 O O . GLY B 1 304 ? -5.457 -30.625 -3.725 1 73.69 304 GLY B O 1
ATOM 5885 N N . ALA B 1 305 ? -4.699 -32 -2.076 1 83.06 305 ALA B N 1
ATOM 5886 C CA . ALA B 1 305 ? -3.307 -31.562 -2.172 1 83.06 305 ALA B CA 1
ATOM 5887 C C . ALA B 1 305 ? -2.357 -32.75 -2.176 1 83.06 305 ALA B C 1
ATOM 5889 O O . ALA B 1 305 ? -2.453 -33.625 -1.315 1 83.06 305 ALA B O 1
ATOM 5890 N N . PHE B 1 306 ? -1.561 -32.812 -3.221 1 85.56 306 PHE B N 1
ATOM 5891 C CA . PHE B 1 306 ? -0.547 -33.844 -3.359 1 85.56 306 PHE B CA 1
ATOM 5892 C C . PHE B 1 306 ? 0.847 -33.281 -3.129 1 85.56 306 PHE B C 1
ATOM 5894 O O . PHE B 1 306 ? 1.085 -32.094 -3.357 1 85.56 306 PHE B O 1
ATOM 5901 N N . LEU B 1 307 ? 1.691 -34.219 -2.617 1 90.88 307 LEU B N 1
ATOM 5902 C CA . LEU B 1 307 ? 3.113 -33.875 -2.633 1 90.88 307 LEU B CA 1
ATOM 5903 C C . LEU B 1 307 ? 3.807 -34.531 -3.828 1 90.88 307 LEU B C 1
ATOM 5905 O O . LEU B 1 307 ? 3.506 -35.656 -4.184 1 90.88 307 LEU B O 1
ATOM 5909 N N . CYS B 1 308 ? 4.648 -33.75 -4.43 1 94 308 CYS B N 1
ATOM 5910 C CA . CYS B 1 308 ? 5.328 -34.219 -5.633 1 94 308 CYS B CA 1
ATOM 5911 C C . CYS B 1 308 ? 6.84 -34.062 -5.504 1 94 308 CYS B C 1
ATOM 5913 O O . CYS B 1 308 ? 7.32 -32.969 -5.148 1 94 308 CYS B O 1
ATOM 5915 N N . ASN B 1 309 ? 7.527 -35.125 -5.727 1 96.25 309 ASN B N 1
ATOM 5916 C CA . ASN B 1 309 ? 8.977 -35.031 -5.879 1 96.25 309 ASN B CA 1
ATOM 5917 C C . ASN B 1 309 ? 9.367 -34.344 -7.18 1 96.25 309 ASN B C 1
ATOM 5919 O O . ASN B 1 309 ? 9.102 -34.844 -8.266 1 96.25 309 ASN B O 1
ATOM 5923 N N . LEU B 1 310 ? 10.148 -33.219 -7.094 1 97.75 310 LEU B N 1
ATOM 5924 C CA . LEU B 1 310 ? 10.469 -32.438 -8.281 1 97.75 310 LEU B CA 1
ATOM 5925 C C . LEU B 1 310 ? 11.781 -32.938 -8.906 1 97.75 310 LEU B C 1
ATOM 5927 O O . LEU B 1 310 ? 12.188 -32.406 -9.953 1 97.75 310 LEU B O 1
ATOM 5931 N N . ALA B 1 311 ? 12.43 -33.844 -8.273 1 98.12 311 ALA B N 1
ATOM 5932 C CA . ALA B 1 311 ? 13.633 -34.469 -8.805 1 98.12 311 ALA B CA 1
ATOM 5933 C C . ALA B 1 311 ? 14.68 -33.438 -9.203 1 98.12 311 ALA B C 1
ATOM 5935 O O . ALA B 1 311 ? 15.344 -33.594 -10.227 1 98.12 311 ALA B O 1
ATOM 5936 N N . THR B 1 312 ? 14.781 -32.344 -8.453 1 98.31 312 THR B N 1
ATOM 5937 C CA . THR B 1 312 ? 15.688 -31.266 -8.789 1 98.31 312 THR B CA 1
ATOM 5938 C C . THR B 1 312 ? 17.141 -31.688 -8.578 1 98.31 312 THR B C 1
ATOM 5940 O O . THR B 1 312 ? 18.062 -30.984 -8.992 1 98.31 312 THR B O 1
ATOM 5943 N N . ASP B 1 313 ? 17.391 -32.812 -7.957 1 97.31 313 ASP B N 1
ATOM 5944 C CA . ASP B 1 313 ? 18.734 -33.344 -7.766 1 97.31 313 ASP B CA 1
ATOM 5945 C C . ASP B 1 313 ? 19.312 -33.875 -9.078 1 97.31 313 ASP B C 1
ATOM 5947 O O . ASP B 1 313 ? 20.516 -34.062 -9.195 1 97.31 313 ASP B O 1
ATOM 5951 N N . LEU B 1 314 ? 18.453 -34.094 -10.008 1 97.88 314 LEU B N 1
ATOM 5952 C CA . LEU B 1 314 ? 18.875 -34.625 -11.289 1 97.88 314 LEU B CA 1
ATOM 5953 C C . LEU B 1 314 ? 19.047 -33.531 -12.328 1 97.88 314 LEU B C 1
ATOM 5955 O O . LEU B 1 314 ? 18.219 -32.625 -12.414 1 97.88 314 LEU B O 1
ATOM 5959 N N . ASP B 1 315 ? 20 -33.625 -13.203 1 96.31 315 ASP B N 1
ATOM 5960 C CA . ASP B 1 315 ? 20.281 -32.625 -14.234 1 96.31 315 ASP B CA 1
ATOM 5961 C C . ASP B 1 315 ? 19.547 -32.969 -15.531 1 96.31 315 ASP B C 1
ATOM 5963 O O . ASP B 1 315 ? 19.234 -32.062 -16.328 1 96.31 315 ASP B O 1
ATOM 5967 N N . ASP B 1 316 ? 19.219 -34.188 -15.711 1 97.62 316 ASP B N 1
ATOM 5968 C CA . ASP B 1 316 ? 18.625 -34.656 -16.953 1 97.62 316 ASP B CA 1
ATOM 5969 C C . ASP B 1 316 ? 17.125 -34.375 -16.984 1 97.62 316 ASP B C 1
ATOM 5971 O O . ASP B 1 316 ? 16.375 -34.906 -16.172 1 97.62 316 ASP B O 1
ATOM 5975 N N . PRO B 1 317 ? 16.703 -33.625 -18.016 1 98.12 317 PRO B N 1
ATOM 5976 C CA . PRO B 1 317 ? 15.305 -33.219 -18.047 1 98.12 317 PRO B CA 1
ATOM 5977 C C . PRO B 1 317 ? 14.352 -34.406 -18.266 1 98.12 317 PRO B C 1
ATOM 5979 O O . PRO B 1 317 ? 13.242 -34.406 -17.719 1 98.12 317 PRO B O 1
ATOM 5982 N N . ALA B 1 318 ? 14.742 -35.375 -19.016 1 97.5 318 ALA B N 1
ATOM 5983 C CA . ALA B 1 318 ? 13.883 -36.531 -19.266 1 97.5 318 ALA B CA 1
ATOM 5984 C C . ALA B 1 318 ? 13.688 -37.344 -18 1 97.5 318 ALA B C 1
ATOM 5986 O O . ALA B 1 318 ? 12.578 -37.812 -17.719 1 97.5 318 ALA B O 1
ATOM 5987 N N . GLN B 1 319 ? 14.781 -37.562 -17.297 1 98.06 319 GLN B N 1
ATOM 5988 C CA . GLN B 1 319 ? 14.703 -38.312 -16.047 1 98.06 319 GLN B CA 1
ATOM 5989 C C . GLN B 1 319 ? 13.836 -37.562 -15.031 1 98.06 319 GLN B C 1
ATOM 5991 O O . GLN B 1 319 ? 13.062 -38.188 -14.305 1 98.06 319 GLN B O 1
ATOM 5996 N N . ARG B 1 320 ? 13.992 -36.25 -14.961 1 98.19 320 ARG B N 1
ATOM 5997 C CA . ARG B 1 320 ? 13.18 -35.469 -14.039 1 98.19 320 ARG B CA 1
ATOM 5998 C C . ARG B 1 320 ? 11.703 -35.594 -14.367 1 98.19 320 ARG B C 1
ATOM 6000 O O . ARG B 1 320 ? 10.875 -35.812 -13.477 1 98.19 320 ARG B O 1
ATOM 6007 N N . LEU B 1 321 ? 11.375 -35.469 -15.68 1 98.5 321 LEU B N 1
ATOM 6008 C CA . LEU B 1 321 ? 9.984 -35.562 -16.094 1 98.5 321 LEU B CA 1
ATOM 6009 C C . LEU B 1 321 ? 9.414 -36.938 -15.727 1 98.5 321 LEU B C 1
ATOM 6011 O O . LEU B 1 321 ? 8.281 -37.031 -15.258 1 98.5 321 LEU B O 1
ATOM 6015 N N . ASP B 1 322 ? 10.203 -37.969 -15.906 1 97.75 322 ASP B N 1
ATOM 6016 C CA . ASP B 1 322 ? 9.758 -39.312 -15.594 1 97.75 322 ASP B CA 1
ATOM 6017 C C . ASP B 1 322 ? 9.469 -39.469 -14.102 1 97.75 322 ASP B C 1
ATOM 6019 O O . ASP B 1 322 ? 8.453 -40.062 -13.719 1 97.75 322 ASP B O 1
ATOM 6023 N N . ILE B 1 323 ? 10.344 -38.969 -13.297 1 97.5 323 ILE B N 1
ATOM 6024 C CA . ILE B 1 323 ? 10.188 -39.094 -11.852 1 97.5 323 ILE B CA 1
ATOM 6025 C C . ILE B 1 323 ? 8.992 -38.25 -11.391 1 97.5 323 ILE B C 1
ATOM 6027 O O . ILE B 1 323 ? 8.211 -38.719 -10.547 1 97.5 323 ILE B O 1
ATOM 6031 N N . ILE B 1 324 ? 8.852 -37.094 -11.906 1 97.44 324 ILE B N 1
ATOM 6032 C CA . ILE B 1 324 ? 7.742 -36.219 -11.562 1 97.44 324 ILE B CA 1
ATOM 6033 C C . ILE B 1 324 ? 6.418 -36.875 -11.93 1 97.44 324 ILE B C 1
ATOM 6035 O O . ILE B 1 324 ? 5.504 -36.969 -11.102 1 97.44 324 ILE B O 1
ATOM 6039 N N . SER B 1 325 ? 6.324 -37.375 -13.148 1 96.62 325 SER B N 1
ATOM 6040 C CA . SER B 1 325 ? 5.113 -38.031 -13.617 1 96.62 325 SER B CA 1
ATOM 6041 C C . SER B 1 325 ? 4.781 -39.25 -12.758 1 96.62 325 SER B C 1
ATOM 6043 O O . SER B 1 325 ? 3.625 -39.469 -12.391 1 96.62 325 SER B O 1
ATOM 6045 N N . SER B 1 326 ? 5.812 -40.031 -12.445 1 95.06 326 SER B N 1
ATOM 6046 C CA . SER B 1 326 ? 5.617 -41.219 -11.602 1 95.06 326 SER B CA 1
ATOM 6047 C C . SER B 1 326 ? 5.184 -40.844 -10.195 1 95.06 326 SER B C 1
ATOM 6049 O O . SER B 1 326 ? 4.332 -41.5 -9.602 1 95.06 326 SER B O 1
ATOM 6051 N N . SER B 1 327 ? 5.801 -39.812 -9.711 1 92.56 327 SER B N 1
ATOM 6052 C CA . SER B 1 327 ? 5.465 -39.312 -8.375 1 92.56 327 SER B CA 1
ATOM 6053 C C . SER B 1 327 ? 3.986 -38.938 -8.281 1 92.56 327 SER B C 1
ATOM 6055 O O . SER B 1 327 ? 3.303 -39.344 -7.336 1 92.56 327 SER B O 1
ATOM 6057 N N . ILE B 1 328 ? 3.525 -38.219 -9.266 1 90.19 328 ILE B N 1
ATOM 6058 C CA . ILE B 1 328 ? 2.135 -37.781 -9.289 1 90.19 328 ILE B CA 1
ATOM 6059 C C . ILE B 1 328 ? 1.215 -39 -9.469 1 90.19 328 ILE B C 1
ATOM 6061 O O . ILE B 1 328 ? 0.211 -39.125 -8.766 1 90.19 328 ILE B O 1
ATOM 6065 N N . ARG B 1 329 ? 1.507 -39.844 -10.367 1 88.62 329 ARG B N 1
ATOM 6066 C CA . ARG B 1 329 ? 0.696 -41.031 -10.656 1 88.62 329 ARG B CA 1
ATOM 6067 C C . ARG B 1 329 ? 0.579 -41.906 -9.422 1 88.62 329 ARG B C 1
ATOM 6069 O O . ARG B 1 329 ? -0.517 -42.344 -9.07 1 88.62 329 ARG B O 1
ATOM 6076 N N . ASP B 1 330 ? 1.703 -42.156 -8.789 1 87.31 330 ASP B N 1
ATOM 6077 C CA . ASP B 1 330 ? 1.725 -43 -7.613 1 87.31 330 ASP B CA 1
ATOM 6078 C C . ASP B 1 330 ? 0.923 -42.406 -6.469 1 87.31 330 ASP B C 1
ATOM 6080 O O . ASP B 1 330 ? 0.184 -43.094 -5.777 1 87.31 330 ASP B O 1
ATOM 6084 N N . THR B 1 331 ? 1.188 -41.188 -6.289 1 84.12 331 THR B N 1
ATOM 6085 C CA . THR B 1 331 ? 0.467 -40.469 -5.227 1 84.12 331 THR B CA 1
ATOM 6086 C C . THR B 1 331 ? -1.035 -40.5 -5.496 1 84.12 331 THR B C 1
ATOM 6088 O O . THR B 1 331 ? -1.833 -40.688 -4.574 1 84.12 331 THR B O 1
ATOM 6091 N N . LYS B 1 332 ? -1.424 -40.25 -6.727 1 81.69 332 LYS B N 1
ATOM 6092 C CA . LYS B 1 332 ? -2.832 -40.25 -7.113 1 81.69 332 LYS B CA 1
ATOM 6093 C C . LYS B 1 332 ? -3.447 -41.625 -6.887 1 81.69 332 LYS B C 1
ATOM 6095 O O . LYS B 1 332 ? -4.578 -41.75 -6.41 1 81.69 332 LYS B O 1
ATOM 6100 N N . GLU B 1 333 ? -2.719 -42.656 -7.211 1 82.31 333 GLU B N 1
ATOM 6101 C CA . GLU B 1 333 ? -3.203 -44.031 -7.051 1 82.31 333 GLU B CA 1
ATOM 6102 C C . GLU B 1 333 ? -3.453 -44.344 -5.582 1 82.31 333 GLU B C 1
ATOM 6104 O O . GLU B 1 333 ? -4.477 -44.938 -5.238 1 82.31 333 GLU B O 1
ATOM 6109 N N . VAL B 1 334 ? -2.531 -43.969 -4.785 1 78.94 334 VAL B N 1
ATOM 6110 C CA . VAL B 1 334 ? -2.67 -44.219 -3.355 1 78.94 334 VAL B CA 1
ATOM 6111 C C . VAL B 1 334 ? -3.826 -43.406 -2.787 1 78.94 334 VAL B C 1
ATOM 6113 O O . VAL B 1 334 ? -4.617 -43.906 -1.983 1 78.94 334 VAL B O 1
ATOM 6116 N N . PHE B 1 335 ? -3.861 -42.219 -3.197 1 78.25 335 PHE B N 1
ATOM 6117 C CA . PHE B 1 335 ? -4.887 -41.312 -2.715 1 78.25 335 PHE B CA 1
ATOM 6118 C C . PHE B 1 335 ? -6.281 -41.844 -3.008 1 78.25 335 PHE B C 1
ATOM 6120 O O . PHE B 1 335 ? -7.164 -41.812 -2.148 1 78.25 335 PHE B O 1
ATOM 6127 N N . TRP B 1 336 ? -6.434 -42.438 -4.18 1 79.69 336 TRP B N 1
ATOM 6128 C CA . TRP B 1 336 ? -7.758 -42.906 -4.598 1 79.69 336 TRP B CA 1
ATOM 6129 C C . TRP B 1 336 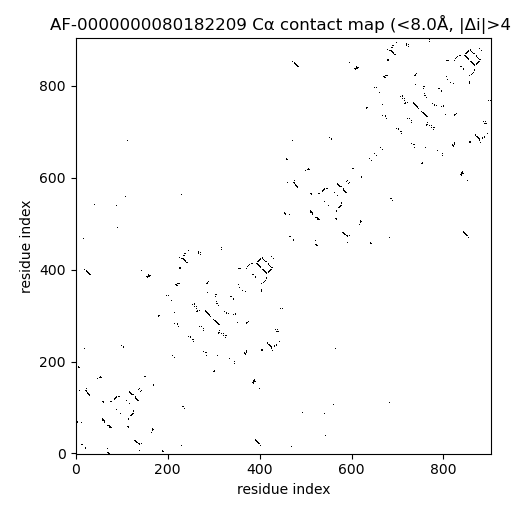? -8.109 -44.219 -3.93 1 79.69 336 TRP B C 1
ATOM 6131 O O . TRP B 1 336 ? -9.273 -44.625 -3.916 1 79.69 336 TRP B O 1
ATOM 6141 N N . GLN B 1 337 ? -7.117 -44.844 -3.393 1 79.94 337 GLN B N 1
ATOM 6142 C CA . GLN B 1 337 ? -7.379 -46.094 -2.67 1 79.94 337 GLN B CA 1
ATOM 6143 C C . GLN B 1 337 ? -7.82 -45.812 -1.237 1 79.94 337 GLN B C 1
ATOM 6145 O O . GLN B 1 337 ? -8.375 -46.688 -0.57 1 79.94 337 GLN B O 1
ATOM 6150 N N . LEU B 1 338 ? -7.645 -44.594 -0.849 1 77.88 338 LEU B N 1
ATOM 6151 C CA . LEU B 1 338 ? -8.016 -44.219 0.512 1 77.88 338 LEU B CA 1
ATOM 6152 C C . LEU B 1 338 ? -9.516 -43.938 0.606 1 77.88 338 LEU B C 1
ATOM 6154 O O . LEU B 1 338 ? -10.109 -43.406 -0.338 1 77.88 338 LEU B O 1
ATOM 6158 N N . PRO B 1 339 ? -10.047 -44.281 1.789 1 78.56 339 PRO B N 1
ATOM 6159 C CA . PRO B 1 339 ? -11.414 -43.844 2.027 1 78.56 339 PRO B CA 1
ATOM 6160 C C . PRO B 1 339 ? -11.539 -42.312 1.972 1 78.56 339 PRO B C 1
ATOM 6162 O O . PRO B 1 339 ? -10.57 -41.594 2.238 1 78.56 339 PRO B O 1
ATOM 6165 N N . PRO B 1 340 ? -12.695 -41.844 1.628 1 75.12 340 PRO B N 1
ATOM 6166 C CA . PRO B 1 340 ? -12.914 -40.406 1.468 1 75.12 340 PRO B CA 1
ATOM 6167 C C . PRO B 1 340 ? -12.469 -39.594 2.689 1 75.12 340 PRO B C 1
ATOM 6169 O O . PRO B 1 340 ? -11.883 -38.531 2.547 1 75.12 340 PRO B O 1
ATOM 6172 N N . THR B 1 341 ? -12.773 -40.094 3.818 1 75.94 341 THR B N 1
ATOM 6173 C CA . THR B 1 341 ? -12.391 -39.375 5.039 1 75.94 341 THR B CA 1
ATOM 6174 C C . THR B 1 341 ? -10.875 -39.25 5.145 1 75.94 341 THR B C 1
ATOM 6176 O O . THR B 1 341 ? -10.359 -38.25 5.621 1 75.94 341 THR B O 1
ATOM 6179 N N . GLN B 1 342 ? -10.25 -40.281 4.719 1 76.31 342 GLN B N 1
ATOM 6180 C CA . GLN B 1 342 ? -8.797 -40.25 4.766 1 76.31 342 GLN B CA 1
ATOM 6181 C C . GLN B 1 342 ? -8.219 -39.375 3.654 1 76.31 342 GLN B C 1
ATOM 6183 O O . GLN B 1 342 ? -7.148 -38.781 3.814 1 76.31 342 GLN B O 1
ATOM 6188 N N . GLN B 1 343 ? -8.891 -39.375 2.553 1 77.38 343 GLN B N 1
ATOM 6189 C CA . GLN B 1 343 ? -8.5 -38.469 1.489 1 77.38 343 GLN B CA 1
ATOM 6190 C C . GLN B 1 343 ? -8.547 -37 1.969 1 77.38 343 GLN B C 1
ATOM 6192 O O . GLN B 1 343 ? -7.602 -36.25 1.748 1 77.38 343 GLN B O 1
ATOM 6197 N N . LEU B 1 344 ? -9.57 -36.719 2.633 1 74 344 LEU B N 1
ATOM 6198 C CA . LEU B 1 344 ? -9.758 -35.375 3.148 1 74 344 LEU B CA 1
ATOM 6199 C C . LEU B 1 344 ? -8.719 -35.031 4.215 1 74 344 LEU B C 1
ATOM 6201 O O . LEU B 1 344 ? -8.164 -33.938 4.242 1 74 344 LEU B O 1
ATOM 6205 N N . ALA B 1 345 ? -8.445 -35.938 5.031 1 76.31 345 ALA B N 1
ATOM 6206 C CA . ALA B 1 345 ? -7.48 -35.75 6.113 1 76.31 345 ALA B CA 1
ATOM 6207 C C . ALA B 1 345 ? -6.078 -35.5 5.559 1 76.31 345 ALA B C 1
ATOM 6209 O O . ALA B 1 345 ? -5.355 -34.625 6.043 1 76.31 345 ALA B O 1
ATOM 6210 N N . LEU B 1 346 ? -5.742 -36.375 4.637 1 78.19 346 LEU B N 1
ATOM 6211 C CA . LEU B 1 346 ? -4.43 -36.219 4.023 1 78.19 346 LEU B CA 1
ATOM 6212 C C . LEU B 1 346 ? -4.312 -34.875 3.316 1 78.19 346 LEU B C 1
ATOM 6214 O O . LEU B 1 346 ? -3.285 -34.188 3.418 1 78.19 346 LEU B O 1
ATOM 6218 N N . SER B 1 347 ? -5.324 -34.5 2.641 1 79.56 347 SER B N 1
ATOM 6219 C CA . SER B 1 347 ? -5.336 -33.188 1.962 1 79.56 347 SER B CA 1
ATOM 6220 C C . SER B 1 347 ? -5.238 -32.062 2.961 1 79.56 347 SER B C 1
ATOM 6222 O O . SER B 1 347 ? -4.496 -31.094 2.738 1 79.56 347 SER B O 1
ATOM 6224 N N . ALA B 1 348 ? -5.918 -32.156 3.982 1 76.94 348 ALA B N 1
ATOM 6225 C CA . ALA B 1 348 ? -5.906 -31.141 5.023 1 76.94 348 ALA B CA 1
ATOM 6226 C C . ALA B 1 348 ? -4.516 -31 5.641 1 76.94 348 ALA B C 1
ATOM 6228 O O . ALA B 1 348 ? -4.066 -29.891 5.941 1 76.94 348 ALA B O 1
ATOM 6229 N N . LEU B 1 349 ? -3.947 -32.094 5.789 1 78.5 349 LEU B N 1
ATOM 6230 C CA . LEU B 1 349 ? -2.604 -32.094 6.355 1 78.5 349 LEU B CA 1
ATOM 6231 C C . LEU B 1 349 ? -1.618 -31.406 5.422 1 78.5 349 LEU B C 1
ATOM 6233 O O . LEU B 1 349 ? -0.795 -30.594 5.863 1 78.5 349 LEU B O 1
ATOM 6237 N N . ASN B 1 350 ? -1.729 -31.734 4.215 1 80.69 350 ASN B N 1
ATOM 6238 C CA . ASN B 1 350 ? -0.836 -31.125 3.232 1 80.69 350 ASN B CA 1
ATOM 6239 C C . ASN B 1 350 ? -1.085 -29.625 3.104 1 80.69 350 ASN B C 1
ATOM 6241 O O . ASN B 1 350 ? -0.142 -28.828 3.117 1 80.69 350 ASN B O 1
ATOM 6245 N N . ILE B 1 351 ? -2.289 -29.297 3.061 1 77.56 351 ILE B N 1
ATOM 6246 C CA . ILE B 1 351 ? -2.631 -27.875 2.947 1 77.56 351 ILE B CA 1
ATOM 6247 C C . ILE B 1 351 ? -2.262 -27.156 4.238 1 77.56 351 ILE B C 1
ATOM 6249 O O . ILE B 1 351 ? -1.755 -26.031 4.203 1 77.56 351 ILE B O 1
ATOM 6253 N N . GLY B 1 352 ? -2.531 -27.781 5.34 1 79.69 352 GLY B N 1
ATOM 6254 C CA . GLY B 1 352 ? -2.193 -27.219 6.633 1 79.69 352 GLY B CA 1
ATOM 6255 C C . GLY B 1 352 ? -0.712 -26.922 6.785 1 79.69 352 GLY B C 1
ATOM 6256 O O . GLY B 1 352 ? -0.325 -26.016 7.535 1 79.69 352 GLY B O 1
ATOM 6257 N N . GLY B 1 353 ? 0.065 -27.703 6.086 1 79.81 353 GLY B N 1
ATOM 6258 C CA . GLY B 1 353 ? 1.503 -27.484 6.098 1 79.81 353 GLY B CA 1
ATOM 6259 C C . GLY B 1 353 ? 1.898 -26.094 5.68 1 79.81 353 GLY B C 1
ATOM 6260 O O . GLY B 1 353 ? 2.975 -25.609 6.039 1 79.81 353 GLY B O 1
ATOM 6261 N N . LEU B 1 354 ? 1.062 -25.422 4.992 1 80.31 354 LEU B N 1
ATOM 6262 C CA . LEU B 1 354 ? 1.31 -24.062 4.531 1 80.31 354 LEU B CA 1
ATOM 6263 C C . LEU B 1 354 ? 1.456 -23.109 5.715 1 80.31 354 LEU B C 1
ATOM 6265 O O . LEU B 1 354 ? 2.152 -22.094 5.617 1 80.31 354 LEU B O 1
ATOM 6269 N N . PHE B 1 355 ? 0.824 -23.516 6.879 1 82 355 PHE B N 1
ATOM 6270 C CA . PHE B 1 355 ? 0.715 -22.547 7.965 1 82 355 PHE B CA 1
ATOM 6271 C C . PHE B 1 355 ? 1.689 -22.891 9.086 1 82 355 PHE B C 1
ATOM 6273 O O . PHE B 1 355 ? 1.764 -22.172 10.086 1 82 355 PHE B O 1
ATOM 6280 N N . PHE B 1 356 ? 2.438 -23.938 8.898 1 83.56 356 PHE B N 1
ATOM 6281 C CA . PHE B 1 356 ? 3.375 -24.312 9.945 1 83.56 356 PHE B CA 1
ATOM 6282 C C . PHE B 1 356 ? 4.484 -23.281 10.086 1 83.56 356 PHE B C 1
ATOM 6284 O O . PHE B 1 356 ? 4.984 -23.047 11.188 1 83.56 356 PHE B O 1
ATOM 6291 N N . GLY B 1 357 ? 4.77 -22.719 8.992 1 81.5 357 GLY B N 1
ATOM 6292 C CA . GLY B 1 357 ? 5.801 -21.688 9.031 1 81.5 357 GLY B CA 1
ATOM 6293 C C . GLY B 1 357 ? 5.414 -20.484 9.875 1 81.5 357 GLY B C 1
ATOM 6294 O O . GLY B 1 357 ? 6.277 -19.719 10.281 1 81.5 357 GLY B O 1
ATOM 6295 N N . LEU B 1 358 ? 4.164 -20.312 10.062 1 82.69 358 LEU B N 1
ATOM 6296 C CA . LEU B 1 358 ? 3.688 -19.172 10.836 1 82.69 358 LEU B CA 1
ATOM 6297 C C . LEU B 1 358 ? 3.836 -19.438 12.328 1 82.69 358 LEU B C 1
ATOM 6299 O O . LEU B 1 358 ? 3.729 -18.516 13.141 1 82.69 358 LEU B O 1
ATOM 6303 N N . ILE B 1 359 ? 4.098 -20.703 12.648 1 82.62 359 ILE B N 1
ATOM 6304 C CA . ILE B 1 359 ? 4.328 -21.062 14.047 1 82.62 359 ILE B CA 1
ATOM 6305 C C . ILE B 1 359 ? 5.734 -20.625 14.461 1 82.62 359 ILE B C 1
ATOM 6307 O O . ILE B 1 359 ? 6.723 -21.047 13.844 1 82.62 359 ILE B O 1
ATOM 6311 N N . PRO B 1 360 ? 5.809 -19.797 15.523 1 81.25 360 PRO B N 1
ATOM 6312 C CA . PRO B 1 360 ? 7.129 -19.328 15.945 1 81.25 360 PRO B CA 1
ATOM 6313 C C . PRO B 1 360 ? 8.109 -20.469 16.219 1 81.25 360 PRO B C 1
ATOM 6315 O O . PRO B 1 360 ? 7.777 -21.422 16.922 1 81.25 360 PRO B O 1
ATOM 6318 N N . GLY B 1 361 ? 9.266 -20.406 15.586 1 82.19 361 GLY B N 1
ATOM 6319 C CA . GLY B 1 361 ? 10.336 -21.344 15.844 1 82.19 361 GLY B CA 1
ATOM 6320 C C . GLY B 1 361 ? 10.281 -22.562 14.953 1 82.19 361 GLY B C 1
ATOM 6321 O O . GLY B 1 361 ? 11.25 -23.328 14.867 1 82.19 361 GLY B O 1
ATOM 6322 N N . TYR B 1 362 ? 9.234 -22.781 14.266 1 84.25 362 TYR B N 1
ATOM 6323 C CA . TYR B 1 362 ? 9.078 -23.984 13.461 1 84.25 362 TYR B CA 1
ATOM 6324 C C . TYR B 1 362 ? 10.141 -24.062 12.375 1 84.25 362 TYR B C 1
ATOM 6326 O O . TYR B 1 362 ? 10.773 -25.094 12.18 1 84.25 362 TYR B O 1
ATOM 6334 N N . LEU B 1 363 ? 10.336 -23.016 11.727 1 83.94 363 LEU B N 1
ATOM 6335 C CA . LEU B 1 363 ? 11.211 -23 10.555 1 83.94 363 LEU B CA 1
ATOM 6336 C C . LEU B 1 363 ? 12.648 -23.312 10.945 1 83.94 363 LEU B C 1
ATOM 6338 O O . LEU B 1 363 ? 13.438 -23.781 10.117 1 83.94 363 LEU B O 1
ATOM 6342 N N . SER B 1 364 ? 12.945 -23 12.164 1 81.38 364 SER B N 1
ATOM 6343 C CA . SER B 1 364 ? 14.297 -23.297 12.641 1 81.38 364 SER B CA 1
ATOM 6344 C C . SER B 1 364 ? 14.383 -24.719 13.195 1 81.38 364 SER B C 1
ATOM 6346 O O . SER B 1 364 ? 15.461 -25.312 13.227 1 81.38 364 SER B O 1
ATOM 6348 N N . ALA B 1 365 ? 13.328 -25.312 13.523 1 81.94 365 ALA B N 1
ATOM 6349 C CA . ALA B 1 365 ? 13.359 -26.547 14.328 1 81.94 365 ALA B CA 1
ATOM 6350 C C . ALA B 1 365 ? 13.055 -27.766 13.469 1 81.94 365 ALA B C 1
ATOM 6352 O O . ALA B 1 365 ? 13.414 -28.891 13.828 1 81.94 365 ALA B O 1
ATOM 6353 N N . ALA B 1 366 ? 12.398 -27.562 12.398 1 83.56 366 ALA B N 1
ATOM 6354 C CA . ALA B 1 366 ? 11.914 -28.734 11.672 1 83.56 366 ALA B CA 1
ATOM 6355 C C . ALA B 1 366 ? 12.086 -28.547 10.164 1 83.56 366 ALA B C 1
ATOM 6357 O O . ALA B 1 366 ? 12.227 -27.422 9.68 1 83.56 366 ALA B O 1
ATOM 6358 N N . ALA B 1 367 ? 12.094 -29.719 9.539 1 86.56 367 ALA B N 1
ATOM 6359 C CA . ALA B 1 367 ? 12.086 -29.703 8.078 1 86.56 367 ALA B CA 1
ATOM 6360 C C . ALA B 1 367 ? 10.75 -29.188 7.543 1 86.56 367 ALA B C 1
ATOM 6362 O O . ALA B 1 367 ? 9.695 -29.438 8.133 1 86.56 367 ALA B O 1
ATOM 6363 N N . PRO B 1 368 ? 10.859 -28.469 6.434 1 90.5 368 PRO B N 1
ATOM 6364 C CA . PRO B 1 368 ? 9.594 -28 5.875 1 90.5 368 PRO B CA 1
ATOM 6365 C C . PRO B 1 368 ? 8.734 -29.141 5.328 1 90.5 368 PRO B C 1
ATOM 6367 O O . PRO B 1 368 ? 9.273 -30.141 4.84 1 90.5 368 PRO B O 1
ATOM 6370 N N . PRO B 1 369 ? 7.449 -29.016 5.449 1 88.88 369 PRO B N 1
ATOM 6371 C CA . PRO B 1 369 ? 6.586 -30.031 4.855 1 88.88 369 PRO B CA 1
ATOM 6372 C C . PRO B 1 369 ? 6.77 -30.156 3.346 1 88.88 369 PRO B C 1
ATOM 6374 O O . PRO B 1 369 ? 6.684 -31.266 2.801 1 88.88 369 PRO B O 1
ATOM 6377 N N . PHE B 1 370 ? 7.012 -29.141 2.717 1 93.5 370 PHE B N 1
ATOM 6378 C CA . PHE B 1 370 ? 7.332 -29.031 1.3 1 93.5 370 PHE B CA 1
ATOM 6379 C C . PHE B 1 370 ? 8.039 -27.719 1.008 1 93.5 370 PHE B C 1
ATOM 6381 O O . PHE B 1 370 ? 8.148 -26.859 1.885 1 93.5 370 PHE B O 1
ATOM 6388 N N . ASN B 1 371 ? 8.523 -27.594 -0.212 1 96.31 371 ASN B N 1
ATOM 6389 C CA . ASN B 1 371 ? 9.375 -26.453 -0.502 1 96.31 371 ASN B CA 1
ATOM 6390 C C . ASN B 1 371 ? 8.602 -25.344 -1.206 1 96.31 371 ASN B C 1
ATOM 6392 O O . ASN B 1 371 ? 8.93 -24.156 -1.068 1 96.31 371 ASN B O 1
ATOM 6396 N N . ILE B 1 372 ? 7.645 -25.75 -1.98 1 96.69 372 ILE B N 1
ATOM 6397 C CA . ILE B 1 372 ? 6.984 -24.781 -2.844 1 96.69 372 ILE B CA 1
ATOM 6398 C C . ILE B 1 372 ? 5.594 -25.281 -3.225 1 96.69 372 ILE B C 1
ATOM 6400 O O . ILE B 1 372 ? 5.359 -26.484 -3.275 1 96.69 372 ILE B O 1
ATOM 6404 N N . VAL B 1 373 ? 4.703 -24.328 -3.404 1 95.38 373 VAL B N 1
ATOM 6405 C CA . VAL B 1 373 ? 3.385 -24.641 -3.947 1 95.38 373 VAL B CA 1
ATOM 6406 C C . VAL B 1 373 ? 3.359 -24.359 -5.445 1 95.38 373 VAL B C 1
ATOM 6408 O O . VAL B 1 373 ? 3.717 -23.25 -5.875 1 95.38 373 VAL B O 1
ATOM 6411 N N . ILE B 1 374 ? 2.98 -25.297 -6.23 1 96.5 374 ILE B N 1
ATOM 6412 C CA . ILE B 1 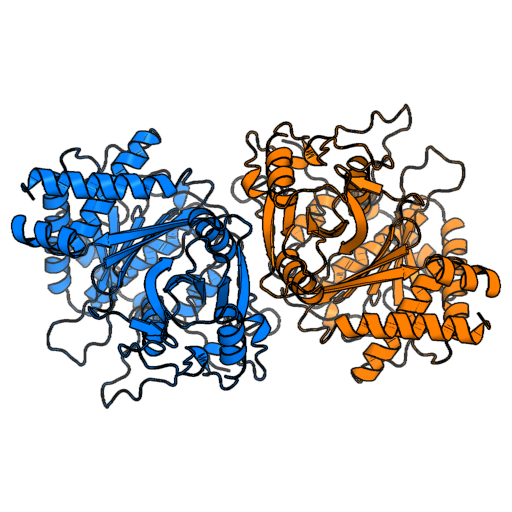374 ? 2.754 -25.141 -7.664 1 96.5 374 ILE B CA 1
ATOM 6413 C C . ILE B 1 374 ? 1.322 -25.547 -8.008 1 96.5 374 ILE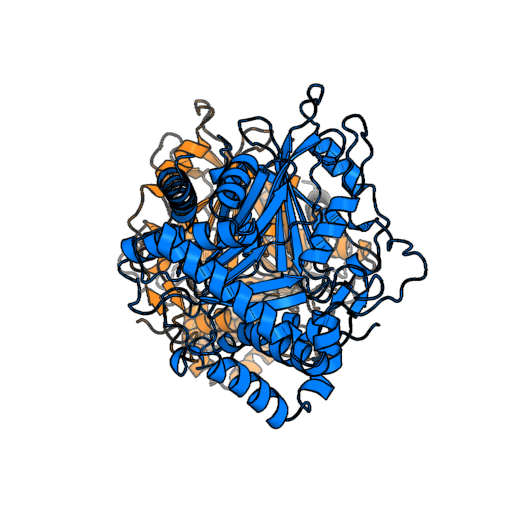 B C 1
ATOM 6415 O O . ILE B 1 374 ? 0.948 -26.703 -7.863 1 96.5 374 ILE B O 1
ATOM 6419 N N . SER B 1 375 ? 0.569 -24.547 -8.477 1 92.06 375 SER B N 1
ATOM 6420 C CA . SER B 1 375 ? -0.852 -24.781 -8.703 1 92.06 375 SER B CA 1
ATOM 6421 C C . SER B 1 375 ? -1.221 -24.562 -10.164 1 92.06 375 SER B C 1
ATOM 6423 O O . SER B 1 375 ? -0.754 -23.594 -10.789 1 92.06 375 SER B O 1
ATOM 6425 N N . ASN B 1 376 ? -1.919 -25.484 -10.664 1 88.56 376 ASN B N 1
ATOM 6426 C CA . ASN B 1 376 ? -2.566 -25.312 -11.961 1 88.56 376 ASN B CA 1
ATOM 6427 C C . ASN B 1 376 ? -4.074 -25.125 -11.812 1 88.56 376 ASN B C 1
ATOM 6429 O O . ASN B 1 376 ? -4.809 -26.078 -11.57 1 88.56 376 ASN B O 1
ATOM 6433 N N . VAL B 1 377 ? -4.512 -23.875 -12.023 1 81.75 377 VAL B N 1
ATOM 6434 C CA . VAL B 1 377 ? -5.91 -23.547 -11.781 1 81.75 377 VAL B CA 1
ATOM 6435 C C . VAL B 1 377 ? -6.641 -23.359 -13.109 1 81.75 377 VAL B C 1
ATOM 6437 O O . VAL B 1 377 ? -7.527 -22.5 -13.227 1 81.75 377 VAL B O 1
ATOM 6440 N N . SER B 1 378 ? -6.258 -24.062 -14.039 1 78.94 378 SER B N 1
ATOM 6441 C CA . SER B 1 378 ? -6.867 -23.938 -15.359 1 78.94 378 SER B CA 1
ATOM 6442 C C . SER B 1 378 ? -8.312 -24.422 -15.352 1 78.94 378 SER B C 1
ATOM 6444 O O . SER B 1 378 ? -8.633 -25.438 -14.727 1 78.94 378 SER B O 1
ATOM 6446 N N . ALA B 1 379 ? -9.227 -23.484 -15.844 1 63.94 379 ALA B N 1
ATOM 6447 C CA . ALA B 1 379 ? -10.648 -23.812 -15.891 1 63.94 379 ALA B CA 1
ATOM 6448 C C . ALA B 1 379 ? -11.008 -24.516 -17.188 1 63.94 379 ALA B C 1
ATOM 6450 O O . ALA B 1 379 ? -12.18 -24.797 -17.453 1 63.94 379 ALA B O 1
ATOM 6451 N N . GLY B 1 380 ? -10.172 -24.891 -17.984 1 61.69 380 GLY B N 1
ATOM 6452 C CA . GLY B 1 380 ? -10.414 -25.75 -19.141 1 61.69 380 GLY B CA 1
ATOM 6453 C C . GLY B 1 380 ? -10.961 -25 -20.344 1 61.69 380 GLY B C 1
ATOM 6454 O O . GLY B 1 380 ? -11.383 -25.609 -21.312 1 61.69 380 GLY B O 1
ATOM 6455 N N . ARG B 1 381 ? -11.062 -23.703 -20.344 1 67.81 381 ARG B N 1
ATOM 6456 C CA . ARG B 1 381 ? -11.609 -23 -21.5 1 67.81 381 ARG B CA 1
ATOM 6457 C C . ARG B 1 381 ? -10.531 -22.734 -22.547 1 67.81 381 ARG B C 1
ATOM 6459 O O . ARG B 1 381 ? -9.477 -22.188 -22.234 1 67.81 381 ARG B O 1
ATOM 6466 N N . SER B 1 382 ? -10.875 -23.188 -23.641 1 80.19 382 SER B N 1
ATOM 6467 C CA . SER B 1 382 ? -9.891 -23.062 -24.703 1 80.19 382 SER B CA 1
ATOM 6468 C C . SER B 1 382 ? -10.203 -21.875 -25.609 1 80.19 382 SER B C 1
ATOM 6470 O O . SER B 1 382 ? -9.367 -21.469 -26.422 1 80.19 382 SER B O 1
ATOM 6472 N N . GLU B 1 383 ? -11.281 -21.281 -25.438 1 90.12 383 GLU B N 1
ATOM 6473 C CA . GLU B 1 383 ? -11.656 -20.172 -26.312 1 90.12 383 GLU B CA 1
ATOM 6474 C C . GLU B 1 383 ? -11.125 -18.844 -25.781 1 90.12 383 GLU B C 1
ATOM 6476 O O . GLU B 1 383 ? -11.055 -18.641 -24.562 1 90.12 383 GLU B O 1
ATOM 6481 N N . PRO B 1 384 ? -10.82 -18 -26.75 1 94.25 384 PRO B N 1
ATOM 6482 C CA . PRO B 1 384 ? -10.445 -16.656 -26.312 1 94.25 384 PRO B CA 1
ATOM 6483 C C . PRO B 1 384 ? -11.578 -15.938 -25.578 1 94.25 384 PRO B C 1
ATOM 6485 O O . PRO B 1 384 ? -12.75 -16.094 -25.938 1 94.25 384 PRO B O 1
ATOM 6488 N N . LEU B 1 385 ? -11.25 -15.18 -24.609 1 95.31 385 LEU B N 1
ATOM 6489 C CA . LEU B 1 385 ? -12.219 -14.438 -23.812 1 95.31 385 LEU B CA 1
ATOM 6490 C C . LEU B 1 385 ? -12.086 -12.938 -24.047 1 95.31 385 LEU B C 1
ATOM 6492 O O . LEU B 1 385 ? -11 -12.453 -24.391 1 95.31 385 LEU B O 1
ATOM 6496 N N . TYR B 1 386 ? -13.195 -12.258 -23.906 1 96.38 386 TYR B N 1
ATOM 6497 C CA . TYR B 1 386 ? -13.266 -10.82 -24.141 1 96.38 386 TYR B CA 1
ATOM 6498 C C . TYR B 1 386 ? -14.008 -10.117 -23.016 1 96.38 386 TYR B C 1
ATOM 6500 O O . TYR B 1 386 ? -14.859 -10.719 -22.359 1 96.38 386 TYR B O 1
ATOM 6508 N N . TRP B 1 387 ? -13.641 -8.906 -22.734 1 96.69 387 TRP B N 1
ATOM 6509 C CA . TRP B 1 387 ? -14.359 -7.988 -21.859 1 96.69 387 TRP B CA 1
ATOM 6510 C C . TRP B 1 387 ? -14.578 -6.641 -22.531 1 96.69 387 TRP B C 1
ATOM 6512 O O . TRP B 1 387 ? -13.617 -5.91 -22.797 1 96.69 387 TRP B O 1
ATOM 6522 N N . ARG B 1 388 ? -15.805 -6.273 -22.797 1 96.19 388 ARG B N 1
ATOM 6523 C CA . ARG B 1 388 ? -16.156 -5.047 -23.516 1 96.19 388 ARG B CA 1
ATOM 6524 C C . ARG B 1 388 ? -15.422 -4.961 -24.844 1 96.19 388 ARG B C 1
ATOM 6526 O O . ARG B 1 388 ? -14.805 -3.938 -25.156 1 96.19 388 ARG B O 1
ATOM 6533 N N . GLY B 1 389 ? -15.383 -6.078 -25.484 1 96.38 389 GLY B N 1
ATOM 6534 C CA . GLY B 1 389 ? -14.766 -6.148 -26.797 1 96.38 389 GLY B CA 1
ATOM 6535 C C . GLY B 1 389 ? -13.258 -6.289 -26.734 1 96.38 389 GLY B C 1
ATOM 6536 O O . GLY B 1 389 ? -12.617 -6.582 -27.75 1 96.38 389 GLY B O 1
ATOM 6537 N N . ALA B 1 390 ? -12.625 -6.039 -25.625 1 97.88 390 ALA B N 1
ATOM 6538 C CA . ALA B 1 390 ? -11.18 -6.176 -25.469 1 97.88 390 ALA B CA 1
ATOM 6539 C C . ALA B 1 390 ? -10.781 -7.633 -25.266 1 97.88 390 ALA B C 1
ATOM 6541 O O . ALA B 1 390 ? -11.375 -8.344 -24.453 1 97.88 390 ALA B O 1
ATOM 6542 N N . ARG B 1 391 ? -9.828 -8.078 -25.953 1 97.31 391 ARG B N 1
ATOM 6543 C CA . ARG B 1 391 ? -9.406 -9.469 -25.891 1 97.31 391 ARG B CA 1
ATOM 6544 C C . ARG B 1 391 ? -8.492 -9.711 -24.688 1 97.31 391 ARG B C 1
ATOM 6546 O O . ARG B 1 391 ? -7.625 -8.883 -24.391 1 97.31 391 ARG B O 1
ATOM 6553 N N . LEU B 1 392 ? -8.75 -10.789 -23.984 1 96.88 392 LEU B N 1
ATOM 6554 C CA . LEU B 1 392 ? -7.859 -11.203 -22.891 1 96.88 392 LEU B CA 1
ATOM 6555 C C . LEU B 1 392 ? -6.586 -11.836 -23.438 1 96.88 392 LEU B C 1
ATOM 6557 O O . LEU B 1 392 ? -6.586 -13.008 -23.812 1 96.88 392 LEU B O 1
ATOM 6561 N N . ASP B 1 393 ? -5.484 -11.07 -23.375 1 96.81 393 ASP B N 1
ATOM 6562 C CA . ASP B 1 393 ? -4.215 -11.531 -23.922 1 96.81 393 ASP B CA 1
ATOM 6563 C C . ASP B 1 393 ? -3.428 -12.344 -22.906 1 96.81 393 ASP B C 1
ATOM 6565 O O . ASP B 1 393 ? -2.6 -13.18 -23.266 1 96.81 393 ASP B O 1
ATOM 6569 N N . GLY B 1 394 ? -3.631 -12.062 -21.703 1 96.25 394 GLY B N 1
ATOM 6570 C CA . GLY B 1 394 ? -2.951 -12.75 -20.625 1 96.25 394 GLY B CA 1
ATOM 6571 C C . GLY B 1 394 ? -3.77 -12.805 -19.344 1 96.25 394 GLY B C 1
ATOM 6572 O O . GLY B 1 394 ? -4.477 -11.852 -19.016 1 96.25 394 GLY B O 1
ATOM 6573 N N . ASN B 1 395 ? -3.738 -13.875 -18.641 1 95.75 395 ASN B N 1
ATOM 6574 C CA . ASN B 1 395 ? -4.379 -14.109 -17.359 1 95.75 395 ASN B CA 1
ATOM 6575 C C . ASN B 1 395 ? -3.418 -14.758 -16.359 1 95.75 395 ASN B C 1
ATOM 6577 O O . ASN B 1 395 ? -3.299 -15.984 -16.328 1 95.75 395 ASN B O 1
ATOM 6581 N N . TYR B 1 396 ? -2.814 -13.977 -15.5 1 96.88 396 TYR B N 1
ATOM 6582 C CA . TYR B 1 396 ? -1.739 -14.445 -14.633 1 96.88 396 TYR B CA 1
ATOM 6583 C C . TYR B 1 396 ? -2.188 -14.477 -13.18 1 96.88 396 TYR B C 1
ATOM 6585 O O . TYR B 1 396 ? -2.326 -13.43 -12.539 1 96.88 396 TYR B O 1
ATOM 6593 N N . PRO B 1 397 ? -2.41 -15.688 -12.656 1 95.81 397 PRO B N 1
ATOM 6594 C CA . PRO B 1 397 ? -2.775 -15.781 -11.242 1 95.81 397 PRO B CA 1
ATOM 6595 C C . PRO B 1 397 ? -1.615 -15.438 -10.305 1 95.81 397 PRO B C 1
ATOM 6597 O O . PRO B 1 397 ? -0.467 -15.789 -10.586 1 95.81 397 PRO B O 1
ATOM 6600 N N . LEU B 1 398 ? -1.867 -14.719 -9.289 1 96.62 398 LEU B N 1
ATOM 6601 C CA . LEU B 1 398 ? -0.886 -14.336 -8.281 1 96.62 398 LEU B CA 1
ATOM 6602 C C . LEU B 1 398 ? -1.304 -14.836 -6.902 1 96.62 398 LEU B C 1
ATOM 6604 O O . LEU B 1 398 ? -2.316 -14.391 -6.355 1 96.62 398 LEU B O 1
ATOM 6608 N N . SER B 1 399 ? -0.52 -15.695 -6.359 1 94.81 399 SER B N 1
ATOM 6609 C CA . SER B 1 399 ? -0.875 -16.344 -5.102 1 94.81 399 SER B CA 1
ATOM 6610 C C . SER B 1 399 ? -0.068 -15.766 -3.941 1 94.81 399 SER B C 1
ATOM 6612 O O . SER B 1 399 ? 0.567 -14.719 -4.074 1 94.81 399 SER B O 1
ATOM 6614 N N . ILE B 1 400 ? -0.173 -16.422 -2.764 1 94.06 400 ILE B N 1
ATOM 6615 C CA . ILE B 1 400 ? 0.293 -15.867 -1.495 1 94.06 400 ILE B CA 1
ATOM 6616 C C . ILE B 1 400 ? 1.635 -16.5 -1.123 1 94.06 400 ILE B C 1
ATOM 6618 O O . ILE B 1 400 ? 1.757 -17.719 -1.05 1 94.06 400 ILE B O 1
ATOM 6622 N N . PRO B 1 401 ? 2.664 -15.688 -0.921 1 94.88 401 PRO B N 1
ATOM 6623 C CA . PRO B 1 401 ? 3.836 -16.156 -0.175 1 94.88 401 PRO B CA 1
ATOM 6624 C C . PRO B 1 401 ? 3.652 -16.047 1.337 1 94.88 401 PRO B C 1
ATOM 6626 O O . PRO B 1 401 ? 2.992 -15.125 1.82 1 94.88 401 PRO B O 1
ATOM 6629 N N . LEU B 1 402 ? 4.211 -16.969 2.078 1 93.69 402 LEU B N 1
ATOM 6630 C CA . LEU B 1 402 ? 4.191 -16.969 3.537 1 93.69 402 LEU B CA 1
ATOM 6631 C C . LEU B 1 402 ? 5.512 -17.484 4.098 1 93.69 402 LEU B C 1
ATOM 6633 O O . LEU B 1 402 ? 6.379 -17.938 3.346 1 93.69 402 LEU B O 1
ATOM 6637 N N . ASP B 1 403 ? 5.625 -17.344 5.445 1 93.62 403 ASP B N 1
ATOM 6638 C CA . ASP B 1 403 ? 6.789 -17.953 6.082 1 93.62 403 ASP B CA 1
ATOM 6639 C C . ASP B 1 403 ? 6.902 -19.422 5.727 1 93.62 403 ASP B C 1
ATOM 6641 O O . ASP B 1 403 ? 5.934 -20.172 5.848 1 93.62 403 ASP B O 1
ATOM 6645 N N . GLY B 1 404 ? 8.031 -19.797 5.246 1 94.38 404 GLY B N 1
ATOM 6646 C CA . GLY B 1 404 ? 8.281 -21.172 4.848 1 94.38 404 GLY B CA 1
ATOM 6647 C C . GLY B 1 404 ? 7.949 -21.438 3.391 1 94.38 404 GLY B C 1
ATOM 6648 O O . GLY B 1 404 ? 8.234 -22.516 2.873 1 94.38 404 GLY B O 1
ATOM 6649 N N . GLN B 1 405 ? 7.336 -20.516 2.762 1 95.75 405 GLN B N 1
ATOM 6650 C CA . GLN B 1 405 ? 6.965 -20.578 1.353 1 95.75 405 GLN B CA 1
ATOM 6651 C C . GLN B 1 405 ? 7.238 -19.25 0.648 1 95.75 405 GLN B C 1
ATOM 6653 O O . GLN B 1 405 ? 6.305 -18.547 0.274 1 95.75 405 GLN B O 1
ATOM 6658 N N . ALA B 1 406 ? 8.484 -19.016 0.327 1 97.38 406 ALA B N 1
ATOM 6659 C CA . ALA B 1 406 ? 8.938 -17.703 -0.115 1 97.38 406 ALA B CA 1
ATOM 6660 C C . ALA B 1 406 ? 8.586 -17.453 -1.579 1 97.38 406 ALA B C 1
ATOM 6662 O O . ALA B 1 406 ? 8.695 -16.344 -2.078 1 97.38 406 ALA B O 1
ATOM 6663 N N . ILE B 1 407 ? 8.141 -18.5 -2.277 1 98 407 ILE B N 1
ATOM 6664 C CA . ILE B 1 407 ? 7.773 -18.359 -3.682 1 98 407 ILE B CA 1
ATOM 6665 C C . ILE B 1 407 ? 6.586 -19.266 -3.992 1 98 407 ILE B C 1
ATOM 6667 O O . ILE B 1 407 ? 6.41 -20.312 -3.365 1 98 407 ILE B O 1
ATOM 6671 N N . ASN B 1 408 ? 5.762 -18.781 -4.855 1 97.56 408 ASN B N 1
ATOM 6672 C CA . ASN B 1 408 ? 4.609 -19.516 -5.371 1 97.56 408 ASN B CA 1
ATOM 6673 C C . ASN B 1 408 ? 4.539 -19.453 -6.891 1 97.56 408 ASN B C 1
ATOM 6675 O O . ASN B 1 408 ? 4.816 -18.406 -7.488 1 97.56 408 ASN B O 1
ATOM 6679 N N . ILE B 1 409 ? 4.203 -20.578 -7.492 1 98.06 409 ILE B N 1
ATOM 6680 C CA . ILE B 1 409 ? 3.973 -20.656 -8.93 1 98.06 409 ILE B CA 1
ATOM 6681 C C . ILE B 1 409 ? 2.535 -21.094 -9.203 1 98.06 409 ILE B C 1
ATOM 6683 O O . ILE B 1 409 ? 2.115 -22.156 -8.758 1 98.06 409 ILE B O 1
ATOM 6687 N N . THR B 1 410 ? 1.816 -20.266 -9.867 1 96.19 410 THR B N 1
ATOM 6688 C CA . THR B 1 410 ? 0.443 -20.578 -10.234 1 96.19 410 THR B CA 1
ATOM 6689 C C . THR B 1 410 ? 0.244 -20.438 -11.742 1 96.19 410 THR B C 1
ATOM 6691 O O . THR B 1 410 ? 0.754 -19.484 -12.352 1 96.19 410 THR B O 1
ATOM 6694 N N . VAL B 1 411 ? -0.46 -21.438 -12.297 1 95.19 411 VAL B N 1
ATOM 6695 C CA . VAL B 1 411 ? -0.637 -21.469 -13.75 1 95.19 411 VAL B CA 1
ATOM 6696 C C . VAL B 1 411 ? -2.123 -21.578 -14.086 1 95.19 411 VAL B C 1
ATOM 6698 O O . VAL B 1 411 ? -2.889 -22.203 -13.344 1 95.19 411 VAL B O 1
ATOM 6701 N N . THR B 1 412 ? -2.502 -20.906 -15.125 1 92.44 412 THR B N 1
ATOM 6702 C CA . THR B 1 412 ? -3.842 -21.078 -15.68 1 92.44 412 THR B CA 1
ATOM 6703 C C . THR B 1 412 ? -3.803 -21.047 -17.203 1 92.44 412 THR B C 1
ATOM 6705 O O . THR B 1 412 ? -2.834 -20.578 -17.797 1 92.44 412 THR B O 1
ATOM 6708 N N . ASN B 1 413 ? -4.766 -21.656 -17.734 1 91.25 413 ASN B N 1
ATOM 6709 C CA . ASN B 1 413 ? -4.859 -21.594 -19.188 1 91.25 413 ASN B CA 1
ATOM 6710 C C . ASN B 1 413 ? -5.605 -20.359 -19.656 1 91.25 413 ASN B C 1
ATOM 6712 O O . ASN B 1 413 ? -6.52 -19.875 -18.984 1 91.25 413 ASN B O 1
ATOM 6716 N N . ASN B 1 414 ? -5.246 -19.828 -20.75 1 92.88 414 ASN B N 1
ATOM 6717 C CA . ASN B 1 414 ? -5.863 -18.719 -21.469 1 92.88 414 ASN B CA 1
ATOM 6718 C C . ASN B 1 414 ? -5.82 -18.953 -22.984 1 92.88 414 ASN B C 1
ATOM 6720 O O . ASN B 1 414 ? -4.816 -18.656 -23.625 1 92.88 414 ASN B O 1
ATOM 6724 N N . ALA B 1 415 ? -6.996 -19.469 -23.484 1 92.62 415 ALA B N 1
ATOM 6725 C CA . ALA B 1 415 ? -7.051 -19.875 -24.891 1 92.62 415 ALA B CA 1
ATOM 6726 C C . ALA B 1 415 ? -5.922 -20.844 -25.219 1 92.62 415 ALA B C 1
ATOM 6728 O O . ALA B 1 415 ? -5.812 -21.922 -24.609 1 92.62 415 ALA B O 1
ATOM 6729 N N . ASP B 1 416 ? -4.988 -20.438 -26.047 1 93.19 416 ASP B N 1
ATOM 6730 C CA . ASP B 1 416 ? -3.963 -21.344 -26.531 1 93.19 416 ASP B CA 1
ATOM 6731 C C . ASP B 1 416 ? -2.658 -21.172 -25.766 1 93.19 416 ASP B C 1
ATOM 6733 O O . ASP B 1 416 ? -1.595 -21.594 -26.219 1 93.19 416 ASP B O 1
ATOM 6737 N N . ASN B 1 417 ? -2.812 -20.578 -24.578 1 95.69 417 ASN B N 1
ATOM 6738 C CA . ASN B 1 417 ? -1.61 -20.328 -23.797 1 95.69 417 ASN B CA 1
ATOM 6739 C C . ASN B 1 417 ? -1.757 -20.844 -22.375 1 95.69 417 ASN B C 1
ATOM 6741 O O . ASN B 1 417 ? -2.873 -21.016 -21.875 1 95.69 417 ASN B O 1
ATOM 6745 N N . LEU B 1 418 ? -0.656 -21.234 -21.781 1 96.19 418 LEU B N 1
ATOM 6746 C CA . LEU B 1 418 ? -0.537 -21.359 -20.344 1 96.19 418 LEU B CA 1
ATOM 6747 C C . LEU B 1 418 ? 0.1 -20.109 -19.734 1 96.19 418 LEU B C 1
ATOM 6749 O O . LEU B 1 418 ? 1.195 -19.703 -20.141 1 96.19 418 LEU B O 1
ATOM 6753 N N . ASP B 1 419 ? -0.606 -19.5 -18.859 1 96.88 419 ASP B N 1
ATOM 6754 C CA . ASP B 1 419 ? -0.138 -18.281 -18.219 1 96.88 419 ASP B CA 1
ATOM 6755 C C . ASP B 1 419 ? 0.404 -18.562 -16.828 1 96.88 419 ASP B C 1
ATOM 6757 O O . ASP B 1 419 ? -0.334 -19.016 -15.945 1 96.88 419 ASP B O 1
ATOM 6761 N N . PHE B 1 420 ? 1.728 -18.297 -16.656 1 98.25 420 PHE B N 1
ATOM 6762 C CA . PHE B 1 420 ? 2.412 -18.516 -15.383 1 98.25 420 PHE B CA 1
ATOM 6763 C C . PHE B 1 420 ? 2.447 -17.234 -14.562 1 98.25 420 PHE B C 1
ATOM 6765 O O . PHE B 1 420 ? 2.842 -16.172 -15.062 1 98.25 420 PHE B O 1
ATOM 6772 N N . GLY B 1 421 ? 1.982 -17.25 -13.359 1 98.19 421 GLY B N 1
ATOM 6773 C CA . GLY B 1 421 ? 2.191 -16.219 -12.375 1 98.19 421 GLY B CA 1
ATOM 6774 C C . GLY B 1 421 ? 3.074 -16.656 -11.219 1 98.19 421 GLY B C 1
ATOM 6775 O O . GLY B 1 421 ? 2.779 -17.641 -10.547 1 98.19 421 GLY B O 1
ATOM 6776 N N . LEU B 1 422 ? 4.18 -15.969 -11.039 1 98.75 422 LEU B N 1
ATOM 6777 C CA . LEU B 1 422 ? 5.094 -16.219 -9.93 1 98.75 422 LEU B CA 1
ATOM 6778 C C . LEU B 1 422 ? 5.07 -15.062 -8.93 1 98.75 422 LEU B C 1
ATOM 6780 O O . LEU B 1 422 ? 5.082 -13.898 -9.328 1 98.75 422 LEU B O 1
ATOM 6784 N N . VAL B 1 423 ? 4.949 -15.352 -7.695 1 98.62 423 VAL B N 1
ATOM 6785 C CA . VAL B 1 423 ? 5.062 -14.359 -6.629 1 98.62 423 VAL B CA 1
ATOM 6786 C C . VAL B 1 423 ? 6.102 -14.82 -5.609 1 98.62 423 VAL B C 1
ATOM 6788 O O . VAL B 1 423 ? 6.074 -15.969 -5.156 1 98.62 423 VAL B O 1
ATOM 6791 N N . GLY B 1 424 ? 7.031 -13.984 -5.293 1 98.5 424 GLY B N 1
ATOM 6792 C CA . GLY B 1 424 ? 8.039 -14.312 -4.297 1 98.5 424 GLY B CA 1
ATOM 6793 C C . GLY B 1 424 ? 8.375 -13.156 -3.377 1 98.5 424 GLY B C 1
ATOM 6794 O O . GLY B 1 424 ? 8.055 -12 -3.68 1 98.5 424 GLY B O 1
ATOM 6795 N N . CYS B 1 425 ? 8.914 -13.539 -2.244 1 97.5 425 CYS B N 1
ATOM 6796 C CA . CYS B 1 425 ? 9.492 -12.531 -1.36 1 97.5 425 CYS B CA 1
ATOM 6797 C C . CYS B 1 425 ? 10.688 -11.852 -2.014 1 97.5 425 CYS B C 1
ATOM 6799 O O . CYS B 1 425 ? 11.633 -12.516 -2.436 1 97.5 425 CYS B O 1
ATOM 6801 N N . ARG B 1 426 ? 10.625 -10.562 -2.055 1 95.5 426 ARG B N 1
ATOM 6802 C CA . ARG B 1 426 ? 11.656 -9.797 -2.754 1 95.5 426 ARG B CA 1
ATOM 6803 C C . ARG B 1 426 ? 13.031 -10.07 -2.158 1 95.5 426 ARG B C 1
ATOM 6805 O O . ARG B 1 426 ? 14.023 -10.164 -2.889 1 95.5 426 ARG B O 1
ATOM 6812 N N . ARG B 1 427 ? 13.117 -10.211 -0.886 1 92.56 427 ARG B N 1
ATOM 6813 C CA . ARG B 1 427 ? 14.391 -10.367 -0.193 1 92.56 427 ARG B CA 1
ATOM 6814 C C . ARG B 1 427 ? 14.914 -11.797 -0.3 1 92.56 427 ARG B C 1
ATOM 6816 O O . ARG B 1 427 ? 16.078 -12.016 -0.612 1 92.56 427 ARG B O 1
ATOM 6823 N N . SER B 1 428 ? 14.055 -12.758 -0.126 1 95.25 428 SER B N 1
ATOM 6824 C CA . SER B 1 428 ? 14.453 -14.156 -0.016 1 95.25 428 SER B CA 1
ATOM 6825 C C . SER B 1 428 ? 14.617 -14.797 -1.392 1 95.25 428 SER B C 1
ATOM 6827 O O . SER B 1 428 ? 15.32 -15.797 -1.539 1 95.25 428 SER B O 1
ATOM 6829 N N . VAL B 1 429 ? 13.938 -14.25 -2.357 1 97.56 429 VAL B N 1
ATOM 6830 C CA . VAL B 1 429 ? 14.039 -14.758 -3.721 1 97.56 429 VAL B CA 1
ATOM 6831 C C . VAL B 1 429 ? 14.508 -13.648 -4.656 1 97.56 429 VAL B C 1
ATOM 6833 O O . VAL B 1 429 ? 13.75 -13.188 -5.512 1 97.56 429 VAL B O 1
ATOM 6836 N N . PRO B 1 430 ? 15.797 -13.352 -4.598 1 95.38 430 PRO B N 1
ATOM 6837 C CA . PRO B 1 430 ? 16.312 -12.258 -5.422 1 95.38 430 PRO B CA 1
ATOM 6838 C C . PRO B 1 430 ? 16.219 -12.555 -6.918 1 95.38 430 PRO B C 1
ATOM 6840 O O . PRO B 1 430 ? 16.359 -13.711 -7.328 1 95.38 430 PRO B O 1
ATOM 6843 N N . HIS B 1 431 ? 15.977 -11.586 -7.738 1 95.44 431 HIS B N 1
ATOM 6844 C CA . HIS B 1 431 ? 15.93 -11.672 -9.195 1 95.44 431 HIS B CA 1
ATOM 6845 C C . HIS B 1 431 ? 14.953 -12.758 -9.648 1 95.44 431 HIS B C 1
ATOM 6847 O O . HIS B 1 431 ? 15.297 -13.594 -10.484 1 95.44 431 HIS B O 1
ATOM 6853 N N . LEU B 1 432 ? 13.805 -12.75 -9.039 1 97.44 432 LEU B N 1
ATOM 6854 C CA . LEU B 1 432 ? 12.766 -13.742 -9.305 1 97.44 432 LEU B CA 1
ATOM 6855 C C . LEU B 1 432 ? 12.453 -13.812 -10.797 1 97.44 432 LEU B C 1
ATOM 6857 O O . LEU B 1 432 ? 12.133 -14.891 -11.312 1 97.44 432 LEU B O 1
ATOM 6861 N N . GLN B 1 433 ? 12.609 -12.727 -11.555 1 96.19 433 GLN B N 1
ATOM 6862 C CA . GLN B 1 433 ? 12.266 -12.672 -12.969 1 96.19 433 GLN B CA 1
ATOM 6863 C C . GLN B 1 433 ? 13.141 -13.617 -13.789 1 96.19 433 GLN B C 1
ATOM 6865 O O . GLN B 1 433 ? 12.758 -14.023 -14.883 1 96.19 433 GLN B O 1
ATOM 6870 N N . ARG B 1 434 ? 14.25 -13.977 -13.266 1 97.62 434 ARG B N 1
ATOM 6871 C CA . ARG B 1 434 ? 15.141 -14.898 -13.969 1 97.62 434 ARG B CA 1
ATOM 6872 C C . ARG B 1 434 ? 14.5 -16.281 -14.117 1 97.62 434 ARG B C 1
ATOM 6874 O O . ARG B 1 434 ? 14.828 -17.016 -15.047 1 97.62 434 ARG B O 1
ATOM 6881 N N . LEU B 1 435 ? 13.609 -16.594 -13.258 1 98.62 435 LEU B N 1
ATOM 6882 C CA . LEU B 1 435 ? 12.914 -17.875 -13.328 1 98.62 435 LEU B CA 1
ATOM 6883 C C . LEU B 1 435 ? 12.133 -18 -14.633 1 98.62 435 LEU B C 1
ATOM 6885 O O . LEU B 1 435 ? 11.93 -19.109 -15.133 1 98.62 435 LEU B O 1
ATOM 6889 N N . LEU B 1 436 ? 11.727 -16.891 -15.188 1 98.5 436 LEU B N 1
ATOM 6890 C CA . LEU B 1 436 ? 11.008 -16.938 -16.453 1 98.5 436 LEU B CA 1
ATOM 6891 C C . LEU B 1 436 ? 11.914 -17.453 -17.562 1 98.5 436 LEU B C 1
ATOM 6893 O O . LEU B 1 436 ? 11.5 -18.297 -18.375 1 98.5 436 LEU B O 1
ATOM 6897 N N . GLY B 1 437 ? 13.133 -16.906 -17.562 1 98.5 437 GLY B N 1
ATOM 6898 C CA . GLY B 1 437 ? 14.102 -17.422 -18.516 1 98.5 437 GLY B CA 1
ATOM 6899 C C . GLY B 1 437 ? 14.406 -18.906 -18.312 1 98.5 437 GLY B C 1
ATOM 6900 O O . GLY B 1 437 ? 14.523 -19.656 -19.281 1 98.5 437 GLY B O 1
ATOM 6901 N N . HIS B 1 438 ? 14.492 -19.266 -17.125 1 98.75 438 HIS B N 1
ATOM 6902 C CA . HIS B 1 438 ? 14.773 -20.656 -16.812 1 98.75 438 HIS B CA 1
ATOM 6903 C C . HIS B 1 438 ? 13.594 -21.562 -17.188 1 98.75 438 HIS B C 1
ATOM 6905 O O . HIS B 1 438 ? 13.789 -22.703 -17.594 1 98.75 438 HIS B O 1
ATOM 6911 N N . LEU B 1 439 ? 12.352 -21.094 -17 1 98.81 439 LEU B N 1
ATOM 6912 C CA . LEU B 1 439 ? 11.18 -21.844 -17.453 1 98.81 439 LEU B CA 1
ATOM 6913 C C . LEU B 1 439 ? 11.227 -22.078 -18.953 1 98.81 439 LEU B C 1
ATOM 6915 O O . LEU B 1 439 ? 10.953 -23.188 -19.422 1 98.81 439 LEU B O 1
ATOM 6919 N N . GLU B 1 440 ? 11.594 -21.062 -19.672 1 98.75 440 GLU B N 1
ATOM 6920 C CA . GLU B 1 440 ? 11.742 -21.203 -21.125 1 98.75 440 GLU B CA 1
ATOM 6921 C C . GLU B 1 440 ? 12.82 -22.219 -21.469 1 98.75 440 GLU B C 1
ATOM 6923 O O . GLU B 1 440 ? 12.617 -23.078 -22.344 1 98.75 440 GLU B O 1
ATOM 6928 N N . THR B 1 441 ? 13.938 -22.094 -20.812 1 98.69 441 THR B N 1
ATOM 6929 C CA . THR B 1 441 ? 15.039 -23.016 -21.062 1 98.69 441 THR B CA 1
ATOM 6930 C C . THR B 1 441 ? 14.617 -24.453 -20.734 1 98.69 441 THR B C 1
ATOM 6932 O O . THR B 1 441 ? 14.945 -25.391 -21.469 1 98.69 441 THR B O 1
ATOM 6935 N N . SER B 1 442 ? 13.953 -24.609 -19.641 1 98.69 442 SER B N 1
ATOM 6936 C CA . SER B 1 442 ? 13.477 -25.922 -19.234 1 98.69 442 SER B CA 1
ATOM 6937 C C . SER B 1 442 ? 12.539 -26.516 -20.281 1 98.69 442 SER B C 1
ATOM 6939 O O . SER B 1 442 ? 12.617 -27.719 -20.594 1 98.69 442 SER B O 1
ATOM 6941 N N . LEU B 1 443 ? 11.625 -25.734 -20.797 1 98.69 443 LEU B N 1
ATOM 6942 C CA . LEU B 1 443 ? 10.719 -26.188 -21.844 1 98.69 443 LEU B CA 1
ATOM 6943 C C . LEU B 1 443 ? 11.5 -26.609 -23.094 1 98.69 443 LEU B C 1
ATOM 6945 O O . LEU B 1 443 ? 11.234 -27.672 -23.672 1 98.69 443 LEU B O 1
ATOM 6949 N N . LYS B 1 444 ? 12.461 -25.812 -23.469 1 98.56 444 LYS B N 1
ATOM 6950 C CA . LYS B 1 444 ? 13.281 -26.109 -24.641 1 98.56 444 LYS B CA 1
ATOM 6951 C C . LYS B 1 444 ? 14.062 -27.406 -24.438 1 98.56 444 LYS B C 1
ATOM 6953 O O . LYS B 1 444 ? 14.234 -28.188 -25.375 1 98.56 444 LYS B O 1
ATOM 6958 N N . ASP B 1 445 ? 14.57 -27.578 -23.281 1 98.5 445 ASP B N 1
ATOM 6959 C CA . ASP B 1 445 ? 15.289 -28.812 -22.969 1 98.5 445 ASP B CA 1
ATOM 6960 C C . ASP B 1 445 ? 14.398 -30.031 -23.172 1 98.5 445 ASP B C 1
ATOM 6962 O O . ASP B 1 445 ? 14.836 -31.031 -23.719 1 98.5 445 ASP B O 1
ATOM 6966 N N . LEU B 1 446 ? 13.195 -29.953 -22.688 1 98.44 446 LEU B N 1
ATOM 6967 C CA . LEU B 1 446 ? 12.25 -31.047 -22.859 1 98.44 446 LEU B CA 1
ATOM 6968 C C . LEU B 1 446 ? 11.938 -31.266 -24.344 1 98.44 446 LEU B C 1
ATOM 6970 O O . LEU B 1 446 ? 11.844 -32.406 -24.797 1 98.44 446 LEU B O 1
ATOM 6974 N N . GLU B 1 447 ? 11.773 -30.172 -25.078 1 98.38 447 GLU B N 1
ATOM 6975 C CA . GLU B 1 447 ? 11.523 -30.266 -26.516 1 98.38 447 GLU B CA 1
ATOM 6976 C C . GLU B 1 447 ? 12.672 -30.969 -27.234 1 98.38 447 GLU B C 1
ATOM 6978 O O . GLU B 1 447 ? 12.453 -31.781 -28.141 1 98.38 447 GLU B O 1
ATOM 6983 N N . ARG B 1 448 ? 13.844 -30.656 -26.844 1 97.81 448 ARG B N 1
ATOM 6984 C CA . ARG B 1 448 ? 15.023 -31.266 -27.453 1 97.81 448 ARG B CA 1
ATOM 6985 C C . ARG B 1 448 ? 15.094 -32.75 -27.156 1 97.81 448 ARG B C 1
ATOM 6987 O O . ARG B 1 448 ? 15.398 -33.562 -28.047 1 97.81 448 ARG B O 1
ATOM 6994 N N . VAL B 1 449 ? 14.867 -33.156 -25.938 1 97.19 449 VAL B N 1
ATOM 6995 C CA . VAL B 1 449 ? 14.93 -34.531 -25.5 1 97.19 449 VAL B CA 1
ATOM 6996 C C . VAL B 1 449 ? 13.945 -35.375 -26.312 1 97.19 449 VAL B C 1
ATOM 6998 O O . VAL B 1 449 ? 14.234 -36.531 -26.641 1 97.19 449 VAL B O 1
ATOM 7001 N N . TYR B 1 450 ? 12.852 -34.812 -26.656 1 95.56 450 TYR B N 1
ATOM 7002 C CA . TYR B 1 450 ? 11.805 -35.594 -27.297 1 95.56 450 TYR B CA 1
ATOM 7003 C C . TYR B 1 450 ? 11.719 -35.281 -28.781 1 95.56 450 TYR B C 1
ATOM 7005 O O . TYR B 1 450 ? 10.734 -35.594 -29.453 1 95.56 450 TYR B O 1
ATOM 7013 N N . ASP B 1 451 ? 12.664 -34.531 -29.359 1 93.81 451 ASP B N 1
ATOM 7014 C CA . ASP B 1 451 ? 12.844 -34.219 -30.766 1 93.81 451 ASP B CA 1
ATOM 7015 C C . ASP B 1 451 ? 11.633 -33.5 -31.328 1 93.81 451 ASP B C 1
ATOM 7017 O O . ASP B 1 451 ? 11.062 -33.906 -32.344 1 93.81 451 ASP B O 1
ATOM 7021 N N . ILE B 1 452 ? 11.156 -32.594 -30.531 1 90.94 452 ILE B N 1
ATOM 7022 C CA . ILE B 1 452 ? 10.062 -31.703 -30.922 1 90.94 452 ILE B CA 1
ATOM 7023 C C . ILE B 1 452 ? 10.625 -30.391 -31.453 1 90.94 452 ILE B C 1
ATOM 7025 O O . ILE B 1 452 ? 11.555 -29.812 -30.875 1 90.94 452 ILE B O 1
#

Sequence (904 aa):
MKPISPTDALFLIGESREHPMHAGSLQLFRPPEDAGPHFVCESYQAMLEHTDLQPTFRKHPAFIGGLTNVVWSIEKDVELDYHVRRSALPEPGRVRDLLELASRLHGGLLDRHRPLWEIHLVEGLQDGRYALYTKFHHSLMDGMSAMRLAHRAFTTDPTDDEVRVPWSLGPHKRAGHGRRPALLAQLGKSAGSTLALAPSTLRLARAALLEQQLTLPFRAPRTMFNVRIGGARRVAAQSWSLDRIKAITKAADVTVNDVVLAMSSGALRAYLVEQNALPSDPLTAMVPVNLRKEGDERSGNNVGAFLCNLATDLDDPAQRLDIISSSIRDTKEVFWQLPPTQQLALSALNIGGLFFGLIPGYLSAAAPPFNIVISNVSAGRSEPLYWRGARLDGNYPLSIPLDGQAINITVTNNADNLDFGLVGCRRSVPHLQRLLGHLETSLKDLERVYDIMKPISPTDALFLIGESREHPMHAGSLQLFRPPEDAGPHFVCESYQAMLEHTDLQPTFRKHPAFIGGLTNVVWSIEKDVELDYHVRRSALPEPGRVRDLLELASRLHGGLLDRHRPLWEIHLVEGLQDGRYALYTKFHHSLMDGMSAMRLAHRAFTTDPTDDEVRVPWSLGPHKRAGHGRRPALLAQLGKSAGSTLALAPSTLRLARAALLEQQLTLPFRAPRTMFNVRIGGARRVAAQSWSLDRIKAITKAADVTVNDVVLAMSSGALRAYLVEQNALPSDPLTAMVPVNLRKEGDERSGNNVGAFLCNLATDLDDPAQRLDIISSSIRDTKEVFWQLPPTQQLALSALNIGGLFFGLIPGYLSAAAPPFNIVISNVSAGRSEPLYWRGARLDGNYPLSIPLDGQAINITVTNNADNLDFGLVGCRRSVPHLQRLLGHLETSLKDLERVYDI

pLDDT: mean 86.36, std 16.87, range [31.67, 98.88]

Radius of gyration: 29.86 Å; Cα contacts (8 Å, |Δi|>4): 1875; chains: 2; bounding box: 61×94×75 Å

Solvent-accessible surface area (backbone atoms only — not comparable to full-atom values): 46372 Å² total; per-residue (Å²): 120,49,74,50,50,60,40,31,32,48,41,62,68,64,38,45,83,45,23,44,48,36,33,32,35,43,32,33,31,37,62,40,92,83,54,58,99,52,47,66,58,51,49,50,54,56,55,64,68,63,74,61,63,35,70,79,64,22,31,22,51,31,75,55,88,89,48,62,60,53,33,35,33,73,54,87,78,74,62,52,71,77,32,48,39,76,36,24,44,36,85,73,12,50,71,67,57,52,33,50,50,49,11,55,58,67,33,49,73,73,47,57,83,36,40,49,51,40,36,32,43,33,39,49,36,64,86,64,32,36,34,39,40,37,37,35,29,45,55,77,42,48,68,65,58,49,50,53,44,51,51,67,32,38,36,75,48,60,80,44,64,62,88,54,56,55,49,54,55,67,77,73,81,65,67,92,72,72,84,51,63,46,33,63,50,42,43,23,64,31,43,71,56,46,68,60,56,48,75,62,55,56,47,48,54,46,48,52,33,52,76,61,70,40,74,55,75,45,65,17,55,80,43,70,34,38,37,84,58,54,30,53,40,39,44,41,72,54,72,45,56,39,65,66,51,48,53,49,21,65,71,69,72,52,49,68,66,40,51,52,49,36,21,48,24,43,11,49,36,53,50,25,51,75,65,74,53,62,56,81,58,38,46,23,31,38,30,56,36,78,57,61,57,89,84,50,78,77,54,38,72,35,58,37,41,42,55,29,46,37,36,42,55,50,86,50,59,66,59,23,36,51,48,32,42,48,33,45,52,52,48,51,53,53,46,68,69,41,54,68,70,52,39,51,49,50,17,47,52,52,55,50,46,63,53,45,34,70,39,86,63,36,60,80,72,45,55,37,46,35,36,33,47,46,36,65,66,50,82,79,55,59,60,60,41,15,51,49,25,14,37,56,75,40,50,24,37,31,59,60,39,38,31,29,22,26,37,28,40,28,31,22,53,49,28,66,26,37,15,34,10,34,24,24,21,39,81,66,38,64,72,58,60,53,42,56,58,30,31,52,50,27,45,49,50,48,29,57,76,66,74,98,120,49,73,51,49,59,39,33,31,48,42,62,69,64,38,44,82,46,23,44,49,40,34,33,34,43,31,33,31,38,63,40,91,83,55,58,98,53,46,67,61,49,50,52,55,55,57,65,68,62,76,59,62,37,71,78,63,20,32,21,53,32,75,55,86,89,47,61,61,53,32,36,33,75,52,87,78,76,61,52,73,77,32,49,40,75,36,24,44,37,84,72,11,49,70,66,55,52,32,50,50,49,11,55,58,67,33,49,73,74,46,58,82,37,41,47,50,40,36,33,42,35,38,48,37,64,87,64,33,36,34,39,40,37,37,35,29,45,55,77,42,48,67,65,58,48,51,52,43,50,52,68,32,38,36,76,48,62,81,44,64,62,87,53,54,56,49,54,54,66,78,72,83,62,64,93,65,68,82,50,64,45,33,63,50,41,43,22,65,30,44,72,54,46,69,58,53,46,72,62,55,56,47,50,53,46,47,54,32,52,74,63,71,40,74,55,74,46,66,17,55,79,43,70,35,37,37,84,60,51,30,53,39,38,46,39,71,53,72,44,56,39,64,63,51,48,53,50,20,64,71,70,71,52,50,68,65,38,50,52,51,36,20,48,23,43,9,50,36,54,48,25,52,75,64,74,53,61,55,82,58,39,46,24,31,38,29,57,36,76,59,60,57,89,83,49,78,73,54,35,71,36,56,36,41,41,55,30,46,36,37,41,56,52,86,50,60,67,60,23,36,50,48,30,42,48,33,47,51,51,48,51,54,54,46,69,70,40,56,68,71,54,40,52,50,51,19,48,50,53,56,50,45,62,53,46,34,70,40,87,63,37,60,80,72,45,55,35,45,34,34,32,45,46,35,68,67,50,82,79,54,59,60,60,38,16,51,49,27,14,38,58,75,40,50,22,37,31,60,60,39,40,31,28,23,27,37,27,40,27,31,21,54,51,30,64,25,37,16,35,10,32,23,23,21,40,80,66,38,64,72,58,59,54,42,57,57,31,31,52,50,27,46,50,50,48,29,55,77,65,73,98

Secondary structure (DSSP, 8-state):
-EEPPHHHHHHHHH-BTTB--EEEEEEEEE--TT--TTHHHHHHHHHHT-----GGGGEEEEEETTEEEEEEEE-SS--HHHHEEEEEPPTT--HHHHHHHHHHHHHSPPPTTS-SEEEEEEE--TTS-EEEEEEEETTT--HHHHHHHHHHT-BS-TT------GGG-------S------HHHHHHHHHHHHSSS-HHHHHHHHHHHHHTT---TT-PPP-TTSS---S-EEEEEEEEEHHHHHHHHHHHT--HHHHHHHHHHHHHHHHHHHTT---SSPPEEEEEEE---TT-TTS---EEEEEEE--TT---HHHHHHHHHHHHHHHHHHHHHS-HHHHHHHHHHHHHGGGGGGSTTHHHHS--S-SEEEEE------S--EETTEEEEEEEEE---BTTB-EEEEEEEETTEEEEEEEEETTTSTTTTHHHHHHHHHHHHHHHHTT-/-EEPPHHHHHHHHH-BTTB--EEEEEEEEE--TT--TTHHHHHHHHHHT-----GGGGEEEEEETTEEEEEEEE-SS--HHHHEEEEEPPTT--HHHHHHHHHHHHHSPPPTTS-SEEEEEEE--TTS-EEEEEEEETTT--HHHHHHHHHHT-BS-TT------GGG-------S------HHHHHHHHHHHHSSS-HHHHHHHHHHHHHTT---TT-PPP-TTSS---S-EEEEEEEEEHHHHHHHHHHHT--HHHHHHHHHHHHHHHHHHHTT---SSPPEEEEEEE---TT-TTS---EEEEEEE--TT---HHHHHHHHHHHHHHHHHHHHHS-HHHHHHHHHHHHHGGGGGGSTTHHHHS--S-SEEEEE------S--EETTEEEEEEEEE---BTTB-EEEEEEEETTEEEEEEEEETTTSTTTTHHHHHHHHHHHHHHHHTT-

Nearest PDB structures (foldseek):
  6chj-assembly1_A  TM=9.062E-01  e=1.132E-48  Marinobacter nauticus VT8
  6chj-assembly1_B  TM=8.850E-01  e=1.951E-49  Marinobacter nauticus VT8
  7nxg-assembly1_A-2  TM=9.024E-01  e=1.721E-45  Acinetobacter baylyi ADP1
  6mfy-assembly1_A  TM=5.792E-01  e=7.989E-14  Brevibacillus parabrevis
  6aef-assembly1_A  TM=4.930E-01  e=7.105E-14  Mycobacterium tuberculosis H37Rv

Foldseek 3Di:
DAWQFQLLLCLVVLDDLFFAQKWKKKFKWFFDPPQDPCNLVVLLVQQQVLQAFDQLQQWFWDDDPPDTSTGIDGHPGAPVPVAEDEEEFDPPAEVQSVQQVLQVVVLDHADRVGGFKHWYWYDRHNVRMIMIMIMGRVSSDHPLVVVVLVQVQWDLDLQDQDGRDSRNDDDPPDDPQDPDQELSSVCSVCVVVVVVVDPVLVVVLQVLCVVVVAQFFQPFDDFLQQAAFGRGKGKAKDKDFLVLLVVLCVLLVFDSVLSVLLLLLQLVLVLCVVVVTDDQAFFKEKEWDQPDDPPPPNDPRHIFIFIFGQPSNDNASSVSSVRRRVNVVSRVVSLVPDDPSSNSSNRSVSVVLLCQLSPPPSSVPGGRRGREYEYESEPPDQRWIGGSSITTPAMEIGRIAGNGGQKYWYWYDHNRIIMIMMMGRCVSRPPVNVSVVSSVVSSVSSCVVSVD/DAWQFQLLLCLVVLDDLFFAQKWKKKFKWFFDPPQDPCNLVVLLVQQQVLQAFDQLQQWFWDDDPPDTSTGIDGHPGAPVPVAEDEEEFDPPAEVQSVQQVLQVVVLDHADRVGGFKHWYWYDRHNVRMIMIMIMGRVSSDHPLVVVVLVQVQWDLDLQDQDGRDSRNDDDPPPDPADPDQELSSVCSVCVVVLVVVDPVLVVVLQVLCVVVVAQFFQPFDDFLQQAAFGRGKGKAKDKDFLVLLVVLCVLLVFDSVLSVLLLLLQLVLVLCVVVVTDDQAFFKEKEWDQPDDPPPPNDPRHIFIFIFGQPSNDNASSVSSVRRRCNVVSRVVSLVVDDPSSNSSNRSVSVVLLCQLVPPPSSVPGGRRGREYEYESEPPDQRWIDGSSITGPAMEIGRIAGNGGQKYWYWYDHNRIIMIMMMGRCVSRPPVNVSVVSSVVSSVSSCVVSVD

InterPro domains:
  IPR004255 O-acyltransferase, WSD1-like, N-terminal [PF03007] (5-260)
  IPR009721 O-acyltransferase WSD1, C-terminal [PF06974] (300-446)
  IPR014292 Acyltransferase, WS/DGAT/MGAT [TIGR02946] (4-448)
  IPR023213 Chloramphenicol acetyltransferase-like domain superfamily [G3DSA:3.30.559.10] (71-191)
  IPR045034 O-acyltransferase WSD1-like [PTHR31650] (46-447)